Protein AF-A0A7J6QEM6-F1 (afdb_monomer)

pLDDT: mean 70.99, std 20.53, range [20.61, 96.06]

Sequence (1278 aa):
EKEHTRAILEDLVAYDTGYLFTNDVDYLESHGSMQPMYQPSPGLPNGPDGNVNSPPGGAAAPGVAGQAVASQQVPPRGMPGQRPNHRRGYAGPYVTEIRRRLDAYFSLIIRNVRDSVPRAVGYFLVRQVQDKLQFELYTNVNRAEKLPELLGEPPHIMEERKQLTTQLRILENAHNVLQRDPTITALQLETMDMMGDESISPAAPRKPRSPKHSKQQQQQQYSGYKPAGVPPPSSQAGVPPPSNGSSVPPPAPPPGGSLFGNSTSKAHTGNTGHVWSSTSGGTTQIEVKGDQAGDDQLTREEQQFWLGLLILESAASSIGRGAMTLDTQDRPLFNMEEVSTSGRYSSSRATVTLSSSTGPSMDWPEFHNGVAFGLAVRPPRGRRPDREWFIRNMRWKRTSDDSCFRRAGLLMGLGLHGYMTPDVFRPDDWLVEIGMGNCASICAVLLGVGASNIGSRDLKACRLCYLHTPALAGQVDQSTGSSTQTLVQCCGVVALGLLHYKSAHVTLATTLLKNLRDLGSITGGSDECGVGLRPAYGVSLGVAFALAYADKPLPRNLEDEIMACTKDIDSSVPAYVALGLLYYGKADSRVLEVLQLPRTRHQLCRRRPNCWFAVAVAHTMVQGEVPDLPSFVGGCREKYRATAGESSPFVEAEAALYMEAGCMLGLALSNMGTDDLGVRDRILAALERMLRVESWQEGMPSVTSFGAITSHPPDDCGPDSKTLLTCRLSVLLSAATVMAGSGCPRVSAFIDRVRQKVFESTHTPAAEFEFVYGIHQALHLATGLLHLGCDVAIIGGGISGCSLAWVLARFTDINSVVVLERHNNVGRVCSHAKNNSQTLHRGDIETNYSIHKARRANAQAELLRRFTSTVIEEPERDSCIFRMSKLCLGVGEEEQELLRQRYESFHEEFPSMRFTEEKEEIFRLEPAVVLEDLDGSSFRSEPLAAIAIEDEYAAVNYGELTYSFVRHSGRHASETGKRVEFITSTKVESLAPSDDGDVMLRCSMNDVEVWARFCVVSAGGYSLLLAHSLGLAKHLSLLPIAGSFFFAGSSGAYRRLLNGKVYAVQDPALPFAAPHADPDVAKLGHPTRLCDGTGPAVGSFGPTAAFHPMMERYLLESLPDALKTMQLTDPATIAALADILAERPHLIGYALAQMTYEAPLLGEHQYAINEAGRLVPAIARGRVRLSPAWGFGGVRPQLLDTRKKTLLMGAGKIIEPEVPNMIFNITPSPGATVCLASALSDALRICDHLGAEFDYEEVMRLLAVNLRDPCVAELVLT

Mean predicted aligned error: 21.21 Å

Solvent-accessible surface area (backbone atoms only — not comparable to full-atom values): 71819 Å² total; per-residue (Å²): 84,74,72,57,37,46,51,54,51,54,50,51,52,46,52,69,55,48,71,78,66,70,85,54,63,67,64,50,59,70,75,64,64,87,66,84,86,78,74,85,84,87,85,84,85,90,86,82,87,85,87,87,86,86,89,88,88,86,82,87,86,86,88,82,89,81,90,77,91,88,78,90,90,86,90,85,90,86,85,87,92,85,86,83,78,90,70,86,72,78,53,70,70,57,61,49,49,51,49,55,50,50,55,50,48,52,52,47,51,56,46,49,53,64,59,45,53,60,48,49,46,45,54,48,34,50,44,55,49,47,53,51,52,49,48,52,48,51,54,60,58,66,33,77,87,51,42,53,70,76,67,69,60,59,70,67,60,56,53,50,50,52,52,51,53,52,50,49,54,51,50,52,50,50,49,61,51,50,70,66,34,69,69,56,49,48,51,52,50,56,52,52,67,69,61,74,80,77,90,80,84,90,81,82,91,80,84,89,85,87,89,84,84,89,82,82,90,80,88,90,82,91,86,90,89,83,88,88,84,89,86,89,90,81,89,86,88,84,86,88,90,83,84,90,89,87,85,88,84,88,87,83,88,84,91,86,81,90,87,85,84,91,79,93,78,89,71,94,83,78,75,77,92,59,73,72,63,37,46,78,94,67,56,49,71,44,76,77,92,52,94,88,50,62,91,89,68,71,50,76,64,59,56,39,47,56,50,36,52,56,39,34,45,41,35,19,22,24,52,8,46,22,46,26,40,48,66,60,29,66,70,76,57,78,77,76,74,60,71,58,61,41,31,22,35,66,89,78,61,49,74,48,67,64,47,92,88,74,41,72,85,56,55,65,44,35,18,39,41,17,24,18,54,19,28,17,48,44,58,59,88,98,46,77,75,42,43,65,58,48,50,60,43,66,59,58,80,85,59,98,79,69,62,66,33,26,58,16,13,25,47,26,15,32,4,67,76,38,57,34,31,69,84,38,45,32,74,71,57,53,52,53,51,42,68,68,69,47,60,56,30,38,31,16,52,36,35,8,40,14,52,24,35,56,45,65,55,50,68,65,63,48,50,55,26,37,71,51,22,41,80,77,61,69,51,81,89,71,76,68,63,43,58,69,53,51,54,34,25,27,28,16,40,36,15,48,11,31,18,33,31,57,58,60,52,59,73,59,44,57,47,36,51,47,52,39,68,42,50,78,59,71,72,64,59,83,95,80,56,48,71,86,54,49,66,58,39,37,38,23,36,19,50,16,42,20,34,16,32,37,97,50,90,74,57,66,74,59,48,56,49,47,58,51,28,52,75,43,83,81,30,16,53,19,31,29,51,17,49,18,61,53,30,48,73,45,71,45,71,72,60,48,62,78,37,54,76,58,90,43,72,74,57,48,73,73,51,62,40,70,52,38,18,38,32,27,20,19,38,11,23,17,61,69,49,76,74,87,75,46,69,64,53,58,47,50,61,56,46,63,77,72,51,92,83,63,90,75,67,56,68,55,53,45,26,37,46,25,29,53,25,14,26,36,33,14,48,17,71,72,37,55,53,63,60,50,63,66,61,38,51,54,32,49,56,49,40,52,59,60,68,67,58,90,69,89,79,78,73,79,81,83,83,86,75,101,78,77,91,82,69,81,81,72,94,86,68,77,66,56,69,66,61,56,49,53,30,48,50,45,24,51,32,19,37,19,40,18,31,38,39,63,59,46,65,71,58,50,59,48,52,53,59,47,52,56,53,45,55,74,58,57,73,48,100,84,55,55,67,70,61,51,29,56,53,35,30,51,55,25,35,27,53,10,36,16,40,31,59,32,53,31,35,30,37,21,36,28,36,50,28,26,34,26,52,23,44,39,55,72,37,39,68,66,51,32,38,40,32,36,14,55,44,89,48,67,16,72,58,67,26,19,63,55,26,46,82,38,59,51,58,39,39,81,73,47,71,66,54,53,72,69,57,14,55,39,31,32,58,27,30,43,45,50,55,27,39,45,67,66,74,42,56,69,85,56,23,53,61,22,51,38,71,36,32,40,34,32,40,21,75,31,70,72,38,29,52,53,50,51,58,47,44,76,73,40,38,89,85,38,76,66,57,42,78,48,64,52,62,70,62,49,32,72,66,36,47,46,55,37,25,46,36,92,87,73,83,47,69,49,86,68,53,49,22,35,44,36,30,72,77,42,78,39,31,34,34,42,27,54,45,23,54,46,28,50,54,55,22,42,53,48,15,68,74,71,76,37,46,63,47,79,48,54,52,32,37,74,76,49,70,42,78,42,98,66,61,32,35,39,38,35,24,70,61,84,70,42,73,47,50,16,54,26,39,38,29,33,43,36,65,50,19,54,46,54,38,47,73,69,68,38,71,75,58,49,28,42,48,31,34,28,26,53,34,27,34,40,33,61,95,91,49,76,45,67,61,60,78,39,35,41,32,47,70,36,48,77,91,49,57,88,43,38,47,28,33,34,53,48,65,95,68,55,59,61,72,88,55,67,85,74,75,79,68,70,41,43,38,37,37,28,39,43,56,29,83,35,76,32,58,41,68,95,38,75,87,29,28,67,58,29,54,64,33,34,38,79,85,39,68,54,47,47,50,23,52,50,49,49,44,66,79,36,59,67,54,56,60,48,47,54,52,34,52,46,44,70,36,84,82,55,4,55,56,51,38,26,46,71,49,52,13,71,56,24,38,27,29,46,71,60,75,42,43,64,39,79,40,82,90,38,39,30,45,35,54,38,40,35,32,40,85,79,41,42,76,54,88,46,68,45,74,51,72,50,90,90,46,79,46,42,40,30,35,32,56,21,77,62,29,79,39,34,16,60,46,52,19,52,31,48,45,51,54,51,21,68,67,75,72,45,57,69,44,63,65,59,48,34,66,57,41,67,48,62,66,82,40,67,67,46,27,70,51,52,78,109

Organism: Perkinsus olseni (NCBI:txid32597)

Secondary structure (DSSP, 8-state):
-HHHHHHHHHHHHHHHHHGGG---HHHHHHHS---TT--PPP----------------------------------------------PPPHHHHHHHHHHHHHHHHHHHHHHHHHHHHHHIIIIIIHHHHHHHHHHHHHHT-TTTHHHHTT--HHHHHHHHHHHHHHHHHHHHHHHHTT-HHHHHHHHHHHHTTSS---PPPPP-------------------------------------------PPPPPPPP---------------GGGTT--SSS-PEEE----SSS-TTSS-HHHHHHHHHHHHHHHHHHHHHHHHHSTT-B-S--S--PPPP-EEEETTT--EEE--TTTSPP-HHHHHHHHHHHHHHB--STT----HHHHHHHH-----SS--HHHHHHHHHHHHHTT---TTTS-HHHHHHHHHT--HHHHHHHHHHHHHHTTT---HHHHHHHHHT-TTTTT-TT-----HHHHHHHHHHHHHHHHHTTT---HHHHHHHHHHHHTHHHHT-S-SSSSGGGHHHHHHHHHHHHHHHHTTSPPPHHHHHHHHHHTTSTTTHHHHHHHHHHHSTT---HHHHHHTPPPSSHHHHTTS-TTHHHHHHHHHHHHHSS-----HHHHHHHHHHTT-TTS---HHHHHHHHHHHHHHHHHHHHTTTT---HHHHHHHHHHHHHHHTSS-SSS-SPP---TT--SSPPPTT--S-HHHHHHHHHHHHHHHHHHTTTS--HHHHHHHHHHHHHHHHHH-STT--HHHHHHHHHHHHHHHHHHT--EEEEEE--SHHHHHHHHHHHHHB---EEEEEESSSSTT-STTSGGGS--B---SSS-TT--HHHHHHHHHHHHHHHHHHHHTS-HHHHHHHEEEEEEEEEEESHHHHHHHHHHHHHHTTT-TT-EEE--HHHHHHH-HHHHBSSTTS--B-SS-EEEEEEEEEEEEE-HHHHHHHHHHHHHHHHHHHT-EEEEEES--EEEEEE-TTS-EEEEETTTTEEEEEEEEEE--TTHHHHHHHHTTTTTTEEEEEEE---EEEEETTEE----SSEEEEPPPTTSTT-S-EEEE-HHHH-SGGGGGGS-S---EEEE---EE-S-SSTT-GGGHHHHHHHH-TT-HHHHHHHHHHHHH-THHHHHHHHHHHHTSTTHHHHHHIIIIIHHH-HHHHTTSS-EEE-TT---EEEEEEETTTTEEE-S-EEE--TT-TTEEEEE--TTTTTTHHHHHHHHHHHHHHHHT--B-HHHHHHHH---TTSHHHHHHH--

Radius of gyration: 44.17 Å; Cα contacts (8 Å, |Δi|>4): 1898; chains: 1; bounding box: 142×131×116 Å

Nearest PDB structures (foldseek):
  9gaw-assembly1_A  TM=7.836E-01  e=1.143E-15  Homo sapiens
  6q6g-assembly1_A  TM=7.970E-01  e=3.906E-15  Homo sapiens
  6q6h-assembly1_A  TM=7.560E-01  e=9.703E-16  Homo sapiens
  8w75-assembly1_D  TM=8.018E-01  e=3.599E-15  Drosophila melanogaster
  8pkp-assembly1_A  TM=7.532E-01  e=4.753E-14  Homo sapiens

Structure (mmCIF, N/CA/C/O backbone):
data_AF-A0A7J6QEM6-F1
#
_entry.id   AF-A0A7J6QEM6-F1
#
loop_
_atom_site.group_PDB
_atom_site.id
_atom_site.type_symbol
_atom_site.label_atom_id
_atom_site.label_alt_id
_atom_site.label_comp_id
_atom_site.label_asym_id
_atom_site.label_entity_id
_atom_site.label_seq_id
_atom_site.pdbx_PDB_ins_code
_atom_site.Cartn_x
_atom_site.Cartn_y
_atom_site.Cartn_z
_atom_site.occupancy
_atom_site.B_iso_or_equiv
_atom_site.auth_seq_id
_atom_site.auth_comp_id
_atom_site.auth_asym_id
_atom_site.auth_atom_id
_atom_site.pdbx_PDB_model_num
ATOM 1 N N . GLU A 1 1 ? 41.690 21.123 -46.590 1.00 74.12 1 GLU A N 1
ATOM 2 C CA . GLU A 1 1 ? 41.593 19.644 -46.602 1.00 74.12 1 GLU A CA 1
ATOM 3 C C . GLU A 1 1 ? 42.827 19.029 -47.232 1.00 74.12 1 GLU A C 1
ATOM 5 O O . GLU A 1 1 ? 43.714 18.697 -46.471 1.00 74.12 1 GLU A O 1
ATOM 10 N N . LYS A 1 2 ? 42.995 18.995 -48.566 1.00 78.25 2 LYS A N 1
ATOM 11 C CA . LYS A 1 2 ? 44.135 18.304 -49.222 1.00 78.25 2 LYS A CA 1
ATOM 12 C C . LYS A 1 2 ? 45.518 18.563 -48.592 1.00 78.25 2 LYS A C 1
ATOM 14 O O . LYS A 1 2 ? 46.263 17.615 -48.377 1.00 78.25 2 LYS A O 1
ATOM 19 N N . GLU A 1 3 ? 45.863 19.815 -48.296 1.00 78.62 3 GLU A N 1
ATOM 20 C CA . GLU A 1 3 ? 47.151 20.173 -47.671 1.00 78.62 3 GLU A CA 1
ATOM 21 C C . GLU A 1 3 ? 47.216 19.839 -46.171 1.00 78.62 3 GLU A C 1
ATOM 23 O O . GLU A 1 3 ? 48.276 19.484 -45.671 1.00 78.62 3 GLU A O 1
ATOM 28 N N . HIS A 1 4 ? 46.080 19.862 -45.472 1.00 78.00 4 HIS A N 1
ATOM 29 C CA . HIS A 1 4 ? 45.983 19.471 -44.065 1.00 78.00 4 HIS A CA 1
ATOM 30 C C . HIS A 1 4 ? 46.084 17.946 -43.901 1.00 78.00 4 HIS A C 1
ATOM 32 O O . HIS A 1 4 ? 46.894 17.464 -43.117 1.00 78.00 4 HIS A O 1
ATOM 38 N N . THR A 1 5 ? 45.359 17.179 -44.725 1.00 84.00 5 THR A N 1
ATOM 39 C CA . THR A 1 5 ? 45.501 15.719 -44.803 1.00 84.00 5 THR A CA 1
ATOM 40 C C . THR A 1 5 ? 46.925 15.321 -45.178 1.00 84.00 5 THR A C 1
ATOM 42 O O . THR A 1 5 ? 47.445 14.347 -44.648 1.00 84.00 5 THR A O 1
ATOM 45 N N . ARG A 1 6 ? 47.578 16.076 -46.073 1.00 82.56 6 ARG A N 1
ATOM 46 C CA . ARG A 1 6 ? 48.977 15.840 -46.435 1.00 82.56 6 ARG A CA 1
ATOM 47 C C . ARG A 1 6 ? 49.909 15.971 -45.227 1.00 82.56 6 ARG A C 1
ATOM 49 O O . ARG A 1 6 ? 50.718 15.073 -45.040 1.00 82.56 6 ARG A O 1
ATOM 56 N N . ALA A 1 7 ? 49.778 17.028 -44.423 1.00 85.06 7 ALA A N 1
ATOM 57 C CA . ALA A 1 7 ? 50.590 17.200 -43.217 1.00 85.06 7 ALA A CA 1
ATOM 58 C C . ALA A 1 7 ? 50.398 16.029 -42.234 1.00 85.06 7 ALA A C 1
ATOM 60 O O . ALA A 1 7 ? 51.372 15.398 -41.844 1.00 85.06 7 ALA A O 1
ATOM 61 N N . ILE A 1 8 ? 49.145 15.645 -41.954 1.00 82.56 8 ILE A N 1
ATOM 62 C CA . ILE A 1 8 ? 48.820 14.506 -41.072 1.00 82.56 8 ILE A CA 1
ATOM 63 C C . ILE A 1 8 ? 49.430 13.189 -41.589 1.00 82.56 8 ILE A C 1
ATOM 65 O O . ILE A 1 8 ? 49.885 12.365 -40.801 1.00 82.56 8 ILE A O 1
ATOM 69 N N . LEU A 1 9 ? 49.457 12.972 -42.908 1.00 83.12 9 LEU A N 1
ATOM 70 C CA . LEU A 1 9 ? 50.088 11.793 -43.512 1.00 83.12 9 LEU A CA 1
ATOM 71 C C . LEU A 1 9 ? 51.618 11.829 -43.433 1.00 83.12 9 LEU A C 1
ATOM 73 O O . LEU A 1 9 ? 52.232 10.785 -43.227 1.00 83.12 9 LEU A O 1
ATOM 77 N N . GLU A 1 10 ? 52.230 13.001 -43.614 1.00 82.44 10 GLU A N 1
ATOM 78 C CA . GLU A 1 10 ? 53.677 13.189 -43.467 1.00 82.44 10 GLU A CA 1
ATOM 79 C C . GLU A 1 10 ? 54.103 12.945 -42.005 1.00 82.44 10 GLU A C 1
ATOM 81 O O . GLU A 1 10 ? 55.057 12.200 -41.778 1.00 82.44 10 GLU A O 1
ATOM 86 N N . ASP A 1 11 ? 53.331 13.435 -41.028 1.00 82.00 11 ASP A N 1
ATOM 87 C CA . ASP A 1 11 ? 53.540 13.176 -39.596 1.00 82.00 11 ASP A CA 1
ATOM 88 C C . ASP A 1 11 ? 53.336 11.694 -39.234 1.00 82.00 11 ASP A C 1
ATOM 90 O O . ASP A 1 11 ? 54.180 11.099 -38.566 1.00 82.00 11 ASP A O 1
ATOM 94 N N . LEU A 1 12 ? 52.256 11.054 -39.698 1.00 78.44 12 LEU A N 1
ATOM 95 C CA . LEU A 1 12 ? 51.963 9.646 -39.389 1.00 78.44 12 LEU A CA 1
ATOM 96 C C . LEU A 1 12 ? 53.045 8.702 -39.939 1.00 78.44 12 LEU A C 1
ATOM 98 O O . LEU A 1 12 ? 53.487 7.789 -39.242 1.00 78.44 12 LEU A O 1
ATOM 102 N N . VAL A 1 13 ? 53.545 8.968 -41.151 1.00 76.50 13 VAL A N 1
ATOM 103 C CA . VAL A 1 13 ? 54.694 8.238 -41.708 1.00 76.50 13 VAL A CA 1
ATOM 104 C C . VAL A 1 13 ? 55.977 8.539 -40.924 1.00 76.50 13 VAL A C 1
ATOM 106 O O . VAL A 1 13 ? 56.786 7.630 -40.730 1.00 76.50 13 VAL A O 1
ATOM 109 N N . ALA A 1 14 ? 56.176 9.766 -40.432 1.00 72.50 14 ALA A N 1
ATOM 110 C CA . ALA A 1 14 ? 57.328 10.118 -39.600 1.00 72.50 14 ALA A CA 1
ATOM 111 C C . ALA A 1 14 ? 57.304 9.421 -38.225 1.00 72.50 14 ALA A C 1
ATOM 113 O O . ALA A 1 14 ? 58.353 8.982 -37.757 1.00 72.50 14 ALA A O 1
ATOM 114 N N . TYR A 1 15 ? 56.131 9.238 -37.611 1.00 71.44 15 TYR A N 1
ATOM 115 C CA . TYR A 1 15 ? 55.977 8.481 -36.363 1.00 71.44 15 TYR A CA 1
ATOM 116 C C . TYR A 1 15 ? 56.290 6.988 -36.554 1.00 71.44 15 TYR A C 1
ATOM 118 O O . TYR A 1 15 ? 57.157 6.451 -35.858 1.00 71.44 15 TYR A O 1
ATOM 126 N N . ASP A 1 16 ? 55.664 6.337 -37.541 1.00 66.62 16 ASP A N 1
ATOM 127 C CA . ASP A 1 16 ? 55.885 4.911 -37.834 1.00 66.62 16 ASP A CA 1
ATOM 128 C C . ASP A 1 16 ? 57.329 4.611 -38.292 1.00 66.62 16 ASP A C 1
ATOM 130 O O . ASP A 1 16 ? 57.845 3.515 -38.063 1.00 66.62 16 ASP A O 1
ATOM 134 N N . THR A 1 17 ? 58.018 5.577 -38.915 1.00 61.62 17 THR A N 1
ATOM 135 C CA . THR A 1 17 ? 59.439 5.435 -39.296 1.00 61.62 17 THR A CA 1
ATOM 136 C C . THR A 1 17 ? 60.424 5.877 -38.211 1.00 61.62 17 THR A C 1
ATOM 138 O O . THR A 1 17 ? 61.548 5.375 -38.185 1.00 61.62 17 THR A O 1
ATOM 141 N N . GLY A 1 18 ? 60.025 6.743 -37.276 1.00 61.47 18 GLY A N 1
ATOM 142 C CA . GLY A 1 18 ? 60.841 7.140 -36.125 1.00 61.47 18 GLY A CA 1
ATOM 143 C C . GLY A 1 18 ? 61.077 5.994 -35.137 1.00 61.47 18 GLY A C 1
ATOM 144 O O . GLY A 1 18 ? 62.187 5.834 -34.628 1.00 61.47 18 GLY A O 1
ATOM 145 N N . TYR A 1 19 ? 60.073 5.132 -34.941 1.00 55.47 19 TYR A N 1
ATOM 146 C CA . TYR A 1 19 ? 60.158 3.961 -34.053 1.00 55.47 19 TYR A CA 1
ATOM 147 C C . TYR A 1 19 ? 61.223 2.932 -34.496 1.00 55.47 19 TYR A C 1
ATOM 149 O O . TYR A 1 19 ? 61.698 2.133 -33.695 1.00 55.47 19 TYR A O 1
ATOM 157 N N . LEU A 1 20 ? 61.649 2.966 -35.765 1.00 53.31 20 LEU A N 1
ATOM 158 C CA . LEU A 1 20 ? 62.690 2.087 -36.315 1.00 53.31 20 LEU A CA 1
ATOM 159 C C . LEU A 1 20 ? 64.130 2.498 -35.964 1.00 53.31 20 LEU A C 1
ATOM 161 O O . LEU A 1 20 ? 65.051 1.716 -36.205 1.00 53.31 20 LEU A O 1
ATOM 165 N N . PHE A 1 21 ? 64.338 3.700 -35.418 1.00 50.97 21 PHE A N 1
ATOM 166 C CA . PHE A 1 21 ? 65.665 4.259 -35.133 1.00 50.97 21 PHE A CA 1
ATOM 167 C C . PHE A 1 21 ? 65.805 4.794 -33.697 1.00 50.97 21 PHE A C 1
ATOM 169 O O . PHE A 1 21 ? 66.617 5.685 -33.435 1.00 50.97 21 PHE A O 1
ATOM 176 N N . THR A 1 22 ? 65.056 4.227 -32.747 1.00 50.38 22 THR A N 1
ATOM 177 C CA . THR A 1 22 ? 65.246 4.462 -31.310 1.00 50.38 22 THR A CA 1
ATOM 178 C C . THR A 1 22 ? 66.577 3.865 -30.845 1.00 50.38 22 THR A C 1
ATOM 180 O O . THR A 1 22 ? 66.677 2.727 -30.395 1.00 50.38 22 THR A O 1
ATOM 183 N N . ASN A 1 23 ? 67.637 4.666 -30.950 1.00 45.56 23 ASN A N 1
ATOM 184 C CA . ASN A 1 23 ? 68.991 4.352 -30.483 1.00 45.56 23 ASN A CA 1
ATOM 185 C C . ASN A 1 23 ? 69.105 4.470 -28.942 1.00 45.56 23 ASN A C 1
ATOM 187 O O . ASN A 1 23 ? 70.089 4.992 -28.416 1.00 45.56 23 ASN A O 1
ATOM 191 N N . ASP A 1 24 ? 68.062 4.037 -28.230 1.00 48.75 24 ASP A N 1
ATOM 192 C CA . ASP A 1 24 ? 67.950 4.091 -26.777 1.00 48.75 24 ASP A CA 1
ATOM 193 C C . ASP A 1 24 ? 68.573 2.827 -26.168 1.00 48.75 24 ASP A C 1
ATOM 195 O O . ASP A 1 24 ? 68.092 1.704 -26.349 1.00 48.75 24 ASP A O 1
ATOM 199 N N . VAL A 1 25 ? 69.705 3.022 -25.497 1.00 45.88 25 VAL A N 1
ATOM 200 C CA . VAL A 1 25 ? 70.517 1.941 -24.931 1.00 45.88 25 VAL A CA 1
ATOM 201 C C . VAL A 1 25 ? 69.818 1.313 -23.724 1.00 45.88 25 VAL A C 1
ATOM 203 O O . VAL A 1 25 ? 69.841 0.089 -23.581 1.00 45.88 25 VAL A O 1
ATOM 206 N N . ASP A 1 26 ? 69.122 2.113 -22.915 1.00 46.25 26 ASP A N 1
ATOM 207 C CA . ASP A 1 26 ? 68.499 1.661 -21.667 1.00 46.25 26 ASP A CA 1
ATOM 208 C C . ASP A 1 26 ? 67.277 0.768 -21.949 1.00 46.25 26 ASP A C 1
ATOM 210 O O . ASP A 1 26 ? 67.034 -0.225 -21.252 1.00 46.25 26 ASP A O 1
ATOM 214 N N . TYR A 1 27 ? 66.541 1.050 -23.031 1.00 46.81 27 TYR A N 1
ATOM 215 C CA . TYR A 1 27 ? 65.431 0.206 -23.491 1.00 46.81 27 TYR A CA 1
ATOM 216 C C . TYR A 1 27 ? 65.903 -1.195 -23.929 1.00 46.81 27 TYR A C 1
ATOM 218 O O . TYR A 1 27 ? 65.275 -2.206 -23.602 1.00 46.81 27 TYR A O 1
ATOM 226 N N . LEU A 1 28 ? 67.043 -1.272 -24.625 1.00 45.62 28 LEU A N 1
ATOM 227 C CA . LEU A 1 28 ? 67.621 -2.534 -25.098 1.00 45.62 28 LEU A CA 1
ATOM 228 C C . LEU A 1 28 ? 68.274 -3.355 -23.974 1.00 45.62 28 LEU A C 1
ATOM 230 O O . LEU A 1 28 ? 68.180 -4.585 -23.995 1.00 45.62 28 LEU A O 1
ATOM 234 N N . GLU A 1 29 ? 68.911 -2.714 -22.989 1.00 46.22 29 GLU A N 1
ATOM 235 C CA . GLU A 1 29 ? 69.496 -3.421 -21.840 1.00 46.22 29 GLU A CA 1
ATOM 236 C C . GLU A 1 29 ? 68.424 -3.972 -20.887 1.00 46.22 29 GLU A C 1
ATOM 238 O O . GLU A 1 29 ? 68.508 -5.133 -20.473 1.00 46.22 29 GLU A O 1
ATOM 243 N N . SER A 1 30 ? 67.376 -3.191 -20.601 1.00 44.31 30 SER A N 1
ATOM 244 C CA . SER A 1 30 ? 66.280 -3.600 -19.708 1.00 44.31 30 SER A CA 1
ATOM 245 C C . SER A 1 30 ? 65.481 -4.797 -20.239 1.00 44.31 30 SER A C 1
ATOM 247 O O . SER A 1 30 ? 65.218 -5.739 -19.491 1.00 44.31 30 SER A O 1
ATOM 249 N N . HIS A 1 31 ? 65.151 -4.817 -21.534 1.00 44.22 31 HIS A N 1
ATOM 250 C CA . HIS A 1 31 ? 64.300 -5.856 -22.135 1.00 44.22 31 HIS A CA 1
ATOM 251 C C . HIS A 1 31 ? 65.085 -7.013 -22.788 1.00 44.22 31 HIS A C 1
ATOM 253 O O . HIS A 1 31 ? 64.497 -8.018 -23.190 1.00 44.22 31 HIS A O 1
ATOM 259 N N . GLY A 1 32 ? 66.416 -6.911 -22.884 1.00 42.62 32 GLY A N 1
ATOM 260 C CA . GLY A 1 32 ? 67.280 -7.928 -23.496 1.00 42.62 32 GLY A CA 1
ATOM 261 C C . GLY A 1 32 ? 67.772 -9.046 -22.562 1.00 42.62 32 GLY A C 1
ATOM 262 O O . GLY A 1 32 ? 68.374 -10.014 -23.038 1.00 42.62 32 GLY A O 1
ATOM 263 N N . SER A 1 33 ? 67.564 -8.944 -21.243 1.00 41.81 33 SER A N 1
ATOM 264 C CA . SER A 1 33 ? 68.203 -9.837 -20.262 1.00 41.81 33 SER A CA 1
ATOM 265 C C . SER A 1 33 ? 67.325 -11.030 -19.823 1.00 41.81 33 SER A C 1
ATOM 267 O O . SER A 1 33 ? 66.440 -10.932 -18.980 1.00 41.81 33 SER A O 1
ATOM 269 N N . MET A 1 34 ? 67.618 -12.234 -20.338 1.00 41.81 34 MET A N 1
ATOM 270 C CA . MET A 1 34 ? 66.970 -13.489 -19.896 1.00 41.81 34 MET A CA 1
ATOM 271 C C . MET A 1 34 ? 67.520 -14.020 -18.551 1.00 41.81 34 MET A C 1
ATOM 273 O O . MET A 1 34 ? 67.910 -15.183 -18.451 1.00 41.81 34 MET A O 1
ATOM 277 N N . GLN A 1 35 ? 67.589 -13.186 -17.508 1.00 35.31 35 GLN A N 1
ATOM 278 C CA . GLN A 1 35 ? 68.089 -13.610 -16.189 1.00 35.31 35 GLN A CA 1
ATOM 279 C C . GLN A 1 35 ? 67.109 -14.374 -15.266 1.00 35.31 35 GLN A C 1
ATOM 281 O O . GLN A 1 35 ? 67.611 -15.208 -14.510 1.00 35.31 35 GLN A O 1
ATOM 286 N N . PRO A 1 36 ? 65.765 -14.218 -15.298 1.00 40.66 36 PRO A N 1
ATOM 287 C CA . PRO A 1 36 ? 64.903 -14.887 -14.312 1.00 40.66 36 PRO A CA 1
ATOM 288 C C . PRO A 1 36 ? 64.633 -16.379 -14.592 1.00 40.66 36 PRO A C 1
ATOM 290 O O . PRO A 1 36 ? 64.071 -17.064 -13.745 1.00 40.66 36 PRO A O 1
ATOM 293 N N . MET A 1 37 ? 65.052 -16.929 -15.740 1.00 37.00 37 MET A N 1
ATOM 294 C CA . MET A 1 37 ? 64.749 -18.324 -16.121 1.00 37.00 37 MET A CA 1
ATOM 295 C C . MET A 1 37 ? 65.633 -19.385 -15.421 1.00 37.00 37 MET A C 1
ATOM 297 O O . MET A 1 37 ? 65.470 -20.578 -15.663 1.00 37.00 37 MET A O 1
ATOM 301 N N . TYR A 1 38 ? 66.571 -18.973 -14.558 1.00 36.97 38 TYR A N 1
ATOM 302 C CA . TYR A 1 38 ? 67.495 -19.863 -13.842 1.00 36.97 38 TYR A CA 1
ATOM 303 C C . TYR A 1 38 ? 67.509 -19.610 -12.323 1.00 36.97 38 TYR A C 1
ATOM 305 O O . TYR A 1 38 ? 68.521 -19.200 -11.755 1.00 36.97 38 TYR A O 1
ATOM 313 N N . GLN A 1 39 ? 66.409 -19.946 -11.643 1.00 31.31 39 GLN A N 1
ATOM 314 C CA . GLN A 1 39 ? 66.434 -20.299 -10.217 1.00 31.31 39 GLN A CA 1
ATOM 315 C C . GLN A 1 39 ? 65.733 -21.656 -9.996 1.00 31.31 39 GLN A C 1
ATOM 317 O O . GLN A 1 39 ? 64.609 -21.833 -10.464 1.00 31.31 39 GLN A O 1
ATOM 322 N N . PRO A 1 40 ? 66.383 -22.642 -9.345 1.00 35.28 40 PRO A N 1
ATOM 323 C CA . PRO A 1 40 ? 65.821 -23.980 -9.159 1.00 35.28 40 PRO A CA 1
ATOM 324 C C . PRO A 1 40 ? 64.918 -24.077 -7.918 1.00 35.28 40 PRO A C 1
ATOM 326 O O . PRO A 1 40 ? 65.228 -23.527 -6.862 1.00 35.28 40 PRO A O 1
ATOM 329 N N . SER A 1 41 ? 63.829 -24.840 -8.028 1.00 30.44 41 SER A N 1
ATOM 330 C CA . SER A 1 41 ? 62.876 -25.093 -6.936 1.00 30.44 41 SER A CA 1
ATOM 331 C C . SER A 1 41 ? 63.475 -25.942 -5.795 1.00 30.44 41 SER A C 1
ATOM 333 O O . SER A 1 41 ? 64.241 -26.872 -6.067 1.00 30.44 41 SER A O 1
ATOM 335 N N . PRO A 1 42 ? 63.097 -25.707 -4.522 1.00 35.78 42 PRO A N 1
ATOM 336 C CA . PRO A 1 42 ? 63.612 -26.474 -3.391 1.00 35.78 42 PRO A CA 1
ATOM 337 C C . PRO A 1 42 ? 62.791 -27.742 -3.067 1.00 35.78 42 PRO A C 1
ATOM 339 O O . PRO A 1 42 ? 61.655 -27.661 -2.621 1.00 35.78 42 PRO A O 1
ATOM 342 N N . GLY A 1 43 ? 63.442 -28.906 -3.181 1.00 32.16 43 GLY A N 1
ATOM 343 C CA . GLY A 1 43 ? 63.393 -29.992 -2.183 1.00 32.16 43 GLY A CA 1
ATOM 344 C C . GLY A 1 43 ? 62.139 -30.875 -2.017 1.00 32.16 43 GLY A C 1
ATOM 345 O O . GLY A 1 43 ? 61.174 -30.496 -1.364 1.00 32.16 43 GLY A O 1
ATOM 346 N N . LEU A 1 44 ? 62.279 -32.156 -2.384 1.00 28.78 44 LEU A N 1
ATOM 347 C CA . LEU A 1 44 ? 61.694 -33.304 -1.664 1.00 28.78 44 LEU A CA 1
ATOM 348 C C . LEU A 1 44 ? 62.796 -34.379 -1.461 1.00 28.78 44 LEU A C 1
ATOM 350 O O . LEU A 1 44 ? 63.707 -34.445 -2.290 1.00 28.78 44 LEU A O 1
ATOM 354 N N . PRO A 1 45 ? 62.801 -35.163 -0.360 1.00 43.06 45 PRO A N 1
ATOM 355 C CA . PRO A 1 45 ? 64.043 -35.764 0.143 1.00 43.06 45 PRO A CA 1
ATOM 356 C C . PRO A 1 45 ? 64.320 -37.236 -0.235 1.00 43.06 45 PRO A C 1
ATOM 358 O O . PRO A 1 45 ? 63.441 -38.087 -0.185 1.00 43.06 45 PRO A O 1
ATOM 361 N N . ASN A 1 46 ? 65.614 -37.504 -0.453 1.00 31.97 46 ASN A N 1
ATOM 362 C CA . ASN A 1 46 ? 66.421 -38.684 -0.085 1.00 31.97 46 ASN A CA 1
ATOM 363 C C . ASN A 1 46 ? 65.944 -40.132 -0.365 1.00 31.97 46 ASN A C 1
ATOM 365 O O . ASN A 1 46 ? 65.046 -40.660 0.282 1.00 31.97 46 ASN A O 1
ATOM 369 N N . GLY A 1 47 ? 66.763 -40.845 -1.150 1.00 28.73 47 GLY A N 1
ATOM 370 C CA . GLY A 1 47 ? 66.880 -42.312 -1.197 1.00 28.73 47 GLY A CA 1
ATOM 371 C C . GLY A 1 47 ? 68.065 -42.710 -2.102 1.00 28.73 47 GLY A C 1
ATOM 372 O O . GLY A 1 47 ? 68.001 -42.373 -3.283 1.00 28.73 47 GLY A O 1
ATOM 373 N N . PRO A 1 48 ? 69.168 -43.308 -1.597 1.00 46.38 48 PRO A N 1
ATOM 374 C CA . PRO A 1 48 ? 70.456 -43.282 -2.305 1.00 46.38 48 PRO A CA 1
ATOM 375 C C . PRO A 1 48 ? 70.863 -44.592 -3.015 1.00 46.38 48 PRO A C 1
ATOM 377 O O . PRO A 1 48 ? 70.335 -45.659 -2.721 1.00 46.38 48 PRO A O 1
ATOM 380 N N . ASP A 1 49 ? 71.895 -44.458 -3.861 1.00 29.36 49 ASP A N 1
ATOM 381 C CA . ASP A 1 49 ? 72.874 -45.465 -4.320 1.00 29.36 49 ASP A CA 1
ATOM 382 C C . ASP A 1 49 ? 72.414 -46.703 -5.129 1.00 29.36 49 ASP A C 1
ATOM 384 O O . ASP A 1 49 ? 71.508 -47.442 -4.761 1.00 29.36 49 ASP A O 1
ATOM 388 N N . GLY A 1 50 ? 73.131 -47.006 -6.226 1.00 28.84 50 GLY A N 1
ATOM 389 C CA . GLY A 1 50 ? 72.883 -48.222 -7.025 1.00 28.84 50 GLY A CA 1
ATOM 390 C C . GLY A 1 50 ? 73.576 -48.281 -8.395 1.00 28.84 50 GLY A C 1
ATOM 391 O O . GLY A 1 50 ? 72.928 -48.197 -9.430 1.00 28.84 50 GLY A O 1
ATOM 392 N N . ASN A 1 51 ? 74.904 -48.409 -8.403 1.00 30.12 51 ASN A N 1
ATOM 393 C CA . ASN A 1 51 ? 75.762 -48.531 -9.597 1.00 30.12 51 ASN A CA 1
ATOM 394 C C . ASN A 1 51 ? 75.607 -49.900 -10.339 1.00 30.12 51 ASN A C 1
ATOM 396 O O . ASN A 1 51 ? 74.994 -50.816 -9.802 1.00 30.12 51 ASN A O 1
ATOM 400 N N . VAL A 1 52 ? 76.312 -50.064 -11.480 1.00 28.22 52 VAL A N 1
ATOM 401 C CA . VAL A 1 52 ? 76.807 -51.324 -12.120 1.00 28.22 52 VAL A CA 1
ATOM 402 C C . VAL A 1 52 ? 76.160 -51.810 -13.451 1.00 28.22 52 VAL A C 1
ATOM 404 O O . VAL A 1 52 ? 75.222 -52.594 -13.480 1.00 28.22 52 VAL A O 1
ATOM 407 N N . ASN A 1 53 ? 76.824 -51.434 -14.558 1.00 29.81 53 ASN A N 1
ATOM 408 C CA . ASN A 1 53 ? 77.307 -52.247 -15.704 1.00 29.81 53 ASN A CA 1
ATOM 409 C C . ASN A 1 53 ? 76.440 -53.272 -16.502 1.00 29.81 53 ASN A C 1
ATOM 411 O O . ASN A 1 53 ? 76.291 -54.425 -16.107 1.00 29.81 53 ASN A O 1
ATOM 415 N N . SER A 1 54 ? 76.286 -52.935 -17.797 1.00 30.36 54 SER A N 1
ATOM 416 C CA . SER A 1 54 ? 76.683 -53.765 -18.972 1.00 30.36 54 SER A CA 1
ATOM 417 C C . SER A 1 54 ? 75.710 -54.899 -19.449 1.00 30.36 54 SER A C 1
ATOM 419 O O . SER A 1 54 ? 74.587 -54.950 -18.964 1.00 30.36 54 SER A O 1
ATOM 421 N N . PRO A 1 55 ? 75.986 -55.655 -20.551 1.00 53.25 55 PRO A N 1
ATOM 422 C CA . PRO A 1 55 ? 75.165 -55.612 -21.782 1.00 53.25 55 PRO A CA 1
ATOM 423 C C . PRO A 1 55 ? 74.819 -57.072 -22.231 1.00 53.25 55 PRO A C 1
ATOM 425 O O . PRO A 1 55 ? 74.612 -57.892 -21.340 1.00 53.25 55 PRO A O 1
ATOM 428 N N . PRO A 1 56 ? 74.885 -57.530 -23.509 1.00 55.03 56 PRO A N 1
ATOM 429 C CA . PRO A 1 56 ? 74.706 -56.918 -24.836 1.00 55.03 56 PRO A CA 1
ATOM 430 C C . PRO A 1 56 ? 73.646 -57.662 -25.697 1.00 55.03 56 PRO A C 1
ATOM 432 O O . PRO A 1 56 ? 73.058 -58.652 -25.276 1.00 55.03 56 PRO A O 1
ATOM 435 N N . GLY A 1 57 ? 73.472 -57.257 -26.961 1.00 27.14 57 GLY A N 1
ATOM 436 C CA . GLY A 1 57 ? 72.793 -58.082 -27.971 1.00 27.14 57 GLY A CA 1
ATOM 437 C C . GLY A 1 57 ? 72.317 -57.269 -29.170 1.00 27.14 57 GLY A C 1
ATOM 438 O O . GLY A 1 57 ? 71.461 -56.407 -29.024 1.00 27.14 57 GLY A O 1
ATOM 439 N N . GLY A 1 58 ? 72.868 -57.523 -30.357 1.00 29.72 58 GLY A N 1
ATOM 440 C CA . GLY A 1 58 ? 72.404 -56.898 -31.601 1.00 29.72 58 GLY A CA 1
ATOM 441 C C . GLY A 1 58 ? 72.016 -57.944 -32.637 1.00 29.72 58 GLY A C 1
ATOM 442 O O . GLY A 1 58 ? 72.396 -59.101 -32.482 1.00 29.72 58 GLY A O 1
ATOM 443 N N . ALA A 1 59 ? 71.331 -57.531 -33.709 1.00 27.31 59 ALA A N 1
ATOM 444 C CA . ALA A 1 59 ? 71.460 -58.129 -35.043 1.00 27.31 59 ALA A CA 1
ATOM 445 C C . ALA A 1 59 ? 70.660 -57.369 -36.121 1.00 27.31 59 ALA A C 1
ATOM 447 O O . ALA A 1 59 ? 69.509 -57.016 -35.906 1.00 27.31 59 ALA A O 1
ATOM 448 N N . ALA A 1 60 ? 71.283 -57.274 -37.302 1.00 26.03 60 ALA A N 1
ATOM 449 C CA . ALA A 1 60 ? 70.693 -57.306 -38.649 1.00 26.03 60 ALA A CA 1
ATOM 450 C C . ALA A 1 60 ? 69.736 -56.191 -39.154 1.00 26.03 60 ALA A C 1
ATOM 452 O O . ALA A 1 60 ? 68.805 -55.735 -38.504 1.00 26.03 60 ALA A O 1
ATOM 453 N N . ALA A 1 61 ? 69.995 -55.814 -40.412 1.00 26.56 61 ALA A N 1
ATOM 454 C CA . ALA A 1 61 ? 69.247 -54.902 -41.291 1.00 26.56 61 ALA A CA 1
ATOM 455 C C . ALA A 1 61 ? 68.407 -55.758 -42.305 1.00 26.56 61 ALA A C 1
ATOM 457 O O . ALA A 1 61 ? 68.137 -56.906 -41.943 1.00 26.56 61 ALA A O 1
ATOM 458 N N . PRO A 1 62 ? 68.048 -55.368 -43.564 1.00 48.34 62 PRO A N 1
ATOM 459 C CA . PRO A 1 62 ? 68.198 -54.091 -44.296 1.00 48.34 62 PRO A CA 1
ATOM 460 C C . PRO A 1 62 ? 67.008 -53.668 -45.219 1.00 48.34 62 PRO A C 1
ATOM 462 O O . PRO A 1 62 ? 66.034 -54.391 -45.391 1.00 48.34 62 PRO A O 1
ATOM 465 N N . GLY A 1 63 ? 67.179 -52.543 -45.938 1.00 28.95 63 GLY A N 1
ATOM 466 C CA . GLY A 1 63 ? 66.448 -52.198 -47.181 1.00 28.95 63 GLY A CA 1
ATOM 467 C C . GLY A 1 63 ? 65.356 -51.124 -47.020 1.00 28.95 63 GLY A C 1
ATOM 468 O O . GLY A 1 63 ? 64.717 -51.065 -45.980 1.00 28.95 63 GLY A O 1
ATOM 469 N N . VAL A 1 64 ? 65.086 -50.234 -47.989 1.00 29.41 64 VAL A N 1
ATOM 470 C CA . VAL A 1 64 ? 65.461 -50.192 -49.425 1.00 29.41 64 VAL A CA 1
ATOM 471 C C . VAL A 1 64 ? 65.765 -48.742 -49.892 1.00 29.41 64 VAL A C 1
ATOM 473 O O . VAL A 1 64 ? 65.388 -47.776 -49.238 1.00 29.41 64 VAL A O 1
ATOM 476 N N . ALA A 1 65 ? 66.491 -48.621 -51.014 1.00 28.17 65 ALA A N 1
ATOM 477 C CA . ALA A 1 65 ? 66.893 -47.412 -51.762 1.00 28.17 65 ALA A CA 1
ATOM 478 C C . ALA A 1 65 ? 65.755 -46.412 -52.118 1.00 28.17 65 ALA A C 1
ATOM 480 O O . ALA A 1 65 ? 64.589 -46.784 -52.099 1.00 28.17 65 ALA A O 1
ATOM 481 N N . GLY A 1 66 ? 66.021 -45.164 -52.548 1.00 28.69 66 GLY A N 1
ATOM 482 C CA . GLY A 1 66 ? 67.296 -44.450 -52.773 1.00 28.69 66 GLY A CA 1
ATOM 483 C C . GLY A 1 66 ? 67.145 -43.248 -53.738 1.00 28.69 66 GLY A C 1
ATOM 484 O O . GLY A 1 66 ? 66.024 -42.849 -54.024 1.00 28.69 66 GLY A O 1
ATOM 485 N N . GLN A 1 67 ? 68.274 -42.752 -54.284 1.00 28.70 67 GLN A N 1
ATOM 486 C CA . GLN A 1 67 ? 68.440 -41.593 -55.209 1.00 28.70 67 GLN A CA 1
ATOM 487 C C . GLN A 1 67 ? 68.309 -40.178 -54.581 1.00 28.70 67 GLN A C 1
ATOM 489 O O . GLN A 1 67 ? 67.443 -39.954 -53.750 1.00 28.70 67 GLN A O 1
ATOM 494 N N . ALA A 1 68 ? 69.108 -39.158 -54.947 1.00 31.06 68 ALA A N 1
ATOM 495 C CA . ALA A 1 68 ? 70.428 -39.127 -55.608 1.00 31.06 68 ALA A CA 1
ATOM 496 C C . ALA A 1 68 ? 71.137 -37.753 -55.409 1.00 31.06 68 ALA A C 1
ATOM 498 O O . ALA A 1 68 ? 70.476 -36.725 -55.443 1.00 31.06 68 ALA A O 1
ATOM 499 N N . VAL A 1 69 ? 72.472 -37.777 -55.215 1.00 30.55 69 VAL A N 1
ATOM 500 C CA . VAL A 1 69 ? 73.553 -36.977 -55.878 1.00 30.55 69 VAL A CA 1
ATOM 501 C C . VAL A 1 69 ? 73.198 -35.531 -56.327 1.00 30.55 69 VAL A C 1
ATOM 503 O O . VAL A 1 69 ? 72.264 -35.357 -57.092 1.00 30.55 69 VAL A O 1
ATOM 506 N N . ALA A 1 70 ? 73.906 -34.434 -55.995 1.00 33.09 70 ALA A N 1
ATOM 507 C CA . ALA A 1 70 ? 75.358 -34.124 -55.995 1.00 33.09 70 ALA A CA 1
ATOM 508 C C . ALA A 1 70 ? 75.602 -32.738 -55.306 1.00 33.09 70 ALA A C 1
ATOM 510 O O . ALA A 1 70 ? 74.630 -32.047 -55.028 1.00 33.09 70 ALA A O 1
ATOM 511 N N . SER A 1 71 ? 76.800 -32.174 -55.065 1.00 32.38 71 SER A N 1
ATOM 512 C CA . SER A 1 71 ? 78.208 -32.633 -55.021 1.00 32.38 71 SER A CA 1
ATOM 513 C C . SER A 1 71 ? 79.119 -31.477 -54.540 1.00 32.38 71 SER A C 1
ATOM 515 O O . SER A 1 71 ? 78.913 -30.369 -55.010 1.00 32.38 71 SER A O 1
ATOM 517 N N . GLN A 1 72 ? 80.144 -31.774 -53.716 1.00 32.19 72 GLN A N 1
ATOM 518 C CA . GLN A 1 72 ? 81.506 -31.161 -53.627 1.00 32.19 72 GLN A CA 1
ATOM 519 C C . GLN A 1 72 ? 81.670 -29.608 -53.665 1.00 32.19 72 GLN A C 1
ATOM 521 O O . GLN A 1 72 ? 81.153 -28.932 -54.537 1.00 32.19 72 GLN A O 1
ATOM 526 N N . GLN A 1 73 ? 82.495 -28.964 -52.826 1.00 31.16 73 GLN A N 1
ATOM 527 C CA . GLN A 1 73 ? 83.973 -29.046 -52.838 1.00 31.16 73 GLN A CA 1
ATOM 528 C C . GLN A 1 73 ? 84.618 -28.433 -51.566 1.00 31.16 73 GLN A C 1
ATOM 530 O O . GLN A 1 73 ? 84.037 -27.573 -50.911 1.00 31.16 73 GLN A O 1
ATOM 535 N N . VAL A 1 74 ? 85.858 -28.849 -51.261 1.00 36.88 74 VAL A N 1
ATOM 536 C CA . VAL A 1 74 ? 86.771 -28.324 -50.214 1.00 36.88 74 VAL A CA 1
ATOM 537 C C . VAL A 1 74 ? 88.202 -28.380 -50.774 1.00 36.88 74 VAL A C 1
ATOM 539 O O . VAL A 1 74 ? 88.550 -29.425 -51.327 1.00 36.88 74 VAL A O 1
ATOM 542 N N . PRO A 1 75 ? 89.014 -27.299 -50.714 1.00 41.47 75 PRO A N 1
ATOM 543 C CA . PRO A 1 75 ? 90.343 -27.355 -50.042 1.00 41.47 75 PRO A CA 1
ATOM 544 C C . PRO A 1 75 ? 90.866 -25.960 -49.541 1.00 41.47 75 PRO A C 1
ATOM 546 O O . PRO A 1 75 ? 90.156 -24.970 -49.688 1.00 41.47 75 PRO A O 1
ATOM 549 N N . PRO A 1 76 ? 92.116 -25.798 -49.033 1.00 46.94 76 PRO A N 1
ATOM 550 C CA . PRO A 1 76 ? 92.749 -26.516 -47.916 1.00 46.94 76 PRO A CA 1
ATOM 551 C C . PRO A 1 76 ? 93.481 -25.603 -46.873 1.00 46.94 76 PRO A C 1
ATOM 553 O O . PRO A 1 76 ? 93.506 -24.381 -46.958 1.00 46.94 76 PRO A O 1
ATOM 556 N N . ARG A 1 77 ? 94.111 -26.258 -45.881 1.00 36.47 77 ARG A N 1
ATOM 557 C CA . ARG A 1 77 ? 94.886 -25.766 -44.709 1.00 36.47 77 ARG A CA 1
ATOM 558 C C . ARG A 1 77 ? 95.967 -24.677 -44.914 1.00 36.47 77 ARG A C 1
ATOM 560 O O . ARG A 1 77 ? 96.768 -24.762 -45.837 1.00 36.47 77 ARG A O 1
ATOM 567 N N . GLY A 1 78 ? 96.158 -23.872 -43.854 1.00 30.09 78 GLY A N 1
ATOM 568 C CA . GLY A 1 78 ? 97.414 -23.196 -43.469 1.00 30.09 78 GLY A CA 1
ATOM 569 C C . GLY A 1 78 ? 97.449 -22.845 -41.961 1.00 30.09 78 GLY A C 1
ATOM 570 O O . GLY A 1 78 ? 96.417 -22.516 -41.386 1.00 30.09 78 GLY A O 1
ATOM 571 N N . MET A 1 79 ? 98.611 -22.952 -41.305 1.00 30.03 79 MET A N 1
ATOM 572 C CA . MET A 1 79 ? 98.889 -22.674 -39.870 1.00 30.03 79 MET A CA 1
ATOM 573 C C . MET A 1 79 ? 100.220 -21.883 -39.766 1.00 30.03 79 MET A C 1
ATOM 575 O O . MET A 1 79 ? 100.950 -21.902 -40.757 1.00 30.03 79 MET A O 1
ATOM 579 N N . PRO A 1 80 ? 100.649 -21.326 -38.605 1.00 46.31 80 PRO A N 1
ATOM 580 C CA . PRO A 1 80 ? 99.937 -21.038 -37.345 1.00 46.31 80 PRO A CA 1
ATOM 581 C C . PRO A 1 80 ? 100.189 -19.607 -36.779 1.00 46.31 80 PRO A C 1
ATOM 583 O O . PRO A 1 80 ? 101.098 -18.906 -37.206 1.00 46.31 80 PRO A O 1
ATOM 586 N N . GLY A 1 81 ? 99.493 -19.247 -35.687 1.00 33.28 81 GLY A N 1
ATOM 587 C CA . GLY A 1 81 ? 100.100 -18.429 -34.618 1.00 33.28 81 GLY A CA 1
ATOM 588 C C . GLY A 1 81 ? 99.527 -17.033 -34.338 1.00 33.28 81 GLY A C 1
ATOM 589 O O . GLY A 1 81 ? 100.040 -16.050 -34.851 1.00 33.28 81 GLY A O 1
ATOM 590 N N . GLN A 1 82 ? 98.559 -16.955 -33.414 1.00 31.48 82 GLN A N 1
ATOM 591 C CA . GLN A 1 82 ? 98.492 -16.011 -32.275 1.00 31.48 82 GLN A CA 1
ATOM 592 C C . GLN A 1 82 ? 97.179 -16.257 -31.498 1.00 31.48 82 GLN A C 1
ATOM 594 O O . GLN A 1 82 ? 96.112 -16.385 -32.092 1.00 31.48 82 GLN A O 1
ATOM 599 N N . ARG A 1 83 ? 97.245 -16.346 -30.163 1.00 38.16 83 ARG A N 1
ATOM 600 C CA . ARG A 1 83 ? 96.085 -16.185 -29.258 1.00 38.16 83 ARG A CA 1
ATOM 601 C C . ARG A 1 83 ? 96.172 -14.757 -28.706 1.00 38.16 83 ARG A C 1
ATOM 603 O O . ARG A 1 83 ? 97.284 -14.360 -28.359 1.00 38.16 83 ARG A O 1
ATOM 610 N N . PRO A 1 84 ? 95.062 -14.002 -28.604 1.00 42.97 84 PRO A N 1
ATOM 611 C CA . PRO A 1 84 ? 94.190 -14.150 -27.431 1.00 42.97 84 PRO A CA 1
ATOM 612 C C . PRO A 1 84 ? 92.681 -13.904 -27.689 1.00 42.97 84 PRO A C 1
ATOM 614 O O . PRO A 1 84 ? 92.239 -13.717 -28.815 1.00 42.97 84 PRO A O 1
ATOM 617 N N . ASN A 1 85 ? 91.914 -13.879 -26.591 1.00 33.06 85 ASN A N 1
ATOM 618 C CA . ASN A 1 85 ? 90.507 -13.473 -26.449 1.00 33.06 85 ASN A CA 1
ATOM 619 C C . ASN A 1 85 ? 89.418 -14.367 -27.070 1.00 33.06 85 ASN A C 1
ATOM 621 O O . ASN A 1 85 ? 88.976 -14.195 -28.203 1.00 33.06 85 ASN A O 1
ATOM 625 N N . HIS A 1 86 ? 88.839 -15.216 -26.212 1.00 44.28 86 HIS A N 1
ATOM 626 C CA . HIS A 1 86 ? 87.443 -15.637 -26.341 1.00 44.28 86 HIS A CA 1
ATOM 627 C C . HIS A 1 86 ? 86.512 -14.414 -26.228 1.00 44.28 86 HIS A C 1
ATOM 629 O O . HIS A 1 86 ? 86.114 -14.028 -25.130 1.00 44.28 86 HIS A O 1
ATOM 635 N N . ARG A 1 87 ? 86.093 -13.841 -27.360 1.00 39.72 87 ARG A N 1
ATOM 636 C CA . ARG A 1 87 ? 84.758 -13.232 -27.442 1.00 39.72 87 ARG A CA 1
ATOM 637 C C . ARG A 1 87 ? 83.781 -14.336 -27.834 1.00 39.72 87 ARG A C 1
ATOM 639 O O . ARG A 1 87 ? 83.995 -15.012 -28.837 1.00 39.72 87 ARG A O 1
ATOM 646 N N . ARG A 1 88 ? 82.729 -14.538 -27.032 1.00 44.03 88 ARG A N 1
ATOM 647 C CA . ARG A 1 88 ? 81.629 -15.457 -27.362 1.00 44.03 88 ARG A CA 1
ATOM 648 C C . ARG A 1 88 ? 80.947 -14.945 -28.633 1.00 44.03 88 ARG A C 1
ATOM 650 O O . ARG A 1 88 ? 80.185 -13.987 -28.575 1.00 44.03 88 ARG A O 1
ATOM 657 N N . GLY A 1 89 ? 81.255 -15.549 -29.777 1.00 42.25 89 GLY A N 1
ATOM 658 C CA . GLY A 1 89 ? 80.521 -15.288 -31.010 1.00 42.25 89 GLY A CA 1
ATOM 659 C C . GLY A 1 89 ? 79.113 -15.854 -30.880 1.00 42.25 89 GLY A C 1
ATOM 660 O O . GLY A 1 89 ? 78.961 -17.050 -30.628 1.00 42.25 89 GLY A O 1
ATOM 661 N N . TYR A 1 90 ? 78.093 -15.011 -31.041 1.00 52.72 90 TYR A N 1
ATOM 662 C CA . TYR A 1 90 ? 76.715 -15.480 -31.157 1.00 52.72 90 TYR A CA 1
ATOM 663 C C . TYR A 1 90 ? 76.617 -16.472 -32.321 1.00 52.72 90 TYR A C 1
ATOM 665 O O . TYR A 1 90 ? 77.108 -16.202 -33.419 1.00 52.72 90 TYR A O 1
ATOM 673 N N . ALA A 1 91 ? 76.016 -17.636 -32.074 1.00 52.62 91 ALA A N 1
ATOM 674 C CA . ALA A 1 91 ? 75.921 -18.686 -33.079 1.00 52.62 91 ALA A CA 1
ATOM 675 C C . ALA A 1 91 ? 75.147 -18.187 -34.311 1.00 52.62 91 ALA A C 1
ATOM 677 O O . ALA A 1 91 ? 74.151 -17.479 -34.169 1.00 52.62 91 ALA A O 1
ATOM 678 N N . GLY A 1 92 ? 75.563 -18.599 -35.514 1.00 57.97 92 GLY A N 1
ATOM 679 C CA . GLY A 1 92 ? 74.920 -18.207 -36.779 1.00 57.97 92 GLY A CA 1
ATOM 680 C C . GLY A 1 92 ? 73.379 -18.260 -36.776 1.00 57.97 92 GLY A C 1
ATOM 681 O O . GLY A 1 92 ? 72.771 -17.287 -37.217 1.00 57.97 92 GLY A O 1
ATOM 682 N N . PRO A 1 93 ? 72.727 -19.299 -36.208 1.00 58.25 93 PRO A N 1
ATOM 683 C CA . PRO A 1 93 ? 71.267 -19.354 -36.095 1.00 58.25 93 PRO A CA 1
ATOM 684 C C . PRO A 1 93 ? 70.637 -18.189 -35.315 1.00 58.25 93 PRO A C 1
ATOM 686 O O . PRO A 1 93 ? 69.559 -17.738 -35.681 1.00 58.25 93 PRO A O 1
ATOM 689 N N . TYR A 1 94 ? 71.306 -17.666 -34.281 1.00 57.50 94 TYR A N 1
ATOM 690 C CA . TYR A 1 94 ? 70.810 -16.547 -33.470 1.00 57.50 94 TYR A CA 1
ATOM 691 C C . TYR A 1 94 ? 70.808 -15.233 -34.260 1.00 57.50 94 TYR A C 1
ATOM 693 O O . TYR A 1 94 ? 69.819 -14.507 -34.262 1.00 57.50 94 TYR A O 1
ATOM 701 N N . VAL A 1 95 ? 71.885 -14.962 -35.005 1.00 61.59 95 VAL A N 1
ATOM 702 C CA . VAL A 1 95 ? 71.969 -13.785 -35.889 1.00 61.59 95 VAL A CA 1
ATOM 703 C C . VAL A 1 95 ? 70.959 -13.891 -37.039 1.00 61.59 95 VAL A C 1
ATOM 705 O O . VAL A 1 95 ? 70.366 -12.886 -37.433 1.00 61.59 95 VAL A O 1
ATOM 708 N N . THR A 1 96 ? 70.718 -15.101 -37.552 1.00 62.25 96 THR A N 1
ATOM 709 C CA . THR A 1 96 ? 69.688 -15.355 -38.569 1.00 62.25 96 THR A CA 1
ATOM 710 C C . THR A 1 96 ? 68.272 -15.152 -38.022 1.00 62.25 96 THR A C 1
ATOM 712 O O . THR A 1 96 ? 67.464 -14.525 -38.696 1.00 62.25 96 THR A O 1
ATOM 715 N N . GLU A 1 97 ? 67.963 -15.611 -36.806 1.00 64.44 97 GLU A N 1
ATOM 716 C CA . GLU A 1 97 ? 66.642 -15.412 -36.188 1.00 64.44 97 GLU A CA 1
ATOM 717 C C . GLU A 1 97 ? 66.402 -13.946 -35.786 1.00 64.44 97 GLU A C 1
ATOM 719 O O . GLU A 1 97 ? 65.295 -13.450 -35.976 1.00 64.44 97 GLU A O 1
ATOM 724 N N . ILE A 1 98 ? 67.425 -13.206 -35.331 1.00 69.12 98 ILE A N 1
ATOM 725 C CA . ILE A 1 98 ? 67.315 -11.748 -35.127 1.00 69.12 98 ILE A CA 1
ATOM 726 C C . ILE A 1 98 ? 66.996 -11.040 -36.446 1.00 69.12 98 ILE A C 1
ATOM 728 O O . ILE A 1 98 ? 66.066 -10.237 -36.482 1.00 69.12 98 ILE A O 1
ATOM 732 N N . ARG A 1 99 ? 67.700 -11.362 -37.543 1.00 62.34 99 ARG A N 1
ATOM 733 C CA . ARG A 1 99 ? 67.357 -10.816 -38.868 1.00 62.34 99 ARG A CA 1
ATOM 734 C C . ARG A 1 99 ? 65.931 -11.174 -39.269 1.00 62.34 99 ARG A C 1
ATOM 736 O O . ARG A 1 99 ? 65.172 -10.277 -39.592 1.00 62.34 99 ARG A O 1
ATOM 743 N N . ARG A 1 100 ? 65.524 -12.438 -39.125 1.00 67.19 100 ARG A N 1
ATOM 744 C CA . ARG A 1 100 ? 64.163 -12.894 -39.447 1.00 67.19 100 ARG A CA 1
ATOM 745 C C . ARG A 1 100 ? 63.081 -12.145 -38.659 1.00 67.19 100 ARG A C 1
ATOM 747 O O . ARG A 1 100 ? 62.010 -11.883 -39.199 1.00 67.19 100 ARG A O 1
ATOM 754 N N . ARG A 1 101 ? 63.348 -11.800 -37.394 1.00 64.81 101 ARG A N 1
ATOM 755 C CA . ARG A 1 101 ? 62.445 -11.002 -36.546 1.00 64.81 101 ARG A CA 1
ATOM 756 C C . ARG A 1 101 ? 62.419 -9.531 -36.944 1.00 64.81 101 ARG A C 1
ATOM 758 O O . ARG A 1 101 ? 61.333 -8.968 -37.010 1.00 64.81 101 ARG A O 1
ATOM 765 N N . LEU A 1 102 ? 63.569 -8.938 -37.266 1.00 67.69 102 LEU A N 1
ATOM 766 C CA . LEU A 1 102 ? 63.637 -7.584 -37.824 1.00 67.69 102 LEU A CA 1
ATOM 767 C C . LEU A 1 102 ? 62.896 -7.509 -39.167 1.00 67.69 102 LEU A C 1
ATOM 769 O O . LEU A 1 102 ? 62.041 -6.650 -39.330 1.00 67.69 102 LEU A O 1
ATOM 773 N N . ASP A 1 103 ? 63.127 -8.450 -40.084 1.00 66.31 103 ASP A N 1
ATOM 774 C CA . ASP A 1 103 ? 62.448 -8.522 -41.384 1.00 66.31 103 ASP A CA 1
ATOM 775 C C . ASP A 1 103 ? 60.921 -8.676 -41.222 1.00 66.31 103 ASP A C 1
ATOM 777 O O . ASP A 1 103 ? 60.142 -8.047 -41.944 1.00 66.31 103 ASP A O 1
ATOM 781 N N . ALA A 1 104 ? 60.469 -9.466 -40.239 1.00 68.31 104 ALA A N 1
ATOM 782 C CA . ALA A 1 104 ? 59.052 -9.595 -39.891 1.00 68.31 104 ALA A CA 1
ATOM 783 C C . ALA A 1 104 ? 58.468 -8.303 -39.287 1.00 68.31 104 ALA A C 1
ATOM 785 O O . ALA A 1 104 ? 57.334 -7.941 -39.601 1.00 68.31 104 ALA A O 1
ATOM 786 N N . TYR A 1 105 ? 59.241 -7.588 -38.468 1.00 69.25 105 TYR A N 1
ATOM 787 C CA . TYR A 1 105 ? 58.854 -6.308 -37.874 1.00 69.25 105 TYR A CA 1
ATOM 788 C C . TYR A 1 105 ? 58.769 -5.182 -38.920 1.00 69.25 105 TYR A C 1
ATOM 790 O O . TYR A 1 105 ? 57.750 -4.500 -39.008 1.00 69.25 105 TYR A O 1
ATOM 798 N N . PHE A 1 106 ? 59.762 -5.066 -39.810 1.00 67.50 106 PHE A N 1
ATOM 799 C CA . PHE A 1 106 ? 59.703 -4.191 -40.987 1.00 67.50 106 PHE A CA 1
ATOM 800 C C . PHE A 1 106 ? 58.494 -4.520 -41.875 1.00 67.50 106 PHE A C 1
ATOM 802 O O . PHE A 1 106 ? 57.798 -3.615 -42.333 1.00 67.50 106 PHE A O 1
ATOM 809 N N . SER A 1 107 ? 58.202 -5.807 -42.089 1.00 69.31 107 SER A N 1
ATOM 810 C CA . SER A 1 107 ? 57.025 -6.240 -42.856 1.00 69.31 107 SER A CA 1
ATOM 811 C C . SER A 1 107 ? 55.703 -5.832 -42.191 1.00 69.31 107 SER A C 1
ATOM 813 O O . SER A 1 107 ? 54.748 -5.501 -42.894 1.00 69.31 107 SER A O 1
ATOM 815 N N . LEU A 1 108 ? 55.645 -5.824 -40.854 1.00 75.31 108 LEU A N 1
ATOM 816 C CA . LEU A 1 108 ? 54.503 -5.333 -40.078 1.00 75.31 108 LEU A CA 1
ATOM 817 C C . LEU A 1 108 ? 54.343 -3.812 -40.186 1.00 75.31 108 LEU A C 1
ATOM 819 O O . LEU A 1 108 ? 53.248 -3.365 -40.512 1.00 75.31 108 LEU A O 1
ATOM 823 N N . ILE A 1 109 ? 55.409 -3.022 -40.010 1.00 72.06 109 ILE A N 1
ATOM 824 C CA . ILE A 1 109 ? 55.343 -1.555 -40.163 1.00 72.06 109 ILE A CA 1
ATOM 825 C C . ILE A 1 109 ? 54.934 -1.172 -41.590 1.00 72.06 109 ILE A C 1
ATOM 827 O O . ILE A 1 109 ? 54.012 -0.383 -41.774 1.00 72.06 109 ILE A O 1
ATOM 831 N N . ILE A 1 110 ? 55.542 -1.776 -42.618 1.00 72.94 110 ILE A N 1
ATOM 832 C CA . ILE A 1 110 ? 55.189 -1.503 -44.023 1.00 72.94 110 ILE A CA 1
ATOM 833 C C . ILE A 1 110 ? 53.720 -1.848 -44.305 1.00 72.94 110 ILE A C 1
ATOM 835 O O . ILE A 1 110 ? 53.063 -1.148 -45.078 1.00 72.94 110 ILE A O 1
ATOM 839 N N . ARG A 1 111 ? 53.187 -2.908 -43.683 1.00 76.31 111 ARG A N 1
ATOM 840 C CA . ARG A 1 111 ? 51.767 -3.260 -43.783 1.00 76.31 111 ARG A CA 1
ATOM 841 C C . ARG A 1 111 ? 50.879 -2.246 -43.061 1.00 76.31 111 ARG A C 1
ATOM 843 O O . ARG A 1 111 ? 49.916 -1.790 -43.665 1.00 76.31 111 ARG A O 1
ATOM 850 N N . ASN A 1 112 ? 51.224 -1.854 -41.836 1.00 74.12 112 ASN A N 1
ATOM 851 C CA . ASN A 1 112 ? 50.471 -0.858 -41.075 1.00 74.12 112 ASN A CA 1
ATOM 852 C C . ASN A 1 112 ? 50.426 0.485 -41.813 1.00 74.12 112 ASN A C 1
ATOM 854 O O . ASN A 1 112 ? 49.338 0.988 -42.056 1.00 74.12 112 ASN A O 1
ATOM 858 N N . VAL A 1 113 ? 51.557 1.013 -42.292 1.00 76.81 113 VAL A N 1
ATOM 859 C CA . VAL A 1 113 ? 51.587 2.257 -43.087 1.00 76.81 113 VAL A CA 1
ATOM 860 C C . VAL A 1 113 ? 50.752 2.119 -44.370 1.00 76.81 113 VAL A C 1
ATOM 862 O O . VAL A 1 113 ? 49.998 3.029 -44.723 1.00 76.81 113 VAL A O 1
ATOM 865 N N . ARG A 1 114 ? 50.828 0.968 -45.058 1.00 74.50 114 ARG A N 1
ATOM 866 C CA . ARG A 1 114 ? 50.017 0.680 -46.256 1.00 74.50 114 ARG A CA 1
ATOM 867 C C . ARG A 1 114 ? 48.512 0.649 -45.964 1.00 74.50 114 ARG A C 1
ATOM 869 O O . ARG A 1 114 ? 47.749 1.053 -46.837 1.00 74.50 114 ARG A O 1
ATOM 876 N N . ASP A 1 115 ? 48.100 0.195 -44.784 1.00 76.62 115 ASP A N 1
ATOM 877 C CA . ASP A 1 115 ? 46.692 0.113 -44.385 1.00 76.62 115 ASP A CA 1
ATOM 878 C C . ASP A 1 115 ? 46.187 1.437 -43.760 1.00 76.62 115 ASP A C 1
ATOM 880 O O . ASP A 1 115 ? 45.027 1.798 -43.959 1.00 76.62 115 ASP A O 1
ATOM 884 N N . SER A 1 116 ? 47.046 2.195 -43.067 1.00 76.19 116 SER A N 1
ATOM 885 C CA . SER A 1 116 ? 46.721 3.459 -42.383 1.00 76.19 116 SER A CA 1
ATOM 886 C C . SER A 1 116 ? 46.642 4.663 -43.324 1.00 76.19 116 SER A C 1
ATOM 888 O O . SER A 1 116 ? 45.724 5.474 -43.202 1.00 76.19 116 SER A O 1
ATOM 890 N N . VAL A 1 117 ? 47.552 4.788 -44.300 1.00 81.25 117 VAL A N 1
ATOM 891 C CA . VAL A 1 117 ? 47.572 5.938 -45.229 1.00 81.25 117 VAL A CA 1
ATOM 892 C C . VAL A 1 117 ? 46.262 6.067 -46.035 1.00 81.25 117 VAL A C 1
ATOM 894 O O . VAL A 1 117 ? 45.696 7.162 -46.057 1.00 81.25 117 VAL A O 1
ATOM 897 N N . PRO A 1 118 ? 45.696 5.000 -46.642 1.00 81.12 118 PRO A N 1
ATOM 898 C CA . PRO A 1 118 ? 44.403 5.083 -47.325 1.00 81.12 118 PRO A CA 1
ATOM 899 C C . PRO A 1 118 ? 43.238 5.432 -46.390 1.00 81.12 118 PRO A C 1
ATOM 901 O O . PRO A 1 118 ? 42.344 6.172 -46.801 1.00 81.12 118 PRO A O 1
ATOM 904 N N . ARG A 1 119 ? 43.252 4.953 -45.135 1.00 77.12 119 ARG A N 1
ATOM 905 C CA . ARG A 1 119 ? 42.228 5.289 -44.125 1.00 77.12 119 ARG A CA 1
ATOM 906 C C . ARG A 1 119 ? 42.275 6.768 -43.758 1.00 77.12 119 ARG A C 1
ATOM 908 O O . ARG A 1 119 ? 41.246 7.432 -43.804 1.00 77.12 119 ARG A O 1
ATOM 915 N N . ALA A 1 120 ? 43.465 7.306 -43.492 1.00 77.31 120 ALA A N 1
ATOM 916 C CA . ALA A 1 120 ? 43.654 8.722 -43.192 1.00 77.31 120 ALA A CA 1
ATOM 917 C C . ALA A 1 120 ? 43.257 9.628 -44.376 1.00 77.31 120 ALA A C 1
ATOM 919 O O . ALA A 1 120 ? 42.621 10.659 -44.164 1.00 77.31 120 ALA A O 1
ATOM 920 N N . VAL A 1 121 ? 43.523 9.227 -45.629 1.00 82.81 121 VAL A N 1
ATOM 921 C CA . VAL A 1 121 ? 42.975 9.916 -46.818 1.00 82.81 121 VAL A CA 1
ATOM 922 C C . VAL A 1 121 ? 41.443 9.834 -46.854 1.00 82.81 121 VAL A C 1
ATOM 924 O O . VAL A 1 121 ? 40.778 10.842 -47.096 1.00 82.81 121 VAL A O 1
ATOM 927 N N . GLY A 1 122 ? 40.864 8.658 -46.599 1.00 77.94 122 GLY A N 1
ATOM 928 C CA . GLY A 1 122 ? 39.412 8.473 -46.545 1.00 77.94 122 GLY A CA 1
ATOM 929 C C . GLY A 1 122 ? 38.741 9.376 -45.506 1.00 77.94 122 GLY A C 1
ATOM 930 O O . GLY A 1 122 ? 37.766 10.056 -45.816 1.00 77.94 122 GLY A O 1
ATOM 931 N N . TYR A 1 123 ? 39.303 9.441 -44.300 1.00 74.69 123 TYR A N 1
ATOM 932 C CA . TYR A 1 123 ? 38.748 10.198 -43.182 1.00 74.69 123 TYR A CA 1
ATOM 933 C C . TYR A 1 123 ? 38.994 11.712 -43.306 1.00 74.69 123 TYR A C 1
ATOM 935 O O . TYR A 1 123 ? 38.047 12.494 -43.352 1.00 74.69 123 TYR A O 1
ATOM 943 N N . PHE A 1 124 ? 40.252 12.148 -43.419 1.00 76.44 124 PHE A N 1
ATOM 944 C CA . PHE A 1 124 ? 40.606 13.573 -43.372 1.00 76.44 124 PHE A CA 1
ATOM 945 C C . PHE A 1 124 ? 40.480 14.305 -44.714 1.00 76.44 124 PHE A C 1
ATOM 947 O O . PHE A 1 124 ? 40.563 15.530 -44.732 1.00 76.44 124 PHE A O 1
ATOM 954 N N . LEU A 1 125 ? 40.324 13.602 -45.844 1.00 80.88 125 LEU A N 1
ATOM 955 C CA . LEU A 1 125 ? 40.100 14.243 -47.146 1.00 80.88 125 LEU A CA 1
ATOM 956 C C . LEU A 1 125 ? 38.734 13.902 -47.729 1.00 80.88 125 LEU A C 1
ATOM 958 O O . LEU A 1 125 ? 37.957 14.813 -48.003 1.00 80.88 125 LEU A O 1
ATOM 962 N N . VAL A 1 126 ? 38.437 12.618 -47.948 1.00 80.38 126 VAL A N 1
ATOM 963 C CA . VAL A 1 126 ? 37.228 12.227 -48.693 1.00 80.38 126 VAL A CA 1
ATOM 964 C C . VAL A 1 126 ? 35.967 12.549 -47.895 1.00 80.38 126 VAL A C 1
ATOM 966 O O . VAL A 1 126 ? 35.099 13.248 -48.412 1.00 80.38 126 VAL A O 1
ATOM 969 N N . ARG A 1 127 ? 35.894 12.123 -46.628 1.00 72.19 127 ARG A N 1
ATOM 970 C CA . ARG A 1 127 ? 34.738 12.367 -45.755 1.00 72.19 127 ARG A CA 1
ATOM 971 C C . ARG A 1 127 ? 34.513 13.858 -45.503 1.00 72.19 127 ARG A C 1
ATOM 973 O O . ARG A 1 127 ? 33.421 14.350 -45.746 1.00 72.19 127 ARG A O 1
ATOM 980 N N . GLN A 1 128 ? 35.559 14.608 -45.153 1.00 75.19 128 GLN A N 1
ATOM 981 C CA . GLN A 1 128 ? 35.446 16.052 -44.900 1.00 75.19 128 GLN A CA 1
ATOM 982 C C . GLN A 1 128 ? 35.031 16.862 -46.148 1.00 75.19 128 GLN A C 1
ATOM 984 O O . GLN A 1 128 ? 34.314 17.859 -46.034 1.00 75.19 128 GLN A O 1
ATOM 989 N N . VAL A 1 129 ? 35.441 16.435 -47.350 1.00 80.25 129 VAL A N 1
ATOM 990 C CA . VAL A 1 129 ? 34.941 17.009 -48.612 1.00 80.25 129 VAL A CA 1
ATOM 991 C C . VAL A 1 129 ? 33.493 16.588 -48.867 1.00 80.25 129 VAL A C 1
ATOM 993 O O . VAL A 1 129 ? 32.689 17.437 -49.239 1.00 80.25 129 VAL A O 1
ATOM 996 N N . GLN A 1 130 ? 33.141 15.320 -48.639 1.00 76.62 130 GLN A N 1
ATOM 997 C CA . GLN A 1 130 ? 31.779 14.809 -48.800 1.00 76.62 130 GLN A CA 1
ATOM 998 C C . GLN A 1 130 ? 30.787 15.524 -47.873 1.00 76.62 130 GLN A C 1
ATOM 1000 O O . GLN A 1 130 ? 29.746 15.959 -48.353 1.00 76.62 130 GLN A O 1
ATOM 1005 N N . ASP A 1 131 ? 31.128 15.730 -46.601 1.00 72.25 131 ASP A N 1
ATOM 1006 C CA . ASP A 1 131 ? 30.289 16.430 -45.623 1.00 72.25 131 ASP A CA 1
ATOM 1007 C C . ASP A 1 131 ? 30.060 17.897 -46.030 1.00 72.25 131 ASP A C 1
ATOM 1009 O O . ASP A 1 131 ? 28.933 18.390 -45.982 1.00 72.25 131 ASP A O 1
ATOM 1013 N N . LYS A 1 132 ? 31.099 18.590 -46.524 1.00 78.44 132 LYS A N 1
ATOM 1014 C CA . LYS A 1 132 ? 30.967 19.953 -47.075 1.00 78.44 132 LYS A CA 1
ATOM 1015 C C . LYS A 1 132 ? 30.092 20.001 -48.325 1.00 78.44 132 LYS A C 1
ATOM 1017 O O . LYS A 1 132 ? 29.256 20.892 -48.453 1.00 78.44 132 LYS A O 1
ATOM 1022 N N . LEU A 1 133 ? 30.259 19.043 -49.233 1.00 76.56 133 LEU A N 1
ATOM 1023 C CA . LEU A 1 133 ? 29.502 18.970 -50.483 1.00 76.56 133 LEU A CA 1
ATOM 1024 C C . LEU A 1 133 ? 28.033 18.596 -50.209 1.00 76.56 133 LEU A C 1
ATOM 1026 O O . LEU A 1 133 ? 27.127 19.174 -50.802 1.00 76.56 133 LEU A O 1
ATOM 1030 N N . GLN A 1 134 ? 27.783 17.708 -49.244 1.00 73.94 134 GLN A N 1
ATOM 1031 C CA . GLN A 1 134 ? 26.451 17.368 -48.749 1.00 73.94 134 GLN A CA 1
ATOM 1032 C C . GLN A 1 134 ? 25.790 18.556 -48.042 1.00 73.94 134 GLN A C 1
ATOM 1034 O O . GLN A 1 134 ? 24.613 18.809 -48.287 1.00 73.94 134 GLN A O 1
ATOM 1039 N N . PHE A 1 135 ? 26.530 19.318 -47.230 1.00 71.06 135 PHE A N 1
ATOM 1040 C CA . PHE A 1 135 ? 26.037 20.554 -46.622 1.00 71.06 135 PHE A CA 1
ATOM 1041 C C . PHE A 1 135 ? 25.662 21.591 -47.689 1.00 71.06 135 PHE A C 1
ATOM 1043 O O . PHE A 1 135 ? 24.538 22.083 -47.678 1.00 71.06 135 PHE A O 1
ATOM 1050 N N . GLU A 1 136 ? 26.527 21.864 -48.673 1.00 74.12 136 GLU A N 1
ATOM 1051 C CA . GLU A 1 136 ? 26.198 22.798 -49.759 1.00 74.12 136 GLU A CA 1
ATOM 1052 C C . GLU A 1 136 ? 25.029 22.321 -50.631 1.00 74.12 136 GLU A C 1
ATOM 1054 O O . GLU A 1 136 ? 24.188 23.137 -51.018 1.00 74.12 136 GLU A O 1
ATOM 1059 N N . LEU A 1 137 ? 24.926 21.023 -50.934 1.00 72.31 137 LEU A N 1
ATOM 1060 C CA . LEU A 1 137 ? 23.782 20.467 -51.664 1.00 72.31 137 LEU A CA 1
ATOM 1061 C C . LEU A 1 137 ? 22.492 20.590 -50.848 1.00 72.31 137 LEU A C 1
ATOM 1063 O O . LEU A 1 137 ? 21.496 21.084 -51.373 1.00 72.31 137 LEU A O 1
ATOM 1067 N N . TYR A 1 138 ? 22.514 20.231 -49.564 1.00 67.94 138 TYR A N 1
ATOM 1068 C CA . TYR A 1 138 ? 21.383 20.382 -48.648 1.00 67.94 138 TYR A CA 1
ATOM 1069 C C . TYR A 1 138 ? 20.946 21.848 -48.529 1.00 67.94 138 TYR A C 1
ATOM 1071 O O . TYR A 1 138 ? 19.760 22.153 -48.650 1.00 67.94 138 TYR A O 1
ATOM 1079 N N . THR A 1 139 ? 21.892 22.780 -48.376 1.00 73.31 139 THR A N 1
ATOM 1080 C CA . THR A 1 139 ? 21.611 24.220 -48.354 1.00 73.31 139 THR A CA 1
ATOM 1081 C C . THR A 1 139 ? 21.032 24.706 -49.681 1.00 73.31 139 THR A C 1
ATOM 1083 O O . THR A 1 139 ? 20.111 25.514 -49.662 1.00 73.31 139 THR A O 1
ATOM 1086 N N . ASN A 1 140 ? 21.522 24.235 -50.834 1.00 69.56 140 ASN A N 1
ATOM 1087 C CA . ASN A 1 140 ? 21.009 24.644 -52.147 1.00 69.56 140 ASN A CA 1
ATOM 1088 C C . ASN A 1 140 ? 19.634 24.044 -52.486 1.00 69.56 140 ASN A C 1
ATOM 1090 O O . ASN A 1 140 ? 18.836 24.728 -53.128 1.00 69.56 140 ASN A O 1
ATOM 1094 N N . VAL A 1 141 ? 19.346 22.811 -52.055 1.00 66.12 141 VAL A N 1
ATOM 1095 C CA . VAL A 1 141 ? 18.033 22.157 -52.211 1.00 66.12 141 VAL A CA 1
ATOM 1096 C C . VAL A 1 141 ? 16.989 22.812 -51.304 1.00 66.12 141 VAL A C 1
ATOM 1098 O O . VAL A 1 141 ? 15.882 23.088 -51.755 1.00 66.12 141 VAL A O 1
ATOM 1101 N N . ASN A 1 142 ? 17.357 23.162 -50.068 1.00 60.81 142 ASN A N 1
ATOM 1102 C CA . ASN A 1 142 ? 16.468 23.834 -49.115 1.00 60.81 142 ASN A CA 1
ATOM 1103 C C . ASN A 1 142 ? 16.370 25.362 -49.299 1.00 60.81 142 ASN A C 1
ATOM 1105 O O . ASN A 1 142 ? 15.779 26.046 -48.461 1.00 60.81 142 ASN A O 1
ATOM 1109 N N . ARG A 1 143 ? 16.899 25.938 -50.392 1.00 69.81 143 ARG A N 1
ATOM 1110 C CA . ARG A 1 143 ? 16.596 27.337 -50.739 1.00 69.81 143 ARG A CA 1
ATOM 1111 C C . ARG A 1 143 ? 15.122 27.446 -51.119 1.00 69.81 143 ARG A C 1
ATOM 1113 O O . ARG A 1 143 ? 14.698 26.904 -52.138 1.00 69.81 143 ARG A O 1
ATOM 1120 N N . ALA A 1 144 ? 14.371 28.211 -50.327 1.00 58.50 144 ALA A N 1
ATOM 1121 C CA . ALA A 1 144 ? 12.922 28.389 -50.457 1.00 58.50 144 ALA A CA 1
ATOM 1122 C C . ALA A 1 144 ? 12.448 28.791 -51.870 1.00 58.50 144 ALA A C 1
ATOM 1124 O O . ALA A 1 144 ? 11.324 28.482 -52.249 1.00 58.50 144 ALA A O 1
ATOM 1125 N N . GLU A 1 145 ? 13.307 29.436 -52.664 1.00 63.78 145 GLU A N 1
ATOM 1126 C CA . GLU A 1 145 ? 13.027 29.842 -54.047 1.00 63.78 145 GLU A CA 1
ATOM 1127 C C . GLU A 1 145 ? 12.932 28.666 -55.038 1.00 63.78 145 GLU A C 1
ATOM 1129 O O . GLU A 1 145 ? 12.218 28.777 -56.029 1.00 63.78 145 GLU A O 1
ATOM 1134 N N . LYS A 1 146 ? 13.624 27.542 -54.787 1.00 60.88 146 LYS A N 1
ATOM 1135 C CA . LYS A 1 146 ? 13.688 26.380 -55.702 1.00 60.88 146 LYS A CA 1
ATOM 1136 C C . LYS A 1 146 ? 12.788 25.213 -55.297 1.00 60.88 146 LYS A C 1
ATOM 1138 O O . LYS A 1 146 ? 12.478 24.356 -56.123 1.00 60.88 146 LYS A O 1
ATOM 1143 N N . LEU A 1 147 ? 12.355 25.183 -54.038 1.00 62.47 147 LEU A N 1
ATOM 1144 C CA . LEU A 1 147 ? 11.497 24.130 -53.494 1.00 62.47 147 LEU A CA 1
ATOM 1145 C C . LEU A 1 147 ? 10.180 23.924 -54.286 1.00 62.47 147 LEU A C 1
ATOM 1147 O O . LEU A 1 147 ? 9.823 22.769 -54.511 1.00 62.47 147 LEU A O 1
ATOM 1151 N N . PRO A 1 148 ? 9.471 24.975 -54.763 1.00 63.06 148 PRO A N 1
ATOM 1152 C CA . PRO A 1 148 ? 8.211 24.800 -55.496 1.00 63.06 148 PRO A CA 1
ATOM 1153 C C . PRO A 1 148 ? 8.371 24.143 -56.876 1.00 63.06 148 PRO A C 1
ATOM 1155 O O . PRO A 1 148 ? 7.542 23.317 -57.255 1.00 63.06 148 PRO A O 1
ATOM 1158 N N . GLU A 1 149 ? 9.445 24.466 -57.611 1.00 61.28 149 GLU A N 1
ATOM 1159 C CA . GLU A 1 149 ? 9.755 23.827 -58.902 1.00 61.28 149 GLU A CA 1
ATOM 1160 C C . GLU A 1 149 ? 10.113 22.346 -58.718 1.00 61.28 149 GLU A C 1
ATOM 1162 O O . GLU A 1 149 ? 9.643 21.498 -59.474 1.00 61.28 149 GLU A O 1
ATOM 1167 N N . LEU A 1 150 ? 10.899 22.022 -57.683 1.00 62.09 150 LEU A N 1
ATOM 1168 C CA . LEU A 1 150 ? 11.308 20.647 -57.373 1.00 62.09 150 LEU A CA 1
ATOM 1169 C C . LEU A 1 150 ? 10.142 19.753 -56.918 1.00 62.09 150 LEU A C 1
ATOM 1171 O O . LEU A 1 150 ? 10.195 18.541 -57.115 1.00 62.09 150 LEU A O 1
ATOM 1175 N N . LEU A 1 151 ? 9.097 20.337 -56.324 1.00 66.56 151 LEU A N 1
ATOM 1176 C CA . LEU A 1 151 ? 7.901 19.625 -55.858 1.00 66.56 151 LEU A CA 1
ATOM 1177 C C . LEU A 1 151 ? 6.773 19.552 -56.906 1.00 66.56 151 LEU A C 1
ATOM 1179 O O . LEU A 1 151 ? 5.761 18.900 -56.654 1.00 66.56 151 LEU A O 1
ATOM 1183 N N . GLY A 1 152 ? 6.933 20.184 -58.077 1.00 63.25 152 GLY A N 1
ATOM 1184 C CA . GLY A 1 152 ? 5.968 20.105 -59.183 1.00 63.25 152 GLY A CA 1
ATOM 1185 C C . GLY A 1 152 ? 4.597 20.720 -58.874 1.00 63.25 152 GLY A C 1
ATOM 1186 O O . GLY A 1 152 ? 3.572 20.209 -59.329 1.00 63.25 152 GLY A O 1
ATOM 1187 N N . GLU A 1 153 ? 4.556 21.780 -58.064 1.00 75.12 153 GLU A N 1
ATOM 1188 C CA . GLU A 1 153 ? 3.302 22.345 -57.557 1.00 75.12 153 GLU A CA 1
ATOM 1189 C C . GLU A 1 153 ? 2.503 23.110 -58.645 1.00 75.12 153 GLU A C 1
ATOM 1191 O O . GLU A 1 153 ? 3.096 23.815 -59.465 1.00 75.12 153 GLU A O 1
ATOM 1196 N N . PRO A 1 154 ? 1.155 23.015 -58.692 1.00 74.94 154 PRO A N 1
ATOM 1197 C CA . PRO A 1 154 ? 0.363 23.705 -59.712 1.00 74.94 154 PRO A CA 1
ATOM 1198 C C . PRO A 1 154 ? 0.503 25.243 -59.661 1.00 74.94 154 PRO A C 1
ATOM 1200 O O . PRO A 1 154 ? 0.388 25.822 -58.576 1.00 74.94 154 PRO A O 1
ATOM 1203 N N . PRO A 1 155 ? 0.615 25.947 -60.811 1.00 72.94 155 PRO A N 1
ATOM 1204 C CA . PRO A 1 155 ? 0.931 27.383 -60.839 1.00 72.94 155 PRO A CA 1
ATOM 1205 C C . PRO A 1 155 ? -0.026 28.293 -60.054 1.00 72.94 155 PRO A C 1
ATOM 1207 O O . PRO A 1 155 ? 0.389 29.327 -59.537 1.00 72.94 155 PRO A O 1
ATOM 1210 N N . HIS A 1 156 ? -1.305 27.919 -59.944 1.00 77.94 156 HIS A N 1
ATOM 1211 C CA . HIS A 1 156 ? -2.297 28.707 -59.207 1.00 77.94 156 HIS A CA 1
ATOM 1212 C C . HIS A 1 156 ? -2.080 28.655 -57.684 1.00 77.94 156 HIS A C 1
ATOM 1214 O O . HIS A 1 156 ? -2.215 29.684 -57.028 1.00 77.94 156 HIS A O 1
ATOM 1220 N N . ILE A 1 157 ? -1.666 27.503 -57.138 1.00 74.12 157 ILE A N 1
ATOM 1221 C CA . ILE A 1 157 ? -1.339 27.340 -55.711 1.00 74.12 157 ILE A CA 1
ATOM 1222 C C . ILE A 1 157 ? -0.072 28.128 -55.362 1.00 74.12 157 ILE A C 1
ATOM 1224 O O . ILE A 1 157 ? -0.002 28.757 -54.306 1.00 74.12 157 ILE A O 1
ATOM 1228 N N . MET A 1 158 ? 0.919 28.138 -56.261 1.00 71.62 158 MET A N 1
ATOM 1229 C CA . MET A 1 158 ? 2.144 28.923 -56.084 1.00 71.62 158 MET A CA 1
ATOM 1230 C C . MET A 1 158 ? 1.849 30.427 -55.997 1.00 71.62 158 MET A C 1
ATOM 1232 O O . MET A 1 158 ? 2.369 31.107 -55.110 1.00 71.62 158 MET A O 1
ATOM 1236 N N . GLU A 1 159 ? 0.993 30.948 -56.881 1.00 77.81 159 GLU A N 1
ATOM 1237 C CA . GLU A 1 159 ? 0.631 32.368 -56.888 1.00 77.81 159 GLU A CA 1
ATOM 1238 C C . GLU A 1 159 ? -0.264 32.741 -55.689 1.00 77.81 159 GLU A C 1
ATOM 1240 O O . GLU A 1 159 ? -0.054 33.783 -55.070 1.00 77.81 159 GLU A O 1
ATOM 1245 N N . GLU A 1 160 ? -1.195 31.870 -55.283 1.00 78.44 160 GLU A N 1
ATOM 1246 C CA . GLU A 1 160 ? -2.023 32.064 -54.083 1.00 78.44 160 GLU A CA 1
ATOM 1247 C C . GLU A 1 160 ? -1.179 32.059 -52.796 1.00 78.44 160 GLU A C 1
ATOM 1249 O O . GLU A 1 160 ? -1.291 32.975 -51.978 1.00 78.44 160 GLU A O 1
ATOM 1254 N N . ARG A 1 161 ? -0.246 31.104 -52.647 1.00 79.50 161 ARG A N 1
ATOM 1255 C CA . ARG A 1 161 ? 0.721 31.083 -51.535 1.00 79.50 161 ARG A CA 1
ATOM 1256 C C . ARG A 1 161 ? 1.539 32.370 -51.493 1.00 79.50 161 ARG A C 1
ATOM 1258 O O . ARG A 1 161 ? 1.687 32.959 -50.427 1.00 79.50 161 ARG A O 1
ATOM 1265 N N . LYS A 1 162 ? 2.031 32.835 -52.642 1.00 77.81 162 LYS A N 1
ATOM 1266 C CA . LYS A 1 162 ? 2.810 34.073 -52.754 1.00 77.81 162 LYS A CA 1
ATOM 1267 C C . LYS A 1 162 ? 1.996 35.298 -52.326 1.00 77.81 162 LYS A C 1
ATOM 1269 O O . LYS A 1 162 ? 2.500 36.111 -51.555 1.00 77.81 162 LYS A O 1
ATOM 1274 N N . GLN A 1 163 ? 0.731 35.399 -52.742 1.00 82.56 163 GLN A N 1
ATOM 1275 C CA . GLN A 1 163 ? -0.178 36.466 -52.307 1.00 82.56 163 GLN A CA 1
ATOM 1276 C C . GLN A 1 163 ? -0.433 36.424 -50.794 1.00 82.56 163 GLN A C 1
ATOM 1278 O O . GLN A 1 163 ? -0.314 37.456 -50.130 1.00 82.56 163 GLN A O 1
ATOM 1283 N N . LEU A 1 164 ? -0.714 35.244 -50.231 1.00 82.00 164 LEU A N 1
ATOM 1284 C CA . LEU A 1 164 ? -0.943 35.062 -48.795 1.00 82.00 164 LEU A CA 1
ATOM 1285 C C . LEU A 1 164 ? 0.307 35.385 -47.962 1.00 82.00 164 LEU A C 1
ATOM 1287 O O . LEU A 1 164 ? 0.202 36.093 -46.965 1.00 82.00 164 LEU A O 1
ATOM 1291 N N . THR A 1 165 ? 1.502 34.954 -48.383 1.00 76.56 165 THR A N 1
ATOM 1292 C CA . THR A 1 165 ? 2.763 35.311 -47.709 1.00 76.56 165 THR A CA 1
ATOM 1293 C C . THR A 1 165 ? 3.027 36.820 -47.762 1.00 76.56 165 THR A C 1
ATOM 1295 O O . THR A 1 165 ? 3.468 37.401 -46.771 1.00 76.56 165 THR A O 1
ATOM 1298 N N . THR A 1 166 ? 2.718 37.491 -48.878 1.00 83.00 166 THR A N 1
ATOM 1299 C CA . THR A 1 166 ? 2.812 38.956 -48.967 1.00 83.00 166 THR A CA 1
ATOM 1300 C C . THR A 1 166 ? 1.817 39.648 -48.030 1.00 83.00 166 THR A C 1
ATOM 1302 O O . THR A 1 166 ? 2.203 40.592 -47.341 1.00 83.00 166 THR A O 1
ATOM 1305 N N . GLN A 1 167 ? 0.568 39.176 -47.949 1.00 86.38 167 GLN A N 1
ATOM 1306 C CA . GLN A 1 167 ? -0.431 39.706 -47.012 1.00 86.38 167 GLN A CA 1
ATOM 1307 C C . GLN A 1 167 ? -0.016 39.502 -45.551 1.00 86.38 167 GLN A C 1
ATOM 1309 O O . GLN A 1 167 ? -0.086 40.451 -44.771 1.00 86.38 167 GLN A O 1
ATOM 1314 N N . LEU A 1 168 ? 0.478 38.312 -45.193 1.00 79.50 168 LEU A N 1
ATOM 1315 C CA . LEU A 1 168 ? 0.984 38.006 -43.854 1.00 79.50 168 LEU A CA 1
ATOM 1316 C C . LEU A 1 168 ? 2.103 38.978 -43.459 1.00 79.50 168 LEU A C 1
ATOM 1318 O O . LEU A 1 168 ? 2.017 39.624 -42.422 1.00 79.50 168 LEU A O 1
ATOM 1322 N N . ARG A 1 169 ? 3.090 39.184 -44.339 1.00 81.00 169 ARG A N 1
ATOM 1323 C CA . ARG A 1 169 ? 4.221 40.090 -44.088 1.00 81.00 169 ARG A CA 1
ATOM 1324 C C . ARG A 1 169 ? 3.803 41.562 -43.972 1.00 81.00 169 ARG A C 1
ATOM 1326 O O . ARG A 1 169 ? 4.430 42.332 -43.245 1.00 81.00 169 ARG A O 1
ATOM 1333 N N . ILE A 1 170 ? 2.745 41.974 -44.675 1.00 84.12 170 ILE A N 1
ATOM 1334 C CA . ILE A 1 170 ? 2.135 43.305 -44.513 1.00 84.12 170 ILE A CA 1
ATOM 1335 C C . ILE A 1 170 ? 1.439 43.412 -43.149 1.00 84.12 170 ILE A C 1
ATOM 1337 O O . ILE A 1 170 ? 1.604 44.426 -42.475 1.00 84.12 170 ILE A O 1
ATOM 1341 N N . LEU A 1 171 ? 0.714 42.375 -42.718 1.00 78.44 171 LEU A N 1
ATOM 1342 C CA . LEU A 1 171 ? 0.048 42.327 -41.413 1.00 78.44 171 LEU A CA 1
ATOM 1343 C C . LEU A 1 171 ? 1.046 42.286 -40.248 1.00 78.44 171 LEU A C 1
ATOM 1345 O O . LEU A 1 171 ? 0.844 42.993 -39.269 1.00 78.44 171 LEU A O 1
ATOM 1349 N N . GLU A 1 172 ? 2.147 41.543 -40.363 1.00 74.44 172 GLU A N 1
ATOM 1350 C CA . GLU A 1 172 ? 3.244 41.523 -39.384 1.00 74.44 172 GLU A CA 1
ATOM 1351 C C . GLU A 1 172 ? 3.921 42.893 -39.269 1.00 74.44 172 GLU A C 1
ATOM 1353 O O . GLU A 1 172 ? 4.140 43.393 -38.167 1.00 74.44 172 GLU A O 1
ATOM 1358 N N . ASN A 1 173 ? 4.205 43.552 -40.397 1.00 74.94 173 ASN A N 1
ATOM 1359 C CA . ASN A 1 173 ? 4.742 44.913 -40.391 1.00 74.94 173 ASN A CA 1
ATOM 1360 C C . ASN A 1 173 ? 3.746 45.918 -39.795 1.00 74.94 173 ASN A C 1
ATOM 1362 O O . ASN A 1 173 ? 4.148 46.767 -39.002 1.00 74.94 173 ASN A O 1
ATOM 1366 N N . ALA A 1 174 ? 2.454 45.809 -40.118 1.00 76.12 174 ALA A N 1
ATOM 1367 C CA . ALA A 1 174 ? 1.414 46.634 -39.511 1.00 76.12 174 ALA A CA 1
ATOM 1368 C C . ALA A 1 174 ? 1.310 46.387 -37.997 1.00 76.12 174 ALA A C 1
ATOM 1370 O O . ALA A 1 174 ? 1.243 47.342 -37.232 1.00 76.12 174 ALA A O 1
ATOM 1371 N N . HIS A 1 175 ? 1.379 45.132 -37.548 1.00 73.62 175 HIS A N 1
ATOM 1372 C CA . HIS A 1 175 ? 1.371 44.768 -36.132 1.00 73.62 175 HIS A CA 1
ATOM 1373 C C . HIS A 1 175 ? 2.591 45.333 -35.389 1.00 73.62 175 HIS A C 1
ATOM 1375 O O . HIS A 1 175 ? 2.433 45.960 -34.347 1.00 73.62 175 HIS A O 1
ATOM 1381 N N . ASN A 1 176 ? 3.790 45.214 -35.965 1.00 71.06 176 ASN A N 1
ATOM 1382 C CA . ASN A 1 176 ? 5.021 45.782 -35.408 1.00 71.06 176 ASN A CA 1
ATOM 1383 C C . ASN A 1 176 ? 5.024 47.322 -35.380 1.00 71.06 176 ASN A C 1
ATOM 1385 O O . ASN A 1 176 ? 5.698 47.918 -34.541 1.00 71.06 176 ASN A O 1
ATOM 1389 N N . VAL A 1 177 ? 4.291 47.984 -36.282 1.00 73.38 177 VAL A N 1
ATOM 1390 C CA . VAL A 1 177 ? 4.067 49.439 -36.232 1.00 73.38 177 VAL A CA 1
ATOM 1391 C C . VAL A 1 177 ? 3.036 49.797 -35.157 1.00 73.38 177 VAL A C 1
ATOM 1393 O O . VAL A 1 177 ? 3.273 50.728 -34.397 1.00 73.38 177 VAL A O 1
ATOM 1396 N N . LEU A 1 178 ? 1.945 49.034 -35.032 1.00 65.75 178 LEU A N 1
ATOM 1397 C CA . LEU A 1 178 ? 0.912 49.240 -34.007 1.00 65.75 178 LEU A CA 1
ATOM 1398 C C . LEU A 1 178 ? 1.449 49.026 -32.582 1.00 65.75 178 LEU A C 1
ATOM 1400 O O . LEU A 1 178 ? 1.152 49.831 -31.709 1.00 65.75 178 LEU A O 1
ATOM 1404 N N . GLN A 1 179 ? 2.306 48.022 -32.355 1.00 60.12 179 GLN A N 1
ATOM 1405 C CA . GLN A 1 179 ? 2.995 47.818 -31.068 1.00 60.12 179 GLN A CA 1
ATOM 1406 C C . GLN A 1 179 ? 3.956 48.963 -30.696 1.00 60.12 179 GLN A C 1
ATOM 1408 O O . GLN A 1 179 ? 4.318 49.118 -29.529 1.00 60.12 179 GLN A O 1
ATOM 1413 N N . ARG A 1 180 ? 4.404 49.756 -31.679 1.00 64.25 180 ARG A N 1
ATOM 1414 C CA . ARG A 1 180 ? 5.286 50.915 -31.469 1.00 64.25 180 ARG A CA 1
ATOM 1415 C C . ARG A 1 180 ? 4.525 52.217 -31.231 1.00 64.25 180 ARG A C 1
ATOM 1417 O O . ARG A 1 180 ? 5.174 53.213 -30.924 1.00 64.25 180 ARG A O 1
ATOM 1424 N N . ASP A 1 181 ? 3.197 52.225 -31.351 1.00 63.56 181 ASP A N 1
ATOM 1425 C CA . ASP A 1 181 ? 2.375 53.369 -30.959 1.00 63.56 181 ASP A CA 1
ATOM 1426 C C . ASP A 1 181 ? 2.111 53.313 -29.440 1.00 63.56 181 ASP A C 1
ATOM 1428 O O . ASP A 1 181 ? 1.376 52.432 -28.979 1.00 63.56 181 ASP A O 1
ATOM 1432 N N . PRO A 1 182 ? 2.679 54.232 -28.630 1.00 62.03 182 PRO A N 1
ATOM 1433 C CA . PRO A 1 182 ? 2.523 54.186 -27.176 1.00 62.03 182 PRO A CA 1
ATOM 1434 C C . PRO A 1 182 ? 1.061 54.328 -26.742 1.00 62.03 182 PRO A C 1
ATOM 1436 O O . PRO A 1 182 ? 0.674 53.816 -25.695 1.00 62.03 182 PRO A O 1
ATOM 1439 N N . THR A 1 183 ? 0.249 55.012 -27.551 1.00 64.75 183 THR A N 1
ATOM 1440 C CA . THR A 1 183 ? -1.160 55.307 -27.278 1.00 64.75 183 THR A CA 1
ATOM 1441 C C . THR A 1 183 ? -2.021 54.053 -27.393 1.00 64.75 183 THR A C 1
ATOM 1443 O O . THR A 1 183 ? -2.911 53.837 -26.574 1.00 64.75 183 THR A O 1
ATOM 1446 N N . ILE A 1 184 ? -1.741 53.205 -28.388 1.00 61.03 184 ILE A N 1
ATOM 1447 C CA . ILE A 1 184 ? -2.459 51.939 -28.588 1.00 61.03 184 ILE A CA 1
ATOM 1448 C C . ILE A 1 184 ? -2.020 50.923 -27.534 1.00 61.03 184 ILE A C 1
ATOM 1450 O O . ILE A 1 184 ? -2.871 50.274 -26.935 1.00 61.03 184 ILE A O 1
ATOM 1454 N N . THR A 1 185 ? -0.722 50.842 -27.233 1.00 59.09 185 THR A N 1
ATOM 1455 C CA . THR A 1 185 ? -0.204 49.960 -26.175 1.00 59.09 185 THR A CA 1
ATOM 1456 C C . THR A 1 185 ? -0.757 50.334 -24.792 1.00 59.09 185 THR A C 1
ATOM 1458 O O . THR A 1 185 ? -1.114 49.443 -24.023 1.00 59.09 185 THR A O 1
ATOM 1461 N N . ALA A 1 186 ? -0.914 51.630 -24.492 1.00 59.81 186 ALA A N 1
ATOM 1462 C CA . ALA A 1 186 ? -1.565 52.100 -23.265 1.00 59.81 186 ALA A CA 1
ATOM 1463 C C . ALA A 1 186 ? -3.058 51.722 -23.206 1.00 59.81 186 ALA A C 1
ATOM 1465 O O . ALA A 1 186 ? -3.493 51.136 -22.218 1.00 59.81 186 ALA A O 1
ATOM 1466 N N . LEU A 1 187 ? -3.819 51.959 -24.283 1.00 58.09 187 LEU A N 1
ATOM 1467 C CA . LEU A 1 187 ? -5.221 51.526 -24.386 1.00 58.09 187 LEU A CA 1
ATOM 1468 C C . LEU A 1 187 ? -5.370 50.007 -24.242 1.00 58.09 187 LEU A C 1
ATOM 1470 O O . LEU A 1 187 ? -6.344 49.527 -23.668 1.00 58.09 187 LEU A O 1
ATOM 1474 N N . GLN A 1 188 ? -4.418 49.235 -24.762 1.00 54.06 188 GLN A N 1
ATOM 1475 C CA . GLN A 1 188 ? -4.450 47.779 -24.700 1.00 54.06 188 GLN A CA 1
ATOM 1476 C C . GLN A 1 188 ? -4.167 47.262 -23.279 1.00 54.06 188 GLN A C 1
ATOM 1478 O O . GLN A 1 188 ? -4.808 46.301 -22.865 1.00 54.06 188 GLN A O 1
ATOM 1483 N N . LEU A 1 189 ? -3.310 47.945 -22.509 1.00 56.53 189 LEU A N 1
ATOM 1484 C CA . LEU A 1 189 ? -3.144 47.731 -21.064 1.00 56.53 189 LEU A CA 1
ATOM 1485 C C . LEU A 1 189 ? -4.410 48.110 -20.275 1.00 56.53 189 LEU A C 1
ATOM 1487 O O . LEU A 1 189 ? -4.917 47.273 -19.534 1.00 56.53 189 LEU A O 1
ATOM 1491 N N . GLU A 1 190 ? -4.990 49.296 -20.500 1.00 50.19 190 GLU A N 1
ATOM 1492 C CA . GLU A 1 190 ? -6.252 49.705 -19.849 1.00 50.19 190 GLU A CA 1
ATOM 1493 C C . GLU A 1 190 ? -7.408 48.736 -20.156 1.00 50.19 190 GLU A C 1
ATOM 1495 O O . GLU A 1 190 ? -8.207 48.411 -19.279 1.00 50.19 190 GLU A O 1
ATOM 1500 N N . THR A 1 191 ? -7.488 48.218 -21.387 1.00 51.94 191 THR A N 1
ATOM 1501 C CA . THR A 1 191 ? -8.517 47.236 -21.774 1.00 51.94 191 THR A CA 1
ATOM 1502 C C . THR A 1 191 ? -8.273 45.863 -21.135 1.00 51.94 191 THR A C 1
ATOM 1504 O O . THR A 1 191 ? -9.226 45.125 -20.899 1.00 51.94 191 THR A O 1
ATOM 1507 N N . MET A 1 192 ? -7.018 45.502 -20.844 1.00 48.97 192 MET A N 1
ATOM 1508 C CA . MET A 1 192 ? -6.688 44.253 -20.147 1.00 48.97 192 MET A CA 1
ATOM 1509 C C . MET A 1 192 ? -7.011 44.332 -18.651 1.00 48.97 192 MET A C 1
ATOM 1511 O O . MET A 1 192 ? -7.601 43.385 -18.135 1.00 48.97 192 MET A O 1
ATOM 1515 N N . ASP A 1 193 ? -6.744 45.463 -17.991 1.00 45.69 193 ASP A N 1
ATOM 1516 C CA . ASP A 1 193 ? -7.174 45.693 -16.602 1.00 45.69 193 ASP A CA 1
ATOM 1517 C C . ASP A 1 193 ? -8.712 45.736 -16.488 1.00 45.69 193 ASP A C 1
ATOM 1519 O O . ASP A 1 193 ? -9.290 45.180 -15.555 1.00 45.69 193 ASP A O 1
ATOM 1523 N N . MET A 1 194 ? -9.403 46.319 -17.476 1.00 43.22 194 MET A N 1
ATOM 1524 C CA . MET A 1 194 ? -10.874 46.390 -17.515 1.00 43.22 194 MET A CA 1
ATOM 1525 C C . MET A 1 194 ? -11.583 45.060 -17.826 1.00 43.22 194 MET A C 1
ATOM 1527 O O . MET A 1 194 ? -12.790 44.970 -17.616 1.00 43.22 194 MET A O 1
ATOM 1531 N N . MET A 1 195 ? -10.878 44.033 -18.317 1.00 41.59 195 MET A N 1
ATOM 1532 C CA . MET A 1 195 ? -11.438 42.691 -18.565 1.00 41.59 195 MET A CA 1
ATOM 1533 C C . MET A 1 195 ? -11.048 41.656 -17.496 1.00 41.59 195 MET A C 1
ATOM 1535 O O . MET A 1 195 ? -11.319 40.468 -17.670 1.00 41.59 195 MET A O 1
ATOM 1539 N N . GLY A 1 196 ? -10.432 42.085 -16.390 1.00 40.44 196 GLY A N 1
ATOM 1540 C CA . GLY A 1 196 ? -10.072 41.200 -15.279 1.00 40.44 196 GLY A CA 1
ATOM 1541 C C . GLY A 1 196 ? -11.256 40.685 -14.449 1.00 40.44 196 GLY A C 1
ATOM 1542 O O . GLY A 1 196 ? -11.070 39.743 -13.683 1.00 40.44 196 GLY A O 1
ATOM 1543 N N . ASP A 1 197 ? -12.448 41.277 -14.591 1.00 39.56 197 ASP A N 1
ATOM 1544 C CA . ASP A 1 197 ? -13.578 41.046 -13.681 1.00 39.56 197 ASP A CA 1
ATOM 1545 C C . ASP A 1 197 ? -14.951 41.075 -14.392 1.00 39.56 197 ASP A C 1
ATOM 1547 O O . ASP A 1 197 ? -15.782 41.944 -14.146 1.00 39.56 197 ASP A O 1
ATOM 1551 N N . GLU A 1 198 ? -15.203 40.127 -15.307 1.00 32.69 198 GLU A N 1
ATOM 1552 C CA . GLU A 1 198 ? -16.571 39.653 -15.598 1.00 32.69 198 GLU A CA 1
ATOM 1553 C C . GLU A 1 198 ? -16.576 38.272 -16.290 1.00 32.69 198 GLU A C 1
ATOM 1555 O O . GLU A 1 198 ? -15.766 37.983 -17.171 1.00 32.69 198 GLU A O 1
ATOM 1560 N N . SER A 1 199 ? -17.509 37.394 -15.901 1.00 40.50 199 SER A N 1
ATOM 1561 C CA . SER A 1 199 ? -17.623 36.024 -16.430 1.00 40.50 199 SER A CA 1
ATOM 1562 C C . SER A 1 199 ? -18.805 35.891 -17.395 1.00 40.50 199 SER A C 1
ATOM 1564 O O . SER A 1 199 ? -19.956 36.072 -17.003 1.00 40.50 199 SER A O 1
ATOM 1566 N N . ILE A 1 200 ? -18.552 35.555 -18.671 1.00 32.66 200 ILE A N 1
ATOM 1567 C CA . ILE A 1 200 ? -19.616 35.418 -19.686 1.00 32.66 200 ILE A CA 1
ATOM 1568 C C . ILE A 1 200 ? -19.458 34.143 -20.538 1.00 32.66 200 ILE A C 1
ATOM 1570 O O . ILE A 1 200 ? -18.388 33.809 -21.041 1.00 32.66 200 ILE A O 1
ATOM 1574 N N . SER A 1 201 ? -20.584 33.437 -20.687 1.00 28.45 201 SER A N 1
ATOM 1575 C CA . SER A 1 201 ? -20.776 32.176 -21.425 1.00 28.45 201 SER A CA 1
ATOM 1576 C C . SER A 1 201 ? -20.713 32.306 -22.964 1.00 28.45 201 SER A C 1
ATOM 1578 O O . SER A 1 201 ? -20.859 33.405 -23.502 1.00 28.45 201 SER A O 1
ATOM 1580 N N . PRO A 1 202 ? -20.541 31.192 -23.711 1.00 33.12 202 PRO A N 1
ATOM 1581 C CA . PRO A 1 202 ? -20.316 31.224 -25.160 1.00 33.12 202 PRO A CA 1
ATOM 1582 C C . PRO A 1 202 ? -21.567 31.579 -25.983 1.00 33.12 202 PRO A C 1
ATOM 1584 O O . PRO A 1 202 ? -22.668 31.085 -25.736 1.00 33.12 202 PRO A O 1
ATOM 1587 N N . ALA A 1 203 ? -21.377 32.383 -27.035 1.00 29.66 203 ALA A N 1
ATOM 1588 C CA . ALA A 1 203 ? -22.435 32.794 -27.958 1.00 29.66 203 ALA A CA 1
ATOM 1589 C C . ALA A 1 203 ? -22.545 31.886 -29.203 1.00 29.66 203 ALA A C 1
ATOM 1591 O O . ALA A 1 203 ? -21.553 31.528 -29.836 1.00 29.66 203 ALA A O 1
ATOM 1592 N N . ALA A 1 204 ? -23.784 31.562 -29.585 1.00 30.89 204 ALA A N 1
ATOM 1593 C CA . ALA A 1 204 ? -24.129 30.744 -30.752 1.00 30.89 204 ALA A CA 1
ATOM 1594 C C . ALA A 1 204 ? -23.949 31.491 -32.105 1.00 30.89 204 ALA A C 1
ATOM 1596 O O . ALA A 1 204 ? -23.981 32.725 -32.143 1.00 30.89 204 ALA A O 1
ATOM 1597 N N . PRO A 1 205 ? -23.792 30.782 -33.244 1.00 39.62 205 PRO A N 1
ATOM 1598 C CA . PRO A 1 205 ? -23.333 31.384 -34.497 1.00 39.62 205 PRO A CA 1
ATOM 1599 C C . PRO A 1 205 ? -24.434 32.137 -35.261 1.00 39.62 205 PRO A C 1
ATOM 1601 O O . PRO A 1 205 ? -25.594 31.719 -35.295 1.00 39.62 205 PRO A O 1
ATOM 1604 N N . ARG A 1 206 ? -24.061 33.205 -35.983 1.00 28.55 206 ARG A N 1
ATOM 1605 C CA . ARG A 1 206 ? -24.955 33.909 -36.923 1.00 28.55 206 ARG A CA 1
ATOM 1606 C C . ARG A 1 206 ? -24.367 34.054 -38.328 1.00 28.55 206 ARG A C 1
ATOM 1608 O O . ARG A 1 206 ? -23.191 34.343 -38.517 1.00 28.55 206 ARG A O 1
ATOM 1615 N N . LYS A 1 207 ? -25.246 33.839 -39.313 1.00 28.83 207 LYS A N 1
ATOM 1616 C CA . LYS A 1 207 ? -25.005 33.933 -40.763 1.00 28.83 207 LYS A CA 1
ATOM 1617 C C . LYS A 1 207 ? -24.903 35.397 -41.246 1.00 28.83 207 LYS A C 1
ATOM 1619 O O . LYS A 1 207 ? -25.391 36.293 -40.559 1.00 28.83 207 LYS A O 1
ATOM 1624 N N . PRO A 1 208 ? -24.302 35.649 -42.425 1.00 40.22 208 PRO A N 1
ATOM 1625 C CA . PRO A 1 208 ? -23.903 36.993 -42.845 1.00 40.22 208 PRO A CA 1
ATOM 1626 C C . PRO A 1 208 ? -25.012 37.769 -43.569 1.00 40.22 208 PRO A C 1
ATOM 1628 O O . PRO A 1 208 ? -25.840 37.172 -44.260 1.00 40.22 208 PRO A O 1
ATOM 1631 N N . ARG A 1 209 ? -24.946 39.110 -43.519 1.00 26.11 209 ARG A N 1
ATOM 1632 C CA . ARG A 1 209 ? -25.419 40.003 -44.595 1.00 26.11 209 ARG A CA 1
ATOM 1633 C C . ARG A 1 209 ? -24.858 41.426 -44.470 1.00 26.11 209 ARG A C 1
ATOM 1635 O O . ARG A 1 209 ? -24.823 42.010 -43.395 1.00 26.11 209 ARG A O 1
ATOM 1642 N N . SER A 1 210 ? -24.434 41.953 -45.610 1.00 24.62 210 SER A N 1
ATOM 1643 C CA . SER A 1 210 ? -23.987 43.324 -45.888 1.00 24.62 210 SER A CA 1
ATOM 1644 C C . SER A 1 210 ? -25.162 44.176 -46.433 1.00 24.62 210 SER A C 1
ATOM 1646 O O . SER A 1 210 ? -26.252 43.629 -46.611 1.00 24.62 210 SER A O 1
ATOM 1648 N N . PRO A 1 211 ? -24.972 45.439 -46.879 1.00 42.38 211 PRO A N 1
ATOM 1649 C CA . PRO A 1 211 ? -24.256 46.578 -46.269 1.00 42.38 211 PRO A CA 1
ATOM 1650 C C . PRO A 1 211 ? -25.081 47.904 -46.296 1.00 42.38 211 PRO A C 1
ATOM 1652 O O . PRO A 1 211 ? -26.069 47.984 -47.021 1.00 42.38 211 PRO A O 1
ATOM 1655 N N . LYS A 1 212 ? -24.592 48.978 -45.630 1.00 27.11 212 LYS A N 1
ATOM 1656 C CA . LYS A 1 212 ? -24.443 50.389 -46.130 1.00 27.11 212 LYS A CA 1
ATOM 1657 C C . LYS A 1 212 ? -24.694 51.520 -45.099 1.00 27.11 212 LYS A C 1
ATOM 1659 O O . LYS A 1 212 ? -25.789 51.690 -44.589 1.00 27.11 212 LYS A O 1
ATOM 1664 N N . HIS A 1 213 ? -23.662 52.357 -44.946 1.00 28.03 213 HIS A N 1
ATOM 1665 C CA . HIS A 1 213 ? -23.648 53.833 -44.854 1.00 28.03 213 HIS A CA 1
ATOM 1666 C C . HIS A 1 213 ? -24.671 54.647 -44.015 1.00 28.03 213 HIS A C 1
ATOM 1668 O O . HIS A 1 213 ? -25.752 54.990 -44.475 1.00 28.03 213 HIS A O 1
ATOM 1674 N N . SER A 1 214 ? -24.156 55.175 -42.893 1.00 26.20 214 SER A N 1
ATOM 1675 C CA . SER A 1 214 ? -24.122 56.607 -42.499 1.00 26.20 214 SER A CA 1
ATOM 1676 C C . SER A 1 214 ? -25.386 57.495 -42.564 1.00 26.20 214 SER A C 1
ATOM 1678 O O . SER A 1 214 ? -25.762 57.942 -43.647 1.00 26.20 214 SER A O 1
ATOM 1680 N N . LYS A 1 215 ? -25.809 58.038 -41.407 1.00 28.67 215 LYS A N 1
ATOM 1681 C CA . LYS A 1 215 ? -25.427 59.405 -40.962 1.00 28.67 215 LYS A CA 1
ATOM 1682 C C . LYS A 1 215 ? -25.887 59.749 -39.526 1.00 28.67 215 LYS A C 1
ATOM 1684 O O . LYS A 1 215 ? -26.897 59.265 -39.044 1.00 28.67 215 LYS A O 1
ATOM 1689 N N . GLN A 1 216 ? -25.069 60.600 -38.906 1.00 26.98 216 GLN A N 1
ATOM 1690 C CA . GLN A 1 216 ? -25.225 61.463 -37.720 1.00 26.98 216 GLN A CA 1
ATOM 1691 C C . GLN A 1 216 ? -26.624 61.707 -37.097 1.00 26.98 216 GLN A C 1
ATOM 1693 O O . GLN A 1 216 ? -27.519 62.131 -37.812 1.00 26.98 216 GLN A O 1
ATOM 1698 N N . GLN A 1 217 ? -26.656 61.648 -35.746 1.00 28.03 217 GLN A N 1
ATOM 1699 C CA . GLN A 1 217 ? -27.147 62.670 -34.773 1.00 28.03 217 GLN A CA 1
ATOM 1700 C C . GLN A 1 217 ? -28.629 63.158 -34.862 1.00 28.03 217 GLN A C 1
ATOM 1702 O O . GLN A 1 217 ? -29.211 63.199 -35.931 1.00 28.03 217 GLN A O 1
ATOM 1707 N N . GLN A 1 218 ? -29.327 63.592 -33.796 1.00 27.47 218 GLN A N 1
ATOM 1708 C CA . GLN A 1 218 ? -28.910 64.252 -32.541 1.00 27.47 218 GLN A CA 1
ATOM 1709 C C . GLN A 1 218 ? -30.078 64.308 -31.504 1.00 27.47 218 GLN A C 1
ATOM 1711 O O . GLN A 1 218 ? -31.217 64.077 -31.888 1.00 27.47 218 GLN A O 1
ATOM 1716 N N . GLN A 1 219 ? -29.785 64.754 -30.264 1.00 27.33 219 GLN A N 1
ATOM 1717 C CA . GLN A 1 219 ? -30.699 65.332 -29.230 1.00 27.33 219 GLN A CA 1
ATOM 1718 C C . GLN A 1 219 ? -31.720 64.378 -28.547 1.00 27.33 219 GLN A C 1
ATOM 1720 O O . GLN A 1 219 ? -32.450 63.670 -29.222 1.00 27.33 219 GLN A O 1
ATOM 1725 N N . GLN A 1 220 ? -31.759 64.170 -27.214 1.00 30.84 220 GLN A N 1
ATOM 1726 C CA . GLN A 1 220 ? -31.740 65.019 -25.984 1.00 30.84 220 GLN A CA 1
ATOM 1727 C C . GLN A 1 220 ? -33.151 65.301 -25.429 1.00 30.84 220 GLN A C 1
ATOM 1729 O O . GLN A 1 220 ? -33.987 65.767 -26.188 1.00 30.84 220 GLN A O 1
ATOM 1734 N N . GLN A 1 221 ? -33.350 65.147 -24.104 1.00 26.17 221 GLN A N 1
ATOM 1735 C CA . GLN A 1 221 ? -33.955 66.146 -23.184 1.00 26.17 221 GLN A CA 1
ATOM 1736 C C . GLN A 1 221 ? -33.879 65.702 -21.687 1.00 26.17 221 GLN A C 1
ATOM 1738 O O . GLN A 1 221 ? -34.301 64.598 -21.381 1.00 26.17 221 GLN A O 1
ATOM 1743 N N . TYR A 1 222 ? -33.343 66.588 -20.812 1.00 28.20 222 TYR A N 1
ATOM 1744 C CA . TYR A 1 222 ? -33.660 66.930 -19.382 1.00 28.20 222 TYR A CA 1
ATOM 1745 C C . TYR A 1 222 ? -34.055 65.851 -18.320 1.00 28.20 222 TYR A C 1
ATOM 1747 O O . TYR A 1 222 ? -34.711 64.881 -18.653 1.00 28.20 222 TYR A O 1
ATOM 1755 N N . SER A 1 223 ? -33.847 65.954 -16.985 1.00 27.67 223 SER A N 1
ATOM 1756 C CA . SER A 1 223 ? -33.072 66.783 -16.004 1.00 27.67 223 SER A CA 1
ATOM 1757 C C . SER A 1 223 ? -33.216 66.108 -14.599 1.00 27.67 223 SER A C 1
ATOM 1759 O O . SER A 1 223 ? -34.132 65.311 -14.442 1.00 27.67 223 SER A O 1
ATOM 1761 N N . GLY A 1 224 ? -32.471 66.332 -13.497 1.00 26.91 224 GLY A N 1
ATOM 1762 C CA . GLY A 1 224 ? -31.260 67.124 -13.198 1.00 26.91 224 GLY A CA 1
ATOM 1763 C C . GLY A 1 224 ? -31.394 68.033 -11.943 1.00 26.91 224 GLY A C 1
ATOM 1764 O O . GLY A 1 224 ? -32.022 69.080 -12.060 1.00 26.91 224 GLY A O 1
ATOM 1765 N N . TYR A 1 225 ? -30.791 67.681 -10.783 1.00 25.78 225 TYR A N 1
ATOM 1766 C CA . TYR A 1 225 ? -30.628 68.538 -9.571 1.00 25.78 225 TYR A CA 1
ATOM 1767 C C . TYR A 1 225 ? -29.363 68.179 -8.735 1.00 25.78 225 TYR A C 1
ATOM 1769 O O . TYR A 1 225 ? -28.846 67.069 -8.832 1.00 25.78 225 TYR A O 1
ATOM 1777 N N . LYS A 1 226 ? -28.856 69.134 -7.934 1.00 31.00 226 LYS A N 1
ATOM 1778 C CA . LYS A 1 226 ? -27.615 69.124 -7.098 1.00 31.00 226 LYS A CA 1
ATOM 1779 C C . LYS A 1 226 ? -27.883 69.942 -5.799 1.00 31.00 226 LYS A C 1
ATOM 1781 O O . LYS A 1 226 ? -28.888 70.659 -5.833 1.00 31.00 226 LYS A O 1
ATOM 1786 N N . PRO A 1 227 ? -27.071 69.932 -4.699 1.00 47.56 227 PRO A N 1
ATOM 1787 C CA . PRO A 1 227 ? -25.749 70.614 -4.681 1.00 47.56 227 PRO A CA 1
ATOM 1788 C C . PRO A 1 227 ? -24.694 70.177 -3.602 1.00 47.56 227 PRO A C 1
ATOM 1790 O O . PRO A 1 227 ? -24.901 69.223 -2.864 1.00 47.56 227 PRO A O 1
ATOM 1793 N N . ALA A 1 228 ? -23.607 70.977 -3.504 1.00 27.55 228 ALA A N 1
ATOM 1794 C CA . ALA A 1 228 ? -22.512 71.049 -2.497 1.00 27.55 228 ALA A CA 1
ATOM 1795 C C . ALA A 1 228 ? -21.335 70.028 -2.582 1.00 27.55 228 ALA A C 1
ATOM 1797 O O . ALA A 1 228 ? -21.566 68.840 -2.746 1.00 27.55 228 ALA A O 1
ATOM 1798 N N . GLY A 1 229 ? -20.043 70.409 -2.467 1.00 29.73 229 GLY A N 1
ATOM 1799 C CA . GLY A 1 229 ? -19.436 71.744 -2.664 1.00 29.73 229 GLY A CA 1
ATOM 1800 C C . GLY A 1 229 ? -18.016 72.006 -2.083 1.00 29.73 229 GLY A C 1
ATOM 1801 O O . GLY A 1 229 ? -17.928 72.225 -0.885 1.00 29.73 229 GLY A O 1
ATOM 1802 N N . VAL A 1 230 ? -17.006 72.210 -2.967 1.00 31.28 230 VAL A N 1
ATOM 1803 C CA . VAL A 1 230 ? -15.895 73.226 -2.868 1.00 31.28 230 VAL A CA 1
ATOM 1804 C C . VAL A 1 230 ? -14.716 72.938 -1.865 1.00 31.28 230 VAL A C 1
ATOM 1806 O O . VAL A 1 230 ? -15.003 72.552 -0.741 1.00 31.28 230 VAL A O 1
ATOM 1809 N N . PRO A 1 231 ? -13.404 73.238 -2.134 1.00 37.00 231 PRO A N 1
ATOM 1810 C CA . PRO A 1 231 ? -12.540 73.093 -3.337 1.00 37.00 231 PRO A CA 1
ATOM 1811 C C . PRO A 1 231 ? -11.059 72.622 -2.958 1.00 37.00 231 PRO A C 1
ATOM 1813 O O . PRO A 1 231 ? -10.912 71.996 -1.911 1.00 37.00 231 PRO A O 1
ATOM 1816 N N . PRO A 1 232 ? -9.961 72.841 -3.747 1.00 54.56 232 PRO A N 1
ATOM 1817 C CA . PRO A 1 232 ? -8.656 72.134 -3.620 1.00 54.56 232 PRO A CA 1
ATOM 1818 C C . PRO A 1 232 ? -7.512 72.959 -2.954 1.00 54.56 232 PRO A C 1
ATOM 1820 O O . PRO A 1 232 ? -7.790 74.022 -2.395 1.00 54.56 232 PRO A O 1
ATOM 1823 N N . PRO A 1 233 ? -6.224 72.523 -3.014 1.00 36.53 233 PRO A N 1
ATOM 1824 C CA . PRO A 1 233 ? -5.335 73.051 -4.073 1.00 36.53 233 PRO A CA 1
ATOM 1825 C C . PRO A 1 233 ? -4.252 72.078 -4.616 1.00 36.53 233 PRO A C 1
ATOM 1827 O O . PRO A 1 233 ? -4.217 70.891 -4.308 1.00 36.53 233 PRO A O 1
ATOM 1830 N N . SER A 1 234 ? -3.390 72.612 -5.487 1.00 28.33 234 SER A N 1
ATOM 1831 C CA . SER A 1 234 ? -2.424 71.933 -6.361 1.00 28.33 234 SER A CA 1
ATOM 1832 C C . SER A 1 234 ? -0.952 72.015 -5.911 1.00 28.33 234 SER A C 1
ATOM 1834 O O . SER A 1 234 ? -0.589 72.877 -5.120 1.00 28.33 234 SER A O 1
ATOM 1836 N N . SER A 1 235 ? -0.100 71.236 -6.600 1.00 30.58 235 SER A N 1
ATOM 1837 C CA . SER A 1 235 ? 1.289 71.561 -7.011 1.00 30.58 235 SER A CA 1
ATOM 1838 C C . SER A 1 235 ? 2.366 71.872 -5.952 1.00 30.58 235 SER A C 1
ATOM 1840 O O . SER A 1 235 ? 2.310 72.913 -5.309 1.00 30.58 235 SER A O 1
ATOM 1842 N N . GLN A 1 236 ? 3.482 71.126 -5.970 1.00 28.20 236 GLN A N 1
ATOM 1843 C CA . GLN A 1 236 ? 4.746 71.544 -6.624 1.00 28.20 236 GLN A CA 1
ATOM 1844 C C . GLN A 1 236 ? 5.826 70.436 -6.551 1.00 28.20 236 GLN A C 1
ATOM 1846 O O . GLN A 1 236 ? 5.625 69.404 -5.918 1.00 28.20 236 GLN A O 1
ATOM 1851 N N . ALA A 1 237 ? 6.934 70.618 -7.278 1.00 30.00 237 ALA A N 1
ATOM 1852 C CA . ALA A 1 237 ? 8.024 69.646 -7.444 1.00 30.00 237 ALA A CA 1
ATOM 1853 C C . ALA A 1 237 ? 9.174 69.840 -6.430 1.00 30.00 237 ALA A C 1
ATOM 1855 O O . ALA A 1 237 ? 9.348 70.950 -5.933 1.00 30.00 237 ALA A O 1
ATOM 1856 N N . GLY A 1 238 ? 10.038 68.825 -6.231 1.00 27.19 238 GLY A N 1
ATOM 1857 C CA . GLY A 1 238 ? 11.417 69.088 -5.772 1.00 27.19 238 GLY A CA 1
ATOM 1858 C C . GLY A 1 238 ? 12.209 68.016 -4.993 1.00 27.19 238 GLY A C 1
ATOM 1859 O O . GLY A 1 238 ? 12.369 68.160 -3.790 1.00 27.19 238 GLY A O 1
ATOM 1860 N N . VAL A 1 239 ? 12.885 67.109 -5.719 1.00 28.36 239 VAL A N 1
ATOM 1861 C CA . VAL A 1 239 ? 14.238 66.547 -5.409 1.00 28.36 239 VAL A CA 1
ATOM 1862 C C . VAL A 1 239 ? 14.403 65.709 -4.083 1.00 28.36 239 VAL A C 1
ATOM 1864 O O . VAL A 1 239 ? 13.386 65.340 -3.508 1.00 28.36 239 VAL A O 1
ATOM 1867 N N . PRO A 1 240 ? 15.593 65.158 -3.703 1.00 31.08 240 PRO A N 1
ATOM 1868 C CA . PRO A 1 240 ? 15.837 63.701 -3.640 1.00 31.08 240 PRO A CA 1
ATOM 1869 C C . PRO A 1 240 ? 16.042 63.110 -2.211 1.00 31.08 240 PRO A C 1
ATOM 1871 O O . PRO A 1 240 ? 16.153 63.865 -1.246 1.00 31.08 240 PRO A O 1
ATOM 1874 N N . PRO A 1 241 ? 16.161 61.770 -2.044 1.00 33.88 241 PRO A N 1
ATOM 1875 C CA . PRO A 1 241 ? 16.316 61.129 -0.727 1.00 33.88 241 PRO A CA 1
ATOM 1876 C C . PRO A 1 241 ? 17.782 60.918 -0.272 1.00 33.88 241 PRO A C 1
ATOM 1878 O O . PRO A 1 241 ? 18.631 60.570 -1.097 1.00 33.88 241 PRO A O 1
ATOM 1881 N N . PRO A 1 242 ? 18.071 61.009 1.047 1.00 34.97 242 PRO A N 1
ATOM 1882 C CA . PRO A 1 242 ? 19.318 60.503 1.637 1.00 34.97 242 PRO A CA 1
ATOM 1883 C C . PRO A 1 242 ? 19.151 59.507 2.823 1.00 34.97 242 PRO A C 1
ATOM 1885 O O . PRO A 1 242 ? 18.471 59.782 3.804 1.00 34.97 242 PRO A O 1
ATOM 1888 N N . SER A 1 243 ? 19.873 58.380 2.728 1.00 28.36 243 SER A N 1
ATOM 1889 C CA . SER A 1 243 ? 20.639 57.642 3.770 1.00 28.36 243 SER A CA 1
ATOM 1890 C C . SER A 1 243 ? 20.108 57.292 5.193 1.00 28.36 243 SER A C 1
ATOM 1892 O O . SER A 1 243 ? 19.982 58.159 6.049 1.00 28.36 243 SER A O 1
ATOM 1894 N N . ASN A 1 244 ? 20.129 55.974 5.471 1.00 32.53 244 ASN A N 1
ATOM 1895 C CA . ASN A 1 244 ? 20.696 55.231 6.633 1.00 32.53 244 ASN A CA 1
ATOM 1896 C C . ASN A 1 244 ? 20.232 55.376 8.112 1.00 32.53 244 ASN A C 1
ATOM 1898 O O . ASN A 1 244 ? 20.317 56.434 8.725 1.00 32.53 244 ASN A O 1
ATOM 1902 N N . GLY A 1 245 ? 20.037 54.190 8.730 1.00 27.92 245 GLY A N 1
ATOM 1903 C CA . GLY A 1 245 ? 20.127 53.873 10.176 1.00 27.92 245 GLY A CA 1
ATOM 1904 C C . GLY A 1 245 ? 18.776 53.557 10.851 1.00 27.92 245 GLY A C 1
ATOM 1905 O O . GLY A 1 245 ? 17.806 54.248 10.587 1.00 27.92 245 GLY A O 1
ATOM 1906 N N . SER A 1 246 ? 18.575 52.591 11.761 1.00 27.20 246 SER A N 1
ATOM 1907 C CA . SER A 1 246 ? 19.366 51.481 12.347 1.00 27.20 246 SER A CA 1
ATOM 1908 C C . SER A 1 246 ? 18.574 50.913 13.554 1.00 27.20 246 SER A C 1
ATOM 1910 O O . SER A 1 246 ? 18.132 51.741 14.347 1.00 27.20 246 SER A O 1
ATOM 1912 N N . SER A 1 247 ? 18.438 49.584 13.762 1.00 28.56 247 SER A N 1
ATOM 1913 C CA . SER A 1 247 ? 18.557 48.888 15.089 1.00 28.56 247 SER A CA 1
ATOM 1914 C C . SER A 1 247 ? 17.983 47.443 15.193 1.00 28.56 247 SER A C 1
ATOM 1916 O O . SER A 1 247 ? 16.790 47.216 15.065 1.00 28.56 247 SER A O 1
ATOM 1918 N N . VAL A 1 248 ? 18.890 46.494 15.488 1.00 29.95 248 VAL A N 1
ATOM 1919 C CA . VAL A 1 248 ? 18.863 45.382 16.487 1.00 29.95 248 VAL A CA 1
ATOM 1920 C C . VAL A 1 248 ? 17.608 44.486 16.716 1.00 29.95 248 VAL A C 1
ATOM 1922 O O . VAL A 1 248 ? 16.589 44.973 17.197 1.00 29.95 248 VAL A O 1
ATOM 1925 N N . PRO A 1 249 ? 17.749 43.139 16.603 1.00 32.16 249 PRO A N 1
ATOM 1926 C CA . PRO A 1 249 ? 16.887 42.132 17.249 1.00 32.16 249 PRO A CA 1
ATOM 1927 C C . PRO A 1 249 ? 17.464 41.556 18.584 1.00 32.16 249 PRO A C 1
ATOM 1929 O O . PRO A 1 249 ? 18.674 41.638 18.809 1.00 32.16 249 PRO A O 1
ATOM 1932 N N . PRO A 1 250 ? 16.630 40.963 19.474 1.00 30.67 250 PRO A N 1
ATOM 1933 C CA . PRO A 1 250 ? 17.008 40.494 20.827 1.00 30.67 250 PRO A CA 1
ATOM 1934 C C . PRO A 1 250 ? 17.647 39.072 20.892 1.00 30.67 250 PRO A C 1
ATOM 1936 O O . PRO A 1 250 ? 17.672 38.371 19.881 1.00 30.67 250 PRO A O 1
ATOM 1939 N N . PRO A 1 251 ? 18.199 38.638 22.056 1.00 30.84 251 PRO A N 1
ATOM 1940 C CA . PRO A 1 251 ? 19.244 37.601 22.123 1.00 30.84 251 PRO A CA 1
ATOM 1941 C C . PRO A 1 251 ? 18.778 36.164 22.445 1.00 30.84 251 PRO A C 1
ATOM 1943 O O . PRO A 1 251 ? 17.692 35.933 22.973 1.00 30.84 251 PRO A O 1
ATOM 1946 N N . ALA A 1 252 ? 19.672 35.200 22.191 1.00 29.11 252 ALA A N 1
ATOM 1947 C CA . ALA A 1 252 ? 19.512 33.772 22.493 1.00 29.11 252 ALA A CA 1
ATOM 1948 C C . ALA A 1 252 ? 19.918 33.388 23.945 1.00 29.11 252 ALA A C 1
ATOM 1950 O O . ALA A 1 252 ? 20.754 34.071 24.544 1.00 29.11 252 ALA A O 1
ATOM 1951 N N . PRO A 1 253 ? 19.371 32.288 24.510 1.00 28.69 253 PRO A N 1
ATOM 1952 C CA . PRO A 1 253 ? 19.728 31.780 25.843 1.00 28.69 253 PRO A CA 1
ATOM 1953 C C . PRO A 1 253 ? 21.088 31.028 25.888 1.00 28.69 253 PRO A C 1
ATOM 1955 O O . PRO A 1 253 ? 21.612 30.640 24.842 1.00 28.69 253 PRO A O 1
ATOM 1958 N N . PRO A 1 254 ? 21.686 30.836 27.087 1.00 30.83 254 PRO A N 1
ATOM 1959 C CA . PRO A 1 254 ? 23.117 30.536 27.257 1.00 30.83 254 PRO A CA 1
ATOM 1960 C C . PRO A 1 254 ? 23.487 29.032 27.286 1.00 30.83 254 PRO A C 1
ATOM 1962 O O . PRO A 1 254 ? 22.619 28.181 27.482 1.00 30.83 254 PRO A O 1
ATOM 1965 N N . PRO A 1 255 ? 24.788 28.686 27.155 1.00 32.47 255 PRO A N 1
ATOM 1966 C CA . PRO A 1 255 ? 25.260 27.300 27.150 1.00 32.47 255 PRO A CA 1
ATOM 1967 C C . PRO A 1 255 ? 25.426 26.705 28.562 1.00 32.47 255 PRO A C 1
ATOM 1969 O O . PRO A 1 255 ? 26.084 27.289 29.423 1.00 32.47 255 PRO A O 1
ATOM 1972 N N . GLY A 1 256 ? 24.905 25.491 28.771 1.00 25.86 256 GLY A N 1
ATOM 1973 C CA . GLY A 1 256 ? 25.231 24.623 29.911 1.00 25.86 256 GLY A CA 1
ATOM 1974 C C . GLY A 1 256 ? 26.190 23.509 29.480 1.00 25.86 256 GLY A C 1
ATOM 1975 O O . GLY A 1 256 ? 25.965 22.877 28.450 1.00 25.86 256 GLY A O 1
ATOM 1976 N N . GLY A 1 257 ? 27.278 23.287 30.223 1.00 24.23 257 GLY A N 1
ATOM 1977 C CA . GLY A 1 257 ? 28.389 22.439 29.775 1.00 24.23 257 GLY A CA 1
ATOM 1978 C C . GLY A 1 257 ? 28.595 21.126 30.539 1.00 24.23 257 GLY A C 1
ATOM 1979 O O . GLY A 1 257 ? 28.450 21.086 31.754 1.00 24.23 257 GLY A O 1
ATOM 1980 N N . SER A 1 258 ? 29.094 20.130 29.792 1.00 25.16 258 SER A N 1
ATOM 1981 C CA . SER A 1 258 ? 29.962 19.007 30.206 1.00 25.16 258 SER A CA 1
ATOM 1982 C C . SER A 1 258 ? 29.447 17.951 31.200 1.00 25.16 258 SER A C 1
ATOM 1984 O O . SER A 1 258 ? 29.186 18.247 32.360 1.00 25.16 258 SER A O 1
ATOM 1986 N N . LEU A 1 259 ? 29.511 16.673 30.790 1.00 22.69 259 LEU A N 1
ATOM 1987 C CA . LEU A 1 259 ? 30.504 15.710 31.314 1.00 22.69 259 LEU A CA 1
ATOM 1988 C C . LEU A 1 259 ? 30.521 14.395 30.493 1.00 22.69 259 LEU A C 1
ATOM 1990 O O . LEU A 1 259 ? 29.481 13.931 30.044 1.00 22.69 259 LEU A O 1
ATOM 1994 N N . PHE A 1 260 ? 31.717 13.803 30.354 1.00 24.16 260 PHE A N 1
ATOM 1995 C CA . PHE A 1 260 ? 32.071 12.537 29.664 1.00 24.16 260 PHE A CA 1
ATOM 1996 C C . PHE A 1 260 ? 32.179 12.508 28.119 1.00 24.16 260 PHE A C 1
ATOM 1998 O O . PHE A 1 260 ? 31.269 12.113 27.405 1.00 24.16 260 PHE A O 1
ATOM 2005 N N . GLY A 1 261 ? 33.406 12.758 27.640 1.00 22.08 261 GLY A N 1
ATOM 2006 C CA . GLY A 1 261 ? 34.272 11.652 27.181 1.00 22.08 261 GLY A CA 1
ATOM 2007 C C . GLY A 1 261 ? 34.134 11.158 25.732 1.00 22.08 261 GLY A C 1
ATOM 2008 O O . GLY A 1 261 ? 33.344 10.269 25.445 1.00 22.08 261 GLY A O 1
ATOM 2009 N N . ASN A 1 262 ? 35.011 11.643 24.846 1.00 21.83 262 ASN A N 1
AT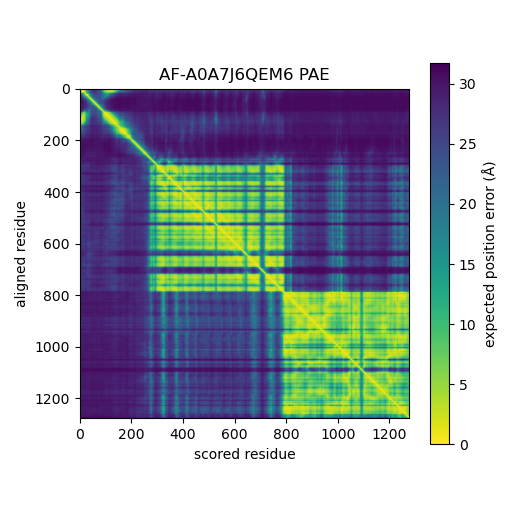OM 2010 C CA . ASN A 1 262 ? 35.138 11.183 23.456 1.00 21.83 262 ASN A CA 1
ATOM 2011 C C . ASN A 1 262 ? 35.616 9.723 23.310 1.00 21.83 262 ASN A C 1
ATOM 2013 O O . ASN A 1 262 ? 36.653 9.362 23.866 1.00 21.83 262 ASN A O 1
ATOM 2017 N N . SER A 1 263 ? 35.031 8.994 22.353 1.00 20.61 263 SER A N 1
ATOM 2018 C CA . SER A 1 263 ? 35.817 8.238 21.362 1.00 20.61 263 SER A CA 1
ATOM 2019 C C . SER A 1 263 ? 35.141 8.229 19.975 1.00 20.61 263 SER A C 1
ATOM 2021 O O . SER A 1 263 ? 34.041 7.733 19.762 1.00 20.61 263 SER A O 1
ATOM 2023 N N . THR A 1 264 ? 35.835 8.866 19.036 1.00 23.77 264 THR A N 1
ATOM 2024 C CA . THR A 1 264 ? 35.700 8.877 17.566 1.00 23.77 264 THR A CA 1
ATOM 2025 C C . THR A 1 264 ? 34.786 7.840 16.877 1.00 23.77 264 THR A C 1
ATOM 2027 O O . THR A 1 264 ? 35.156 6.675 16.751 1.00 23.77 264 THR A O 1
ATOM 2030 N N . SER A 1 265 ? 33.683 8.307 16.272 1.00 22.38 265 SER A N 1
ATOM 2031 C CA . SER A 1 265 ? 33.249 7.963 14.890 1.00 22.38 265 SER A CA 1
ATOM 2032 C C . SER A 1 265 ? 31.925 8.663 14.521 1.00 22.38 265 SER A C 1
ATOM 2034 O O . SER A 1 265 ? 30.848 8.076 14.572 1.00 22.38 265 SER A O 1
ATOM 2036 N N . LYS A 1 266 ? 31.973 9.947 14.132 1.00 21.94 266 LYS A N 1
ATOM 2037 C CA . LYS A 1 266 ? 30.784 10.637 13.594 1.00 21.94 266 LYS A CA 1
ATOM 2038 C C . LYS A 1 266 ? 30.615 10.336 12.104 1.00 21.94 266 LYS A C 1
ATOM 2040 O O . LYS A 1 266 ? 31.191 11.014 11.257 1.00 21.94 266 LYS A O 1
ATOM 2045 N N . ALA A 1 267 ? 29.818 9.311 11.811 1.00 22.17 267 ALA A N 1
ATOM 2046 C CA . ALA A 1 267 ? 29.301 9.046 10.473 1.00 22.17 267 ALA A CA 1
ATOM 2047 C C . ALA A 1 267 ? 28.433 10.217 9.968 1.00 22.17 267 ALA A C 1
ATOM 2049 O O . ALA A 1 267 ? 27.829 10.943 10.760 1.00 22.17 267 ALA A O 1
ATOM 2050 N N . HIS A 1 268 ? 28.359 10.394 8.647 1.00 24.58 268 HIS A N 1
ATOM 2051 C CA . HIS A 1 268 ? 27.441 11.348 8.026 1.00 24.58 268 HIS A CA 1
ATOM 2052 C C . HIS A 1 268 ? 26.009 10.800 8.059 1.00 24.58 268 HIS A C 1
ATOM 2054 O O . HIS A 1 268 ? 25.593 10.065 7.170 1.00 24.58 268 HIS A O 1
ATOM 2060 N N . THR A 1 269 ? 25.250 11.176 9.086 1.00 24.77 269 THR A N 1
ATOM 2061 C CA . THR A 1 269 ? 23.789 11.033 9.118 1.00 24.77 269 THR A CA 1
ATOM 2062 C C . THR A 1 269 ? 23.172 12.427 9.109 1.00 24.77 269 THR A C 1
ATOM 2064 O O . THR A 1 269 ? 23.027 13.052 10.161 1.00 24.77 269 THR A O 1
ATOM 2067 N N . GLY A 1 270 ? 22.857 12.933 7.916 1.00 21.86 270 GLY A N 1
ATOM 2068 C CA . GLY A 1 270 ? 22.225 14.236 7.721 1.00 21.86 270 GLY A CA 1
ATOM 2069 C C . GLY A 1 270 ? 21.464 14.292 6.397 1.00 21.86 270 GLY A C 1
ATOM 2070 O O . GLY A 1 270 ? 22.058 14.097 5.344 1.00 21.86 270 GLY A O 1
ATOM 2071 N N . ASN A 1 271 ? 20.164 14.585 6.479 1.00 24.59 271 ASN A N 1
ATOM 2072 C CA . ASN A 1 271 ? 19.244 14.896 5.376 1.00 24.59 271 ASN A CA 1
ATOM 2073 C C . ASN A 1 271 ? 19.039 13.831 4.276 1.00 24.59 271 ASN A C 1
ATOM 2075 O O . ASN A 1 271 ? 19.394 14.030 3.117 1.00 24.59 271 ASN A O 1
ATOM 2079 N N . THR A 1 272 ? 18.283 12.778 4.597 1.00 27.52 272 THR A N 1
ATOM 2080 C CA . THR A 1 272 ? 17.554 11.952 3.608 1.00 27.52 272 THR A CA 1
ATOM 2081 C C . THR A 1 272 ? 16.376 12.692 2.951 1.00 27.52 272 THR A C 1
ATOM 2083 O O . THR A 1 272 ? 15.998 12.368 1.829 1.00 27.52 272 THR A O 1
ATOM 2086 N N . GLY A 1 273 ? 15.843 13.749 3.579 1.00 25.05 273 GLY A N 1
ATOM 2087 C CA . GLY A 1 273 ? 14.717 14.554 3.067 1.00 25.05 273 GLY A CA 1
ATOM 2088 C C . GLY A 1 273 ? 14.973 15.380 1.791 1.00 25.05 273 GLY A C 1
ATOM 2089 O O . GLY A 1 273 ? 14.119 16.173 1.409 1.00 25.05 273 GLY A O 1
ATOM 2090 N N . HIS A 1 274 ? 16.129 15.227 1.136 1.00 35.03 274 HIS A N 1
ATOM 2091 C CA . HIS A 1 274 ? 16.470 15.890 -0.135 1.00 35.03 274 HIS A CA 1
ATOM 2092 C C . HIS A 1 274 ? 16.696 14.920 -1.313 1.00 35.03 274 HIS A C 1
ATOM 2094 O O . HIS A 1 274 ? 17.054 15.361 -2.400 1.00 35.03 274 HIS A O 1
ATOM 2100 N N . VAL A 1 275 ? 16.465 13.612 -1.142 1.00 39.31 275 VAL A N 1
ATOM 2101 C CA . VAL A 1 275 ? 16.797 12.579 -2.153 1.00 39.31 275 VAL A CA 1
ATOM 2102 C C . VAL A 1 275 ? 15.969 12.680 -3.456 1.00 39.31 275 VAL A C 1
ATOM 2104 O O . VAL A 1 275 ? 16.358 12.094 -4.467 1.00 39.31 275 VAL A O 1
ATOM 2107 N N . TRP A 1 276 ? 14.857 13.431 -3.465 1.00 45.53 276 TRP A N 1
ATOM 2108 C CA . TRP A 1 276 ? 13.863 13.425 -4.559 1.00 45.53 276 TRP A CA 1
ATOM 2109 C C . TRP A 1 276 ? 13.629 14.764 -5.278 1.00 45.53 276 TRP A C 1
ATOM 2111 O O . TRP A 1 276 ? 12.988 14.784 -6.334 1.00 45.53 276 TRP A O 1
ATOM 2121 N N . SER A 1 277 ? 14.144 15.879 -4.751 1.00 40.62 277 SER A N 1
ATOM 2122 C CA . SER A 1 277 ? 13.941 17.213 -5.331 1.00 40.62 277 SER A CA 1
ATOM 2123 C C . SER A 1 277 ? 14.973 17.513 -6.426 1.00 40.62 277 SER A C 1
ATOM 2125 O O . SER A 1 277 ? 16.003 18.131 -6.158 1.00 40.62 277 SER A O 1
ATOM 2127 N N . SER A 1 278 ? 14.695 17.107 -7.670 1.00 44.41 278 SER A N 1
ATOM 2128 C CA . SER A 1 278 ? 15.485 17.547 -8.838 1.00 44.41 278 SER A CA 1
ATOM 2129 C C . SER A 1 278 ? 15.067 18.925 -9.372 1.00 44.41 278 SER A C 1
ATOM 2131 O O . SER A 1 278 ? 15.731 19.463 -10.259 1.00 44.41 278 SER A O 1
ATOM 2133 N N . THR A 1 279 ? 13.961 19.478 -8.864 1.00 37.38 279 THR A N 1
ATOM 2134 C CA . THR A 1 279 ? 13.309 20.690 -9.369 1.00 37.38 279 THR A CA 1
ATOM 2135 C C . THR A 1 279 ? 12.897 21.640 -8.229 1.00 37.38 279 THR A C 1
ATOM 2137 O O . THR A 1 279 ? 12.443 21.190 -7.182 1.00 37.38 279 THR A O 1
ATOM 2140 N N . SER A 1 280 ? 13.138 22.938 -8.468 1.00 31.59 280 SER A N 1
ATOM 2141 C CA . SER A 1 280 ? 12.908 24.153 -7.650 1.00 31.59 280 SER A CA 1
ATOM 2142 C C . SER A 1 280 ? 13.380 24.223 -6.174 1.00 31.59 280 SER A C 1
ATOM 2144 O O . SER A 1 280 ? 13.333 23.297 -5.371 1.00 31.59 280 SER A O 1
ATOM 2146 N N . GLY A 1 281 ? 13.882 25.410 -5.793 1.00 35.03 281 GLY A N 1
ATOM 2147 C CA . GLY A 1 281 ? 14.224 25.805 -4.413 1.00 35.03 281 GLY A CA 1
ATOM 2148 C C . GLY A 1 281 ? 15.544 25.255 -3.848 1.00 35.03 281 GLY A C 1
ATOM 2149 O O . GLY A 1 281 ? 16.360 26.019 -3.319 1.00 35.03 281 GLY A O 1
ATOM 2150 N N . GLY A 1 282 ? 15.773 23.948 -3.971 1.00 36.47 282 GLY A N 1
ATOM 2151 C CA . GLY A 1 282 ? 16.954 23.255 -3.456 1.00 36.47 282 GLY A CA 1
ATOM 2152 C C . GLY A 1 282 ? 18.157 23.321 -4.396 1.00 36.47 282 GLY A C 1
ATOM 2153 O O . GLY A 1 282 ? 18.403 22.388 -5.150 1.00 36.47 282 GLY A O 1
ATOM 2154 N N . THR A 1 283 ? 18.968 24.381 -4.327 1.00 39.22 283 THR A N 1
ATOM 2155 C CA . THR A 1 283 ? 20.332 24.321 -4.892 1.00 39.22 283 THR A CA 1
ATOM 2156 C C . THR A 1 283 ? 21.127 23.236 -4.175 1.00 39.22 283 THR A C 1
ATOM 2158 O O . THR A 1 283 ? 21.322 23.348 -2.958 1.00 39.22 283 THR A O 1
ATOM 2161 N N . THR A 1 284 ? 21.627 22.249 -4.917 1.00 43.28 284 THR A N 1
ATOM 2162 C CA . THR A 1 284 ? 22.480 21.176 -4.394 1.00 43.28 284 THR A CA 1
ATOM 2163 C C . THR A 1 284 ? 23.642 21.776 -3.607 1.00 43.28 284 THR A C 1
ATOM 2165 O O . THR A 1 284 ? 24.396 22.593 -4.144 1.00 43.28 284 THR A O 1
ATOM 2168 N N . GLN A 1 285 ? 23.764 21.432 -2.323 1.00 40.97 285 GLN A N 1
ATOM 2169 C CA . GLN A 1 285 ? 24.864 21.936 -1.504 1.00 40.97 285 GLN A CA 1
ATOM 2170 C C . GLN A 1 285 ? 26.134 21.139 -1.796 1.00 40.97 285 GLN A C 1
ATOM 2172 O O . GLN A 1 285 ? 26.165 19.922 -1.641 1.00 40.97 285 GLN A O 1
ATOM 2177 N N . ILE A 1 286 ? 27.179 21.846 -2.215 1.00 43.12 286 ILE A N 1
ATOM 2178 C CA . ILE A 1 286 ? 28.512 21.300 -2.434 1.00 43.12 286 ILE A CA 1
ATOM 2179 C C . ILE A 1 286 ? 29.298 21.497 -1.134 1.00 43.12 286 ILE A C 1
ATOM 2181 O O . ILE A 1 286 ? 29.791 22.595 -0.856 1.00 43.12 286 ILE A O 1
ATOM 2185 N N . GLU A 1 287 ? 29.411 20.440 -0.330 1.00 40.81 287 GLU A N 1
ATOM 2186 C CA . GLU A 1 287 ? 30.401 20.374 0.747 1.00 40.81 287 GLU A CA 1
ATOM 2187 C C . GLU A 1 287 ? 31.729 19.861 0.186 1.00 40.81 287 GLU A C 1
ATOM 2189 O O . GLU A 1 287 ? 31.925 18.664 -0.023 1.00 40.81 287 GLU A O 1
ATOM 2194 N N . VAL A 1 288 ? 32.669 20.777 -0.045 1.00 42.50 288 VAL A N 1
ATOM 2195 C CA . VAL A 1 288 ? 34.059 20.409 -0.327 1.00 42.50 288 VAL A CA 1
ATOM 2196 C C . VAL A 1 288 ? 34.703 19.955 0.984 1.00 42.50 288 VAL A C 1
ATOM 2198 O O . VAL A 1 288 ? 34.854 20.749 1.912 1.00 42.50 288 VAL A O 1
ATOM 2201 N N . LYS A 1 289 ? 35.126 18.688 1.068 1.00 35.03 289 LYS A N 1
ATOM 2202 C CA . LYS A 1 289 ? 35.951 18.188 2.184 1.00 35.03 289 LYS A CA 1
ATOM 2203 C C . LYS A 1 289 ? 37.384 18.721 2.085 1.00 35.03 289 LYS A C 1
ATOM 2205 O O . LYS A 1 289 ? 38.299 18.011 1.680 1.00 35.03 289 LYS A O 1
ATOM 2210 N N . GLY A 1 290 ? 37.562 19.981 2.469 1.00 34.22 290 GLY A N 1
ATOM 2211 C CA . GLY A 1 290 ? 38.839 20.691 2.489 1.00 34.22 290 GLY A CA 1
ATOM 2212 C C . GLY A 1 290 ? 39.449 20.817 3.886 1.00 34.22 290 GLY A C 1
ATOM 2213 O O . GLY A 1 290 ? 39.632 21.929 4.361 1.00 34.22 290 GLY A O 1
ATOM 2214 N N . ASP A 1 291 ? 39.820 19.706 4.533 1.00 32.88 291 ASP A N 1
ATOM 2215 C CA . ASP A 1 291 ? 40.612 19.757 5.786 1.00 32.88 291 ASP A CA 1
ATOM 2216 C C . ASP A 1 291 ? 42.132 19.921 5.513 1.00 32.88 291 ASP A C 1
ATOM 2218 O O . ASP A 1 291 ? 42.948 19.925 6.432 1.00 32.88 291 ASP A O 1
ATOM 2222 N N . GLN A 1 292 ? 42.531 20.044 4.233 1.00 35.50 292 GLN A N 1
ATOM 2223 C CA . GLN A 1 292 ? 43.920 20.285 3.794 1.00 35.50 292 GLN A CA 1
ATOM 2224 C C . GLN A 1 292 ? 44.086 21.279 2.626 1.00 35.50 292 GLN A C 1
ATOM 2226 O O . GLN A 1 292 ? 45.219 21.583 2.259 1.00 35.50 292 GLN A O 1
ATOM 2231 N N . ALA A 1 293 ? 43.000 21.813 2.061 1.00 36.19 293 ALA A N 1
ATOM 2232 C CA . ALA A 1 293 ? 43.042 22.794 0.976 1.00 36.19 293 ALA A CA 1
ATOM 2233 C C . ALA A 1 293 ? 41.998 23.886 1.238 1.00 36.19 293 ALA A C 1
ATOM 2235 O O . ALA A 1 293 ? 40.824 23.578 1.435 1.00 36.19 293 ALA A O 1
ATOM 2236 N N . GLY A 1 294 ? 42.431 25.149 1.272 1.00 42.16 294 GLY A N 1
ATOM 2237 C CA . GLY A 1 294 ? 41.518 26.288 1.402 1.00 42.16 294 GLY A CA 1
ATOM 2238 C C . GLY A 1 294 ? 40.731 26.542 0.113 1.00 42.16 294 GLY A C 1
ATOM 2239 O O . GLY A 1 294 ? 41.156 26.113 -0.961 1.00 42.16 294 GLY A O 1
ATOM 2240 N N . ASP A 1 295 ? 39.630 27.296 0.215 1.00 43.75 295 ASP A N 1
ATOM 2241 C CA . ASP A 1 295 ? 38.719 27.619 -0.904 1.00 43.75 295 ASP A CA 1
ATOM 2242 C C . ASP A 1 295 ? 39.430 28.220 -2.148 1.00 43.75 295 ASP A C 1
ATOM 2244 O O . ASP A 1 295 ? 38.907 28.127 -3.257 1.00 43.75 295 ASP A O 1
ATOM 2248 N N . ASP A 1 296 ? 40.644 28.768 -1.996 1.00 46.03 296 ASP A N 1
ATOM 2249 C CA . ASP A 1 296 ? 41.478 29.328 -3.074 1.00 46.03 296 ASP A CA 1
ATOM 2250 C C . ASP A 1 296 ? 42.266 28.289 -3.918 1.00 46.03 296 ASP A C 1
ATOM 2252 O O . ASP A 1 296 ? 42.956 28.682 -4.860 1.00 46.03 296 ASP A O 1
ATOM 2256 N N . GLN A 1 297 ? 42.235 26.983 -3.599 1.00 47.56 297 GLN A N 1
ATOM 2257 C CA . GLN A 1 297 ? 43.101 25.974 -4.253 1.00 47.56 297 GLN A CA 1
ATOM 2258 C C . GLN A 1 297 ? 42.444 25.086 -5.325 1.00 47.56 297 GLN A C 1
ATOM 2260 O O . GLN A 1 297 ? 43.172 24.521 -6.140 1.00 47.56 297 GLN A O 1
ATOM 2265 N N . LEU A 1 298 ? 41.115 24.953 -5.364 1.00 57.84 298 LEU A N 1
ATOM 2266 C CA . LEU A 1 298 ? 40.431 24.148 -6.390 1.00 57.84 298 LEU A CA 1
ATOM 2267 C C . LEU A 1 298 ? 40.271 24.936 -7.691 1.00 57.84 298 LEU A C 1
ATOM 2269 O O . LEU A 1 298 ? 39.668 26.012 -7.701 1.00 57.84 298 LEU A O 1
ATOM 2273 N N . THR A 1 299 ? 40.747 24.382 -8.805 1.00 65.06 299 THR A N 1
ATOM 2274 C CA . THR A 1 299 ? 40.606 25.016 -10.119 1.00 65.06 299 THR A CA 1
ATOM 2275 C C . THR A 1 299 ? 39.140 25.086 -10.545 1.00 65.06 299 THR A C 1
ATOM 2277 O O . THR A 1 299 ? 38.321 24.228 -10.211 1.00 65.06 299 THR A O 1
ATOM 2280 N N . ARG A 1 300 ? 38.789 26.095 -11.353 1.00 66.44 300 ARG A N 1
ATOM 2281 C CA . ARG A 1 300 ? 37.424 26.247 -11.890 1.00 66.44 300 ARG A CA 1
ATOM 2282 C C . ARG A 1 300 ? 36.960 25.013 -12.680 1.00 66.44 300 ARG A C 1
ATOM 2284 O O . ARG A 1 300 ? 35.762 24.763 -12.749 1.00 66.44 300 ARG A O 1
ATOM 2291 N N . GLU A 1 301 ? 37.885 24.252 -13.258 1.00 65.81 301 GLU A N 1
ATOM 2292 C CA . GLU A 1 301 ? 37.604 23.020 -14.002 1.00 65.81 301 GLU A CA 1
ATOM 2293 C C . GLU A 1 301 ? 37.217 21.870 -13.059 1.00 65.81 301 GLU A C 1
ATOM 2295 O O . GLU A 1 301 ? 36.171 21.253 -13.255 1.00 65.81 301 GLU A O 1
ATOM 2300 N N . GLU A 1 302 ? 37.960 21.656 -11.968 1.00 68.38 302 GLU A N 1
ATOM 2301 C CA . GLU A 1 302 ? 37.600 20.679 -10.926 1.00 68.38 302 GLU A CA 1
ATOM 2302 C C . GLU A 1 302 ? 36.253 21.017 -10.272 1.00 68.38 302 GLU A C 1
ATOM 2304 O O . GLU A 1 302 ? 35.419 20.138 -10.061 1.00 68.38 302 GLU A O 1
ATOM 2309 N N . GLN A 1 303 ? 35.992 22.302 -10.004 1.00 70.12 303 GLN A N 1
ATOM 2310 C CA . GLN A 1 303 ? 34.704 22.764 -9.472 1.00 70.12 303 GLN A CA 1
ATOM 2311 C C . GLN A 1 303 ? 33.528 22.418 -10.404 1.00 70.12 303 GLN A C 1
ATOM 2313 O O . GLN A 1 303 ? 32.462 22.011 -9.938 1.00 70.12 303 GLN A O 1
ATOM 2318 N N . GLN A 1 304 ? 33.718 22.558 -11.719 1.00 75.38 304 GLN A N 1
ATOM 2319 C CA . GLN A 1 304 ? 32.715 22.217 -12.733 1.00 75.38 304 GLN A CA 1
ATOM 2320 C C . GLN A 1 304 ? 32.524 20.700 -12.870 1.00 75.38 304 GLN A C 1
ATOM 2322 O O . GLN A 1 304 ? 31.391 20.246 -13.022 1.00 75.38 304 GLN A O 1
ATOM 2327 N N . PHE A 1 305 ? 33.601 19.920 -12.753 1.00 75.06 305 PHE A N 1
ATOM 2328 C CA . PHE A 1 305 ? 33.554 18.459 -12.760 1.00 75.06 305 PHE A CA 1
ATOM 2329 C C . PHE A 1 305 ? 32.741 17.902 -11.578 1.00 75.06 305 PHE A C 1
ATOM 2331 O O . PHE A 1 305 ? 31.790 17.146 -11.784 1.00 75.06 305 PHE A O 1
ATOM 2338 N N . TRP A 1 306 ? 33.045 18.339 -10.350 1.00 72.56 306 TRP A N 1
ATOM 2339 C CA . TRP A 1 306 ? 32.322 17.907 -9.147 1.00 72.56 306 TRP A CA 1
ATOM 2340 C C . TRP A 1 306 ? 30.845 18.311 -9.162 1.00 72.56 306 TRP A C 1
ATOM 2342 O O . TRP A 1 306 ? 29.981 17.506 -8.810 1.00 72.56 306 TRP A O 1
ATOM 2352 N N . LEU A 1 307 ? 30.536 19.529 -9.619 1.00 76.38 307 LEU A N 1
ATOM 2353 C CA . LEU A 1 307 ? 29.155 19.975 -9.806 1.00 76.38 307 LEU A CA 1
ATOM 2354 C C . LEU A 1 307 ? 28.414 19.113 -10.847 1.00 76.38 307 LEU A C 1
ATOM 2356 O O . LEU A 1 307 ? 27.258 18.759 -10.627 1.00 76.38 307 LEU A O 1
ATOM 2360 N N . GLY A 1 308 ? 29.076 18.730 -11.944 1.00 75.12 308 GLY A N 1
ATOM 2361 C CA . GLY A 1 308 ? 28.508 17.852 -12.971 1.00 75.12 308 GLY A CA 1
ATOM 2362 C C . GLY A 1 308 ? 28.095 16.475 -12.441 1.00 75.12 308 GLY A C 1
ATOM 2363 O O . GLY A 1 308 ? 27.003 16.007 -12.762 1.00 75.12 308 GLY A O 1
ATOM 2364 N N . LEU A 1 309 ? 28.915 15.852 -11.585 1.00 75.19 309 LEU A N 1
ATOM 2365 C CA . LEU A 1 309 ? 28.592 14.563 -10.955 1.00 75.19 309 LEU A CA 1
ATOM 2366 C C . LEU A 1 309 ? 27.348 14.661 -10.055 1.00 75.19 309 LEU A C 1
ATOM 2368 O O . LEU A 1 309 ? 26.409 13.879 -10.214 1.00 75.19 309 LEU A O 1
ATOM 2372 N N . LEU A 1 310 ? 27.301 15.668 -9.177 1.00 74.44 310 LEU A N 1
ATOM 2373 C CA . LEU A 1 310 ? 26.182 15.890 -8.252 1.00 74.44 310 LEU A CA 1
ATOM 2374 C C . LEU A 1 310 ? 24.868 16.244 -8.973 1.00 74.44 310 LEU A C 1
ATOM 2376 O O . LEU A 1 310 ? 23.788 15.834 -8.541 1.00 74.44 310 LEU A O 1
ATOM 2380 N N . ILE A 1 311 ? 24.937 16.988 -10.085 1.00 77.12 311 ILE A N 1
ATOM 2381 C CA . ILE A 1 311 ? 23.766 17.270 -10.931 1.00 77.12 311 ILE A CA 1
ATOM 2382 C C . ILE A 1 311 ? 23.241 15.981 -11.569 1.00 77.12 311 ILE A C 1
ATOM 2384 O O . ILE A 1 311 ? 22.030 15.776 -11.584 1.00 77.12 311 ILE A O 1
ATOM 2388 N N . LEU A 1 312 ? 24.110 15.095 -12.067 1.00 78.12 312 LEU A N 1
ATOM 2389 C CA . LEU A 1 312 ? 23.676 13.835 -12.678 1.00 78.12 312 LEU A CA 1
ATOM 2390 C C . LEU A 1 312 ? 23.064 12.862 -11.666 1.00 78.12 312 LEU A C 1
ATOM 2392 O O . LEU A 1 312 ? 22.061 12.228 -11.992 1.00 78.12 312 LEU A O 1
ATOM 2396 N N . GLU A 1 313 ? 23.601 12.781 -10.446 1.00 76.94 313 GLU A N 1
ATOM 2397 C CA . GLU A 1 313 ? 22.957 12.061 -9.338 1.00 76.94 313 GLU A CA 1
ATOM 2398 C C . GLU A 1 313 ? 21.543 12.610 -9.081 1.00 76.94 313 GLU A C 1
ATOM 2400 O O . GLU A 1 313 ? 20.565 11.863 -9.165 1.00 76.94 313 GLU A O 1
ATOM 2405 N N . SER A 1 314 ? 21.414 13.924 -8.865 1.00 73.31 314 SER A N 1
ATOM 2406 C CA . SER A 1 314 ? 20.114 14.568 -8.632 1.00 73.31 314 SER A CA 1
ATOM 2407 C C . SER A 1 314 ? 19.144 14.357 -9.799 1.00 73.31 314 SER A C 1
ATOM 2409 O O . SER A 1 314 ? 17.977 14.020 -9.597 1.00 73.31 314 SER A O 1
ATOM 2411 N N . ALA A 1 315 ? 19.610 14.464 -11.041 1.00 78.69 315 ALA A N 1
ATOM 2412 C CA . ALA A 1 315 ? 18.770 14.297 -12.218 1.00 78.69 315 ALA A CA 1
ATOM 2413 C C . ALA A 1 315 ? 18.316 12.844 -12.438 1.00 78.69 315 ALA A C 1
ATOM 2415 O O . ALA A 1 315 ? 17.213 12.613 -12.946 1.00 78.69 315 ALA A O 1
ATOM 2416 N N . ALA A 1 316 ? 19.127 11.860 -12.032 1.00 82.38 316 ALA A N 1
ATOM 2417 C CA . ALA A 1 316 ? 18.774 10.442 -12.077 1.00 82.38 316 ALA A CA 1
ATOM 2418 C C . ALA A 1 316 ? 17.601 10.094 -11.143 1.00 82.38 316 ALA A C 1
ATOM 2420 O O . ALA A 1 316 ? 16.858 9.149 -11.432 1.00 82.38 316 ALA A O 1
ATOM 2421 N N . SER A 1 317 ? 17.364 10.893 -10.090 1.00 75.75 317 SER A N 1
ATOM 2422 C CA . SER A 1 317 ? 16.184 10.761 -9.220 1.00 75.75 317 SER A CA 1
ATOM 2423 C C . SER A 1 317 ? 14.860 10.811 -9.986 1.00 75.75 317 SER A C 1
ATOM 2425 O O . SER A 1 317 ? 13.903 10.165 -9.565 1.00 75.75 317 SER A O 1
ATOM 2427 N N . SER A 1 318 ? 14.817 11.473 -11.151 1.00 78.31 318 SER A N 1
ATOM 2428 C CA . SER A 1 318 ? 13.623 11.580 -12.000 1.00 78.31 318 SER A CA 1
ATOM 2429 C C . SER A 1 318 ? 13.037 10.219 -12.392 1.00 78.31 318 SER A C 1
ATOM 2431 O O . SER A 1 318 ? 11.819 10.075 -12.434 1.00 78.31 318 SER A O 1
ATOM 2433 N N . ILE A 1 319 ? 13.873 9.196 -12.613 1.00 81.94 319 ILE A N 1
ATOM 2434 C CA . ILE A 1 319 ? 13.392 7.838 -12.930 1.00 81.94 319 ILE A CA 1
ATOM 2435 C C . ILE A 1 319 ? 12.727 7.187 -11.709 1.00 81.94 319 ILE A C 1
ATOM 2437 O O . ILE A 1 319 ? 11.684 6.553 -11.845 1.00 81.94 319 ILE A O 1
ATOM 2441 N N . GLY A 1 320 ? 13.295 7.376 -10.513 1.00 74.62 320 GLY A N 1
ATOM 2442 C CA . GLY A 1 320 ? 12.679 6.913 -9.268 1.00 74.62 320 GLY A CA 1
ATOM 2443 C C . GLY A 1 320 ? 11.376 7.651 -8.961 1.00 74.62 320 GLY A C 1
ATOM 2444 O O . GLY A 1 320 ? 10.372 7.010 -8.660 1.00 74.62 320 GLY A O 1
ATOM 2445 N N . ARG A 1 321 ? 11.368 8.982 -9.131 1.00 72.69 321 ARG A N 1
ATOM 2446 C CA . ARG A 1 321 ? 10.178 9.830 -8.980 1.00 72.69 321 ARG A CA 1
ATOM 2447 C C . ARG A 1 321 ? 9.052 9.364 -9.899 1.00 72.69 321 ARG A C 1
ATOM 2449 O O . ARG A 1 321 ? 7.971 9.106 -9.401 1.00 72.69 321 ARG A O 1
ATOM 2456 N N . GLY A 1 322 ? 9.311 9.167 -11.194 1.00 70.00 322 GLY A N 1
ATOM 2457 C CA . GLY A 1 322 ? 8.285 8.731 -12.152 1.00 70.00 322 GLY A CA 1
ATOM 2458 C C . GLY A 1 322 ? 7.649 7.366 -11.847 1.00 70.00 322 GLY A C 1
ATOM 2459 O O . GLY A 1 322 ? 6.501 7.146 -12.216 1.00 70.00 322 GLY A O 1
ATOM 2460 N N . ALA A 1 323 ? 8.361 6.464 -11.161 1.00 73.62 323 ALA A N 1
ATOM 2461 C CA . ALA A 1 323 ? 7.801 5.195 -10.681 1.00 73.62 323 ALA A CA 1
ATOM 2462 C C . ALA A 1 323 ? 6.986 5.351 -9.381 1.00 73.62 323 ALA A C 1
ATOM 2464 O O . ALA A 1 323 ? 6.010 4.636 -9.174 1.00 73.62 323 ALA A O 1
ATOM 2465 N N . MET A 1 324 ? 7.391 6.285 -8.517 1.00 64.81 324 MET A N 1
ATOM 2466 C CA . MET A 1 324 ? 6.773 6.565 -7.218 1.00 64.81 324 MET A CA 1
ATOM 2467 C C . MET A 1 324 ? 5.497 7.413 -7.345 1.00 64.81 324 MET A C 1
ATOM 2469 O O . MET A 1 324 ? 4.493 7.122 -6.704 1.00 64.81 324 MET A O 1
ATOM 2473 N N . THR A 1 325 ? 5.518 8.437 -8.202 1.00 63.91 325 THR A N 1
ATOM 2474 C CA . THR A 1 325 ? 4.405 9.369 -8.448 1.00 63.91 325 THR A CA 1
ATOM 2475 C C . THR A 1 325 ? 3.504 8.920 -9.600 1.00 63.91 325 THR A C 1
ATOM 2477 O O . THR A 1 325 ? 2.883 9.759 -10.239 1.00 63.91 325 THR A O 1
ATOM 2480 N N . LEU A 1 326 ? 3.473 7.629 -9.936 1.00 73.75 326 LEU A N 1
ATOM 2481 C CA . LEU A 1 326 ? 2.662 7.109 -11.038 1.00 73.75 326 LEU A CA 1
ATOM 2482 C C . LEU A 1 326 ? 1.162 7.345 -10.763 1.00 73.75 326 LEU A C 1
ATOM 2484 O O . LEU A 1 326 ? 0.660 6.922 -9.726 1.00 73.75 326 LEU A O 1
ATOM 2488 N N . ASP A 1 327 ? 0.456 7.982 -11.704 1.00 69.75 327 ASP A N 1
ATOM 2489 C CA . ASP A 1 327 ? -1.001 8.248 -11.651 1.00 69.75 327 ASP A CA 1
ATOM 2490 C C . ASP A 1 327 ? -1.488 9.164 -10.492 1.00 69.75 327 ASP A C 1
ATOM 2492 O O . ASP A 1 327 ? -2.652 9.115 -10.084 1.00 69.75 327 ASP A O 1
ATOM 2496 N N . THR A 1 328 ? -0.637 10.044 -9.948 1.00 58.31 328 THR A N 1
ATOM 2497 C CA . THR A 1 328 ? -1.017 10.901 -8.803 1.00 58.31 328 THR A CA 1
ATOM 2498 C C . THR A 1 328 ? -1.671 12.241 -9.190 1.00 58.31 328 THR A C 1
ATOM 2500 O O . THR A 1 328 ? -2.629 12.672 -8.542 1.00 58.31 328 THR A O 1
ATOM 2503 N N . GLN A 1 329 ? -1.239 12.904 -10.269 1.00 63.28 329 GLN A N 1
ATOM 2504 C CA . GLN A 1 329 ? -1.525 14.327 -10.532 1.00 63.28 329 GLN A CA 1
ATOM 2505 C C . GLN A 1 329 ? -2.676 14.595 -11.527 1.00 63.28 329 GLN A C 1
ATOM 2507 O O . GLN A 1 329 ? -2.609 14.240 -12.700 1.00 63.28 329 GLN A O 1
ATOM 2512 N N . ASP A 1 330 ? -3.692 15.357 -11.098 1.00 60.81 330 ASP A N 1
ATOM 2513 C CA . ASP A 1 330 ? -4.785 15.884 -11.954 1.00 60.81 330 ASP A CA 1
ATOM 2514 C C . ASP A 1 330 ? -4.475 17.264 -12.597 1.00 60.81 330 ASP A C 1
ATOM 2516 O O . ASP A 1 330 ? -5.283 17.819 -13.357 1.00 60.81 330 ASP A O 1
ATOM 2520 N N . ARG A 1 331 ? -3.334 17.879 -12.249 1.00 54.53 331 ARG A N 1
ATOM 2521 C CA . ARG A 1 331 ? -3.008 19.279 -12.582 1.00 54.53 331 ARG A CA 1
ATOM 2522 C C . ARG A 1 331 ? -2.578 19.458 -14.051 1.00 54.53 331 ARG A C 1
ATOM 2524 O O . ARG A 1 331 ? -1.939 18.579 -14.623 1.00 54.53 331 ARG A O 1
ATOM 2531 N N . PRO A 1 332 ? -2.892 20.605 -14.690 1.00 53.59 332 PRO A N 1
ATOM 2532 C CA . PRO A 1 332 ? -2.459 20.869 -16.056 1.00 53.59 332 PRO A CA 1
ATOM 2533 C C . PRO A 1 332 ? -0.971 21.246 -16.128 1.00 53.59 332 PRO A C 1
ATOM 2535 O O . PRO A 1 332 ? -0.495 22.092 -15.373 1.00 53.59 332 PRO A O 1
ATOM 2538 N N . LEU A 1 333 ? -0.270 20.669 -17.105 1.00 61.09 333 LEU A N 1
ATOM 2539 C CA . LEU A 1 333 ? 1.193 20.686 -17.295 1.00 61.09 333 LEU A CA 1
ATOM 2540 C C . LEU A 1 333 ? 1.837 22.039 -17.681 1.00 61.09 333 LEU A C 1
ATOM 2542 O O . LEU A 1 333 ? 2.855 22.075 -18.366 1.00 61.09 333 LEU A O 1
ATOM 2546 N N . PHE A 1 334 ? 1.271 23.177 -17.276 1.00 53.38 334 PHE A N 1
ATOM 2547 C CA . PHE A 1 334 ? 1.725 24.496 -17.742 1.00 53.38 334 PHE A CA 1
ATOM 2548 C C . PHE A 1 334 ? 3.089 24.952 -17.193 1.00 53.38 334 PHE A C 1
ATOM 2550 O O . PHE A 1 334 ? 3.683 25.835 -17.803 1.00 53.38 334 PHE A O 1
ATOM 2557 N N . ASN A 1 335 ? 3.587 24.346 -16.107 1.00 57.28 335 ASN A N 1
ATOM 2558 C CA . ASN A 1 335 ? 4.917 24.579 -15.527 1.00 57.28 335 ASN A CA 1
ATOM 2559 C C . ASN A 1 335 ? 5.590 23.228 -15.184 1.00 57.28 335 ASN A C 1
ATOM 2561 O O . ASN A 1 335 ? 5.556 22.788 -14.039 1.00 57.28 335 ASN A O 1
ATOM 2565 N N . MET A 1 336 ? 6.197 22.560 -16.169 1.00 67.62 336 MET A N 1
ATOM 2566 C CA . MET A 1 336 ? 7.164 21.485 -15.924 1.00 67.62 336 MET A CA 1
ATOM 2567 C C . MET A 1 336 ? 8.491 22.126 -15.535 1.00 67.62 336 MET A C 1
ATOM 2569 O O . MET A 1 336 ? 9.087 22.848 -16.336 1.00 67.62 336 MET A O 1
ATOM 2573 N N . GLU A 1 337 ? 8.937 21.882 -14.311 1.00 68.06 337 GLU A N 1
ATOM 2574 C CA . GLU A 1 337 ? 10.158 22.485 -13.788 1.00 68.06 337 GLU A CA 1
ATOM 2575 C C . GLU A 1 337 ? 11.428 21.860 -14.394 1.00 68.06 337 GLU A C 1
ATOM 2577 O O . GLU A 1 337 ? 11.480 20.668 -14.712 1.00 68.06 337 GLU A O 1
ATOM 2582 N N . GLU A 1 338 ? 12.463 22.685 -14.549 1.00 71.88 338 GLU A N 1
ATOM 2583 C CA . GLU A 1 338 ? 13.746 22.293 -15.139 1.00 71.88 338 GLU A CA 1
ATOM 2584 C C . GLU A 1 338 ? 14.644 21.586 -14.120 1.00 71.88 338 GLU A C 1
ATOM 2586 O O . GLU A 1 338 ? 14.629 21.917 -12.930 1.00 71.88 338 GLU A O 1
ATOM 2591 N N . VAL A 1 339 ? 15.481 20.659 -14.589 1.00 74.31 339 VAL A N 1
ATOM 2592 C CA . VAL A 1 339 ? 16.514 20.047 -13.746 1.00 74.31 339 VAL A CA 1
ATOM 2593 C C . VAL A 1 339 ? 17.533 21.121 -13.360 1.00 74.31 339 VAL A C 1
ATOM 2595 O O . VAL A 1 339 ? 18.146 21.742 -14.229 1.00 74.31 339 VAL A O 1
ATOM 2598 N N . SER A 1 340 ? 17.748 21.341 -12.057 1.00 72.38 340 SER A N 1
ATOM 2599 C CA . SER A 1 340 ? 18.685 22.379 -11.602 1.00 72.38 340 SER A CA 1
ATOM 2600 C C . SER A 1 340 ? 20.112 22.111 -12.089 1.00 72.38 340 SER A C 1
ATOM 2602 O O . SER A 1 340 ? 20.749 21.135 -11.695 1.00 72.38 340 SER A O 1
ATOM 2604 N N . THR A 1 341 ? 20.655 23.043 -12.872 1.00 75.19 341 THR A N 1
ATOM 2605 C CA . THR A 1 341 ? 22.059 23.059 -13.318 1.00 75.19 341 THR A CA 1
ATOM 2606 C C . THR A 1 341 ? 22.972 23.875 -12.391 1.00 75.19 341 THR A C 1
ATOM 2608 O O . THR A 1 341 ? 24.088 24.241 -12.767 1.00 75.19 341 THR A O 1
ATOM 2611 N N . SER A 1 342 ? 22.506 24.190 -11.175 1.00 73.88 342 SER A N 1
ATOM 2612 C CA . SER A 1 342 ? 23.215 25.043 -10.213 1.00 73.88 342 SER A CA 1
ATOM 2613 C C . SER A 1 342 ? 23.336 24.420 -8.819 1.00 73.88 342 SER A C 1
ATOM 2615 O O . SER A 1 342 ? 22.401 23.795 -8.311 1.00 73.88 342 SER A O 1
ATOM 2617 N N . GLY A 1 343 ? 24.490 24.639 -8.188 1.00 68.94 343 GLY A N 1
ATOM 2618 C CA . GLY A 1 343 ? 24.789 24.249 -6.809 1.00 68.94 343 GLY A CA 1
ATOM 2619 C C . GLY A 1 343 ? 25.280 25.434 -5.974 1.00 68.94 343 GLY A C 1
ATOM 2620 O O . GLY A 1 343 ? 25.682 26.465 -6.516 1.00 68.94 343 GLY A O 1
ATOM 2621 N N . ARG A 1 344 ? 25.253 25.306 -4.644 1.00 67.00 344 ARG A N 1
ATOM 2622 C CA . ARG A 1 344 ? 25.805 26.299 -3.701 1.00 67.00 344 ARG A CA 1
ATOM 2623 C C . ARG A 1 344 ? 26.910 25.685 -2.857 1.00 67.00 344 ARG A C 1
ATOM 2625 O O . ARG A 1 344 ? 26.708 24.615 -2.296 1.00 67.00 344 ARG A O 1
ATOM 2632 N N . TYR A 1 345 ? 28.024 26.387 -2.677 1.00 64.94 345 TYR A N 1
ATOM 2633 C CA . TYR A 1 345 ? 29.032 25.983 -1.691 1.00 64.94 345 TYR A CA 1
ATOM 2634 C C . TYR A 1 345 ? 28.534 26.160 -0.256 1.00 64.94 345 TYR A C 1
ATOM 2636 O O . TYR A 1 345 ? 27.894 27.167 0.060 1.00 64.94 345 TYR A O 1
ATOM 2644 N N . SER A 1 346 ? 28.870 25.220 0.629 1.00 56.50 346 SER A N 1
ATOM 2645 C CA . SER A 1 346 ? 28.527 25.316 2.053 1.00 56.50 346 SER A CA 1
ATOM 2646 C C . SER A 1 346 ? 29.271 26.450 2.775 1.00 56.50 346 SER A C 1
ATOM 2648 O O . SER A 1 346 ? 28.659 27.153 3.582 1.00 56.50 346 SER A O 1
ATOM 2650 N N . SER A 1 347 ? 30.552 26.675 2.449 1.00 55.56 347 SER A N 1
ATOM 2651 C CA . SER A 1 347 ? 31.416 27.693 3.070 1.00 55.56 347 SER A CA 1
ATOM 2652 C C . SER A 1 347 ? 31.012 29.122 2.691 1.00 55.56 347 SER A C 1
ATOM 2654 O O . SER A 1 347 ? 30.703 29.947 3.551 1.00 55.56 347 SER A O 1
ATOM 2656 N N . SER A 1 348 ? 30.983 29.415 1.390 1.00 59.34 348 SER A N 1
ATOM 2657 C CA . SER A 1 348 ? 30.812 30.770 0.850 1.00 59.34 348 SER A CA 1
ATOM 2658 C C . SER A 1 348 ? 29.368 31.131 0.488 1.00 59.34 348 SER A C 1
ATOM 2660 O O . SER A 1 348 ? 29.078 32.298 0.228 1.00 59.34 348 SER A O 1
ATOM 2662 N N . ARG A 1 349 ? 28.458 30.144 0.420 1.00 64.69 349 ARG A N 1
ATOM 2663 C CA . ARG A 1 349 ? 27.104 30.257 -0.170 1.00 64.69 349 ARG A CA 1
ATOM 2664 C C . ARG A 1 349 ? 27.074 30.764 -1.620 1.00 64.69 349 ARG A C 1
ATOM 2666 O O . ARG A 1 349 ? 25.990 31.031 -2.146 1.00 64.69 349 ARG A O 1
ATOM 2673 N N . ALA A 1 350 ? 28.227 30.870 -2.283 1.00 65.81 350 ALA A N 1
ATOM 2674 C CA . ALA A 1 350 ? 28.308 31.243 -3.686 1.00 65.81 350 ALA A CA 1
ATOM 2675 C C . ALA A 1 350 ? 27.592 30.191 -4.542 1.00 65.81 350 ALA A C 1
ATOM 2677 O O . ALA A 1 350 ? 27.731 28.989 -4.308 1.00 65.81 350 ALA A O 1
ATOM 2678 N N . THR A 1 351 ? 26.805 30.651 -5.516 1.00 69.12 351 THR A N 1
ATOM 2679 C CA . THR A 1 351 ? 26.114 29.770 -6.465 1.00 69.12 351 THR A CA 1
ATOM 2680 C C . THR A 1 351 ? 27.006 29.558 -7.681 1.00 69.12 351 THR A C 1
ATOM 2682 O O . THR A 1 351 ? 27.419 30.529 -8.315 1.00 69.12 351 THR A O 1
ATOM 2685 N N . VAL A 1 352 ? 27.293 28.300 -8.004 1.00 71.38 352 VAL A N 1
ATOM 2686 C CA . VAL A 1 352 ? 27.991 27.897 -9.226 1.00 71.38 352 VAL A CA 1
ATOM 2687 C C . VAL A 1 352 ? 26.971 27.270 -10.163 1.00 71.38 352 VAL A C 1
ATOM 2689 O O . VAL A 1 352 ? 26.217 26.385 -9.762 1.00 71.38 352 VAL A O 1
ATOM 2692 N N . THR A 1 353 ? 26.967 27.717 -11.414 1.00 77.38 353 THR A N 1
ATOM 2693 C CA . THR A 1 353 ? 26.174 27.116 -12.492 1.00 77.38 353 THR A CA 1
ATOM 2694 C C . THR A 1 353 ? 27.095 26.302 -13.392 1.00 77.38 353 THR A C 1
ATOM 2696 O O . THR A 1 353 ? 28.250 26.683 -13.622 1.00 77.38 353 THR A O 1
ATOM 2699 N N . LEU A 1 354 ? 26.594 25.177 -13.891 1.00 76.31 354 LEU A N 1
ATOM 2700 C CA . LEU A 1 354 ? 27.291 24.329 -14.846 1.00 76.31 354 LEU A CA 1
ATOM 2701 C C . LEU A 1 354 ? 27.505 25.072 -16.179 1.00 76.31 354 LEU A C 1
ATOM 2703 O O . LEU A 1 354 ? 26.584 25.681 -16.720 1.00 76.31 354 LEU A O 1
ATOM 2707 N N . SER A 1 355 ? 28.721 25.021 -16.720 1.00 69.69 355 SER A N 1
ATOM 2708 C CA . SER A 1 355 ? 29.058 25.568 -18.033 1.00 69.69 355 SER A CA 1
ATOM 2709 C C . SER A 1 355 ? 28.756 24.550 -19.127 1.00 69.69 355 SER A C 1
ATOM 2711 O O . SER A 1 355 ? 29.234 23.416 -19.077 1.00 69.69 355 SER A O 1
ATOM 2713 N N . SER A 1 356 ? 28.061 24.983 -20.179 1.00 63.91 356 SER A N 1
ATOM 2714 C CA . SER A 1 356 ? 27.766 24.172 -21.369 1.00 63.91 356 SER A CA 1
ATOM 2715 C C . SER A 1 356 ? 29.010 23.733 -22.157 1.00 63.91 356 SER A C 1
ATOM 2717 O O . SER A 1 356 ? 28.907 22.878 -23.030 1.00 63.91 356 SER A O 1
ATOM 2719 N N . SER A 1 357 ? 30.185 24.300 -21.860 1.00 61.72 357 SER A N 1
ATOM 2720 C CA . SER A 1 357 ? 31.459 23.953 -22.502 1.00 61.72 357 SER A CA 1
ATOM 2721 C C . SER A 1 357 ? 32.231 22.812 -21.832 1.00 61.72 357 SER A C 1
ATOM 2723 O O . SER A 1 357 ? 33.161 22.292 -22.440 1.00 61.72 357 SER A O 1
ATOM 2725 N N . THR A 1 358 ? 31.929 22.482 -20.570 1.00 63.03 358 THR A N 1
ATOM 2726 C CA . THR A 1 358 ? 32.742 21.561 -19.740 1.00 63.03 358 THR A CA 1
ATOM 2727 C C . THR A 1 358 ? 31.923 20.605 -18.869 1.00 63.03 358 THR A C 1
ATOM 2729 O O . THR A 1 358 ? 32.497 19.699 -18.272 1.00 63.03 358 THR A O 1
ATOM 2732 N N . GLY A 1 359 ? 30.609 20.808 -18.751 1.00 66.00 359 GLY A N 1
ATOM 2733 C CA . GLY A 1 359 ? 29.709 19.922 -18.011 1.00 66.00 359 GLY A CA 1
ATOM 2734 C C . GLY A 1 359 ? 29.116 18.785 -18.859 1.00 66.00 359 GLY A C 1
ATOM 2735 O O . GLY A 1 359 ? 29.236 18.801 -20.086 1.00 66.00 359 GLY A O 1
ATOM 2736 N N . PRO A 1 360 ? 28.450 17.802 -18.225 1.00 76.62 360 PRO A N 1
ATOM 2737 C CA . PRO A 1 360 ? 27.706 16.753 -18.925 1.00 76.62 360 PRO A CA 1
ATOM 2738 C C . PRO A 1 360 ? 26.509 17.292 -19.727 1.00 76.62 360 PRO A C 1
ATOM 2740 O O . PRO A 1 360 ? 25.943 18.335 -19.397 1.00 76.62 360 PRO A O 1
ATOM 2743 N N . SER A 1 361 ? 26.076 16.545 -20.754 1.00 82.69 361 SER A N 1
ATOM 2744 C CA . SER A 1 361 ? 24.814 16.840 -21.451 1.00 82.69 361 SER A CA 1
ATOM 2745 C C . SER A 1 361 ? 23.609 16.578 -20.541 1.00 82.69 361 SER A C 1
ATOM 2747 O O . SER A 1 361 ? 23.517 15.545 -19.876 1.00 82.69 361 SER A O 1
ATOM 2749 N N . MET A 1 362 ? 22.655 17.510 -20.577 1.00 84.12 362 MET A N 1
ATOM 2750 C CA . MET A 1 362 ? 21.386 17.436 -19.852 1.00 84.12 362 MET A CA 1
ATOM 2751 C C . MET A 1 362 ? 20.227 16.892 -20.705 1.00 84.12 362 MET A C 1
ATOM 2753 O O . MET A 1 362 ? 19.107 16.805 -20.210 1.00 84.12 362 MET A O 1
ATOM 2757 N N . ASP A 1 363 ? 20.476 16.480 -21.954 1.00 86.69 363 ASP A N 1
ATOM 2758 C CA . ASP A 1 363 ? 19.438 16.047 -22.904 1.00 86.69 363 ASP A CA 1
ATOM 2759 C C . ASP A 1 363 ? 18.611 14.858 -22.375 1.00 86.69 363 ASP A C 1
ATOM 2761 O O . ASP A 1 363 ? 17.391 14.940 -22.226 1.00 86.69 363 ASP A O 1
ATOM 2765 N N . TRP A 1 364 ? 19.272 13.750 -22.029 1.00 87.62 364 TRP A N 1
ATOM 2766 C CA . TRP A 1 364 ? 18.617 12.568 -21.454 1.00 87.62 364 TRP A CA 1
ATOM 2767 C C . TRP A 1 364 ? 18.120 12.768 -20.013 1.00 87.62 364 TRP A C 1
ATOM 2769 O O . TRP A 1 364 ? 17.015 12.313 -19.716 1.00 87.62 364 TRP A O 1
ATOM 2779 N N . PRO A 1 365 ? 18.853 13.456 -19.117 1.00 87.56 365 PRO A N 1
ATOM 2780 C CA . PRO A 1 365 ? 18.314 13.933 -17.845 1.00 87.56 365 PRO A CA 1
ATOM 2781 C C . PRO A 1 365 ? 16.963 14.656 -17.966 1.00 87.56 365 PRO A C 1
ATOM 2783 O O . PRO A 1 365 ? 16.015 14.294 -17.268 1.00 87.56 365 PRO A O 1
ATOM 2786 N N . GLU A 1 366 ? 16.834 15.606 -18.895 1.00 86.19 366 GLU A N 1
ATOM 2787 C CA . GLU A 1 366 ? 15.582 16.332 -19.133 1.00 86.19 366 GLU A CA 1
ATOM 2788 C C . GLU A 1 366 ? 14.509 15.480 -19.815 1.00 86.19 366 GLU A C 1
ATOM 2790 O O . GLU A 1 366 ? 13.324 15.620 -19.511 1.00 86.19 366 GLU A O 1
ATOM 2795 N N . PHE A 1 367 ? 14.901 14.537 -20.676 1.00 90.19 367 PHE A N 1
ATOM 2796 C CA . PHE A 1 367 ? 13.980 13.527 -21.192 1.00 90.19 367 PHE A CA 1
ATOM 2797 C C . PHE A 1 367 ? 13.350 12.715 -20.052 1.00 90.19 367 PHE A C 1
ATOM 2799 O O . PHE A 1 367 ? 12.128 12.625 -19.969 1.00 90.19 367 PHE A O 1
ATOM 2806 N N . HIS A 1 368 ? 14.148 12.169 -19.130 1.00 89.44 368 HIS A N 1
ATOM 2807 C CA . HIS A 1 368 ? 13.626 11.389 -18.002 1.00 89.44 368 HIS A CA 1
ATOM 2808 C C . HIS A 1 368 ? 12.808 12.236 -17.015 1.00 89.44 368 HIS A C 1
ATOM 2810 O O . HIS A 1 368 ? 11.817 11.743 -16.479 1.00 89.44 368 HIS A O 1
ATOM 2816 N N . ASN A 1 369 ? 13.163 13.510 -16.821 1.00 84.19 369 ASN A N 1
ATOM 2817 C CA . ASN A 1 369 ? 12.347 14.477 -16.081 1.00 84.19 369 ASN A CA 1
ATOM 2818 C C . ASN A 1 369 ? 10.957 14.645 -16.731 1.00 84.19 369 ASN A C 1
ATOM 2820 O O . ASN A 1 369 ? 9.934 14.497 -16.064 1.00 84.19 369 ASN A O 1
ATOM 2824 N N . GLY A 1 370 ? 10.912 14.837 -18.054 1.00 85.50 370 GLY A N 1
ATOM 2825 C CA . GLY A 1 370 ? 9.668 14.869 -18.828 1.00 85.50 370 GLY A CA 1
ATOM 2826 C C . GLY A 1 370 ? 8.851 13.575 -18.732 1.00 85.50 370 GLY A C 1
ATOM 2827 O O . GLY A 1 370 ? 7.636 13.639 -18.553 1.00 85.50 370 GLY A O 1
ATOM 2828 N N . VAL A 1 371 ? 9.497 12.401 -18.796 1.00 89.88 371 VAL A N 1
ATOM 2829 C CA . VAL A 1 371 ? 8.820 11.098 -18.613 1.00 89.88 371 VAL A CA 1
ATOM 2830 C C . VAL A 1 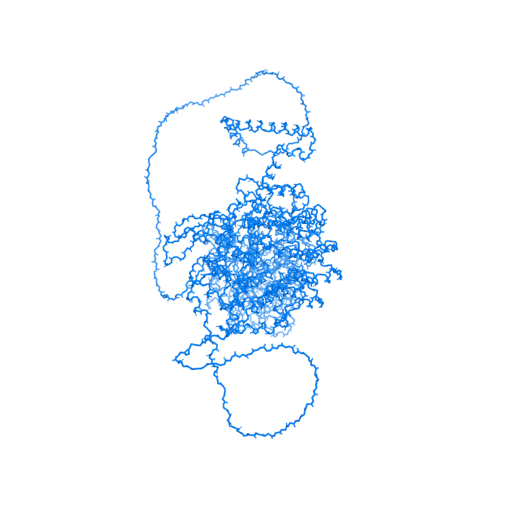371 ? 8.171 11.014 -17.234 1.00 89.88 371 VAL A C 1
ATOM 2832 O O . VAL A 1 371 ? 7.024 10.590 -17.144 1.00 89.88 371 VAL A O 1
ATOM 2835 N N . ALA A 1 372 ? 8.861 11.454 -16.178 1.00 81.56 372 ALA A N 1
ATOM 2836 C CA . ALA A 1 372 ? 8.324 11.446 -14.819 1.00 81.56 372 ALA A CA 1
ATOM 2837 C C . ALA A 1 372 ? 7.060 12.312 -14.689 1.00 81.56 372 ALA A C 1
ATOM 2839 O O . ALA A 1 372 ? 6.064 11.843 -14.144 1.00 81.56 372 ALA A O 1
ATOM 2840 N N . PHE A 1 373 ? 7.054 13.524 -15.259 1.00 82.12 373 PHE A N 1
ATOM 2841 C CA . PHE A 1 373 ? 5.843 14.354 -15.330 1.00 82.12 373 PHE A CA 1
ATOM 2842 C C . PHE A 1 373 ? 4.726 13.684 -16.144 1.00 82.12 373 PHE A C 1
ATOM 2844 O O . PHE A 1 373 ? 3.567 13.702 -15.737 1.00 82.12 373 PHE A O 1
ATOM 2851 N N . GLY A 1 374 ? 5.061 13.056 -17.275 1.00 82.56 374 GLY A N 1
ATOM 2852 C CA . GLY A 1 374 ? 4.086 12.347 -18.104 1.00 82.56 374 GLY A CA 1
ATOM 2853 C C . GLY A 1 374 ? 3.459 11.132 -17.420 1.00 82.56 374 GLY A C 1
ATOM 2854 O O . GLY A 1 374 ? 2.281 10.889 -17.637 1.00 82.56 374 GLY A O 1
ATOM 2855 N N . LEU A 1 375 ? 4.215 10.408 -16.586 1.00 81.62 375 LEU A N 1
ATOM 2856 C CA . LEU A 1 375 ? 3.729 9.293 -15.760 1.00 81.62 375 LEU A CA 1
ATOM 2857 C C . LEU A 1 375 ? 2.956 9.760 -14.514 1.00 81.62 375 LEU A C 1
ATOM 2859 O O . LEU A 1 375 ? 2.094 9.035 -14.019 1.00 81.62 375 LEU A O 1
ATOM 2863 N N . ALA A 1 376 ? 3.224 10.966 -14.013 1.00 74.50 376 ALA A N 1
ATOM 2864 C CA . ALA A 1 376 ? 2.467 11.523 -12.896 1.00 74.50 376 ALA A CA 1
ATOM 2865 C C . ALA A 1 376 ? 1.062 11.986 -13.293 1.00 74.50 376 ALA A C 1
ATOM 2867 O O . ALA A 1 376 ? 0.129 11.888 -12.502 1.00 74.50 376 ALA A O 1
ATOM 2868 N N . VAL A 1 377 ? 0.900 12.480 -14.520 1.00 75.94 377 VAL A N 1
ATOM 2869 C CA . VAL A 1 377 ? -0.332 13.129 -14.978 1.00 75.94 377 VAL A CA 1
ATOM 2870 C C . VAL A 1 377 ? -1.411 12.128 -15.369 1.00 75.94 377 VAL A C 1
ATOM 2872 O O . VAL A 1 377 ? -1.178 11.259 -16.205 1.00 75.94 377 VAL A O 1
ATOM 2875 N N . ARG A 1 378 ? -2.630 12.346 -14.862 1.00 73.94 378 ARG A N 1
ATOM 2876 C CA . ARG A 1 378 ? -3.832 11.570 -15.193 1.00 73.94 378 ARG A CA 1
ATOM 2877 C C . ARG A 1 378 ? -5.018 12.450 -15.618 1.00 73.94 378 ARG A C 1
ATOM 2879 O O . ARG A 1 378 ? -5.029 13.661 -15.368 1.00 73.94 378 ARG A O 1
ATOM 2886 N N . PRO A 1 379 ? -6.021 11.903 -16.331 1.00 65.25 379 PRO A N 1
ATOM 2887 C CA . PRO A 1 379 ? -7.245 12.629 -16.637 1.00 65.25 379 PRO A CA 1
ATOM 2888 C C . PRO A 1 379 ? -8.138 12.780 -15.387 1.00 65.25 379 PRO A C 1
ATOM 2890 O O . PRO A 1 379 ? -8.127 11.907 -14.516 1.00 65.25 379 PRO A O 1
ATOM 2893 N N . PRO A 1 380 ? -8.970 13.842 -15.318 1.00 62.78 380 PRO A N 1
ATOM 2894 C CA . PRO A 1 380 ? -9.908 14.042 -14.216 1.00 62.78 380 PRO A CA 1
ATOM 2895 C C . PRO A 1 380 ? -10.809 12.823 -13.985 1.00 62.78 380 PRO A C 1
ATOM 2897 O O . PRO A 1 380 ? -11.315 12.237 -14.948 1.00 62.78 380 PRO A O 1
ATOM 2900 N N . ARG A 1 381 ? -11.027 12.488 -12.703 1.00 52.41 381 ARG A N 1
ATOM 2901 C CA . ARG A 1 381 ? -11.711 11.270 -12.214 1.00 52.41 381 ARG A CA 1
ATOM 2902 C C . ARG A 1 381 ? -12.874 10.813 -13.111 1.00 52.41 381 ARG A C 1
ATOM 2904 O O . ARG A 1 381 ? -13.792 11.576 -13.413 1.00 52.41 381 ARG A O 1
ATOM 2911 N N . GLY A 1 382 ? -12.828 9.545 -13.527 1.00 47.28 382 GLY A N 1
ATOM 2912 C CA . GLY A 1 382 ? -13.881 8.885 -14.308 1.00 47.28 382 GLY A CA 1
ATOM 2913 C C . GLY A 1 382 ? -13.938 9.227 -15.805 1.00 47.28 382 GLY A C 1
ATOM 2914 O O . GLY A 1 382 ? -14.780 8.672 -16.513 1.00 47.28 382 GLY A O 1
ATOM 2915 N N . ARG A 1 383 ? -13.068 10.102 -16.333 1.00 61.16 383 ARG A N 1
ATOM 2916 C CA . ARG A 1 383 ? -12.995 10.388 -17.778 1.00 61.16 383 ARG A CA 1
ATOM 2917 C C . ARG A 1 383 ? -11.774 9.746 -18.423 1.00 61.16 383 ARG A C 1
ATOM 2919 O O . ARG A 1 383 ? -10.660 9.859 -17.927 1.00 61.16 383 ARG A O 1
ATOM 2926 N N . ARG A 1 384 ? -11.974 9.142 -19.598 1.00 70.31 384 ARG A N 1
ATOM 2927 C CA . ARG A 1 384 ? -10.865 8.844 -20.517 1.00 70.31 384 ARG A CA 1
ATOM 2928 C C . ARG A 1 384 ? -10.245 10.162 -21.004 1.00 70.31 384 ARG A C 1
ATOM 2930 O O . ARG A 1 384 ? -10.986 11.141 -21.125 1.00 70.31 384 ARG A O 1
ATOM 2937 N N . PRO A 1 385 ? -8.936 10.201 -21.310 1.00 78.50 385 PRO A N 1
ATOM 2938 C CA . PRO A 1 385 ? -8.345 11.372 -21.943 1.00 78.50 385 PRO A CA 1
ATOM 2939 C C . PRO A 1 385 ? -9.073 11.641 -23.262 1.00 78.50 385 PRO A C 1
ATOM 2941 O O . PRO A 1 385 ? -9.308 10.726 -24.051 1.00 78.50 385 PRO A O 1
ATOM 2944 N N . ASP A 1 386 ? -9.443 12.896 -23.493 1.00 82.06 386 ASP A N 1
ATOM 2945 C CA . ASP A 1 386 ? -9.998 13.356 -24.760 1.00 82.06 386 ASP A CA 1
ATOM 2946 C C . ASP A 1 386 ? -9.010 14.297 -25.467 1.00 82.06 386 ASP A C 1
ATOM 2948 O O . ASP A 1 386 ? -7.960 14.677 -24.932 1.00 82.06 386 ASP A O 1
ATOM 2952 N N . ARG A 1 387 ? -9.327 14.664 -26.712 1.00 84.31 387 ARG A N 1
ATOM 2953 C CA . ARG A 1 387 ? -8.447 15.523 -27.511 1.00 84.31 387 ARG A CA 1
ATOM 2954 C C . ARG A 1 387 ? -8.292 16.925 -26.914 1.00 84.31 387 ARG A C 1
ATOM 2956 O O . ARG A 1 387 ? -7.250 17.546 -27.109 1.00 84.31 387 ARG A O 1
ATOM 2963 N N . GLU A 1 388 ? -9.290 17.436 -26.195 1.00 81.94 388 GLU A N 1
ATOM 2964 C CA . GLU A 1 388 ? -9.214 18.761 -25.570 1.00 81.94 388 GLU A CA 1
ATOM 2965 C C . GLU A 1 388 ? -8.297 18.736 -24.347 1.00 81.94 388 GLU A C 1
ATOM 2967 O O . GLU A 1 388 ? -7.446 19.615 -24.213 1.00 81.94 388 GLU A O 1
ATOM 2972 N N . TRP A 1 389 ? -8.386 17.696 -23.516 1.00 81.88 389 TRP A N 1
ATOM 2973 C CA . TRP A 1 389 ? -7.469 17.428 -22.411 1.00 81.88 389 TRP A CA 1
ATOM 2974 C C . TRP A 1 389 ? -6.028 17.273 -22.906 1.00 81.88 389 TRP A C 1
ATOM 2976 O O . TRP A 1 389 ? -5.131 17.929 -22.371 1.00 81.88 389 TRP A O 1
ATOM 2986 N N . PHE A 1 390 ? -5.804 16.488 -23.967 1.00 82.00 390 PHE A N 1
ATOM 2987 C CA . PHE A 1 390 ? -4.471 16.313 -24.549 1.00 82.00 390 PHE A CA 1
ATOM 2988 C C . PHE A 1 390 ? -3.919 17.638 -25.089 1.00 82.00 390 PHE A C 1
ATOM 2990 O O . PHE A 1 390 ? -2.825 18.050 -24.710 1.00 82.00 390 PHE A O 1
ATOM 2997 N N . ILE A 1 391 ? -4.694 18.371 -25.899 1.00 79.25 391 ILE A N 1
ATOM 2998 C CA . ILE A 1 391 ? -4.280 19.683 -26.419 1.00 79.25 391 ILE A CA 1
ATOM 2999 C C . ILE A 1 391 ? -4.044 20.686 -25.282 1.00 79.25 391 ILE A C 1
ATOM 3001 O O . ILE A 1 391 ? -3.109 21.475 -25.368 1.00 79.25 391 ILE A O 1
ATOM 3005 N N . ARG A 1 392 ? -4.851 20.680 -24.215 1.00 76.06 392 ARG A N 1
ATOM 3006 C CA . ARG A 1 392 ? -4.680 21.573 -23.057 1.00 76.06 392 ARG A CA 1
ATOM 3007 C C . ARG A 1 392 ? -3.363 21.302 -22.330 1.00 76.06 392 ARG A C 1
ATOM 3009 O O . ARG A 1 392 ? -2.663 22.255 -22.014 1.00 76.06 392 ARG A O 1
ATOM 3016 N N . ASN A 1 393 ? -3.018 20.035 -22.116 1.00 73.19 393 ASN A N 1
ATOM 3017 C CA . ASN A 1 393 ? -1.764 19.636 -21.476 1.00 73.19 393 ASN A CA 1
ATOM 3018 C C . ASN A 1 393 ? -0.537 19.810 -22.386 1.00 73.19 393 ASN A C 1
ATOM 3020 O O . ASN A 1 393 ? 0.542 20.132 -21.904 1.00 73.19 393 ASN A O 1
ATOM 3024 N N . MET A 1 394 ? -0.708 19.694 -23.705 1.00 74.06 394 MET A N 1
ATOM 3025 C CA . MET A 1 394 ? 0.345 19.941 -24.699 1.00 74.06 394 MET A CA 1
ATOM 3026 C C . MET A 1 394 ? 0.459 21.416 -25.137 1.00 74.06 394 MET A C 1
ATOM 3028 O O . MET A 1 394 ? 1.357 21.761 -25.913 1.00 74.06 394 MET A O 1
ATOM 3032 N N . ARG A 1 395 ? -0.408 22.314 -24.639 1.00 61.97 395 ARG A N 1
ATOM 3033 C CA . ARG A 1 395 ? -0.368 23.779 -24.855 1.00 61.97 395 ARG A CA 1
ATOM 3034 C C . ARG A 1 395 ? 0.706 24.454 -23.991 1.00 61.97 395 ARG A C 1
ATOM 3036 O O . ARG A 1 395 ? 0.461 25.446 -23.306 1.00 61.97 395 ARG A O 1
ATOM 3043 N N . TRP A 1 396 ? 1.923 23.934 -24.085 1.00 52.34 396 TRP A N 1
ATOM 3044 C CA . TRP A 1 396 ? 3.121 24.578 -23.568 1.00 52.34 396 TRP A CA 1
ATOM 3045 C C . TRP A 1 396 ? 3.383 25.893 -24.317 1.00 52.34 396 TRP A C 1
ATOM 3047 O O . TRP A 1 396 ? 3.385 25.920 -25.554 1.00 52.34 396 TRP A O 1
ATOM 3057 N N . LYS A 1 397 ? 3.616 26.993 -23.591 1.00 45.62 397 LYS A N 1
ATOM 3058 C CA . LYS A 1 397 ? 4.090 28.241 -24.203 1.00 45.62 397 LYS A CA 1
ATOM 3059 C C . LYS A 1 397 ? 5.555 28.055 -24.583 1.00 45.62 397 LYS A C 1
ATOM 3061 O O . LYS A 1 397 ? 6.399 28.056 -23.702 1.00 45.62 397 LYS A O 1
ATOM 3066 N N . ARG A 1 398 ? 5.847 27.958 -25.885 1.00 46.00 398 ARG A N 1
ATOM 3067 C CA . ARG A 1 398 ? 7.219 28.063 -26.411 1.00 46.00 398 ARG A CA 1
ATOM 3068 C C . ARG A 1 398 ? 7.885 29.334 -25.876 1.00 46.00 398 ARG A C 1
ATOM 3070 O O . ARG A 1 398 ? 7.553 30.431 -26.328 1.00 46.00 398 ARG A O 1
ATOM 3077 N N . THR A 1 399 ? 8.839 29.172 -24.974 1.00 44.88 399 THR A N 1
ATOM 3078 C CA . THR A 1 399 ? 9.951 30.111 -24.835 1.00 44.88 399 THR A CA 1
ATOM 3079 C C . THR A 1 399 ? 11.013 29.766 -25.888 1.00 44.88 399 THR A C 1
ATOM 3081 O O . THR A 1 399 ? 10.906 28.754 -26.588 1.00 44.88 399 THR A O 1
ATOM 3084 N N . SER A 1 400 ? 12.015 30.626 -26.071 1.00 45.78 400 SER A N 1
ATOM 3085 C CA . SER A 1 400 ? 13.136 30.348 -26.983 1.00 45.78 400 SER A CA 1
ATOM 3086 C C . SER A 1 400 ? 14.092 29.270 -26.465 1.00 45.78 400 SER A C 1
ATOM 3088 O O . SER A 1 400 ? 14.874 28.744 -27.255 1.00 45.78 400 SER A O 1
ATOM 3090 N N . ASP A 1 401 ? 14.006 28.943 -25.172 1.00 47.94 401 ASP A N 1
ATOM 3091 C CA . ASP A 1 401 ? 15.057 28.246 -24.425 1.00 47.94 401 ASP A CA 1
ATOM 3092 C C . ASP A 1 401 ? 14.621 26.831 -23.972 1.00 47.94 401 ASP A C 1
ATOM 3094 O O . ASP A 1 401 ? 15.417 26.083 -23.409 1.00 47.94 401 ASP A O 1
ATOM 3098 N N . ASP A 1 402 ? 13.371 26.429 -24.247 1.00 57.94 402 ASP A N 1
ATOM 3099 C CA . ASP A 1 402 ? 12.796 25.147 -23.813 1.00 57.94 402 ASP A CA 1
ATOM 3100 C C . ASP A 1 402 ? 13.511 23.915 -24.404 1.00 57.94 402 ASP A C 1
ATOM 3102 O O . ASP A 1 402 ? 13.550 23.710 -25.625 1.00 57.94 402 ASP A O 1
ATOM 3106 N N . SER A 1 403 ? 13.966 23.006 -23.533 1.00 69.12 403 SER A N 1
ATOM 3107 C CA . SER A 1 403 ? 14.551 21.727 -23.953 1.00 69.12 403 SER A CA 1
ATOM 3108 C C . SER A 1 403 ? 13.535 20.839 -24.682 1.00 69.12 403 SER A C 1
ATOM 3110 O O . SER A 1 403 ? 12.585 20.297 -24.107 1.00 69.12 403 SER A O 1
ATOM 3112 N N . CYS A 1 404 ? 13.788 20.611 -25.971 1.00 79.38 404 CYS A N 1
ATOM 3113 C CA . CYS A 1 404 ? 13.000 19.707 -26.807 1.00 79.38 404 CYS A CA 1
ATOM 3114 C C . CYS A 1 404 ? 12.988 18.249 -26.299 1.00 79.38 404 CYS A C 1
ATOM 3116 O O . CYS A 1 404 ? 12.031 17.523 -26.576 1.00 79.38 404 CYS A O 1
ATOM 3118 N N . PHE A 1 405 ? 13.986 17.834 -25.510 1.00 86.12 405 PHE A N 1
ATOM 3119 C CA . PHE A 1 405 ? 14.008 16.520 -24.864 1.00 86.12 405 PHE A CA 1
ATOM 3120 C C . PHE A 1 405 ? 12.965 16.399 -23.744 1.00 86.12 405 PHE A C 1
ATOM 3122 O O . PHE A 1 405 ? 12.315 15.359 -23.661 1.00 86.12 405 PHE A O 1
ATOM 3129 N N . ARG A 1 406 ? 12.713 17.454 -22.952 1.00 85.38 406 ARG A N 1
ATOM 3130 C CA . ARG A 1 406 ? 11.680 17.443 -21.893 1.00 85.38 406 ARG A CA 1
ATOM 3131 C C . ARG A 1 406 ? 10.281 17.211 -22.472 1.00 85.38 406 ARG A C 1
ATOM 3133 O O . ARG A 1 406 ? 9.534 16.366 -21.984 1.00 85.38 406 ARG A O 1
ATOM 3140 N N . ARG A 1 407 ? 9.954 17.889 -23.583 1.00 84.44 407 ARG A N 1
ATOM 3141 C CA . ARG A 1 407 ? 8.703 17.682 -24.345 1.00 84.44 407 ARG A CA 1
ATOM 3142 C C . ARG A 1 407 ? 8.584 16.252 -24.882 1.00 84.44 407 ARG A C 1
ATOM 3144 O O . ARG A 1 407 ? 7.512 15.657 -24.803 1.00 84.44 407 ARG A O 1
ATOM 3151 N N . ALA A 1 408 ? 9.669 15.702 -25.426 1.00 88.81 408 ALA A N 1
ATOM 3152 C CA . ALA A 1 408 ? 9.689 14.324 -25.905 1.00 88.81 408 ALA A CA 1
ATOM 3153 C C . ALA A 1 408 ? 9.503 13.317 -24.753 1.00 88.81 408 ALA A C 1
ATOM 3155 O O . ALA A 1 408 ? 8.745 12.360 -24.889 1.00 88.81 408 ALA A O 1
ATOM 3156 N N . GLY A 1 409 ? 10.115 13.571 -23.595 1.00 90.12 409 GLY A N 1
ATOM 3157 C CA . GLY A 1 409 ? 9.905 12.789 -22.381 1.00 90.12 409 GLY A CA 1
ATOM 3158 C C . GLY A 1 409 ? 8.443 12.784 -21.937 1.00 90.12 409 GLY A C 1
ATOM 3159 O O . GLY A 1 409 ? 7.874 11.719 -21.706 1.00 90.12 409 GLY A O 1
ATOM 3160 N N . LEU A 1 410 ? 7.804 13.958 -21.910 1.00 87.75 410 LEU A N 1
ATOM 3161 C CA . LEU A 1 410 ? 6.381 14.087 -21.587 1.00 87.75 410 LEU A CA 1
ATOM 3162 C C . LEU A 1 410 ? 5.501 13.233 -22.513 1.00 87.75 410 LEU A C 1
ATOM 3164 O O . LEU A 1 410 ? 4.647 12.485 -22.036 1.00 87.75 410 LEU A O 1
ATOM 3168 N N . LEU A 1 411 ? 5.729 13.308 -23.830 1.00 89.12 411 LEU A N 1
ATOM 3169 C CA . LEU A 1 411 ? 5.020 12.479 -24.812 1.00 89.12 411 LEU A CA 1
ATOM 3170 C C . LEU A 1 411 ? 5.200 10.984 -24.526 1.00 89.12 411 LEU A C 1
ATOM 3172 O O . LEU A 1 411 ? 4.221 10.244 -24.544 1.00 89.12 411 LEU A O 1
ATOM 3176 N N . MET A 1 412 ? 6.421 10.542 -24.214 1.00 92.06 412 MET A N 1
ATOM 3177 C CA . MET A 1 412 ? 6.677 9.150 -23.842 1.00 92.06 412 MET A CA 1
ATOM 3178 C C . MET A 1 412 ? 5.884 8.743 -22.590 1.00 92.06 412 MET A C 1
ATOM 3180 O O . MET A 1 412 ? 5.239 7.699 -22.612 1.00 92.06 412 MET A O 1
ATOM 3184 N N . GLY A 1 413 ? 5.883 9.553 -21.525 1.00 89.12 413 GLY A N 1
ATOM 3185 C CA . GLY A 1 413 ? 5.142 9.251 -20.291 1.00 89.12 413 GLY A CA 1
ATOM 3186 C C . GLY A 1 413 ? 3.631 9.113 -20.522 1.00 89.12 413 GLY A C 1
ATOM 3187 O O . GLY A 1 413 ? 3.041 8.102 -20.146 1.00 89.12 413 GLY A O 1
ATOM 3188 N N . LEU A 1 414 ? 3.026 10.054 -21.259 1.00 88.12 414 LEU A N 1
ATOM 3189 C CA . LEU A 1 414 ? 1.613 9.981 -21.670 1.00 88.12 414 LEU A CA 1
ATOM 3190 C C . LEU A 1 414 ? 1.319 8.753 -22.555 1.00 88.12 414 LEU A C 1
ATOM 3192 O O . LEU A 1 414 ? 0.226 8.185 -22.512 1.00 88.12 414 LEU A O 1
ATOM 3196 N N . GLY A 1 415 ? 2.291 8.334 -23.368 1.00 89.31 415 GLY A N 1
ATOM 3197 C CA . GLY A 1 415 ? 2.203 7.144 -24.208 1.00 89.31 415 GLY A CA 1
ATOM 3198 C C . GLY A 1 415 ? 2.282 5.827 -23.437 1.00 89.31 415 GLY A C 1
ATOM 3199 O O . GLY A 1 415 ? 1.544 4.895 -23.761 1.00 89.31 415 GLY A O 1
ATOM 3200 N N . LEU A 1 416 ? 3.126 5.764 -22.403 1.00 89.69 416 LEU A N 1
ATOM 3201 C CA . LEU A 1 416 ? 3.239 4.626 -21.483 1.00 89.69 416 LEU A CA 1
ATOM 3202 C C . LEU A 1 416 ? 1.975 4.447 -20.628 1.00 89.69 416 LEU A C 1
ATOM 3204 O O . LEU A 1 416 ? 1.571 3.313 -20.391 1.00 89.69 416 LEU A O 1
ATOM 3208 N N . HIS A 1 417 ? 1.310 5.546 -20.257 1.00 82.69 417 HIS A N 1
ATOM 3209 C CA . HIS A 1 417 ? -0.016 5.547 -19.614 1.00 82.69 417 HIS A CA 1
ATOM 3210 C C . HIS A 1 417 ? -1.153 5.004 -20.488 1.00 82.69 417 HIS A C 1
ATOM 3212 O O . HIS A 1 417 ? -2.222 4.650 -19.994 1.00 82.69 417 HIS A O 1
ATOM 3218 N N . GLY A 1 418 ? -0.961 4.966 -21.807 1.00 86.62 418 GLY A N 1
ATOM 3219 C CA . GLY A 1 418 ? -1.997 4.552 -22.748 1.00 86.62 418 GLY A CA 1
ATOM 3220 C C . GLY A 1 418 ? -2.832 5.689 -23.344 1.00 86.62 418 GLY A C 1
ATOM 3221 O O . GLY A 1 418 ? -3.861 5.430 -23.970 1.00 86.62 418 GLY A O 1
ATOM 3222 N N . TYR A 1 419 ? -2.430 6.951 -23.171 1.00 86.56 419 TYR A N 1
ATOM 3223 C CA . TYR A 1 419 ? -3.243 8.103 -23.577 1.00 86.56 419 TYR A CA 1
ATOM 3224 C C . TYR A 1 419 ? -3.050 8.518 -25.048 1.00 86.56 419 TYR A C 1
ATOM 3226 O O . TYR A 1 419 ? -3.841 9.302 -25.572 1.00 86.56 419 TYR A O 1
ATOM 3234 N N . MET A 1 420 ? -2.064 7.961 -25.762 1.00 88.38 420 MET A N 1
ATOM 3235 C CA . MET A 1 420 ? -1.783 8.246 -27.180 1.00 88.38 420 MET A CA 1
ATOM 3236 C C . MET A 1 420 ? -2.568 7.321 -28.129 1.00 88.38 420 MET A C 1
ATOM 3238 O O . MET A 1 420 ? -2.017 6.697 -29.041 1.00 88.38 420 MET A O 1
ATOM 3242 N N . THR A 1 421 ? -3.881 7.215 -27.916 1.00 84.88 421 THR A N 1
ATOM 3243 C CA . THR A 1 421 ? -4.789 6.508 -28.838 1.00 84.88 421 THR A CA 1
ATOM 3244 C C . THR A 1 421 ? -5.131 7.382 -30.061 1.00 84.88 421 THR A C 1
ATOM 3246 O O . THR A 1 421 ? -5.098 8.612 -29.949 1.00 84.88 421 THR A O 1
ATOM 3249 N N . PRO A 1 422 ? -5.496 6.804 -31.227 1.00 80.50 422 PRO A N 1
ATOM 3250 C CA . PRO A 1 422 ? -5.737 7.553 -32.469 1.00 80.50 422 PRO A CA 1
ATOM 3251 C C . PRO A 1 422 ? -6.824 8.635 -32.404 1.00 80.50 422 PRO A C 1
ATOM 3253 O O . PRO A 1 422 ? -6.822 9.542 -33.239 1.00 80.50 422 PRO A O 1
ATOM 3256 N N . ASP A 1 423 ? -7.753 8.543 -31.449 1.00 80.50 423 ASP A N 1
ATOM 3257 C CA . ASP A 1 423 ? -8.822 9.528 -31.243 1.00 80.50 423 ASP A CA 1
ATOM 3258 C C . ASP A 1 423 ? -8.330 10.779 -30.492 1.00 80.50 423 ASP A C 1
ATOM 3260 O O . ASP A 1 423 ? -8.791 11.897 -30.766 1.00 80.50 423 ASP A O 1
ATOM 3264 N N . VAL A 1 424 ? -7.367 10.584 -29.583 1.00 84.19 424 VAL A N 1
ATOM 3265 C CA . VAL A 1 424 ? -6.774 11.599 -28.698 1.00 84.19 424 VAL A CA 1
ATOM 3266 C C . VAL A 1 424 ? -5.567 12.261 -29.362 1.00 84.19 424 VAL A C 1
ATOM 3268 O O . VAL A 1 424 ? -5.541 13.483 -29.512 1.00 84.19 424 VAL A O 1
ATOM 3271 N N . PHE A 1 425 ? -4.605 11.451 -29.815 1.00 86.00 425 PHE A N 1
ATOM 3272 C CA . PHE A 1 425 ? -3.384 11.876 -30.497 1.00 86.00 425 PHE A CA 1
ATOM 3273 C C . PHE A 1 425 ? -3.434 11.402 -31.953 1.00 86.00 425 PHE A C 1
ATOM 3275 O O . PHE A 1 425 ? -3.180 10.233 -32.259 1.00 86.00 425 PHE A O 1
ATOM 3282 N N . ARG A 1 426 ? -3.832 12.297 -32.862 1.00 84.69 426 ARG A N 1
ATOM 3283 C CA . ARG A 1 426 ? -4.172 11.937 -34.246 1.00 84.69 426 ARG A CA 1
ATOM 3284 C C . ARG A 1 426 ? -2.927 11.818 -35.129 1.00 84.69 426 ARG A C 1
ATOM 3286 O O . ARG A 1 426 ? -1.921 12.454 -34.834 1.00 84.69 426 ARG A O 1
ATOM 3293 N N . PRO A 1 427 ? -3.008 11.122 -36.280 1.00 83.00 427 PRO A N 1
ATOM 3294 C CA . PRO A 1 427 ? -1.916 11.054 -37.256 1.00 83.00 427 PRO A CA 1
ATOM 3295 C C . PRO A 1 427 ? -1.323 12.405 -37.679 1.00 83.00 427 PRO A C 1
ATOM 3297 O O . PRO A 1 427 ? -0.122 12.489 -37.920 1.00 83.00 427 PRO A O 1
ATOM 3300 N N . ASP A 1 428 ? -2.135 13.463 -37.727 1.00 81.19 428 ASP A N 1
ATOM 3301 C CA . ASP A 1 428 ? -1.659 14.823 -38.009 1.00 81.19 428 ASP A CA 1
ATOM 3302 C C . ASP A 1 428 ? -0.754 15.346 -36.878 1.00 81.19 428 ASP A C 1
ATOM 3304 O O . ASP A 1 428 ? 0.288 15.945 -37.134 1.00 81.19 428 ASP A O 1
ATOM 3308 N N . ASP A 1 429 ? -1.116 15.051 -35.626 1.00 82.06 429 ASP A N 1
ATOM 3309 C CA . ASP A 1 429 ? -0.352 15.413 -34.432 1.00 82.06 429 ASP A CA 1
ATOM 3310 C C . ASP A 1 429 ? 0.978 14.615 -34.377 1.00 82.06 429 ASP A C 1
ATOM 3312 O O . ASP A 1 429 ? 2.012 15.162 -33.993 1.00 82.06 429 ASP A O 1
ATOM 3316 N N . TRP A 1 430 ? 1.000 13.361 -34.868 1.00 83.25 430 TRP A N 1
ATOM 3317 C CA . TRP A 1 430 ? 2.233 12.560 -35.016 1.00 83.25 430 TRP A CA 1
ATOM 3318 C C . TRP A 1 430 ? 3.224 13.243 -35.970 1.00 83.25 430 TRP A C 1
ATOM 3320 O O . TRP A 1 430 ? 4.411 13.362 -35.667 1.00 83.25 430 TRP A O 1
ATOM 3330 N N . LEU A 1 431 ? 2.730 13.700 -37.127 1.00 78.69 431 LEU A N 1
ATOM 3331 C CA . LEU A 1 431 ? 3.535 14.359 -38.158 1.00 78.69 431 LEU A CA 1
ATOM 3332 C C . LEU A 1 431 ? 4.074 15.717 -37.692 1.00 78.69 431 LEU A C 1
ATOM 3334 O O . LEU A 1 431 ? 5.180 16.085 -38.082 1.00 78.69 431 LEU A O 1
ATOM 3338 N N . VAL A 1 432 ? 3.337 16.439 -36.842 1.00 80.75 432 VAL A N 1
ATOM 3339 C CA . VAL A 1 432 ? 3.807 17.695 -36.234 1.00 80.75 432 VAL A CA 1
ATOM 3340 C C . VAL A 1 432 ? 4.988 17.451 -35.293 1.00 80.75 432 VAL A C 1
ATOM 3342 O O . VAL A 1 432 ? 6.009 18.120 -35.439 1.00 80.75 432 VAL A O 1
ATOM 3345 N N . GLU A 1 433 ? 4.895 16.491 -34.367 1.00 80.50 433 GLU A N 1
ATOM 3346 C CA . GLU A 1 433 ? 5.983 16.209 -33.413 1.00 80.50 433 GLU A CA 1
ATOM 3347 C C . GLU A 1 433 ? 7.219 15.594 -34.098 1.00 80.50 433 GLU A C 1
ATOM 3349 O O . GLU A 1 433 ? 8.349 15.966 -33.780 1.00 80.50 433 GLU A O 1
ATOM 3354 N N . ILE A 1 434 ? 7.028 14.716 -35.090 1.00 80.75 434 ILE A N 1
ATOM 3355 C CA . ILE A 1 434 ? 8.122 14.150 -35.904 1.00 80.75 434 ILE A CA 1
ATOM 3356 C C . ILE A 1 434 ? 8.763 15.228 -36.790 1.00 80.75 434 ILE A C 1
ATOM 3358 O O . ILE A 1 434 ? 9.987 15.287 -36.917 1.00 80.75 434 ILE A O 1
ATOM 3362 N N . GLY A 1 435 ? 7.951 16.123 -37.360 1.00 69.88 435 GLY A N 1
ATOM 3363 C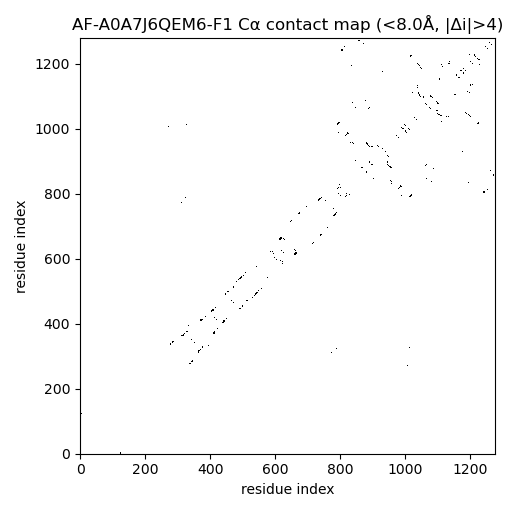 CA . GLY A 1 435 ? 8.398 17.247 -38.182 1.00 69.88 435 GLY A CA 1
ATOM 3364 C C . GLY A 1 435 ? 9.252 18.278 -37.437 1.00 69.88 435 GLY A C 1
ATOM 3365 O O . GLY A 1 435 ? 9.912 19.087 -38.086 1.00 69.88 435 GLY A O 1
ATOM 3366 N N . MET A 1 436 ? 9.304 18.237 -36.097 1.00 67.94 436 MET A N 1
ATOM 3367 C CA . MET A 1 436 ? 10.236 19.053 -35.306 1.00 67.94 436 MET A CA 1
ATOM 3368 C C . MET A 1 436 ? 11.700 18.591 -35.415 1.00 67.94 436 MET A C 1
ATOM 3370 O O . MET A 1 436 ? 12.595 19.330 -35.013 1.00 67.94 436 MET A O 1
ATOM 3374 N N . GLY A 1 437 ? 11.967 17.397 -35.957 1.00 61.53 437 GLY A N 1
ATOM 3375 C CA . GLY A 1 437 ? 13.308 16.966 -36.370 1.00 61.53 437 GLY A CA 1
ATOM 3376 C C . GLY A 1 437 ? 14.255 16.462 -35.270 1.00 61.53 437 GLY A C 1
ATOM 3377 O O . GLY A 1 437 ? 15.363 16.044 -35.601 1.00 61.53 437 GLY A O 1
ATOM 3378 N N . ASN A 1 438 ? 13.854 16.443 -33.992 1.00 78.62 438 ASN A N 1
ATOM 3379 C CA . ASN A 1 438 ? 14.642 15.805 -32.927 1.00 78.62 438 ASN A CA 1
ATOM 3380 C C . ASN A 1 438 ? 14.362 14.289 -32.868 1.00 78.62 438 ASN A C 1
ATOM 3382 O O . ASN A 1 438 ? 13.208 13.859 -32.821 1.00 78.62 438 ASN A O 1
ATOM 3386 N N . CYS A 1 439 ? 15.420 13.478 -32.798 1.00 83.06 439 CYS A N 1
ATOM 3387 C CA . CYS A 1 439 ? 15.335 12.033 -32.601 1.00 83.06 439 CYS A CA 1
ATOM 3388 C C . CYS A 1 439 ? 14.574 11.640 -31.328 1.00 83.06 439 CYS A C 1
ATOM 3390 O O . CYS A 1 439 ? 13.812 10.679 -31.375 1.00 83.06 439 CYS A O 1
ATOM 3392 N N . ALA A 1 440 ? 14.701 12.394 -30.231 1.00 86.06 440 ALA A N 1
ATOM 3393 C CA . ALA A 1 440 ? 13.983 12.110 -28.990 1.00 86.06 440 ALA A CA 1
ATOM 3394 C C . ALA A 1 440 ? 12.461 12.155 -29.191 1.00 86.06 440 ALA A C 1
ATOM 3396 O O . ALA A 1 440 ? 11.760 11.242 -28.754 1.00 86.06 440 ALA A O 1
ATOM 3397 N N . SER A 1 441 ? 11.955 13.162 -29.914 1.00 87.19 441 SER A N 1
ATOM 3398 C CA . SER A 1 441 ? 10.530 13.285 -30.251 1.00 87.19 441 SER A CA 1
ATOM 3399 C C . SER A 1 441 ? 10.050 12.119 -31.115 1.00 87.19 441 SER A C 1
ATOM 3401 O O . SER A 1 441 ? 8.982 11.568 -30.862 1.00 87.19 441 SER A O 1
ATOM 3403 N N . ILE A 1 442 ? 10.855 11.689 -32.093 1.00 88.62 442 ILE A N 1
ATOM 3404 C CA . ILE A 1 442 ? 10.537 10.531 -32.943 1.00 88.62 442 ILE A CA 1
ATOM 3405 C C . ILE A 1 442 ? 10.475 9.248 -32.098 1.00 88.62 442 ILE A C 1
ATOM 3407 O O . ILE A 1 442 ? 9.505 8.498 -32.192 1.00 88.62 442 ILE A O 1
ATOM 3411 N N . CYS A 1 443 ? 11.464 9.012 -31.232 1.00 90.69 443 CYS A N 1
ATOM 3412 C CA . CYS A 1 443 ? 11.501 7.858 -30.331 1.00 90.69 443 CYS A CA 1
ATOM 3413 C C . CYS A 1 443 ? 10.305 7.830 -29.366 1.00 90.69 443 CYS A C 1
ATOM 3415 O O . CYS A 1 443 ? 9.685 6.778 -29.195 1.00 90.69 443 CYS A O 1
ATOM 3417 N N . ALA A 1 444 ? 9.956 8.980 -28.781 1.00 91.69 444 ALA A N 1
ATOM 3418 C CA . ALA A 1 444 ? 8.811 9.136 -27.889 1.00 91.69 444 ALA A CA 1
ATOM 3419 C C . ALA A 1 444 ? 7.474 8.883 -28.594 1.00 91.69 444 ALA A C 1
ATOM 3421 O O . ALA A 1 444 ? 6.636 8.160 -28.063 1.00 91.69 444 ALA A O 1
ATOM 3422 N N . VAL A 1 445 ? 7.281 9.412 -29.808 1.00 91.25 445 VAL A N 1
ATOM 3423 C CA . VAL A 1 445 ? 6.068 9.158 -30.600 1.00 91.25 445 VAL A CA 1
ATOM 3424 C C . VAL A 1 445 ? 5.965 7.683 -30.994 1.00 91.25 445 VAL A C 1
ATOM 3426 O O . VAL A 1 445 ? 4.900 7.095 -30.834 1.00 91.25 445 VAL A O 1
ATOM 3429 N N . LEU A 1 446 ? 7.054 7.059 -31.460 1.00 92.50 446 LEU A N 1
ATOM 3430 C CA . LEU A 1 446 ? 7.054 5.645 -31.856 1.00 92.50 446 LEU A CA 1
ATOM 3431 C C . LEU A 1 446 ? 6.696 4.718 -30.688 1.00 92.50 446 LEU A C 1
ATOM 3433 O O . LEU A 1 446 ? 5.768 3.916 -30.799 1.00 92.50 446 LEU A O 1
ATOM 3437 N N . LEU A 1 447 ? 7.408 4.835 -29.565 1.00 93.88 447 LEU A N 1
ATOM 3438 C CA . LEU A 1 447 ? 7.175 3.984 -28.398 1.00 93.88 447 LEU A CA 1
ATOM 3439 C C . LEU A 1 447 ? 5.873 4.336 -27.676 1.00 93.88 447 LEU A C 1
ATOM 3441 O O . LEU A 1 447 ? 5.160 3.422 -27.278 1.00 93.88 447 LEU A O 1
ATOM 3445 N N . GLY A 1 448 ? 5.518 5.617 -27.568 1.00 92.62 448 GLY A N 1
ATOM 3446 C CA . GLY A 1 448 ? 4.284 6.060 -26.922 1.00 92.62 448 GLY A CA 1
ATOM 3447 C C . GLY A 1 448 ? 3.025 5.620 -27.672 1.00 92.62 448 GLY A C 1
ATOM 3448 O O . GLY A 1 448 ? 2.116 5.053 -27.066 1.00 92.62 448 GLY A O 1
ATOM 3449 N N . VAL A 1 449 ? 2.994 5.767 -29.004 1.00 91.94 449 VAL A N 1
ATOM 3450 C CA . VAL A 1 449 ? 1.908 5.217 -29.837 1.00 91.94 449 VAL A CA 1
ATOM 3451 C C . VAL A 1 449 ? 1.915 3.685 -29.797 1.00 91.94 449 VAL A C 1
ATOM 3453 O O . VAL A 1 449 ? 0.846 3.082 -29.724 1.00 91.94 449 VAL A O 1
ATOM 3456 N N . GLY A 1 450 ? 3.085 3.036 -29.794 1.00 92.81 450 GLY A N 1
ATOM 3457 C CA . GLY A 1 450 ? 3.194 1.579 -29.662 1.00 92.81 450 GLY A CA 1
ATOM 3458 C C . GLY A 1 450 ? 2.629 1.044 -28.339 1.00 92.81 450 GLY A C 1
ATOM 3459 O O . GLY A 1 450 ? 1.844 0.097 -28.350 1.00 92.81 450 GLY A O 1
ATOM 3460 N N . ALA A 1 451 ? 2.980 1.677 -27.217 1.00 93.31 451 ALA A N 1
ATOM 3461 C CA . ALA A 1 451 ? 2.527 1.332 -25.870 1.00 93.31 451 ALA A CA 1
ATOM 3462 C C . ALA A 1 451 ? 1.032 1.624 -25.666 1.00 93.31 451 ALA A C 1
ATOM 3464 O O . ALA A 1 451 ? 0.302 0.776 -25.158 1.00 93.31 451 ALA A O 1
ATOM 3465 N N . SER A 1 452 ? 0.534 2.761 -26.162 1.00 91.56 452 SER A N 1
ATOM 3466 C CA . SER A 1 452 ? -0.896 3.093 -26.082 1.00 91.56 452 SER A CA 1
ATOM 3467 C C . SER A 1 452 ? -1.806 2.216 -26.941 1.00 91.56 452 SER A C 1
ATOM 3469 O O . SER A 1 452 ? -3.022 2.244 -26.771 1.00 91.56 452 SER A O 1
ATOM 3471 N N . ASN A 1 453 ? -1.245 1.437 -27.869 1.00 90.56 453 ASN A N 1
ATOM 3472 C CA . ASN A 1 453 ? -2.008 0.653 -28.838 1.00 90.56 453 ASN A CA 1
ATOM 3473 C C . ASN A 1 453 ? -1.547 -0.819 -28.895 1.00 90.56 453 ASN A C 1
ATOM 3475 O O . ASN A 1 453 ? -1.638 -1.459 -29.949 1.00 90.56 453 ASN A O 1
ATOM 3479 N N . ILE A 1 454 ? -1.066 -1.367 -27.771 1.00 93.31 454 ILE A N 1
ATOM 3480 C CA . ILE A 1 454 ? -0.598 -2.760 -27.643 1.00 93.31 454 ILE A CA 1
ATOM 3481 C C . ILE A 1 454 ? -1.625 -3.751 -28.217 1.00 93.31 454 ILE A C 1
ATOM 3483 O O . ILE A 1 454 ? -2.810 -3.716 -27.894 1.00 93.31 454 ILE A O 1
ATOM 3487 N N . GLY A 1 455 ? -1.168 -4.641 -29.103 1.00 91.69 455 GLY A N 1
ATOM 3488 C CA . GLY A 1 455 ? -1.982 -5.679 -29.750 1.00 91.69 455 GLY A CA 1
ATOM 3489 C C . GLY A 1 455 ? -3.022 -5.190 -30.774 1.00 91.69 455 GLY A C 1
ATOM 3490 O O . GLY A 1 455 ? -3.619 -6.018 -31.468 1.00 91.69 455 GLY A O 1
ATOM 3491 N N . SER A 1 456 ? -3.237 -3.875 -30.918 1.00 89.12 456 SER A N 1
ATOM 3492 C CA . SER A 1 456 ? -4.249 -3.303 -31.825 1.00 89.12 456 SER A CA 1
ATOM 3493 C C . SER A 1 456 ? -3.998 -3.625 -33.302 1.00 89.12 456 SER A C 1
ATOM 3495 O O . SER A 1 456 ? -4.945 -3.811 -34.067 1.00 89.12 456 SER A O 1
ATOM 3497 N N . ARG A 1 457 ? -2.717 -3.691 -33.701 1.00 89.69 457 ARG A N 1
ATOM 3498 C CA . ARG A 1 457 ? -2.250 -3.717 -35.095 1.00 89.69 457 ARG A CA 1
ATOM 3499 C C . ARG A 1 457 ? -2.847 -2.594 -35.962 1.00 89.69 457 ARG A C 1
ATOM 3501 O O . ARG A 1 457 ? -3.147 -2.835 -37.134 1.00 89.69 457 ARG A O 1
ATOM 3508 N N . ASP A 1 458 ? -3.029 -1.384 -35.415 1.00 88.75 458 ASP A N 1
ATOM 3509 C CA . ASP A 1 458 ? -3.487 -0.246 -36.225 1.00 88.75 458 ASP A CA 1
ATOM 3510 C C . ASP A 1 458 ? -2.568 -0.021 -37.436 1.00 88.75 458 ASP A C 1
ATOM 3512 O O . ASP A 1 458 ? -1.345 0.099 -37.328 1.00 88.75 458 ASP A O 1
ATOM 3516 N N . LEU A 1 459 ? -3.178 0.066 -38.618 1.00 88.25 459 LEU A N 1
ATOM 3517 C CA . LEU A 1 459 ? -2.456 0.129 -39.880 1.00 88.25 459 LEU A CA 1
ATOM 3518 C C . LEU A 1 459 ? -1.671 1.440 -40.032 1.00 88.25 459 LEU A C 1
ATOM 3520 O O . LEU A 1 459 ? -0.655 1.451 -40.729 1.00 88.25 459 LEU A O 1
ATOM 3524 N N . LYS A 1 460 ? -2.116 2.541 -39.409 1.00 88.19 460 LYS A N 1
ATOM 3525 C CA . LYS A 1 460 ? -1.398 3.823 -39.467 1.00 88.19 460 LYS A CA 1
ATOM 3526 C C . LYS A 1 460 ? -0.183 3.794 -38.539 1.00 88.19 460 LYS A C 1
ATOM 3528 O O . LYS A 1 460 ? 0.911 4.115 -38.999 1.00 88.19 460 LYS A O 1
ATOM 3533 N N . ALA A 1 461 ? -0.349 3.335 -37.299 1.00 88.38 461 ALA A N 1
ATOM 3534 C CA . ALA A 1 461 ? 0.738 3.147 -36.339 1.00 88.38 461 ALA A CA 1
ATOM 3535 C C . ALA A 1 461 ? 1.804 2.164 -36.860 1.00 88.38 461 ALA A C 1
ATOM 3537 O O . ALA A 1 461 ? 2.995 2.475 -36.841 1.00 88.38 461 ALA A O 1
ATOM 3538 N N . CYS A 1 462 ? 1.399 1.021 -37.431 1.00 88.81 462 CYS A N 1
ATOM 3539 C CA . CYS A 1 462 ? 2.346 0.086 -38.044 1.00 88.81 462 CYS A CA 1
ATOM 3540 C C . CYS A 1 462 ? 3.108 0.727 -39.217 1.00 88.81 462 CYS A C 1
ATOM 3542 O O . CYS A 1 462 ? 4.326 0.592 -39.293 1.00 88.81 462 CYS A O 1
ATOM 3544 N N . ARG A 1 463 ? 2.430 1.460 -40.118 1.00 87.19 463 ARG A N 1
ATOM 3545 C CA . ARG A 1 463 ? 3.090 2.168 -41.237 1.00 87.19 463 ARG A CA 1
ATOM 3546 C C . ARG A 1 463 ? 4.095 3.213 -40.761 1.00 87.19 463 ARG A C 1
ATOM 3548 O O . ARG A 1 463 ? 5.168 3.305 -41.350 1.00 87.19 463 ARG A O 1
ATOM 3555 N N . LEU A 1 464 ? 3.764 3.958 -39.705 1.00 86.88 464 LEU A N 1
ATOM 3556 C CA . LEU A 1 464 ? 4.683 4.899 -39.072 1.00 86.88 464 LEU A CA 1
ATOM 3557 C C . LEU A 1 464 ? 5.955 4.178 -38.597 1.00 86.88 464 LEU A C 1
ATOM 3559 O O . LEU A 1 464 ? 7.061 4.585 -38.941 1.00 86.88 464 LEU A O 1
ATOM 3563 N N . CYS A 1 465 ? 5.814 3.062 -37.880 1.00 87.44 465 CYS A N 1
ATOM 3564 C CA . CYS A 1 465 ? 6.973 2.322 -37.386 1.00 87.44 465 CYS A CA 1
ATOM 3565 C C . CYS A 1 465 ? 7.804 1.689 -38.519 1.00 87.44 465 CYS A C 1
ATOM 3567 O O . CYS A 1 465 ? 9.033 1.714 -38.451 1.00 87.44 465 CYS A O 1
ATOM 3569 N N . TYR A 1 466 ? 7.171 1.183 -39.589 1.00 85.12 466 TYR A N 1
ATOM 3570 C CA . TYR A 1 466 ? 7.879 0.669 -40.773 1.00 85.12 466 TYR A CA 1
ATOM 3571 C C . TYR A 1 466 ? 8.663 1.757 -41.523 1.00 85.12 466 TYR A C 1
ATOM 3573 O O . TYR A 1 466 ? 9.782 1.496 -41.957 1.00 85.12 466 TYR A O 1
ATOM 3581 N N . LEU A 1 467 ? 8.132 2.983 -41.629 1.00 83.38 467 LEU A N 1
ATOM 3582 C CA . LEU A 1 467 ? 8.846 4.121 -42.231 1.00 83.38 467 LEU A CA 1
ATOM 3583 C C . LEU A 1 467 ? 10.166 4.419 -41.499 1.00 83.38 467 LEU A C 1
ATOM 3585 O O . LEU A 1 467 ? 11.175 4.720 -42.129 1.00 83.38 467 LEU A O 1
ATOM 3589 N N . HIS A 1 468 ? 10.165 4.283 -40.173 1.00 82.81 468 HIS A N 1
ATOM 3590 C CA . HIS A 1 468 ? 11.338 4.490 -39.324 1.00 82.81 468 HIS A CA 1
ATOM 3591 C C . HIS A 1 468 ? 12.192 3.221 -39.108 1.00 82.81 468 HIS A C 1
ATOM 3593 O O . HIS A 1 468 ? 13.206 3.276 -38.415 1.00 82.81 468 HIS A O 1
ATOM 3599 N N . THR A 1 469 ? 11.840 2.089 -39.736 1.00 79.88 469 THR A N 1
ATOM 3600 C CA . THR A 1 469 ? 12.601 0.823 -39.700 1.00 79.88 469 THR A CA 1
ATOM 3601 C C . THR A 1 469 ? 12.849 0.271 -41.117 1.00 79.88 469 THR A C 1
ATOM 3603 O O . THR A 1 469 ? 12.352 -0.802 -41.469 1.00 79.88 469 THR A O 1
ATOM 3606 N N . PRO A 1 470 ? 13.653 0.957 -41.961 1.00 67.69 470 PRO A N 1
ATOM 3607 C CA . PRO A 1 470 ? 13.825 0.613 -43.382 1.00 67.69 470 PRO A CA 1
ATOM 3608 C C . PRO A 1 470 ? 14.304 -0.829 -43.634 1.00 67.69 470 PRO A C 1
ATOM 3610 O O . PRO A 1 470 ? 13.874 -1.462 -44.600 1.00 67.69 470 PRO A O 1
ATOM 3613 N N . ALA A 1 471 ? 15.106 -1.390 -42.720 1.00 66.12 471 ALA A N 1
ATOM 3614 C CA . ALA A 1 471 ? 15.558 -2.784 -42.762 1.00 66.12 471 ALA A CA 1
ATOM 3615 C C . ALA A 1 471 ? 14.416 -3.816 -42.590 1.00 66.12 471 ALA A C 1
ATOM 3617 O O . ALA A 1 471 ? 14.475 -4.911 -43.154 1.00 66.12 471 ALA A O 1
ATOM 3618 N N . LEU A 1 472 ? 13.337 -3.461 -41.875 1.00 68.75 472 LEU A N 1
ATOM 3619 C CA . LEU A 1 472 ? 12.102 -4.255 -41.801 1.00 68.75 472 LEU A CA 1
ATOM 3620 C C . LEU A 1 472 ? 11.153 -3.971 -42.976 1.00 68.75 472 LEU A C 1
ATOM 3622 O O . LEU A 1 472 ? 10.398 -4.854 -43.375 1.00 68.75 472 LEU A O 1
ATOM 3626 N N . ALA A 1 473 ? 11.209 -2.769 -43.557 1.00 61.12 473 ALA A N 1
ATOM 3627 C CA . ALA A 1 473 ? 10.440 -2.393 -44.746 1.00 61.12 473 ALA A CA 1
ATOM 3628 C C . ALA A 1 473 ? 11.008 -2.960 -46.068 1.00 61.12 473 ALA A C 1
ATOM 3630 O O . ALA A 1 473 ? 10.400 -2.784 -47.124 1.00 61.12 473 ALA A O 1
ATOM 3631 N N . GLY A 1 474 ? 12.163 -3.636 -46.031 1.00 60.12 474 GLY A N 1
ATOM 3632 C CA . GLY A 1 474 ? 12.798 -4.245 -47.204 1.00 60.12 474 GLY A CA 1
ATOM 3633 C C . GLY A 1 474 ? 13.539 -3.261 -48.116 1.00 60.12 474 GLY A C 1
ATOM 3634 O O . GLY A 1 474 ? 13.839 -3.608 -49.257 1.00 60.12 474 GLY A O 1
ATOM 3635 N N . GLN A 1 475 ? 13.844 -2.050 -47.639 1.00 57.06 475 GLN A N 1
ATOM 3636 C CA . GLN A 1 475 ? 14.627 -1.062 -48.387 1.00 57.06 475 GLN A CA 1
ATOM 3637 C C . GLN A 1 475 ? 16.122 -1.273 -48.114 1.00 57.06 475 GLN A C 1
ATOM 3639 O O . GLN A 1 475 ? 16.633 -0.891 -47.065 1.00 57.06 475 GLN A O 1
ATOM 3644 N N . VAL A 1 476 ? 16.810 -1.928 -49.054 1.00 47.44 476 VAL A N 1
ATOM 3645 C CA . VAL A 1 476 ? 18.176 -2.457 -48.856 1.00 47.44 476 VAL A CA 1
ATOM 3646 C C . VAL A 1 476 ? 19.271 -1.382 -48.971 1.00 47.44 476 VAL A C 1
ATOM 3648 O O . VAL A 1 476 ? 20.308 -1.509 -48.331 1.00 47.44 476 VAL A O 1
ATOM 3651 N N . ASP A 1 477 ? 19.029 -0.299 -49.716 1.00 44.16 477 ASP A N 1
ATOM 3652 C CA . ASP A 1 477 ? 20.077 0.662 -50.114 1.00 44.16 477 ASP A CA 1
ATOM 3653 C C . ASP A 1 477 ? 20.218 1.900 -49.200 1.00 44.16 477 ASP A C 1
ATOM 3655 O O . ASP A 1 477 ? 20.914 2.854 -49.545 1.00 44.16 477 ASP A O 1
ATOM 3659 N N . GLN A 1 478 ? 19.572 1.922 -48.027 1.00 46.53 478 GLN A N 1
ATOM 3660 C CA . GLN A 1 478 ? 19.704 3.011 -47.043 1.00 46.53 478 GLN A CA 1
ATOM 3661 C C . GLN A 1 478 ? 20.458 2.553 -45.785 1.00 46.53 478 GLN A C 1
ATOM 3663 O O . GLN A 1 478 ? 19.919 2.531 -44.679 1.00 46.53 478 GLN A O 1
ATOM 3668 N N . SER A 1 479 ? 21.737 2.203 -45.952 1.00 44.59 479 SER A N 1
ATOM 3669 C CA . SER A 1 479 ? 22.668 1.946 -44.846 1.00 44.59 479 SER A CA 1
ATOM 3670 C C . SER A 1 479 ? 23.052 3.259 -44.150 1.00 44.59 479 SER A C 1
ATOM 3672 O O . SER A 1 479 ? 24.039 3.916 -44.489 1.00 44.59 479 SER A O 1
ATOM 3674 N N . THR A 1 480 ? 22.244 3.678 -43.183 1.00 44.44 480 THR A N 1
ATOM 3675 C CA . THR A 1 480 ? 22.401 4.961 -42.491 1.00 44.44 480 THR A CA 1
ATOM 3676 C C . THR A 1 480 ? 23.303 4.846 -41.263 1.00 44.44 480 THR A C 1
ATOM 3678 O O . THR A 1 480 ? 22.832 4.571 -40.161 1.00 44.44 480 THR A O 1
ATOM 3681 N N . GLY A 1 481 ? 24.605 5.087 -41.441 1.00 47.16 481 GLY A N 1
ATOM 3682 C CA . GLY A 1 481 ? 25.644 4.967 -40.402 1.00 47.16 481 GLY A CA 1
ATOM 3683 C C . GLY A 1 481 ? 25.635 6.027 -39.285 1.00 47.16 481 GLY A C 1
ATOM 3684 O O . GLY A 1 481 ? 26.698 6.375 -38.777 1.00 47.16 481 GLY A O 1
ATOM 3685 N N . SER A 1 482 ? 24.472 6.570 -38.910 1.00 56.84 482 SER A N 1
ATOM 3686 C CA . SER A 1 482 ? 24.323 7.522 -37.799 1.00 56.84 482 SER A CA 1
ATOM 3687 C C . SER A 1 482 ? 23.710 6.836 -36.576 1.00 56.84 482 SER A C 1
ATOM 3689 O O . SER A 1 482 ? 22.645 6.226 -36.675 1.00 56.84 482 SER A O 1
ATOM 3691 N N . SER A 1 483 ? 24.340 6.989 -35.407 1.00 53.78 483 SER A N 1
ATOM 3692 C CA . SER A 1 483 ? 23.840 6.482 -34.116 1.00 53.78 483 SER A CA 1
ATOM 3693 C C . SER A 1 483 ? 22.412 6.950 -33.813 1.00 53.78 483 SER A C 1
ATOM 3695 O O . SER A 1 483 ? 21.581 6.165 -33.355 1.00 53.78 483 SER A O 1
ATOM 3697 N N . THR A 1 484 ? 22.104 8.201 -34.156 1.00 59.94 484 THR A N 1
ATOM 3698 C CA . THR A 1 484 ? 20.776 8.818 -34.062 1.00 59.94 484 THR A CA 1
ATOM 3699 C C . THR A 1 484 ? 19.702 8.010 -34.794 1.00 59.94 484 THR A C 1
ATOM 3701 O O . THR A 1 484 ? 18.579 7.881 -34.308 1.00 59.94 484 THR A O 1
ATOM 3704 N N . GLN A 1 485 ? 20.042 7.430 -35.948 1.00 71.50 485 GLN A N 1
ATOM 3705 C CA . GLN A 1 485 ? 19.105 6.641 -36.742 1.00 71.50 485 GLN A CA 1
ATOM 3706 C C . GLN A 1 485 ? 18.963 5.209 -36.216 1.00 71.50 485 GLN A C 1
ATOM 3708 O O . GLN A 1 485 ? 17.851 4.684 -36.207 1.00 71.50 485 GLN A O 1
ATOM 3713 N N . THR A 1 486 ? 20.036 4.608 -35.691 1.00 77.12 486 THR A N 1
ATOM 3714 C CA . THR A 1 486 ? 19.964 3.308 -35.003 1.00 77.12 486 THR A CA 1
ATOM 3715 C C . THR A 1 486 ? 19.035 3.368 -33.788 1.00 77.12 486 THR A C 1
ATOM 3717 O O . THR A 1 486 ? 18.213 2.475 -33.610 1.00 77.12 486 THR A O 1
ATOM 3720 N N . LEU A 1 487 ? 19.094 4.441 -32.987 1.00 81.81 487 LEU A N 1
ATOM 3721 C CA . LEU A 1 487 ? 18.201 4.633 -31.836 1.00 81.81 487 LEU A CA 1
ATOM 3722 C C . LEU A 1 487 ? 16.718 4.669 -32.249 1.00 81.81 487 LEU A C 1
ATOM 3724 O O . LEU A 1 487 ? 15.898 3.950 -31.680 1.00 81.81 487 LEU A O 1
ATOM 3728 N N . VAL A 1 488 ? 16.387 5.454 -33.280 1.00 86.12 488 VAL A N 1
ATOM 3729 C CA . VAL A 1 488 ? 15.027 5.533 -33.843 1.00 86.12 488 VAL A CA 1
ATOM 3730 C C . VAL A 1 488 ? 14.562 4.167 -34.366 1.00 86.12 488 VAL A C 1
ATOM 3732 O O . VAL A 1 488 ? 13.415 3.779 -34.137 1.00 86.12 488 VAL A O 1
ATOM 3735 N N . GLN A 1 489 ? 15.454 3.400 -35.003 1.00 86.50 489 GLN A N 1
ATOM 3736 C CA . GLN A 1 489 ? 15.158 2.039 -35.452 1.00 86.50 489 GLN A CA 1
ATOM 3737 C C . GLN A 1 489 ? 14.884 1.086 -34.277 1.00 86.50 489 GLN A C 1
ATOM 3739 O O . GLN A 1 489 ? 13.921 0.326 -34.352 1.00 86.50 489 GLN A O 1
ATOM 3744 N N . CYS A 1 490 ? 15.652 1.138 -33.180 1.00 88.44 490 CYS A N 1
ATOM 3745 C CA . CYS A 1 490 ? 15.372 0.359 -31.963 1.00 88.44 490 CYS A CA 1
ATOM 3746 C C . CYS A 1 490 ? 13.951 0.633 -31.441 1.00 88.44 490 CYS A C 1
ATOM 3748 O O . CYS A 1 490 ? 13.169 -0.297 -31.227 1.00 88.44 490 CYS A O 1
ATOM 3750 N N . CYS A 1 491 ? 13.591 1.913 -31.308 1.00 91.62 491 CYS A N 1
ATOM 3751 C CA . CYS A 1 491 ? 12.267 2.346 -30.860 1.00 91.62 491 CYS A CA 1
ATOM 3752 C C . CYS A 1 491 ? 11.148 1.858 -31.794 1.00 91.62 491 CYS A C 1
ATOM 3754 O O . CYS A 1 491 ? 10.147 1.323 -31.321 1.00 91.62 491 CYS A O 1
ATOM 3756 N N . GLY A 1 492 ? 11.332 1.969 -33.114 1.00 91.62 492 GLY A N 1
ATOM 3757 C CA . GLY A 1 492 ? 10.371 1.474 -34.105 1.00 91.62 492 GLY A CA 1
ATOM 3758 C C . GLY A 1 492 ? 10.207 -0.053 -34.103 1.00 91.62 492 GLY A C 1
ATOM 3759 O O . GLY A 1 492 ? 9.091 -0.544 -34.263 1.00 91.62 492 GLY A O 1
ATOM 3760 N N . VAL A 1 493 ? 11.285 -0.812 -33.868 1.00 92.69 493 VAL A N 1
ATOM 3761 C CA . VAL A 1 493 ? 11.241 -2.280 -33.734 1.00 92.69 493 VAL A CA 1
ATOM 3762 C C . VAL A 1 493 ? 10.430 -2.697 -32.504 1.00 92.69 493 VAL A C 1
ATOM 3764 O O . VAL A 1 493 ? 9.535 -3.536 -32.619 1.00 92.69 493 VAL A O 1
ATOM 3767 N N . VAL A 1 494 ? 10.697 -2.097 -31.339 1.00 94.44 494 VAL A N 1
ATOM 3768 C CA . VAL A 1 494 ? 9.949 -2.394 -30.103 1.00 94.44 494 VAL A CA 1
ATOM 3769 C C . VAL A 1 494 ? 8.482 -1.978 -30.241 1.00 94.44 494 VAL A C 1
ATOM 3771 O O . VAL A 1 494 ? 7.599 -2.758 -29.888 1.00 94.44 494 VAL A O 1
ATOM 3774 N N . ALA A 1 495 ? 8.201 -0.813 -30.833 1.00 94.62 495 ALA A N 1
ATOM 3775 C CA . ALA A 1 495 ? 6.839 -0.361 -31.113 1.00 94.62 495 ALA A CA 1
ATOM 3776 C C . ALA A 1 495 ? 6.070 -1.330 -32.034 1.00 94.62 495 ALA A C 1
ATOM 3778 O O . ALA A 1 495 ? 4.920 -1.659 -31.743 1.00 94.62 495 ALA A O 1
ATOM 3779 N N . LEU A 1 496 ? 6.701 -1.870 -33.087 1.00 94.00 496 LEU A N 1
ATOM 3780 C CA . LEU A 1 496 ? 6.104 -2.938 -33.905 1.00 94.00 496 LEU A CA 1
ATOM 3781 C C . LEU A 1 496 ? 5.817 -4.198 -33.080 1.00 94.00 496 LEU A C 1
ATOM 3783 O O . LEU A 1 496 ? 4.746 -4.782 -33.236 1.00 94.00 496 LEU A O 1
ATOM 3787 N N . GLY A 1 497 ? 6.727 -4.597 -32.186 1.00 94.38 497 GLY A N 1
ATOM 3788 C CA . GLY A 1 497 ? 6.523 -5.715 -31.258 1.00 94.38 497 GLY A CA 1
ATOM 3789 C C . GLY A 1 497 ? 5.310 -5.524 -30.340 1.00 94.38 497 GLY A C 1
ATOM 3790 O O . GLY A 1 497 ? 4.510 -6.445 -30.187 1.00 94.38 497 GLY A O 1
ATOM 3791 N N . LEU A 1 498 ? 5.135 -4.317 -29.791 1.00 95.44 498 LEU A N 1
ATOM 3792 C CA . LEU A 1 498 ? 3.988 -3.932 -28.958 1.00 95.44 498 LEU A CA 1
ATOM 3793 C C . LEU A 1 498 ? 2.675 -3.927 -29.759 1.00 95.44 498 LEU A C 1
ATOM 3795 O O . LEU A 1 498 ? 1.705 -4.571 -29.360 1.00 95.44 498 LEU A O 1
ATOM 3799 N N . LEU A 1 499 ? 2.644 -3.290 -30.935 1.00 94.38 499 LEU A N 1
ATOM 3800 C CA . LEU A 1 499 ? 1.471 -3.270 -31.823 1.00 94.38 499 LEU A CA 1
ATOM 3801 C C . LEU A 1 499 ? 1.055 -4.681 -32.276 1.00 94.38 499 LEU A C 1
ATOM 3803 O O . LEU A 1 499 ? -0.134 -4.950 -32.451 1.00 94.38 499 LEU A O 1
ATOM 3807 N N . HIS A 1 500 ? 2.023 -5.586 -32.445 1.00 94.44 500 HIS A N 1
ATOM 3808 C CA . HIS A 1 500 ? 1.821 -6.989 -32.814 1.00 94.44 500 HIS A CA 1
ATOM 3809 C C . HIS A 1 500 ? 1.782 -7.961 -31.621 1.00 94.44 500 HIS A C 1
ATOM 3811 O O . HIS A 1 500 ? 1.811 -9.177 -31.845 1.00 94.44 500 HIS A O 1
ATOM 3817 N N . TYR A 1 501 ? 1.677 -7.474 -30.382 1.00 95.38 501 TYR A N 1
ATOM 3818 C CA . TYR A 1 501 ? 1.648 -8.306 -29.176 1.00 95.38 501 TYR A CA 1
ATOM 3819 C C . TYR A 1 501 ? 0.614 -9.441 -29.281 1.00 95.38 501 TYR A C 1
ATOM 3821 O O . TYR A 1 501 ? -0.535 -9.220 -29.673 1.00 95.38 501 TYR A O 1
ATOM 3829 N N . LYS A 1 502 ? 1.039 -10.677 -28.980 1.00 93.06 502 LYS A N 1
ATOM 3830 C CA . LYS A 1 502 ? 0.229 -11.917 -29.059 1.00 93.06 502 LYS A CA 1
ATOM 3831 C C . LYS A 1 502 ? -0.379 -12.240 -30.439 1.00 93.06 502 LYS A C 1
ATOM 3833 O O . LYS A 1 502 ? -1.232 -13.128 -30.536 1.00 93.06 502 LYS A O 1
ATOM 3838 N N . SER A 1 503 ? 0.043 -11.566 -31.514 1.00 91.88 503 SER A N 1
ATOM 3839 C CA . SER A 1 503 ? -0.562 -11.719 -32.848 1.00 91.88 503 SER A CA 1
ATOM 3840 C C . SER A 1 503 ? -0.084 -12.933 -33.651 1.00 91.88 503 SER A C 1
ATOM 3842 O O . SER A 1 503 ? -0.744 -13.285 -34.629 1.00 91.88 503 SER A O 1
ATOM 3844 N N . ALA A 1 504 ? 1.044 -13.553 -33.277 1.00 90.75 504 ALA A N 1
ATOM 3845 C CA . ALA A 1 504 ? 1.706 -14.633 -34.023 1.00 90.75 504 ALA A CA 1
ATOM 3846 C C . ALA A 1 504 ? 1.917 -14.311 -35.522 1.00 90.75 504 ALA A C 1
ATOM 3848 O O . ALA A 1 504 ? 1.764 -15.167 -36.397 1.00 90.75 504 ALA A O 1
ATOM 3849 N N . HIS A 1 505 ? 2.231 -13.049 -35.840 1.00 91.19 505 HIS A N 1
ATOM 3850 C CA . HIS A 1 505 ? 2.360 -12.583 -37.220 1.00 91.19 505 HIS A CA 1
ATOM 3851 C C . HIS A 1 505 ? 3.653 -13.095 -37.878 1.00 91.19 505 HIS A C 1
ATOM 3853 O O . HIS A 1 505 ? 4.704 -12.453 -37.803 1.00 91.19 505 HIS A O 1
ATOM 3859 N N . VAL A 1 506 ? 3.550 -14.246 -38.555 1.00 88.81 506 VAL A N 1
ATOM 3860 C CA . VAL A 1 506 ? 4.670 -14.992 -39.162 1.00 88.81 506 VAL A CA 1
ATOM 3861 C C . VAL A 1 506 ? 5.616 -14.091 -39.963 1.00 88.81 506 VAL A C 1
ATOM 3863 O O . VAL A 1 506 ? 6.812 -14.108 -39.702 1.00 88.81 506 VAL A O 1
ATOM 3866 N N . THR A 1 507 ? 5.107 -13.254 -40.875 1.00 88.62 507 THR A N 1
ATOM 3867 C CA . THR A 1 507 ? 5.939 -12.397 -41.746 1.00 88.62 507 THR A CA 1
ATOM 3868 C C . THR A 1 507 ? 6.766 -11.362 -40.977 1.00 88.62 507 THR A C 1
ATOM 3870 O O . THR A 1 507 ? 7.882 -11.031 -41.383 1.00 88.62 507 THR A O 1
ATOM 3873 N N . LEU A 1 508 ? 6.243 -10.849 -39.856 1.00 89.94 508 LEU A N 1
ATOM 3874 C CA . LEU A 1 508 ? 7.009 -9.935 -39.005 1.00 89.94 508 LEU A CA 1
ATOM 3875 C C . LEU A 1 508 ? 8.111 -10.726 -38.300 1.00 89.94 508 LEU A C 1
ATOM 3877 O O . LEU A 1 508 ? 9.273 -10.344 -38.367 1.00 89.94 508 LEU A O 1
ATOM 3881 N N . ALA A 1 509 ? 7.765 -11.871 -37.712 1.00 90.19 509 ALA A N 1
ATOM 3882 C CA . ALA A 1 509 ? 8.713 -12.729 -37.015 1.00 90.19 509 ALA A CA 1
ATOM 3883 C C . ALA A 1 509 ? 9.849 -13.247 -37.916 1.00 90.19 509 ALA A C 1
ATOM 3885 O O . ALA A 1 509 ? 11.007 -13.145 -37.525 1.00 90.19 509 ALA A O 1
ATOM 3886 N N . THR A 1 510 ? 9.566 -13.694 -39.145 1.00 90.06 510 THR A N 1
ATOM 3887 C CA . THR A 1 510 ? 10.610 -14.078 -40.116 1.00 90.06 510 THR A CA 1
ATOM 3888 C C . THR A 1 510 ? 11.523 -12.907 -40.473 1.00 90.06 510 THR A C 1
ATOM 3890 O O . THR A 1 510 ? 12.721 -13.091 -40.665 1.00 90.06 510 THR A O 1
ATOM 3893 N N . THR A 1 511 ? 10.981 -11.687 -40.551 1.00 88.56 511 THR A N 1
ATOM 3894 C CA . THR A 1 511 ? 11.777 -10.491 -40.864 1.00 88.56 511 THR A CA 1
ATOM 3895 C C . THR A 1 511 ? 12.635 -10.068 -39.668 1.00 88.56 511 THR A C 1
ATOM 3897 O O . THR A 1 511 ? 13.801 -9.728 -39.858 1.00 88.56 511 THR A O 1
ATOM 3900 N N . LEU A 1 512 ? 12.108 -10.159 -38.442 1.00 90.88 512 LEU A N 1
ATOM 3901 C CA . LEU A 1 512 ? 12.858 -9.922 -37.203 1.00 90.88 512 LEU A CA 1
ATOM 3902 C C . LEU A 1 512 ? 14.000 -10.937 -37.029 1.00 90.88 512 LEU A C 1
ATOM 3904 O O . LEU A 1 512 ? 15.130 -10.521 -36.793 1.00 90.88 512 LEU A O 1
ATOM 3908 N N . LEU A 1 513 ? 13.745 -12.240 -37.220 1.00 89.81 513 LEU A N 1
ATOM 3909 C CA . LEU A 1 513 ? 14.781 -13.282 -37.155 1.00 89.81 513 LEU A CA 1
ATOM 3910 C C . LEU A 1 513 ? 15.846 -13.113 -38.239 1.00 89.81 513 LEU A C 1
ATOM 3912 O O . LEU A 1 513 ? 17.036 -13.187 -37.939 1.00 89.81 513 LEU A O 1
ATOM 3916 N N . LYS A 1 514 ? 15.441 -12.807 -39.480 1.00 87.50 514 LYS A N 1
ATOM 3917 C CA . LYS A 1 514 ? 16.386 -12.494 -40.557 1.00 87.50 514 LYS A CA 1
ATOM 3918 C C . LYS A 1 514 ? 17.296 -11.326 -40.168 1.00 87.50 514 LYS A C 1
ATOM 3920 O O . LYS A 1 514 ? 18.508 -11.444 -40.297 1.00 87.50 514 LYS A O 1
ATOM 3925 N N . ASN A 1 515 ? 16.732 -10.227 -39.661 1.00 85.50 515 ASN A N 1
ATOM 3926 C CA . ASN A 1 515 ? 17.518 -9.065 -39.234 1.00 85.50 515 ASN A CA 1
ATOM 3927 C C . ASN A 1 515 ? 18.405 -9.368 -38.014 1.00 85.50 515 ASN A C 1
ATOM 3929 O O . ASN A 1 515 ? 19.504 -8.831 -37.914 1.00 85.50 515 ASN A O 1
ATOM 3933 N N . LEU A 1 516 ? 17.969 -10.258 -37.116 1.00 86.38 516 LEU A N 1
ATOM 3934 C CA . LEU A 1 516 ? 18.761 -10.691 -35.966 1.00 86.38 516 LEU A CA 1
ATOM 3935 C C . LEU A 1 516 ? 19.950 -11.573 -36.381 1.00 86.38 516 LEU A C 1
ATOM 3937 O O . LEU A 1 516 ? 21.043 -11.407 -35.851 1.00 86.38 516 LEU A O 1
ATOM 3941 N N . ARG A 1 517 ? 19.769 -12.474 -37.352 1.00 84.38 517 ARG A N 1
ATOM 3942 C CA . ARG A 1 517 ? 20.852 -13.292 -37.921 1.00 84.38 517 ARG A CA 1
ATOM 3943 C C . ARG A 1 517 ? 21.818 -12.456 -38.760 1.00 84.38 517 ARG A C 1
ATOM 3945 O O . ARG A 1 517 ? 23.031 -12.595 -38.643 1.00 84.38 517 ARG A O 1
ATOM 3952 N N . ASP A 1 518 ? 21.282 -11.566 -39.588 1.00 78.50 518 ASP A N 1
ATOM 3953 C CA . ASP A 1 518 ? 22.052 -10.746 -40.523 1.00 78.50 518 ASP A CA 1
ATOM 3954 C C . ASP A 1 518 ? 22.627 -9.475 -39.831 1.00 78.50 518 ASP A C 1
ATOM 3956 O O . ASP A 1 518 ? 23.212 -8.612 -40.493 1.00 78.50 518 ASP A O 1
ATOM 3960 N N . LEU A 1 519 ? 22.533 -9.377 -38.492 1.00 75.81 519 LEU A N 1
ATOM 3961 C CA . LEU A 1 519 ? 22.928 -8.242 -37.633 1.00 75.81 519 LEU A CA 1
ATOM 3962 C C . LEU A 1 519 ? 24.392 -7.797 -37.808 1.00 75.81 519 LEU A C 1
ATOM 3964 O O . LEU A 1 519 ? 24.724 -6.656 -37.499 1.00 75.81 519 LEU A O 1
ATOM 3968 N N . GLY A 1 520 ? 25.287 -8.680 -38.267 1.00 65.94 520 GLY A N 1
ATOM 3969 C CA . GLY A 1 520 ? 26.678 -8.342 -38.625 1.00 65.94 520 GLY A CA 1
ATOM 3970 C C . GLY A 1 520 ? 26.860 -7.690 -39.992 1.00 65.94 520 GLY A C 1
ATOM 3971 O O . GLY A 1 520 ? 27.846 -6.996 -40.208 1.00 65.94 520 GLY A O 1
ATOM 3972 N N . SER A 1 521 ? 25.901 -7.874 -40.899 1.00 62.72 521 SER A N 1
ATOM 3973 C CA . SER A 1 521 ? 25.909 -7.272 -42.238 1.00 62.72 521 SER A CA 1
ATOM 3974 C C . SER A 1 521 ? 25.065 -6.000 -42.341 1.00 62.72 521 SER A C 1
ATOM 3976 O O . SER A 1 521 ? 25.430 -5.093 -43.082 1.00 62.72 521 SER A O 1
ATOM 3978 N N . ILE A 1 522 ? 23.969 -5.900 -41.580 1.00 58.22 522 ILE A N 1
ATOM 3979 C CA . ILE A 1 522 ? 23.034 -4.760 -41.642 1.00 58.22 522 ILE A CA 1
ATOM 3980 C C . ILE A 1 522 ? 23.683 -3.465 -41.134 1.00 58.22 522 ILE A C 1
ATOM 3982 O O . ILE A 1 522 ? 23.414 -2.387 -41.656 1.00 58.22 522 ILE A O 1
ATOM 3986 N N . THR A 1 523 ? 24.596 -3.565 -40.166 1.00 53.25 523 THR A N 1
ATOM 3987 C CA . THR A 1 523 ? 25.414 -2.441 -39.679 1.00 53.25 523 THR A CA 1
ATOM 3988 C C . THR A 1 523 ? 26.730 -2.292 -40.460 1.00 53.25 523 THR A C 1
ATOM 3990 O O . THR A 1 523 ? 27.721 -1.819 -39.910 1.00 53.25 523 THR A O 1
ATOM 3993 N N . GLY A 1 524 ? 26.785 -2.783 -41.702 1.00 41.69 524 GLY A N 1
ATOM 3994 C CA . GLY A 1 524 ? 28.016 -2.964 -42.471 1.00 41.69 524 GLY A CA 1
ATOM 3995 C C . GLY A 1 524 ? 28.683 -1.664 -42.927 1.00 41.69 524 GLY A C 1
ATOM 3996 O O . GLY A 1 524 ? 28.292 -1.066 -43.925 1.00 41.69 524 GLY A O 1
ATOM 3997 N N . GLY A 1 525 ? 29.762 -1.292 -42.243 1.00 38.25 525 GLY A N 1
ATOM 3998 C CA . GLY A 1 525 ? 30.726 -0.267 -42.637 1.00 38.25 525 GLY A CA 1
ATOM 3999 C C . GLY A 1 525 ? 31.922 -0.334 -41.688 1.00 38.25 525 GLY A C 1
ATOM 4000 O O . GLY A 1 525 ? 31.728 -0.521 -40.493 1.00 38.25 525 GLY A O 1
ATOM 4001 N N . SER A 1 526 ? 33.146 -0.250 -42.213 1.00 39.03 526 SER A N 1
ATOM 4002 C CA . SER A 1 526 ? 34.407 -0.441 -41.471 1.00 39.03 526 SER A CA 1
ATOM 4003 C C . SER A 1 526 ? 34.449 0.272 -40.108 1.00 39.03 526 SER A C 1
ATOM 4005 O O . SER A 1 526 ? 34.470 1.499 -40.114 1.00 39.03 526 SER A O 1
ATOM 4007 N N . ASP A 1 527 ? 34.484 -0.510 -39.015 1.00 40.72 527 ASP A N 1
ATOM 4008 C CA . ASP A 1 527 ? 34.791 -0.295 -37.573 1.00 40.72 527 ASP A CA 1
ATOM 4009 C C . ASP A 1 527 ? 34.632 1.077 -36.856 1.00 40.72 527 ASP A C 1
ATOM 4011 O O . ASP A 1 527 ? 34.657 1.108 -35.629 1.00 40.72 527 ASP A O 1
ATOM 4015 N N . GLU A 1 528 ? 34.426 2.207 -37.534 1.00 43.34 528 GLU A N 1
ATOM 4016 C CA . GLU A 1 528 ? 34.656 3.561 -36.994 1.00 43.34 528 GLU A CA 1
ATOM 4017 C C . GLU A 1 528 ? 33.421 4.492 -37.033 1.00 43.34 528 GLU A C 1
ATOM 4019 O O . GLU A 1 528 ? 33.516 5.669 -36.683 1.00 43.34 528 GLU A O 1
ATOM 4024 N N . CYS A 1 529 ? 32.231 4.014 -37.430 1.00 34.69 529 CYS A N 1
ATOM 4025 C CA . CYS A 1 529 ? 30.987 4.791 -37.283 1.00 34.69 529 CYS A CA 1
ATOM 4026 C C . CYS A 1 529 ? 29.716 3.927 -37.227 1.00 34.69 529 CYS A C 1
ATOM 4028 O O . CYS A 1 529 ? 29.276 3.395 -38.241 1.00 34.69 529 CYS A O 1
ATOM 4030 N N . GLY A 1 530 ? 29.093 3.839 -36.043 1.00 41.28 530 GLY A N 1
ATOM 4031 C CA . GLY A 1 530 ? 27.765 3.228 -35.845 1.00 41.28 530 GLY A CA 1
ATOM 4032 C C . GLY A 1 530 ? 27.713 1.994 -34.931 1.00 41.28 530 GLY A C 1
ATOM 4033 O O . GLY A 1 530 ? 26.625 1.567 -34.551 1.00 41.28 530 GLY A O 1
ATOM 4034 N N . VAL A 1 531 ? 28.862 1.445 -34.520 1.00 47.19 531 VAL A N 1
ATOM 4035 C CA . VAL A 1 531 ? 28.947 0.161 -33.786 1.00 47.19 531 VAL A CA 1
ATOM 4036 C C . VAL A 1 531 ? 28.306 0.206 -32.382 1.00 47.19 531 VAL A C 1
ATOM 4038 O O . VAL A 1 531 ? 27.779 -0.805 -31.919 1.00 47.19 531 VAL A O 1
ATOM 4041 N N . GLY A 1 532 ? 28.281 1.369 -31.717 1.00 56.12 532 GLY A N 1
ATOM 4042 C CA . GLY A 1 532 ? 27.900 1.495 -30.299 1.00 56.12 532 GLY A CA 1
ATOM 4043 C C . GLY A 1 532 ? 26.482 1.029 -29.929 1.00 56.12 532 GLY A C 1
ATOM 4044 O O . GLY A 1 532 ? 26.294 0.441 -28.869 1.00 56.12 532 GLY A O 1
ATOM 4045 N N . LEU A 1 533 ? 25.485 1.222 -30.803 1.00 66.69 533 LEU A N 1
ATOM 4046 C CA . LEU A 1 533 ? 24.084 0.840 -30.534 1.00 66.69 533 LEU A CA 1
ATOM 4047 C C . LEU A 1 533 ? 23.671 -0.508 -31.151 1.00 66.69 533 LEU A C 1
ATOM 4049 O O . LEU A 1 533 ? 22.519 -0.925 -31.017 1.00 66.69 533 LEU A O 1
ATOM 4053 N N . ARG A 1 534 ? 24.600 -1.233 -31.788 1.00 75.00 534 ARG A N 1
ATOM 4054 C CA . ARG A 1 534 ? 24.329 -2.547 -32.397 1.00 75.00 534 ARG A CA 1
ATOM 4055 C C . ARG A 1 534 ? 23.785 -3.588 -31.396 1.00 75.00 534 ARG A C 1
ATOM 4057 O O . ARG A 1 534 ? 22.814 -4.260 -31.750 1.00 75.00 534 ARG A O 1
ATOM 4064 N N . PRO A 1 535 ? 24.293 -3.701 -30.146 1.00 78.81 535 PRO A N 1
ATOM 4065 C CA . PRO A 1 535 ? 23.704 -4.598 -29.147 1.00 78.81 535 PRO A CA 1
ATOM 4066 C C . PRO A 1 535 ? 22.270 -4.207 -28.760 1.00 78.81 535 PRO A C 1
ATOM 4068 O O . PRO A 1 535 ? 21.420 -5.081 -28.606 1.00 78.81 535 PRO A O 1
ATOM 4071 N N . ALA A 1 536 ? 21.977 -2.904 -28.661 1.00 83.38 536 ALA A N 1
ATOM 4072 C CA . ALA A 1 536 ? 20.639 -2.404 -28.337 1.00 83.38 536 ALA A CA 1
ATOM 4073 C C . ALA A 1 536 ? 19.624 -2.726 -29.449 1.00 83.38 536 ALA A C 1
ATOM 4075 O O . ALA A 1 536 ? 18.507 -3.162 -29.159 1.00 83.38 536 ALA A O 1
ATOM 4076 N N . TYR A 1 537 ? 20.025 -2.589 -30.719 1.00 85.62 537 TYR A N 1
ATOM 4077 C CA . TYR A 1 537 ? 19.196 -2.984 -31.863 1.00 85.62 537 TYR A CA 1
ATOM 4078 C C . TYR A 1 537 ? 18.938 -4.495 -31.885 1.00 85.62 537 TYR A C 1
ATOM 4080 O O . TYR A 1 537 ? 17.795 -4.923 -32.035 1.00 85.62 537 TYR A O 1
ATOM 4088 N N . GLY A 1 538 ? 19.972 -5.304 -31.625 1.00 88.62 538 GLY A N 1
ATOM 4089 C CA . GLY A 1 538 ? 19.831 -6.750 -31.454 1.00 88.62 538 GLY A CA 1
ATOM 4090 C C . GLY A 1 538 ? 18.794 -7.107 -30.385 1.00 88.62 538 GLY A C 1
ATOM 4091 O O . GLY A 1 538 ? 17.838 -7.824 -30.676 1.00 88.62 538 GLY A O 1
ATOM 4092 N N . VAL A 1 539 ? 18.934 -6.573 -29.165 1.00 90.50 539 VAL A N 1
ATOM 4093 C CA . VAL A 1 539 ? 17.993 -6.838 -28.058 1.00 90.50 539 VAL A CA 1
ATOM 4094 C C . VAL A 1 539 ? 16.576 -6.374 -28.407 1.00 90.50 539 VAL A C 1
ATOM 4096 O O . VAL A 1 539 ? 15.624 -7.105 -28.141 1.00 90.50 539 VAL A O 1
ATOM 4099 N N . SER A 1 540 ? 16.429 -5.231 -29.084 1.00 92.25 540 SER A N 1
ATOM 4100 C CA . SER A 1 540 ? 15.132 -4.741 -29.574 1.00 92.25 540 SER A CA 1
ATOM 4101 C C . SER A 1 540 ? 14.450 -5.745 -30.514 1.00 92.25 540 SER A C 1
ATOM 4103 O O . SER A 1 540 ? 13.262 -6.018 -30.346 1.00 92.25 540 SER A O 1
ATOM 4105 N N . LEU A 1 541 ? 15.191 -6.352 -31.454 1.00 92.50 541 LEU A N 1
ATOM 4106 C CA . LEU A 1 541 ? 14.672 -7.403 -32.345 1.00 92.50 541 LEU A CA 1
ATOM 4107 C C . LEU A 1 541 ? 14.219 -8.646 -31.560 1.00 92.50 541 LEU A C 1
ATOM 4109 O O . LEU A 1 541 ? 13.138 -9.173 -31.824 1.00 92.50 541 LEU A O 1
ATOM 4113 N N . GLY A 1 542 ? 15.018 -9.091 -30.583 1.00 93.31 542 GLY A N 1
ATOM 4114 C CA . GLY A 1 542 ? 14.700 -10.248 -29.737 1.00 93.31 542 GLY A CA 1
ATOM 4115 C C . GLY A 1 542 ? 13.448 -10.035 -28.878 1.00 93.31 542 GLY A C 1
ATOM 4116 O O . GLY A 1 542 ? 12.560 -10.889 -28.851 1.00 93.31 542 GLY A O 1
ATOM 4117 N N . VAL A 1 543 ? 13.330 -8.868 -28.237 1.00 95.00 543 VAL A N 1
ATOM 4118 C CA . VAL A 1 543 ? 12.150 -8.483 -27.447 1.00 95.00 543 VAL A CA 1
ATOM 4119 C C . VAL A 1 543 ? 10.913 -8.349 -28.338 1.00 95.00 543 VAL A C 1
ATOM 4121 O O . VAL A 1 543 ? 9.870 -8.910 -28.011 1.00 95.00 543 VAL A O 1
ATOM 4124 N N . ALA A 1 544 ? 11.010 -7.683 -29.493 1.00 95.06 544 ALA A N 1
ATOM 4125 C CA . ALA A 1 544 ? 9.880 -7.537 -30.414 1.00 95.06 544 ALA A CA 1
ATOM 4126 C C . ALA A 1 544 ? 9.383 -8.887 -30.966 1.00 95.06 544 ALA A C 1
ATOM 4128 O O . ALA A 1 544 ? 8.174 -9.098 -31.085 1.00 95.06 544 ALA A O 1
ATOM 4129 N N . PHE A 1 545 ? 10.299 -9.821 -31.251 1.00 95.44 545 PHE A N 1
ATOM 4130 C CA . PHE A 1 545 ? 9.966 -11.189 -31.658 1.00 95.44 545 PHE A CA 1
ATOM 4131 C C . PHE A 1 545 ? 9.227 -11.943 -30.543 1.00 95.44 545 PHE A C 1
ATOM 4133 O O . PHE A 1 545 ? 8.182 -12.546 -30.799 1.00 95.44 545 PHE A O 1
ATOM 4140 N N . ALA A 1 546 ? 9.714 -11.846 -29.301 1.00 94.31 546 ALA A N 1
ATOM 4141 C CA . ALA A 1 546 ? 9.067 -12.461 -28.147 1.00 94.31 546 ALA A CA 1
ATOM 4142 C C . ALA A 1 546 ? 7.672 -11.874 -27.867 1.00 94.31 546 ALA A C 1
ATOM 4144 O O . ALA A 1 546 ? 6.724 -12.632 -27.678 1.00 94.31 546 ALA A O 1
ATOM 4145 N N . LEU A 1 547 ? 7.507 -10.547 -27.922 1.00 94.44 547 LEU A N 1
ATOM 4146 C CA . LEU A 1 547 ? 6.209 -9.877 -27.757 1.00 94.44 547 LEU A CA 1
ATOM 4147 C C . LEU A 1 547 ? 5.189 -10.329 -28.816 1.00 94.44 547 LEU A C 1
ATOM 4149 O O . LEU A 1 547 ? 4.038 -10.627 -28.483 1.00 94.44 547 LEU A O 1
ATOM 4153 N N . ALA A 1 548 ? 5.609 -10.447 -30.079 1.00 93.06 548 ALA A N 1
ATOM 4154 C CA . ALA A 1 548 ? 4.735 -10.876 -31.171 1.00 93.06 548 ALA A CA 1
ATOM 4155 C C . ALA A 1 548 ? 4.196 -12.313 -31.000 1.00 93.06 548 ALA A C 1
ATOM 4157 O O . ALA A 1 548 ? 3.095 -12.615 -31.471 1.00 93.06 548 ALA A O 1
ATOM 4158 N N . TYR A 1 549 ? 4.947 -13.179 -30.310 1.00 93.19 549 TYR A N 1
ATOM 4159 C CA . TYR A 1 549 ? 4.615 -14.585 -30.045 1.00 93.19 549 TYR A CA 1
ATOM 4160 C C . TYR A 1 549 ? 4.306 -14.902 -28.570 1.00 93.19 549 TYR A C 1
ATOM 4162 O O . TYR A 1 549 ? 4.146 -16.071 -28.217 1.00 93.19 549 TYR A O 1
ATOM 4170 N N . ALA A 1 550 ? 4.149 -13.885 -27.716 1.00 89.25 550 ALA A N 1
ATOM 4171 C CA . ALA A 1 550 ? 3.789 -14.060 -26.311 1.00 89.25 550 ALA A CA 1
ATOM 4172 C C . ALA A 1 550 ? 2.529 -14.938 -26.170 1.00 89.25 550 ALA A C 1
ATOM 4174 O O . ALA A 1 550 ? 1.530 -14.739 -26.862 1.00 89.25 550 ALA A O 1
ATOM 4175 N N . ASP A 1 551 ? 2.588 -15.943 -25.297 1.00 85.25 551 ASP A N 1
ATOM 4176 C CA . ASP A 1 551 ? 1.535 -16.951 -25.071 1.00 85.25 551 ASP A CA 1
ATOM 4177 C C . ASP A 1 551 ? 0.998 -17.670 -26.326 1.00 85.25 551 ASP A C 1
ATOM 4179 O O . ASP A 1 551 ? -0.110 -18.213 -26.316 1.00 85.25 551 ASP A O 1
ATOM 4183 N N . LYS A 1 552 ? 1.776 -17.714 -27.416 1.00 87.31 552 LYS A N 1
ATOM 4184 C CA . LYS A 1 552 ? 1.452 -18.466 -28.636 1.00 87.31 552 LYS A CA 1
ATOM 4185 C C . LYS A 1 552 ? 2.475 -19.582 -28.879 1.00 87.31 552 LYS A C 1
ATOM 4187 O O . LYS A 1 552 ? 3.650 -19.413 -28.564 1.00 87.31 552 LYS A O 1
ATOM 4192 N N . PRO A 1 553 ? 2.058 -20.730 -29.447 1.00 86.12 553 PRO A N 1
ATOM 4193 C CA . PRO A 1 553 ? 2.994 -21.772 -29.849 1.00 86.12 553 PRO A CA 1
ATOM 4194 C C . PRO A 1 553 ? 3.868 -21.271 -31.004 1.00 86.12 553 PRO A C 1
ATOM 4196 O O . PRO A 1 553 ? 3.359 -20.727 -31.989 1.00 86.12 553 PRO A O 1
ATOM 4199 N N . LEU A 1 554 ? 5.182 -21.467 -30.892 1.00 90.38 554 LEU A N 1
ATOM 4200 C CA . LEU A 1 554 ? 6.133 -21.094 -31.934 1.00 90.38 554 LEU A CA 1
ATOM 4201 C C . LEU A 1 554 ? 6.220 -22.213 -32.997 1.00 90.38 554 LEU A C 1
ATOM 4203 O O . LEU A 1 554 ? 6.368 -23.383 -32.644 1.00 90.38 554 LEU A O 1
ATOM 4207 N N . PRO A 1 555 ? 6.122 -21.902 -34.303 1.00 91.31 555 PRO A N 1
ATOM 4208 C CA . PRO A 1 555 ? 6.403 -22.859 -35.369 1.00 91.31 555 PRO A CA 1
ATOM 4209 C C . PRO A 1 555 ? 7.843 -23.383 -35.299 1.00 91.31 555 PRO A C 1
ATOM 4211 O O . PRO A 1 555 ? 8.777 -22.592 -35.176 1.00 91.31 555 PRO A O 1
ATOM 4214 N N . ARG A 1 556 ? 8.034 -24.702 -35.457 1.00 88.44 556 ARG A N 1
ATOM 4215 C CA . ARG A 1 556 ? 9.350 -25.366 -35.324 1.00 88.44 556 ARG A CA 1
ATOM 4216 C C . ARG A 1 556 ? 10.460 -24.738 -36.168 1.00 88.44 556 ARG A C 1
ATOM 4218 O O . ARG A 1 556 ? 11.591 -24.658 -35.720 1.00 88.44 556 ARG A O 1
ATOM 4225 N N . ASN A 1 557 ? 10.145 -24.253 -37.368 1.00 90.12 557 ASN A N 1
ATOM 4226 C CA . ASN A 1 557 ? 11.124 -23.584 -38.225 1.00 90.12 557 ASN A CA 1
ATOM 4227 C C . ASN A 1 557 ? 11.627 -22.253 -37.636 1.00 90.12 557 ASN A C 1
ATOM 4229 O O . ASN A 1 557 ? 12.796 -21.933 -37.805 1.00 90.12 557 ASN A O 1
ATOM 4233 N N . LEU A 1 558 ? 10.768 -21.497 -36.941 1.00 91.81 558 LEU A N 1
ATOM 4234 C CA . LEU A 1 558 ? 11.156 -20.262 -36.248 1.00 91.81 558 LEU A CA 1
ATOM 4235 C C . LEU A 1 558 ? 11.855 -20.570 -34.914 1.00 91.81 558 LEU A C 1
ATOM 4237 O O . LEU A 1 558 ? 12.746 -19.829 -34.513 1.00 91.81 558 LEU A O 1
ATOM 4241 N N . GLU A 1 559 ? 11.475 -21.669 -34.254 1.00 91.12 559 GLU A N 1
ATOM 4242 C CA . GLU A 1 559 ? 12.136 -22.207 -33.055 1.00 91.12 559 GLU A CA 1
ATOM 4243 C C . GLU A 1 559 ? 13.585 -22.631 -33.352 1.00 91.12 559 GLU A C 1
ATOM 4245 O O . GLU A 1 559 ? 14.517 -22.157 -32.703 1.00 91.12 559 GLU A O 1
ATOM 4250 N N . ASP A 1 560 ? 13.798 -23.456 -34.380 1.00 90.56 560 ASP A N 1
ATOM 4251 C CA . ASP A 1 560 ? 15.135 -23.892 -34.791 1.00 90.56 560 ASP A CA 1
ATOM 4252 C C . ASP A 1 560 ? 15.993 -22.696 -35.283 1.00 90.56 560 ASP A C 1
ATOM 4254 O O . ASP A 1 560 ? 17.209 -22.680 -35.072 1.00 90.56 560 ASP A O 1
ATOM 4258 N N . GLU A 1 561 ? 15.380 -21.660 -35.881 1.00 90.44 561 GLU A N 1
ATOM 4259 C CA . GLU A 1 561 ? 16.066 -20.435 -36.331 1.00 90.44 561 GLU A CA 1
ATOM 4260 C C . GLU A 1 561 ? 16.495 -19.524 -35.160 1.00 90.44 561 GLU A C 1
ATOM 4262 O O . GLU A 1 561 ? 17.667 -19.143 -35.102 1.00 90.44 561 GLU A O 1
ATOM 4267 N N . ILE A 1 562 ? 15.630 -19.244 -34.170 1.00 92.19 562 ILE A N 1
ATOM 4268 C CA . ILE A 1 562 ? 16.038 -18.487 -32.965 1.00 92.19 562 ILE A CA 1
ATOM 4269 C C . ILE A 1 562 ? 17.075 -19.268 -32.138 1.00 92.19 562 ILE A C 1
ATOM 4271 O O . ILE A 1 562 ? 18.031 -18.681 -31.626 1.00 92.19 562 ILE A O 1
ATOM 4275 N N . MET A 1 563 ? 16.964 -20.602 -32.067 1.00 91.31 563 MET A N 1
ATOM 4276 C CA . MET A 1 563 ? 17.982 -21.449 -31.436 1.00 91.31 563 MET A CA 1
ATOM 4277 C C . MET A 1 563 ? 19.324 -21.396 -32.180 1.00 91.31 563 MET A C 1
ATOM 4279 O O . MET A 1 563 ? 20.375 -21.421 -31.535 1.00 91.31 563 MET A O 1
ATOM 4283 N N . ALA A 1 564 ? 19.335 -21.278 -33.513 1.00 89.56 564 ALA A N 1
ATOM 4284 C CA . ALA A 1 564 ? 20.569 -21.114 -34.280 1.00 89.56 564 ALA A CA 1
ATOM 4285 C C . ALA A 1 564 ? 21.297 -19.796 -33.945 1.00 89.56 564 ALA A C 1
ATOM 4287 O O . ALA A 1 564 ? 22.519 -19.820 -33.770 1.00 89.56 564 ALA A O 1
ATOM 4288 N N . CYS A 1 565 ? 20.569 -18.688 -33.756 1.00 88.62 565 CYS A N 1
ATOM 4289 C CA . CYS A 1 565 ? 21.134 -17.392 -33.345 1.00 88.62 565 CYS A CA 1
ATOM 4290 C C . CYS A 1 565 ? 21.888 -17.441 -31.998 1.00 88.62 565 CYS A C 1
ATOM 4292 O O . CYS A 1 565 ? 22.828 -16.682 -31.791 1.00 88.62 565 CYS A O 1
ATOM 4294 N N . THR A 1 566 ? 21.584 -18.387 -31.098 1.00 85.94 566 THR A N 1
ATOM 4295 C CA . THR A 1 566 ? 22.331 -18.549 -29.826 1.00 85.94 566 THR A CA 1
ATOM 4296 C C . THR A 1 566 ? 23.802 -18.968 -30.001 1.00 85.94 566 THR A C 1
ATOM 4298 O O . THR A 1 566 ? 24.596 -18.888 -29.053 1.00 85.94 566 THR A O 1
ATOM 4301 N N . LYS A 1 567 ? 24.184 -19.445 -31.193 1.00 83.44 567 LYS A N 1
ATOM 4302 C CA . LYS A 1 567 ? 25.537 -19.936 -31.509 1.00 83.44 567 LYS A CA 1
ATOM 4303 C C . LYS A 1 567 ? 26.467 -18.847 -32.041 1.00 83.44 567 LYS A C 1
ATOM 4305 O O . LYS A 1 567 ? 27.680 -19.012 -31.944 1.00 83.44 567 LYS A O 1
ATOM 4310 N N . ASP A 1 568 ? 25.913 -17.774 -32.593 1.00 81.06 568 ASP A N 1
ATOM 4311 C CA . ASP A 1 568 ? 26.672 -16.632 -33.095 1.00 81.06 568 ASP A CA 1
ATOM 4312 C C . ASP A 1 568 ? 26.990 -15.636 -31.964 1.00 81.06 568 ASP A C 1
ATOM 4314 O O . ASP A 1 568 ? 26.257 -15.525 -30.982 1.00 81.06 568 ASP A O 1
ATOM 4318 N N . ILE A 1 569 ? 28.113 -14.925 -32.071 1.00 72.50 569 ILE A N 1
ATOM 4319 C CA . ILE A 1 569 ? 28.605 -14.053 -30.998 1.00 72.50 569 ILE A CA 1
ATOM 4320 C C . ILE A 1 569 ? 27.670 -12.856 -30.809 1.00 72.50 569 ILE A C 1
ATOM 4322 O O . ILE A 1 569 ? 27.299 -12.554 -29.674 1.00 72.50 569 ILE A O 1
ATOM 4326 N N . ASP A 1 570 ? 27.248 -12.219 -31.900 1.00 71.25 570 ASP A N 1
ATOM 4327 C CA . ASP A 1 570 ? 26.527 -10.947 -31.845 1.00 71.25 570 ASP A CA 1
ATOM 4328 C C . ASP A 1 570 ? 25.014 -11.124 -31.649 1.00 71.25 570 ASP A C 1
ATOM 4330 O O . ASP A 1 570 ? 24.382 -10.333 -30.948 1.00 71.25 570 ASP A O 1
ATOM 4334 N N . SER A 1 571 ? 24.425 -12.179 -32.219 1.00 81.94 571 SER A N 1
ATOM 4335 C CA . SER A 1 571 ? 22.990 -12.477 -32.080 1.00 81.94 571 SER A CA 1
ATOM 4336 C C . SER A 1 571 ? 22.624 -13.336 -30.859 1.00 81.94 571 SER A C 1
ATOM 4338 O O . SER A 1 571 ? 21.438 -13.455 -30.536 1.00 81.94 571 SER A O 1
ATOM 4340 N N . SER A 1 572 ? 23.604 -13.875 -30.117 1.00 85.81 572 SER A N 1
ATOM 4341 C CA . SER A 1 572 ? 23.323 -14.774 -28.983 1.00 85.81 572 SER A CA 1
ATOM 4342 C C . SER A 1 572 ? 22.585 -14.126 -27.814 1.00 85.81 572 SER A C 1
ATOM 4344 O O . SER A 1 572 ? 21.589 -14.681 -27.356 1.00 85.81 572 SER A O 1
ATOM 4346 N N . VAL A 1 573 ? 23.029 -12.962 -27.325 1.00 88.62 573 VAL A N 1
ATOM 4347 C CA . VAL A 1 573 ? 22.387 -12.287 -26.178 1.00 88.62 573 VAL A CA 1
ATOM 4348 C C . VAL A 1 573 ? 20.917 -11.941 -26.466 1.00 88.62 573 VAL A C 1
ATOM 4350 O O . VAL A 1 573 ? 20.068 -12.314 -25.653 1.00 88.62 573 VAL A O 1
ATOM 4353 N N . PRO A 1 574 ? 20.560 -11.334 -27.616 1.00 90.94 574 PRO A N 1
ATOM 4354 C CA . PRO A 1 574 ? 19.157 -11.143 -27.979 1.00 90.94 574 PRO A CA 1
ATOM 4355 C C . PRO A 1 574 ? 18.351 -12.437 -28.100 1.00 90.94 574 PRO A C 1
ATOM 4357 O O . PRO A 1 574 ? 17.193 -12.468 -27.687 1.00 90.94 574 PRO A O 1
ATOM 4360 N N . ALA A 1 575 ? 18.947 -13.507 -28.640 1.00 92.25 575 ALA A N 1
ATOM 4361 C CA . ALA A 1 575 ? 18.277 -14.799 -28.757 1.00 92.25 575 ALA A CA 1
ATOM 4362 C C . ALA A 1 575 ? 17.978 -15.417 -27.381 1.00 92.25 575 ALA A C 1
ATOM 4364 O O . ALA A 1 575 ? 16.897 -15.968 -27.182 1.00 92.25 575 ALA A O 1
ATOM 4365 N N . TYR A 1 576 ? 18.877 -15.262 -26.404 1.00 92.94 576 TYR A N 1
ATOM 4366 C CA . TYR A 1 576 ? 18.632 -15.685 -25.023 1.00 92.94 576 TYR A CA 1
ATOM 4367 C C . TYR A 1 576 ? 17.508 -14.894 -24.350 1.00 92.94 576 TYR A C 1
ATOM 4369 O O . TYR A 1 576 ? 16.622 -15.503 -23.752 1.00 92.94 576 TYR A O 1
ATOM 4377 N N . VAL A 1 577 ? 17.483 -13.566 -24.509 1.00 92.12 577 VAL A N 1
ATOM 4378 C CA . VAL A 1 577 ? 16.380 -12.722 -24.013 1.00 92.12 577 VAL A CA 1
ATOM 4379 C C . VAL A 1 577 ? 15.047 -13.140 -24.647 1.00 92.12 577 VAL A C 1
ATOM 4381 O O . VAL A 1 577 ? 14.055 -13.310 -23.940 1.00 92.12 577 VAL A O 1
ATOM 4384 N N . ALA A 1 578 ? 15.024 -13.380 -25.961 1.00 94.12 578 ALA A N 1
ATOM 4385 C CA . ALA A 1 578 ? 13.827 -13.823 -26.669 1.00 94.12 578 ALA A CA 1
ATOM 4386 C C . ALA A 1 578 ? 13.319 -15.192 -26.179 1.00 94.12 578 ALA A C 1
ATOM 4388 O O . ALA A 1 578 ? 12.127 -15.345 -25.914 1.00 94.12 578 ALA A O 1
ATOM 4389 N N . LEU A 1 579 ? 14.212 -16.177 -26.020 1.00 93.69 579 LEU A N 1
ATOM 4390 C CA . LEU A 1 579 ? 13.867 -17.510 -25.514 1.00 93.69 579 LEU A CA 1
ATOM 4391 C C . LEU A 1 579 ? 13.329 -17.458 -24.076 1.00 93.69 579 LEU A C 1
ATOM 4393 O O . LEU A 1 579 ? 12.302 -18.076 -23.802 1.00 93.69 579 LEU A O 1
ATOM 4397 N N . GLY A 1 580 ? 13.970 -16.687 -23.190 1.00 92.31 580 GLY A N 1
ATOM 4398 C CA . GLY A 1 580 ? 13.522 -16.507 -21.805 1.00 92.31 580 GLY A CA 1
ATOM 4399 C C . GLY A 1 580 ? 12.116 -15.908 -21.699 1.00 92.31 580 GLY A C 1
ATOM 4400 O O . GLY A 1 580 ? 11.316 -16.365 -20.889 1.00 92.31 580 GLY A O 1
ATOM 4401 N N . LEU A 1 581 ? 11.783 -14.939 -22.558 1.00 92.00 581 LEU A N 1
ATOM 4402 C CA . LEU A 1 581 ? 10.449 -14.328 -22.617 1.00 92.00 581 LEU A CA 1
ATOM 4403 C C . LEU A 1 581 ? 9.386 -15.253 -23.241 1.00 92.00 581 LEU A C 1
ATOM 4405 O O . LEU A 1 581 ? 8.250 -15.289 -22.774 1.00 92.00 581 LEU A O 1
ATOM 4409 N N . LEU A 1 582 ? 9.729 -16.016 -24.285 1.00 91.88 582 LEU A N 1
ATOM 4410 C CA . LEU A 1 582 ? 8.793 -16.925 -24.967 1.00 91.88 582 LEU A CA 1
ATOM 4411 C C . LEU A 1 582 ? 8.419 -18.147 -24.118 1.00 91.88 582 LEU A C 1
ATOM 4413 O O . LEU A 1 582 ? 7.252 -18.565 -24.094 1.00 91.88 582 LEU A O 1
ATOM 4417 N N . TYR A 1 583 ? 9.410 -18.710 -23.426 1.00 91.06 583 TYR A N 1
ATOM 4418 C CA . TYR A 1 583 ? 9.299 -19.934 -22.631 1.00 91.06 583 TYR A CA 1
ATOM 4419 C C . TYR A 1 583 ? 9.233 -19.673 -21.119 1.00 91.06 583 TYR A C 1
ATOM 4421 O O . TYR A 1 583 ? 9.371 -20.605 -20.332 1.00 91.06 583 TYR A O 1
ATOM 4429 N N . TYR A 1 584 ? 8.967 -18.430 -20.709 1.00 89.38 584 TYR A N 1
ATOM 4430 C CA . TYR A 1 584 ? 8.688 -18.065 -19.319 1.00 89.38 584 TYR A CA 1
ATOM 4431 C C . TYR A 1 584 ? 7.657 -19.017 -18.686 1.00 89.38 584 TYR A C 1
ATOM 4433 O O . TYR A 1 584 ? 6.560 -19.196 -19.227 1.00 89.38 584 TYR A O 1
ATOM 4441 N N . GLY A 1 585 ? 8.032 -19.671 -17.580 1.00 83.94 585 GLY A N 1
ATOM 4442 C CA . GLY A 1 585 ? 7.207 -20.658 -16.869 1.00 83.94 585 GLY A CA 1
ATOM 4443 C C . GLY A 1 585 ? 6.898 -21.958 -17.636 1.00 83.94 585 GLY A C 1
ATOM 4444 O O . GLY A 1 585 ? 6.108 -22.774 -17.164 1.00 83.94 585 GLY A O 1
ATOM 4445 N N . LYS A 1 586 ? 7.485 -22.172 -18.820 1.00 85.50 586 LYS A N 1
ATOM 4446 C CA . LYS A 1 586 ? 7.260 -23.337 -19.692 1.00 85.50 586 LYS A CA 1
ATOM 4447 C C . LYS A 1 586 ? 8.555 -24.141 -19.771 1.00 85.50 586 LYS A C 1
ATOM 4449 O O . LYS A 1 586 ? 9.294 -23.990 -20.740 1.00 85.50 586 LYS A O 1
ATOM 4454 N N . ALA A 1 587 ? 8.815 -24.971 -18.757 1.00 84.06 587 ALA A N 1
ATOM 4455 C CA . ALA A 1 587 ? 10.056 -25.734 -18.553 1.00 84.06 587 ALA A CA 1
ATOM 4456 C C . ALA A 1 587 ? 10.362 -26.776 -19.661 1.00 84.06 587 ALA A C 1
ATOM 4458 O O . ALA A 1 587 ? 10.339 -27.989 -19.448 1.00 84.06 587 ALA A O 1
ATOM 4459 N N . ASP A 1 588 ? 10.636 -26.292 -20.871 1.00 89.00 588 ASP A N 1
ATOM 4460 C CA . ASP A 1 588 ? 10.864 -27.074 -22.078 1.00 89.00 588 ASP A CA 1
ATOM 4461 C C . ASP A 1 588 ? 12.303 -27.600 -22.126 1.00 89.00 588 ASP A C 1
ATOM 4463 O O . ASP A 1 588 ? 13.278 -26.846 -22.072 1.00 89.00 588 ASP A O 1
ATOM 4467 N N . SER A 1 589 ? 12.445 -28.919 -22.256 1.00 89.25 589 SER A N 1
ATOM 4468 C CA . SER A 1 589 ? 13.747 -29.584 -22.207 1.00 89.25 589 SER A CA 1
ATOM 4469 C C . SER A 1 589 ? 14.672 -29.235 -23.382 1.00 89.25 589 SER A C 1
ATOM 4471 O O . SER A 1 589 ? 15.885 -29.228 -23.186 1.00 89.25 589 SER A O 1
ATOM 4473 N N . ARG A 1 590 ? 14.144 -28.919 -24.578 1.00 90.31 590 ARG A N 1
ATOM 4474 C CA . ARG A 1 590 ? 14.958 -28.492 -25.737 1.00 90.31 590 ARG A CA 1
ATOM 4475 C C . ARG A 1 590 ? 15.518 -27.094 -25.504 1.00 90.31 590 ARG A C 1
ATOM 4477 O O . ARG A 1 590 ? 16.689 -26.838 -25.772 1.00 90.31 590 ARG A O 1
ATOM 4484 N N . VAL A 1 591 ? 14.690 -26.191 -24.981 1.00 90.50 591 VAL A N 1
ATOM 4485 C CA . VAL A 1 591 ? 15.102 -24.813 -24.681 1.00 90.50 591 VAL A CA 1
ATOM 4486 C C . VAL A 1 591 ? 16.115 -24.796 -23.534 1.00 90.50 591 VAL A C 1
ATOM 4488 O O . VAL A 1 591 ? 17.149 -24.140 -23.645 1.00 90.50 591 VAL A O 1
ATOM 4491 N N . LEU A 1 592 ? 15.890 -25.582 -22.476 1.00 90.00 592 LEU A N 1
ATOM 4492 C CA . LEU A 1 592 ? 16.832 -25.724 -21.360 1.00 90.00 592 LEU A CA 1
ATOM 4493 C C . LEU A 1 592 ? 18.174 -26.361 -21.774 1.00 90.00 592 LEU A C 1
ATOM 4495 O O . LEU A 1 592 ? 19.209 -26.005 -21.212 1.00 90.00 592 LEU A O 1
ATOM 4499 N N . GLU A 1 593 ? 18.207 -27.235 -22.788 1.00 89.69 593 GLU A N 1
ATOM 4500 C CA . GLU A 1 593 ? 19.466 -27.738 -23.364 1.00 89.69 593 GLU A CA 1
ATOM 4501 C C . GLU A 1 593 ? 20.288 -26.610 -24.021 1.00 89.69 593 GLU A C 1
ATOM 4503 O O . GLU A 1 593 ? 21.505 -26.544 -23.844 1.00 89.69 593 GLU A O 1
ATOM 4508 N N . VAL A 1 594 ? 19.629 -25.675 -24.715 1.00 90.00 594 VAL A N 1
ATOM 4509 C CA . VAL A 1 594 ? 20.266 -24.499 -25.343 1.00 90.00 594 VAL A CA 1
ATOM 4510 C C . VAL A 1 594 ? 20.686 -23.438 -24.314 1.00 90.00 594 VAL A C 1
ATOM 4512 O O . VAL A 1 594 ? 21.697 -22.755 -24.508 1.00 90.00 594 VAL A O 1
ATOM 4515 N N . LEU A 1 595 ? 19.939 -23.310 -23.214 1.00 89.75 595 LEU A N 1
ATOM 4516 C CA . LEU A 1 595 ? 20.214 -22.387 -22.104 1.00 89.75 595 LEU A CA 1
ATOM 4517 C C . LEU A 1 595 ? 21.183 -22.955 -21.048 1.00 89.75 595 LEU A C 1
ATOM 4519 O O . LEU A 1 595 ? 21.445 -22.297 -20.043 1.00 89.75 595 LEU A O 1
ATOM 4523 N N . GLN A 1 596 ? 21.722 -24.160 -21.249 1.00 85.44 596 GLN A N 1
ATOM 4524 C CA . GLN A 1 596 ? 22.521 -24.865 -20.248 1.00 85.44 596 GLN A CA 1
ATOM 4525 C C . GLN A 1 596 ? 23.757 -24.071 -19.780 1.00 85.44 596 GLN A C 1
ATOM 4527 O O . GLN A 1 596 ? 24.632 -23.702 -20.570 1.00 85.44 596 GLN A O 1
ATOM 4532 N N . LEU A 1 597 ? 23.866 -23.893 -18.458 1.00 84.75 597 LEU A N 1
ATOM 4533 C CA . LEU A 1 597 ? 25.040 -23.319 -17.796 1.00 84.75 597 LEU A CA 1
ATOM 4534 C C . LEU A 1 597 ? 26.306 -24.183 -18.008 1.00 84.75 597 LEU A C 1
ATOM 4536 O O . LEU A 1 597 ? 26.217 -25.406 -18.168 1.00 84.75 597 LEU A O 1
ATOM 4540 N N . PRO A 1 598 ? 27.509 -23.579 -18.021 1.00 83.00 598 PRO A N 1
ATOM 4541 C CA . PRO A 1 598 ? 28.716 -24.244 -18.495 1.00 83.00 598 PRO A CA 1
ATOM 4542 C C . PRO A 1 598 ? 29.187 -25.303 -17.496 1.00 83.00 598 PRO A C 1
ATOM 4544 O O . PRO A 1 598 ? 29.484 -25.010 -16.344 1.00 83.00 598 PRO A O 1
ATOM 4547 N N . ARG A 1 599 ? 29.333 -26.548 -17.954 1.00 77.56 599 ARG A N 1
ATOM 4548 C CA . ARG A 1 599 ? 29.796 -27.682 -17.133 1.00 77.56 599 ARG A CA 1
ATOM 4549 C C . ARG A 1 599 ? 31.319 -27.810 -17.079 1.00 77.56 599 ARG A C 1
ATOM 4551 O O . ARG A 1 599 ? 31.840 -28.590 -16.290 1.00 77.56 599 ARG A O 1
ATOM 4558 N N . THR A 1 600 ? 32.044 -27.073 -17.921 1.00 76.44 600 THR A N 1
ATOM 4559 C CA . THR A 1 600 ? 33.513 -27.113 -18.006 1.00 76.44 600 THR A CA 1
ATOM 4560 C C . THR A 1 600 ? 34.105 -25.724 -18.243 1.00 76.44 600 THR A C 1
ATOM 4562 O O . THR A 1 600 ? 33.491 -24.889 -18.910 1.00 76.44 600 THR A O 1
ATOM 4565 N N . ARG A 1 601 ? 35.352 -25.511 -17.794 1.00 70.81 601 ARG A N 1
ATOM 4566 C CA . ARG A 1 601 ? 36.150 -24.299 -18.073 1.00 70.81 601 ARG A CA 1
ATOM 4567 C C . ARG A 1 601 ? 36.165 -23.941 -19.566 1.00 70.81 601 ARG A C 1
ATOM 4569 O O . ARG A 1 601 ? 35.956 -22.794 -19.938 1.00 70.81 601 ARG A O 1
ATOM 4576 N N . HIS A 1 602 ? 36.326 -24.945 -20.431 1.00 74.56 602 HIS A N 1
ATOM 4577 C CA . HIS A 1 602 ? 36.333 -24.775 -21.890 1.00 74.56 602 HIS A CA 1
ATOM 4578 C C . HIS A 1 602 ? 35.004 -24.256 -22.455 1.00 74.56 602 HIS A C 1
ATOM 4580 O O . HIS A 1 602 ? 35.001 -23.495 -23.417 1.00 74.56 602 HIS A O 1
ATOM 4586 N N . GLN A 1 603 ? 33.866 -24.644 -21.873 1.00 75.19 603 GLN A N 1
ATOM 4587 C CA . GLN A 1 603 ? 32.565 -24.086 -22.257 1.00 75.19 603 GLN A CA 1
ATOM 4588 C C . GLN A 1 603 ? 32.413 -22.640 -21.780 1.00 75.19 603 GLN A C 1
ATOM 4590 O O . GLN A 1 603 ? 31.923 -21.817 -22.547 1.00 75.19 603 GLN A O 1
ATOM 4595 N N . LEU A 1 604 ? 32.873 -22.323 -20.565 1.00 76.81 604 LEU A N 1
ATOM 4596 C CA . LEU A 1 604 ? 32.828 -20.968 -20.010 1.00 76.81 604 LEU A CA 1
ATOM 4597 C C . LEU A 1 604 ? 33.603 -19.971 -20.888 1.00 76.81 604 LEU A C 1
ATOM 4599 O O . LEU A 1 604 ? 33.044 -18.962 -21.311 1.00 76.81 604 LEU A O 1
ATOM 4603 N N . CYS A 1 605 ? 34.853 -20.302 -21.234 1.00 73.81 605 CYS A N 1
ATOM 4604 C CA . CYS A 1 605 ? 35.753 -19.456 -22.029 1.00 73.81 605 CYS A CA 1
ATOM 4605 C C . CYS A 1 605 ? 35.356 -19.302 -23.512 1.00 73.81 605 CYS A C 1
ATOM 4607 O O . CYS A 1 605 ? 36.002 -18.550 -24.237 1.00 73.81 605 CYS A O 1
ATOM 4609 N N . ARG A 1 606 ? 34.314 -19.998 -23.993 1.00 77.19 606 ARG A N 1
ATOM 4610 C CA . ARG A 1 606 ? 33.790 -19.840 -25.366 1.00 77.19 606 ARG A CA 1
ATOM 4611 C C . ARG A 1 606 ? 32.876 -18.626 -25.546 1.00 77.19 606 ARG A C 1
ATOM 4613 O O . ARG A 1 606 ? 32.523 -18.317 -26.681 1.00 77.19 606 ARG A O 1
ATOM 4620 N N . ARG A 1 607 ? 32.455 -17.970 -24.462 1.00 77.56 607 ARG A N 1
ATOM 4621 C CA . ARG A 1 607 ? 31.562 -16.800 -24.479 1.00 77.56 607 ARG A CA 1
ATOM 4622 C C . ARG A 1 607 ? 32.140 -15.690 -23.600 1.00 77.56 607 ARG A C 1
ATOM 4624 O O . ARG A 1 607 ? 32.906 -15.967 -22.681 1.00 77.56 607 ARG A O 1
ATOM 4631 N N . ARG A 1 608 ? 31.765 -14.436 -23.871 1.00 77.50 608 ARG A N 1
ATOM 4632 C CA . ARG A 1 608 ? 32.131 -13.298 -23.010 1.00 77.50 608 ARG A CA 1
ATOM 4633 C C . ARG A 1 608 ? 31.431 -13.435 -21.641 1.00 77.50 608 ARG A C 1
ATOM 4635 O O . ARG A 1 608 ? 30.289 -13.900 -21.627 1.00 77.50 608 ARG A O 1
ATOM 4642 N N . PRO A 1 609 ? 32.051 -13.026 -20.514 1.00 75.12 609 PRO A N 1
ATOM 4643 C CA . PRO A 1 609 ? 31.456 -13.136 -19.174 1.00 75.12 609 PRO A CA 1
ATOM 4644 C C . PRO A 1 609 ? 30.032 -12.579 -19.068 1.00 75.12 609 PRO A C 1
ATOM 4646 O O . PRO A 1 609 ? 29.141 -13.253 -18.556 1.00 75.12 609 PRO A O 1
ATOM 4649 N N . ASN A 1 610 ? 29.791 -11.399 -19.643 1.00 77.12 610 ASN A N 1
ATOM 4650 C CA . ASN A 1 610 ? 28.488 -10.735 -19.636 1.00 77.12 610 ASN A CA 1
ATOM 4651 C C . ASN A 1 610 ? 27.386 -11.501 -20.397 1.00 77.12 610 ASN A C 1
ATOM 4653 O O . ASN A 1 610 ? 26.212 -11.366 -20.063 1.00 77.12 610 ASN A O 1
ATOM 4657 N N . CYS A 1 611 ? 27.719 -12.345 -21.382 1.00 84.88 611 CYS A N 1
ATOM 4658 C CA . CYS A 1 611 ? 26.726 -13.180 -22.065 1.00 84.88 611 CYS A CA 1
ATOM 4659 C C . CYS A 1 611 ? 26.084 -14.198 -21.111 1.00 84.88 611 CYS A C 1
ATOM 4661 O O . CYS A 1 611 ? 24.912 -14.536 -21.275 1.00 84.88 611 CYS A O 1
ATOM 4663 N N . TRP A 1 612 ? 26.824 -14.663 -20.097 1.00 87.75 612 TRP A N 1
ATOM 4664 C CA . TRP A 1 612 ? 26.315 -15.618 -19.112 1.00 87.75 612 TRP A CA 1
ATOM 4665 C C . TRP A 1 612 ? 25.250 -15.021 -18.185 1.00 87.75 612 TRP A C 1
ATOM 4667 O O . TRP A 1 612 ? 24.425 -15.776 -17.678 1.00 87.75 612 TRP A O 1
ATOM 4677 N N . PHE A 1 613 ? 25.186 -13.691 -18.041 1.00 89.81 613 PHE A N 1
ATOM 4678 C CA . PHE A 1 613 ? 24.072 -13.011 -17.373 1.00 89.81 613 PHE A CA 1
ATOM 4679 C C . PHE A 1 613 ? 22.745 -13.296 -18.089 1.00 89.81 613 PHE A C 1
ATOM 4681 O O . PHE A 1 613 ? 21.805 -13.794 -17.478 1.00 89.81 613 PHE A O 1
ATOM 4688 N N . ALA A 1 614 ? 22.687 -13.062 -19.406 1.00 90.12 614 ALA A N 1
ATOM 4689 C CA . ALA A 1 614 ? 21.478 -13.285 -20.203 1.00 90.12 614 ALA A CA 1
ATOM 4690 C C . ALA A 1 614 ? 21.066 -14.768 -20.245 1.00 90.12 614 ALA A C 1
ATOM 4692 O O . ALA A 1 614 ? 19.876 -15.073 -20.174 1.00 90.12 614 ALA A O 1
ATOM 4693 N N . VAL A 1 615 ? 22.040 -15.687 -20.298 1.00 91.81 615 VAL A N 1
ATOM 4694 C CA . VAL A 1 615 ? 21.785 -17.135 -20.193 1.00 91.81 615 VAL A CA 1
ATOM 4695 C C . VAL A 1 615 ? 21.180 -17.488 -18.831 1.00 91.81 615 VAL A C 1
ATOM 4697 O O . VAL A 1 615 ? 20.174 -18.187 -18.784 1.00 91.81 615 VAL A O 1
ATOM 4700 N N . ALA A 1 616 ? 21.748 -16.985 -17.730 1.00 91.88 616 ALA A N 1
ATOM 4701 C CA . ALA A 1 616 ? 21.276 -17.269 -16.375 1.00 91.88 616 ALA A CA 1
ATOM 4702 C C . ALA A 1 616 ? 19.876 -16.693 -16.092 1.00 91.88 616 ALA A C 1
ATOM 4704 O O . ALA A 1 616 ? 19.045 -17.386 -15.499 1.00 91.88 616 ALA A O 1
ATOM 4705 N N . VAL A 1 617 ? 19.583 -15.475 -16.574 1.00 93.44 617 VAL A N 1
ATOM 4706 C CA . VAL A 1 617 ? 18.231 -14.883 -16.535 1.00 93.44 617 VAL A CA 1
ATOM 4707 C C . VAL A 1 617 ? 17.245 -15.787 -17.272 1.00 93.44 617 VAL A C 1
ATOM 4709 O O . VAL A 1 617 ? 16.271 -16.245 -16.676 1.00 93.44 617 VAL A O 1
ATOM 4712 N N . ALA A 1 618 ? 17.520 -16.100 -18.543 1.00 93.31 618 ALA A N 1
ATOM 4713 C CA . ALA A 1 618 ? 16.626 -16.898 -19.375 1.00 93.31 618 ALA A CA 1
ATOM 4714 C C . ALA A 1 618 ? 16.416 -18.316 -18.819 1.00 93.31 618 ALA A C 1
ATOM 4716 O O . ALA A 1 618 ? 15.283 -18.781 -18.754 1.00 93.31 618 ALA A O 1
ATOM 4717 N N . HIS A 1 619 ? 17.476 -18.991 -18.365 1.00 93.19 619 HIS A N 1
ATOM 4718 C CA . HIS A 1 619 ? 17.383 -20.330 -17.776 1.00 93.19 619 HIS A CA 1
ATOM 4719 C C . HIS A 1 619 ? 16.489 -20.336 -16.530 1.00 93.19 619 HIS A C 1
ATOM 4721 O O . HIS A 1 619 ? 15.607 -21.183 -16.407 1.00 93.19 619 HIS A O 1
ATOM 4727 N N . THR A 1 620 ? 16.674 -19.361 -15.635 1.00 92.50 620 THR A N 1
ATOM 4728 C CA . THR A 1 620 ? 15.877 -19.239 -14.404 1.00 92.50 620 THR A CA 1
ATOM 4729 C C . THR A 1 620 ? 14.411 -18.914 -14.716 1.00 92.50 620 THR A C 1
ATOM 4731 O O . THR A 1 620 ? 13.523 -19.502 -14.110 1.00 92.50 620 THR A O 1
ATOM 4734 N N . MET A 1 621 ? 14.137 -18.058 -15.710 1.00 91.75 621 MET A N 1
ATOM 4735 C CA . MET A 1 621 ? 12.771 -17.739 -16.165 1.00 91.75 621 MET A CA 1
ATOM 4736 C C . MET A 1 621 ? 12.039 -18.926 -16.815 1.00 91.75 621 MET A C 1
ATOM 4738 O O . MET A 1 621 ? 10.819 -19.040 -16.692 1.00 91.75 621 MET A O 1
ATOM 4742 N N . VAL A 1 622 ? 12.758 -19.804 -17.523 1.00 91.06 622 VAL A N 1
ATOM 4743 C CA . VAL A 1 622 ? 12.177 -20.997 -18.167 1.00 91.06 622 VAL A CA 1
ATOM 4744 C C . VAL A 1 622 ? 11.972 -22.133 -17.162 1.00 91.06 622 VAL A C 1
ATOM 4746 O O . VAL A 1 622 ? 10.957 -22.824 -17.222 1.00 91.06 622 VAL A O 1
ATOM 4749 N N . GLN A 1 623 ? 12.910 -22.326 -16.228 1.00 88.69 623 GLN A N 1
ATOM 4750 C CA . GLN A 1 623 ? 12.819 -23.362 -15.195 1.00 88.69 623 GLN A CA 1
ATOM 4751 C C . GLN A 1 623 ? 11.877 -22.981 -14.037 1.00 88.69 623 GLN A C 1
ATOM 4753 O O . GLN A 1 623 ? 11.275 -23.867 -13.439 1.00 88.69 623 GLN A O 1
ATOM 4758 N N . GLY A 1 624 ? 11.766 -21.692 -13.699 1.00 82.88 624 GLY A N 1
ATOM 4759 C CA . GLY A 1 624 ? 11.053 -21.193 -12.514 1.00 82.88 624 GLY A CA 1
ATOM 4760 C C . GLY A 1 624 ? 11.855 -21.275 -11.205 1.00 82.88 624 GLY A C 1
ATOM 4761 O O . GLY A 1 624 ? 11.443 -20.715 -10.193 1.00 82.88 624 GLY A O 1
ATOM 4762 N N . GLU A 1 625 ? 13.025 -21.920 -11.219 1.00 84.25 625 GLU A N 1
ATOM 4763 C CA . GLU A 1 625 ? 13.906 -22.093 -10.060 1.00 84.25 625 GLU A CA 1
ATOM 4764 C C . GLU A 1 625 ? 15.353 -21.701 -10.391 1.00 84.25 625 GLU A C 1
ATOM 4766 O O . GLU A 1 625 ? 15.788 -21.756 -11.544 1.00 84.25 625 GLU A O 1
ATOM 4771 N N . VAL A 1 626 ? 16.117 -21.324 -9.360 1.00 83.19 626 VAL A N 1
ATOM 4772 C CA . VAL A 1 626 ? 17.547 -21.006 -9.494 1.00 83.19 626 VAL A CA 1
ATOM 4773 C C . VAL A 1 626 ? 18.337 -22.297 -9.747 1.00 83.19 626 VAL A C 1
ATOM 4775 O O . VAL A 1 626 ? 18.277 -23.193 -8.905 1.00 83.19 626 VAL A O 1
ATOM 4778 N N . PRO A 1 627 ? 19.107 -22.400 -10.846 1.00 81.12 627 PRO A N 1
ATOM 4779 C CA . PRO A 1 627 ? 19.917 -23.580 -11.131 1.00 81.12 627 PRO A CA 1
ATOM 4780 C C . PRO A 1 627 ? 21.133 -23.701 -10.204 1.00 81.12 627 PRO A C 1
ATOM 4782 O O . PRO A 1 627 ? 21.722 -22.698 -9.790 1.00 81.12 627 PRO A O 1
ATOM 4785 N N . ASP A 1 628 ? 21.571 -24.938 -9.964 1.00 76.44 628 ASP A N 1
ATOM 4786 C CA . ASP A 1 628 ? 22.837 -25.222 -9.285 1.00 76.44 628 ASP A CA 1
ATOM 4787 C C . ASP A 1 628 ? 24.019 -24.657 -10.088 1.00 76.44 628 ASP A C 1
ATOM 4789 O O . ASP A 1 628 ? 24.338 -25.117 -11.191 1.00 76.44 628 ASP A O 1
ATOM 4793 N N . LEU A 1 629 ? 24.698 -23.654 -9.523 1.00 74.06 629 LEU A N 1
ATOM 4794 C CA . LEU A 1 629 ? 25.905 -23.090 -10.124 1.00 74.06 629 LEU A CA 1
ATOM 4795 C C . LEU A 1 629 ? 27.055 -24.121 -10.075 1.00 74.06 629 LEU A C 1
ATOM 4797 O O . LEU A 1 629 ? 27.256 -24.762 -9.040 1.00 74.06 629 LEU A O 1
ATOM 4801 N N . PRO A 1 630 ? 27.850 -24.282 -11.153 1.00 62.41 630 PRO A N 1
ATOM 4802 C CA . PRO A 1 630 ? 28.877 -25.321 -11.216 1.00 62.41 630 PRO A CA 1
ATOM 4803 C C . PRO A 1 630 ? 29.919 -25.222 -10.091 1.00 62.41 630 PRO A C 1
ATOM 4805 O O . PRO A 1 630 ? 30.396 -24.139 -9.755 1.00 62.41 630 PRO A O 1
ATOM 4808 N N . SER A 1 631 ? 30.365 -26.359 -9.555 1.00 55.66 631 SER A N 1
ATOM 4809 C CA . SER A 1 631 ? 31.268 -26.400 -8.390 1.00 55.66 631 SER A CA 1
ATOM 4810 C C . SER A 1 631 ? 32.610 -25.680 -8.590 1.00 55.66 631 SER A C 1
ATOM 4812 O O . SER A 1 631 ? 33.158 -25.138 -7.633 1.00 55.66 631 SER A O 1
ATOM 4814 N N . PHE A 1 632 ? 33.125 -25.593 -9.822 1.00 52.88 632 PHE A N 1
ATOM 4815 C CA . PHE A 1 632 ? 34.327 -24.804 -10.124 1.00 52.88 632 PHE A CA 1
ATOM 4816 C C . PHE A 1 632 ? 34.080 -23.286 -10.045 1.00 52.88 632 PHE A C 1
ATOM 4818 O O . PHE A 1 632 ? 34.976 -22.553 -9.642 1.00 52.88 632 PHE A O 1
ATOM 4825 N N . VAL A 1 633 ? 32.859 -22.819 -10.327 1.00 53.03 633 VAL A N 1
ATOM 4826 C CA . VAL A 1 633 ? 32.434 -21.418 -10.146 1.00 53.03 633 VAL A CA 1
ATOM 4827 C C . VAL A 1 633 ? 32.395 -21.075 -8.650 1.00 53.03 633 VAL A C 1
ATOM 4829 O O . VAL A 1 633 ? 32.855 -20.010 -8.243 1.00 53.03 633 VAL A O 1
ATOM 4832 N N . GLY A 1 634 ? 31.949 -22.020 -7.812 1.00 50.66 634 GLY A N 1
ATOM 4833 C CA . GLY A 1 634 ? 32.077 -21.932 -6.353 1.00 50.66 634 GLY A CA 1
ATOM 4834 C C . GLY A 1 634 ? 33.536 -21.938 -5.870 1.00 50.66 634 GLY A C 1
ATOM 4835 O O . GLY A 1 634 ? 33.910 -21.115 -5.042 1.00 50.66 634 GLY A O 1
ATOM 4836 N N . GLY A 1 635 ? 34.384 -22.810 -6.423 1.00 46.09 635 GLY A N 1
ATOM 4837 C CA . GLY A 1 635 ? 35.789 -22.951 -6.016 1.00 46.09 635 GLY A CA 1
ATOM 4838 C C . GLY A 1 635 ? 36.700 -21.782 -6.416 1.00 46.09 635 GLY A C 1
ATOM 4839 O O . GLY A 1 635 ? 37.619 -21.437 -5.672 1.00 46.09 635 GLY A O 1
ATOM 4840 N N . CYS A 1 636 ? 36.451 -21.120 -7.551 1.00 48.19 636 CYS A N 1
ATOM 4841 C CA . CYS A 1 636 ? 37.225 -19.939 -7.960 1.00 48.19 636 CYS A CA 1
ATOM 4842 C C . CYS A 1 636 ? 37.020 -18.743 -7.008 1.00 48.19 636 CYS A C 1
ATOM 4844 O O . CYS A 1 636 ? 37.919 -17.918 -6.852 1.00 48.19 636 CYS A O 1
ATOM 4846 N N . ARG A 1 637 ? 35.894 -18.707 -6.285 1.00 47.97 637 ARG A N 1
ATOM 4847 C CA . ARG A 1 637 ? 35.590 -17.719 -5.240 1.00 47.97 637 ARG A CA 1
ATOM 4848 C C . ARG A 1 637 ? 36.425 -17.894 -3.967 1.00 47.97 637 ARG A C 1
ATOM 4850 O O . ARG A 1 637 ? 36.781 -16.904 -3.336 1.00 47.97 637 ARG A O 1
ATOM 4857 N N . GLU A 1 638 ? 36.741 -19.132 -3.587 1.00 44.91 638 GLU A N 1
ATOM 4858 C CA . GLU A 1 638 ? 37.636 -19.415 -2.455 1.00 44.91 638 GLU A CA 1
ATOM 4859 C C . GLU A 1 638 ? 39.105 -19.221 -2.843 1.00 44.91 638 GLU A C 1
ATOM 4861 O O . GLU A 1 638 ? 39.872 -18.665 -2.061 1.00 44.91 638 GLU A O 1
ATOM 4866 N N . LYS A 1 639 ? 39.485 -19.582 -4.078 1.00 42.03 639 LYS A N 1
ATOM 4867 C CA . LYS A 1 639 ? 40.843 -19.353 -4.600 1.00 42.03 639 LYS A CA 1
ATOM 4868 C C . LYS A 1 639 ? 41.198 -17.871 -4.729 1.00 42.03 639 LYS A C 1
ATOM 4870 O O . LYS A 1 639 ? 42.300 -17.499 -4.349 1.00 42.03 639 LYS A O 1
ATOM 4875 N N . TYR A 1 640 ? 40.263 -17.013 -5.148 1.00 46.34 640 TYR A N 1
ATOM 4876 C CA . TYR A 1 640 ? 40.461 -15.552 -5.137 1.00 46.34 640 TYR A CA 1
ATOM 4877 C C . TYR A 1 640 ? 40.912 -15.027 -3.761 1.00 46.34 640 TYR A C 1
ATOM 4879 O O . TYR A 1 640 ? 41.729 -14.120 -3.669 1.00 46.34 640 TYR A O 1
ATOM 4887 N N . ARG A 1 641 ? 40.430 -15.648 -2.678 1.00 45.59 641 ARG A N 1
ATOM 4888 C CA . ARG A 1 641 ? 40.756 -15.281 -1.294 1.00 45.59 641 ARG A CA 1
ATOM 4889 C C . ARG A 1 641 ? 42.126 -15.785 -0.813 1.00 45.59 641 ARG A C 1
ATOM 4891 O O . ARG A 1 641 ? 42.520 -15.451 0.300 1.00 45.59 641 ARG A O 1
ATOM 4898 N N . ALA A 1 642 ? 42.804 -16.627 -1.596 1.00 39.62 642 ALA A N 1
ATOM 4899 C CA . ALA A 1 642 ? 43.994 -17.374 -1.185 1.00 39.62 642 ALA A CA 1
ATOM 4900 C C . ALA A 1 642 ? 45.245 -17.115 -2.048 1.00 39.62 642 ALA A C 1
ATOM 4902 O O . ALA A 1 642 ? 46.347 -17.401 -1.588 1.00 39.62 642 ALA A O 1
ATOM 4903 N N . THR A 1 643 ? 45.100 -16.587 -3.270 1.00 41.81 643 THR A N 1
ATOM 4904 C CA . THR A 1 643 ? 46.203 -16.445 -4.244 1.00 41.81 643 THR A CA 1
ATOM 4905 C C . THR A 1 643 ? 46.268 -15.050 -4.883 1.00 41.81 643 THR A C 1
ATOM 4907 O O . THR A 1 643 ? 46.150 -14.887 -6.095 1.00 41.81 643 THR A O 1
ATOM 4910 N N . ALA A 1 644 ? 46.508 -14.023 -4.064 1.00 40.78 644 ALA A N 1
ATOM 4911 C CA . ALA A 1 644 ? 46.805 -12.660 -4.521 1.00 40.78 644 ALA A CA 1
ATOM 4912 C C . ALA A 1 644 ? 48.263 -12.529 -5.033 1.00 40.78 644 ALA A C 1
ATOM 4914 O O . ALA A 1 644 ? 49.066 -11.812 -4.441 1.00 40.78 644 ALA A O 1
ATOM 4915 N N . GLY A 1 645 ? 48.628 -13.286 -6.078 1.00 39.59 645 GLY A N 1
ATOM 4916 C CA . GLY A 1 645 ? 49.991 -13.258 -6.639 1.00 39.59 645 GLY A CA 1
ATOM 4917 C C . GLY A 1 645 ? 50.378 -14.340 -7.663 1.00 39.59 645 GLY A C 1
ATOM 4918 O O . GLY A 1 645 ? 51.565 -14.495 -7.933 1.00 39.59 645 GLY A O 1
ATOM 4919 N N . GLU A 1 646 ? 49.434 -15.106 -8.226 1.00 37.41 646 GLU A N 1
ATOM 4920 C CA . GLU A 1 646 ? 49.702 -16.025 -9.351 1.00 37.41 646 GLU A CA 1
ATOM 4921 C C . GLU A 1 646 ? 48.685 -15.819 -10.487 1.00 37.41 646 GLU A C 1
ATOM 4923 O O . GLU A 1 646 ? 47.513 -15.523 -10.252 1.00 37.41 646 GLU A O 1
ATOM 4928 N N . SER A 1 647 ? 49.128 -15.967 -11.739 1.00 41.41 647 SER A N 1
ATOM 4929 C CA . SER A 1 647 ? 48.406 -15.471 -12.914 1.00 41.41 647 SER A CA 1
ATOM 4930 C C . SER A 1 647 ? 47.193 -16.324 -13.357 1.00 41.41 647 SER A C 1
ATOM 4932 O O . SER A 1 647 ? 47.302 -17.473 -13.795 1.00 41.41 647 SER A O 1
ATOM 4934 N N . SER A 1 648 ? 46.021 -15.667 -13.373 1.00 43.12 648 SER A N 1
ATOM 4935 C CA . SER A 1 648 ? 44.674 -16.137 -13.780 1.00 43.12 648 SER A CA 1
ATOM 4936 C C . SER A 1 648 ? 43.932 -17.046 -12.768 1.00 43.12 648 SER A C 1
ATOM 4938 O O . SER A 1 648 ? 44.507 -18.015 -12.271 1.00 43.12 648 SER A O 1
ATOM 4940 N N . PRO A 1 649 ? 42.623 -16.793 -12.503 1.00 51.91 649 PRO A N 1
ATOM 4941 C CA . PRO A 1 649 ? 41.603 -16.773 -13.560 1.00 51.91 649 PRO A CA 1
ATOM 4942 C C . PRO A 1 649 ? 40.526 -15.661 -13.439 1.00 51.91 649 PRO A C 1
ATOM 4944 O O . PRO A 1 649 ? 39.416 -15.889 -12.956 1.00 51.91 649 PRO A O 1
ATOM 4947 N N . PHE A 1 650 ? 40.812 -14.474 -13.984 1.00 60.59 650 PHE A N 1
ATOM 4948 C CA . PHE A 1 650 ? 39.905 -13.308 -14.031 1.00 60.59 650 PHE A CA 1
ATOM 4949 C C . PHE A 1 650 ? 38.518 -13.614 -14.649 1.00 60.59 650 PHE A C 1
ATOM 4951 O O . PHE A 1 650 ? 37.482 -13.428 -14.010 1.00 60.59 650 PHE A O 1
ATOM 4958 N N . VAL A 1 651 ? 38.502 -14.188 -15.860 1.00 64.56 651 VAL A N 1
ATOM 4959 C CA . VAL A 1 651 ? 37.287 -14.487 -16.655 1.00 64.56 651 VAL A CA 1
ATOM 4960 C C . VAL A 1 651 ? 36.302 -15.411 -15.921 1.00 64.56 651 VAL A C 1
ATOM 4962 O O . VAL A 1 651 ? 35.092 -15.335 -16.131 1.00 64.56 651 VAL A O 1
ATOM 4965 N N . GLU A 1 652 ? 36.807 -16.292 -15.052 1.00 70.62 652 GLU A N 1
ATOM 4966 C CA . GLU A 1 652 ? 35.984 -17.238 -14.292 1.00 70.62 652 GLU A CA 1
ATOM 4967 C C . GLU A 1 652 ? 35.255 -16.562 -13.128 1.00 70.62 652 GLU A C 1
ATOM 4969 O O . GLU A 1 652 ? 34.083 -16.858 -12.893 1.00 70.62 652 GLU A O 1
ATOM 4974 N N . ALA A 1 653 ? 35.920 -15.628 -12.442 1.00 70.00 653 ALA A N 1
ATOM 4975 C CA . ALA A 1 653 ? 35.328 -14.848 -11.361 1.00 70.00 653 ALA A CA 1
ATOM 4976 C C . ALA A 1 653 ? 34.279 -13.850 -11.883 1.00 70.00 653 ALA A C 1
ATOM 4978 O O . ALA A 1 653 ? 33.198 -13.740 -11.306 1.00 70.00 653 ALA A O 1
ATOM 4979 N N . GLU A 1 654 ? 34.539 -13.178 -13.009 1.00 74.50 654 GLU A N 1
ATOM 4980 C CA . GLU A 1 654 ? 33.547 -12.291 -13.632 1.00 74.50 654 GLU A CA 1
ATOM 4981 C C . GLU A 1 654 ? 32.304 -13.052 -14.101 1.00 74.50 654 GLU A C 1
ATOM 4983 O O . GLU A 1 654 ? 31.175 -12.658 -13.806 1.00 74.50 654 GLU A O 1
ATOM 4988 N N . ALA A 1 655 ? 32.488 -14.179 -14.797 1.00 79.06 655 ALA A N 1
ATOM 4989 C CA . ALA A 1 655 ? 31.361 -14.982 -15.255 1.00 79.06 655 ALA A CA 1
ATOM 4990 C C . ALA A 1 655 ? 30.562 -15.571 -14.076 1.00 79.06 655 ALA A C 1
ATOM 4992 O O . ALA A 1 655 ? 29.343 -15.698 -14.182 1.00 79.06 655 ALA A O 1
ATOM 4993 N N . ALA A 1 656 ? 31.208 -15.872 -12.941 1.00 78.56 656 ALA A N 1
ATOM 4994 C CA . ALA A 1 656 ? 30.529 -16.255 -11.701 1.00 78.56 656 ALA A CA 1
ATOM 4995 C C . ALA A 1 656 ? 29.562 -15.168 -11.208 1.00 78.56 656 ALA A C 1
ATOM 4997 O O . ALA A 1 656 ? 28.402 -15.462 -10.921 1.00 78.56 656 ALA A O 1
ATOM 4998 N N . LEU A 1 657 ? 30.032 -13.917 -11.142 1.00 79.31 657 LEU A N 1
ATOM 4999 C CA . LEU A 1 657 ? 29.240 -12.768 -10.695 1.00 79.31 657 LEU A CA 1
ATOM 5000 C C . LEU A 1 657 ? 28.060 -12.499 -11.636 1.00 79.31 657 LEU A C 1
ATOM 5002 O O . LEU A 1 657 ? 26.935 -12.331 -11.164 1.00 79.31 657 LEU A O 1
ATOM 5006 N N . TYR A 1 658 ? 28.291 -12.539 -12.953 1.00 87.25 658 TYR A N 1
ATOM 5007 C CA . TYR A 1 658 ? 27.234 -12.379 -13.954 1.00 87.25 658 TYR A CA 1
ATOM 5008 C C . TYR A 1 658 ? 26.198 -13.510 -13.918 1.00 87.25 658 TYR A C 1
ATOM 5010 O O . TYR A 1 658 ? 25.005 -13.230 -14.016 1.00 87.25 658 TYR A O 1
ATOM 5018 N N . MET A 1 659 ? 26.611 -14.772 -13.742 1.00 88.19 659 MET A N 1
ATOM 5019 C CA . MET A 1 659 ? 25.668 -15.887 -13.582 1.00 88.19 659 MET A CA 1
ATOM 5020 C C . MET A 1 659 ? 24.846 -15.745 -12.299 1.00 88.19 659 MET A C 1
ATOM 5022 O O . MET A 1 659 ? 23.629 -15.889 -12.343 1.00 88.19 659 MET A O 1
ATOM 5026 N N . GLU A 1 660 ? 25.475 -15.416 -11.167 1.00 87.06 660 GLU A N 1
ATOM 5027 C CA . GLU A 1 660 ? 24.764 -15.235 -9.897 1.00 87.06 660 GLU A CA 1
ATOM 5028 C C . GLU A 1 660 ? 23.767 -14.065 -9.965 1.00 87.06 660 GLU A C 1
ATOM 5030 O O . GLU A 1 660 ? 22.603 -14.233 -9.598 1.00 87.06 660 GLU A O 1
ATOM 5035 N N . ALA A 1 661 ? 24.176 -12.911 -10.503 1.00 90.31 661 ALA A N 1
ATOM 5036 C CA . ALA A 1 661 ? 23.291 -11.763 -10.687 1.00 90.31 661 ALA A CA 1
ATOM 5037 C C . ALA A 1 661 ? 22.146 -12.055 -11.672 1.00 90.31 661 ALA A C 1
ATOM 5039 O O . ALA A 1 661 ? 21.003 -11.677 -11.413 1.00 90.31 661 ALA A O 1
ATOM 5040 N N . GLY A 1 662 ? 22.428 -12.772 -12.765 1.00 92.50 662 GLY A N 1
ATOM 5041 C CA . GLY A 1 662 ? 21.422 -13.176 -13.745 1.00 92.50 662 GLY A CA 1
ATOM 5042 C C . GLY A 1 662 ? 20.400 -14.165 -13.179 1.00 92.50 662 GLY A C 1
ATOM 5043 O O . GLY A 1 662 ? 19.205 -14.007 -13.413 1.00 92.50 662 GLY A O 1
ATOM 5044 N N . CYS A 1 663 ? 20.833 -15.128 -12.357 1.00 92.50 663 CYS A N 1
ATOM 5045 C CA . CYS A 1 663 ? 19.923 -16.017 -11.632 1.00 92.50 663 CYS A CA 1
ATOM 5046 C C . CYS A 1 663 ? 19.005 -15.245 -10.672 1.00 92.50 663 CYS A C 1
ATOM 5048 O O . CYS A 1 663 ? 17.812 -15.531 -10.606 1.00 92.50 663 CYS A O 1
ATOM 5050 N N . MET A 1 664 ? 19.529 -14.256 -9.935 1.00 94.44 664 MET A N 1
ATOM 5051 C CA . MET A 1 664 ? 18.700 -13.451 -9.025 1.00 94.44 664 MET A CA 1
ATOM 5052 C C . MET A 1 664 ? 17.688 -12.584 -9.786 1.00 94.44 664 MET A C 1
ATOM 5054 O O . MET A 1 664 ? 16.540 -12.494 -9.355 1.00 94.44 664 MET A O 1
ATOM 5058 N N . LEU A 1 665 ? 18.069 -12.013 -10.935 1.00 94.00 665 LEU A N 1
ATOM 5059 C CA . LEU A 1 665 ? 17.144 -11.248 -11.775 1.00 94.00 665 LEU A CA 1
ATOM 5060 C C . LEU A 1 665 ? 16.083 -12.144 -12.426 1.00 94.00 665 LEU A C 1
ATOM 5062 O O . LEU A 1 665 ? 14.910 -11.792 -12.407 1.00 94.00 665 LEU A O 1
ATOM 5066 N N . GLY A 1 666 ? 16.449 -13.317 -12.949 1.00 92.06 666 GLY A N 1
ATOM 5067 C CA . GLY A 1 666 ? 15.476 -14.269 -13.495 1.00 92.06 666 GLY A CA 1
ATOM 5068 C C . GLY A 1 666 ? 14.485 -14.776 -12.438 1.00 92.06 666 GLY A C 1
ATOM 5069 O O . GLY A 1 666 ? 13.292 -14.895 -12.718 1.00 92.06 666 GLY A O 1
ATOM 5070 N N . LEU A 1 667 ? 14.950 -14.992 -11.201 1.00 92.19 667 LEU A N 1
ATOM 5071 C CA . LEU A 1 667 ? 14.091 -15.322 -10.062 1.00 92.19 667 LEU A CA 1
ATOM 5072 C C . LEU A 1 667 ? 13.156 -14.155 -9.706 1.00 92.19 667 LEU A C 1
ATOM 5074 O O . LEU A 1 667 ? 11.969 -14.380 -9.483 1.00 92.19 667 LEU A O 1
ATOM 5078 N N . ALA A 1 668 ? 13.664 -12.920 -9.693 1.00 93.38 668 ALA A N 1
ATOM 5079 C CA . ALA A 1 668 ? 12.875 -11.726 -9.397 1.00 93.38 668 ALA A CA 1
ATOM 5080 C C . ALA A 1 668 ? 11.824 -11.412 -10.468 1.00 93.38 668 ALA A C 1
ATOM 5082 O O . ALA A 1 668 ? 10.690 -11.100 -10.127 1.00 93.38 668 ALA A O 1
ATOM 5083 N N . LEU A 1 669 ? 12.157 -11.558 -11.753 1.00 90.19 669 LEU A N 1
ATOM 5084 C CA . LEU A 1 669 ? 11.197 -11.424 -12.855 1.00 90.19 669 LEU A CA 1
ATOM 5085 C C . LEU A 1 669 ? 10.093 -12.489 -12.791 1.00 90.19 669 LEU A C 1
ATOM 5087 O O . LEU A 1 669 ? 8.971 -12.219 -13.205 1.00 90.19 669 LEU A O 1
ATOM 5091 N N . SER A 1 670 ? 10.393 -13.665 -12.231 1.00 88.06 670 SER A N 1
ATOM 5092 C CA . SER A 1 670 ? 9.409 -14.734 -12.004 1.00 88.06 670 SER A CA 1
ATOM 5093 C C . SER A 1 670 ? 8.537 -14.520 -10.757 1.00 88.06 670 SER A C 1
ATOM 5095 O O . SER A 1 670 ? 7.546 -15.218 -10.580 1.00 88.06 670 SER A O 1
ATOM 5097 N N . ASN A 1 671 ? 8.899 -13.564 -9.894 1.00 85.38 671 ASN A N 1
ATOM 5098 C CA . ASN A 1 671 ? 8.254 -13.266 -8.610 1.00 85.38 671 ASN A CA 1
ATOM 5099 C C . ASN A 1 671 ? 8.040 -11.748 -8.434 1.00 85.38 671 ASN A C 1
ATOM 5101 O O . ASN A 1 671 ? 8.182 -11.203 -7.342 1.00 85.38 671 ASN A O 1
ATOM 5105 N N . MET A 1 672 ? 7.765 -11.035 -9.529 1.00 85.69 672 MET A N 1
ATOM 5106 C CA . MET A 1 672 ? 7.639 -9.577 -9.522 1.00 85.69 672 MET A CA 1
ATOM 5107 C C . MET A 1 672 ? 6.404 -9.146 -8.720 1.00 85.69 672 MET A C 1
ATOM 5109 O O . MET A 1 672 ? 5.297 -9.589 -9.013 1.00 85.69 672 MET A O 1
ATOM 5113 N N . GLY A 1 673 ? 6.597 -8.274 -7.727 1.00 72.50 673 GLY A N 1
ATOM 5114 C CA . GLY A 1 673 ? 5.518 -7.755 -6.880 1.00 72.50 673 GLY A CA 1
ATOM 5115 C C . GLY A 1 673 ? 4.809 -8.794 -5.999 1.00 72.50 673 GLY A C 1
ATOM 5116 O O . GLY A 1 673 ? 3.699 -8.525 -5.552 1.00 72.50 673 GLY A O 1
ATOM 5117 N N . THR A 1 674 ? 5.402 -9.972 -5.755 1.00 72.12 674 THR A N 1
ATOM 5118 C CA . THR A 1 674 ? 4.779 -11.025 -4.925 1.00 72.12 674 THR A CA 1
ATOM 5119 C C . THR A 1 674 ? 4.987 -10.846 -3.420 1.00 72.12 674 THR A C 1
ATOM 5121 O O . THR A 1 674 ? 4.363 -11.568 -2.645 1.00 72.12 674 THR A O 1
ATOM 5124 N N . ASP A 1 675 ? 5.880 -9.939 -3.005 1.00 66.44 675 ASP A N 1
ATOM 5125 C CA . ASP A 1 675 ? 6.314 -9.737 -1.610 1.00 66.44 675 ASP A CA 1
ATOM 5126 C C . ASP A 1 675 ? 6.861 -11.016 -0.922 1.00 66.44 675 ASP A C 1
ATOM 5128 O O . ASP A 1 675 ? 6.911 -11.122 0.305 1.00 66.44 675 ASP A O 1
ATOM 5132 N N . ASP A 1 676 ? 7.313 -12.013 -1.701 1.00 73.75 676 ASP A N 1
ATOM 5133 C CA . ASP A 1 676 ? 7.826 -13.275 -1.152 1.00 73.75 676 ASP A CA 1
ATOM 5134 C C . ASP A 1 676 ? 9.113 -13.040 -0.338 1.00 73.75 676 ASP A C 1
ATOM 5136 O O . ASP A 1 676 ? 10.215 -12.822 -0.857 1.00 73.75 676 ASP A O 1
ATOM 5140 N N . LEU A 1 677 ? 8.963 -13.132 0.986 1.00 74.00 677 LEU A N 1
ATOM 5141 C CA . LEU A 1 677 ? 10.020 -12.909 1.969 1.00 74.00 677 LEU A CA 1
ATOM 5142 C C . LEU A 1 677 ? 11.187 -13.904 1.830 1.00 74.00 677 LEU A C 1
ATOM 5144 O O . LEU A 1 677 ? 12.325 -13.555 2.154 1.00 74.00 677 LEU A O 1
ATOM 5148 N N . GLY A 1 678 ? 10.926 -15.129 1.363 1.00 77.19 678 GLY A N 1
ATOM 5149 C CA . GLY A 1 678 ? 11.925 -16.176 1.151 1.00 77.19 678 GLY A CA 1
ATOM 5150 C C . GLY A 1 678 ? 12.743 -15.950 -0.120 1.00 77.19 678 GLY A C 1
ATOM 5151 O O . GLY A 1 678 ? 13.972 -16.073 -0.094 1.00 77.19 678 GLY A O 1
ATOM 5152 N N . VAL A 1 679 ? 12.088 -15.541 -1.209 1.00 84.62 679 VAL A N 1
ATOM 5153 C CA . VAL A 1 679 ? 12.746 -15.086 -2.443 1.00 84.62 679 VAL A CA 1
ATOM 5154 C C . VAL A 1 679 ? 13.573 -13.829 -2.162 1.00 84.62 679 VAL A C 1
ATOM 5156 O O . VAL A 1 679 ? 14.765 -13.799 -2.482 1.00 84.62 679 VAL A O 1
ATOM 5159 N N . ARG A 1 680 ? 12.996 -12.833 -1.476 1.00 86.31 680 ARG A N 1
ATOM 5160 C CA . ARG A 1 680 ? 13.700 -11.625 -1.023 1.00 86.31 680 ARG A CA 1
ATOM 5161 C C . ARG A 1 680 ? 14.949 -11.969 -0.224 1.00 86.31 680 ARG A C 1
ATOM 5163 O O . ARG A 1 680 ? 16.028 -11.475 -0.542 1.00 86.31 680 ARG A O 1
ATOM 5170 N N . ASP A 1 681 ? 14.833 -12.803 0.809 1.00 82.69 681 ASP A N 1
ATOM 5171 C CA . ASP A 1 681 ? 15.970 -13.111 1.679 1.00 82.69 681 ASP A CA 1
ATOM 5172 C C . ASP A 1 681 ? 17.046 -13.936 0.955 1.00 82.69 681 ASP A C 1
ATOM 5174 O O . ASP A 1 681 ? 18.232 -13.735 1.223 1.00 82.69 681 ASP A O 1
ATOM 5178 N N . ARG A 1 682 ? 16.682 -14.765 -0.036 1.00 88.38 682 ARG A N 1
ATOM 5179 C CA . ARG A 1 682 ? 17.640 -15.427 -0.942 1.00 88.38 682 ARG A CA 1
ATOM 5180 C C . ARG A 1 682 ? 18.409 -14.416 -1.806 1.00 88.38 682 ARG A C 1
ATOM 5182 O O . ARG A 1 682 ? 19.635 -14.513 -1.893 1.00 88.38 682 ARG A O 1
ATOM 5189 N N . ILE A 1 683 ? 17.722 -13.432 -2.392 1.00 91.69 683 ILE A N 1
ATOM 5190 C CA . ILE A 1 683 ? 18.338 -12.368 -3.207 1.00 91.69 683 ILE A CA 1
ATOM 5191 C C . ILE A 1 683 ? 19.228 -11.463 -2.339 1.00 91.69 683 ILE A C 1
ATOM 5193 O O . ILE A 1 683 ? 20.384 -11.209 -2.683 1.00 91.69 683 ILE A O 1
ATOM 5197 N N . LEU A 1 684 ? 18.751 -11.033 -1.167 1.00 87.62 684 LEU A N 1
ATOM 5198 C CA . LEU A 1 684 ? 19.539 -10.225 -0.231 1.00 87.62 684 LEU A CA 1
ATOM 5199 C C . LEU A 1 684 ? 20.754 -10.990 0.316 1.00 87.62 684 LEU A C 1
ATOM 5201 O O . LEU A 1 684 ? 21.819 -10.397 0.474 1.00 87.62 684 LEU A O 1
ATOM 5205 N N . ALA A 1 685 ? 20.649 -12.304 0.535 1.00 86.75 685 ALA A N 1
ATOM 5206 C CA . ALA A 1 685 ? 21.791 -13.142 0.902 1.00 86.75 685 ALA A CA 1
ATOM 5207 C C . ALA A 1 685 ? 22.819 -13.290 -0.236 1.00 86.75 685 ALA A C 1
ATOM 5209 O O . ALA A 1 685 ? 23.994 -13.533 0.041 1.00 86.75 685 ALA A O 1
ATOM 5210 N N . ALA A 1 686 ? 22.425 -13.140 -1.507 1.00 86.44 686 ALA A N 1
ATOM 5211 C CA . ALA A 1 686 ? 23.361 -13.005 -2.626 1.00 86.44 686 ALA A CA 1
ATOM 5212 C C . ALA A 1 686 ? 24.018 -11.616 -2.654 1.00 86.44 686 ALA A C 1
ATOM 5214 O O . ALA A 1 686 ? 25.244 -11.527 -2.741 1.00 86.44 686 ALA A O 1
ATOM 5215 N N . LEU A 1 687 ? 23.240 -10.545 -2.469 1.00 87.38 687 LEU A N 1
ATOM 5216 C CA . LEU A 1 687 ? 23.758 -9.176 -2.408 1.00 87.38 687 LEU A CA 1
ATOM 5217 C C . LEU A 1 687 ? 24.769 -8.995 -1.268 1.00 87.38 687 LEU A C 1
ATOM 5219 O O . LEU A 1 687 ? 25.871 -8.501 -1.487 1.00 87.38 687 LEU A O 1
ATOM 5223 N N . GLU A 1 688 ? 24.440 -9.444 -0.056 1.00 83.81 688 GLU A N 1
ATOM 5224 C CA . GLU A 1 688 ? 25.339 -9.369 1.098 1.00 83.81 688 GLU A CA 1
ATOM 5225 C C . GLU A 1 688 ? 26.638 -10.151 0.847 1.00 83.81 688 GLU A C 1
ATOM 5227 O O . GLU A 1 688 ? 27.736 -9.674 1.137 1.00 83.81 688 GLU A O 1
ATOM 5232 N N . ARG A 1 689 ? 26.530 -11.321 0.211 1.00 77.75 689 ARG A N 1
ATOM 5233 C CA . ARG A 1 689 ? 27.668 -12.133 -0.232 1.00 77.75 689 ARG A CA 1
ATOM 5234 C C . ARG A 1 689 ? 28.541 -11.439 -1.288 1.00 77.75 689 ARG A C 1
ATOM 5236 O O . ARG A 1 689 ? 29.749 -11.665 -1.274 1.00 77.75 689 ARG A O 1
ATOM 5243 N N . MET A 1 690 ? 27.975 -10.608 -2.167 1.00 78.19 690 MET A N 1
ATOM 5244 C CA . MET A 1 690 ? 28.725 -9.759 -3.111 1.00 78.19 690 MET A CA 1
ATOM 5245 C C . MET A 1 690 ? 29.313 -8.504 -2.444 1.00 78.19 690 MET A C 1
ATOM 5247 O O . MET A 1 690 ? 30.345 -7.994 -2.880 1.00 78.19 690 MET A O 1
ATOM 5251 N N . LEU A 1 691 ? 28.683 -7.987 -1.385 1.00 74.69 691 LEU A N 1
ATOM 5252 C CA . LEU A 1 691 ? 29.163 -6.832 -0.614 1.00 74.69 691 LEU A CA 1
ATOM 5253 C C . LEU A 1 691 ? 30.309 -7.176 0.353 1.00 74.69 691 LEU A C 1
ATOM 5255 O O . LEU A 1 691 ? 31.065 -6.278 0.715 1.00 74.69 691 LEU A O 1
ATOM 5259 N N . ARG A 1 692 ? 30.448 -8.453 0.738 1.00 70.69 692 ARG A N 1
ATOM 5260 C CA . ARG A 1 692 ? 31.557 -8.999 1.549 1.00 70.69 692 ARG A CA 1
ATOM 5261 C C . ARG A 1 692 ? 32.841 -9.299 0.758 1.00 70.69 692 ARG A C 1
ATOM 5263 O O . ARG A 1 692 ? 33.828 -9.698 1.365 1.00 70.69 692 ARG A O 1
ATOM 5270 N N . VAL A 1 693 ? 32.837 -9.161 -0.571 1.00 63.31 693 VAL A N 1
ATOM 5271 C CA . VAL A 1 693 ? 34.065 -9.247 -1.380 1.00 63.31 693 VAL A CA 1
ATOM 5272 C C . VAL A 1 693 ? 34.821 -7.926 -1.215 1.00 63.31 693 VAL A C 1
ATOM 5274 O O . VAL A 1 693 ? 34.368 -6.883 -1.696 1.00 63.31 693 VAL A O 1
ATOM 5277 N N . GLU A 1 694 ? 35.917 -7.974 -0.457 1.00 48.69 694 GLU A N 1
ATOM 5278 C CA . GLU A 1 694 ? 36.726 -6.819 -0.057 1.00 48.69 694 GLU A CA 1
ATOM 5279 C C . GLU A 1 694 ? 37.540 -6.262 -1.229 1.00 48.69 694 GLU A C 1
ATOM 5281 O O . GLU A 1 694 ? 38.586 -6.799 -1.566 1.00 48.69 694 GLU A O 1
ATOM 5286 N N . SER A 1 695 ? 37.040 -5.173 -1.820 1.00 46.53 695 SER A N 1
ATOM 5287 C CA . SER A 1 695 ? 37.828 -4.079 -2.413 1.00 46.53 695 SER A CA 1
ATOM 5288 C C . SER A 1 695 ? 36.882 -2.980 -2.926 1.00 46.53 695 SER A C 1
ATOM 5290 O O . SER A 1 695 ? 36.658 -2.828 -4.123 1.00 46.53 695 SER A O 1
ATOM 5292 N N . TRP A 1 696 ? 36.286 -2.199 -2.018 1.00 47.84 696 TRP A N 1
ATOM 5293 C CA . TRP A 1 696 ? 35.723 -0.889 -2.401 1.00 47.84 696 TRP A CA 1
ATOM 5294 C C . TRP A 1 696 ? 36.807 0.211 -2.425 1.00 47.84 696 TRP A C 1
ATOM 5296 O O . TRP A 1 696 ? 36.478 1.357 -2.707 1.00 47.84 696 TRP A O 1
ATOM 5306 N N . GLN A 1 697 ? 38.069 -0.104 -2.076 1.00 37.22 697 GLN A N 1
ATOM 5307 C CA . GLN A 1 697 ? 39.003 0.924 -1.597 1.00 37.22 697 GLN A CA 1
ATOM 5308 C C . GLN A 1 697 ? 40.516 0.696 -1.797 1.00 37.22 697 GLN A C 1
ATOM 5310 O O . GLN A 1 697 ? 41.297 1.428 -1.198 1.00 37.22 697 GLN A O 1
ATOM 5315 N N . GLU A 1 698 ? 40.964 -0.235 -2.647 1.00 32.00 698 GLU A N 1
ATOM 5316 C CA . GLU A 1 698 ? 42.399 -0.358 -2.976 1.00 32.00 698 GLU A CA 1
ATOM 5317 C C . GLU A 1 698 ? 42.636 -0.294 -4.494 1.00 32.00 698 GLU A C 1
ATOM 5319 O O . GLU A 1 698 ? 42.429 -1.265 -5.213 1.00 32.00 698 GLU A O 1
ATOM 5324 N N . GLY A 1 699 ? 43.082 0.877 -4.969 1.00 33.38 699 GLY A N 1
ATOM 5325 C CA . GLY A 1 699 ? 43.768 1.018 -6.257 1.00 33.38 699 GLY A CA 1
ATOM 5326 C C . GLY A 1 699 ? 42.926 1.304 -7.509 1.00 33.38 699 GLY A C 1
ATOM 5327 O O . GLY A 1 699 ? 42.959 0.527 -8.456 1.00 33.38 699 GLY A O 1
ATOM 5328 N N . MET A 1 700 ? 42.359 2.512 -7.631 1.00 32.25 700 MET A N 1
ATOM 5329 C CA . MET A 1 700 ? 42.741 3.272 -8.835 1.00 32.25 700 MET A CA 1
ATOM 5330 C C . MET A 1 700 ? 44.179 3.752 -8.588 1.00 32.25 700 MET A C 1
ATOM 5332 O O . MET A 1 700 ? 44.414 4.309 -7.510 1.00 32.25 700 MET A O 1
ATOM 5336 N N . PRO A 1 701 ? 45.146 3.516 -9.497 1.00 30.72 701 PRO A N 1
ATOM 5337 C CA . PRO A 1 701 ? 46.532 3.894 -9.258 1.00 30.72 701 PRO A CA 1
ATOM 5338 C C . PRO A 1 701 ? 46.641 5.383 -8.946 1.00 30.72 701 PRO A C 1
ATOM 5340 O O . PRO A 1 701 ? 46.228 6.234 -9.735 1.00 30.72 701 PRO A O 1
ATOM 5343 N N . SER A 1 702 ? 47.203 5.704 -7.785 1.00 28.98 702 SER A N 1
ATOM 5344 C CA . SER A 1 702 ? 47.605 7.070 -7.517 1.00 28.98 702 SER A CA 1
ATOM 5345 C C . SER A 1 702 ? 48.815 7.410 -8.394 1.00 28.98 702 SER A C 1
ATOM 5347 O O . SER A 1 702 ? 49.763 6.635 -8.488 1.00 28.98 702 SER A O 1
ATOM 5349 N N . VAL A 1 703 ? 48.795 8.631 -8.940 1.00 30.48 703 VAL A N 1
ATOM 5350 C CA . VAL A 1 703 ? 49.938 9.366 -9.516 1.00 30.48 703 VAL A CA 1
ATOM 5351 C C . VAL A 1 703 ? 50.239 9.179 -11.026 1.00 30.48 703 VAL A C 1
ATOM 5353 O O . VAL A 1 703 ? 50.358 8.088 -11.571 1.00 30.48 703 VAL A O 1
ATOM 5356 N N . THR A 1 704 ? 50.499 10.339 -11.649 1.00 29.61 704 THR A N 1
ATOM 5357 C CA . THR A 1 704 ? 51.223 10.634 -12.911 1.00 29.61 704 THR A CA 1
ATOM 5358 C C . THR A 1 704 ? 50.583 10.465 -14.302 1.00 29.61 704 THR A C 1
ATOM 5360 O O . THR A 1 704 ? 50.595 9.406 -14.916 1.00 29.61 704 THR A O 1
ATOM 5363 N N . SER A 1 705 ? 50.357 11.644 -14.901 1.00 25.55 705 SER A N 1
ATOM 5364 C CA . SER A 1 705 ? 50.453 11.988 -16.333 1.00 25.55 705 SER A CA 1
ATOM 5365 C C . SER A 1 705 ? 49.281 11.648 -17.267 1.00 25.55 705 SER A C 1
ATOM 5367 O O . SER A 1 705 ? 48.771 10.537 -17.336 1.00 25.55 705 SER A O 1
ATOM 5369 N N . PHE A 1 706 ? 48.919 12.652 -18.068 1.00 26.89 706 PHE A N 1
ATOM 5370 C CA . PHE A 1 706 ? 47.798 12.698 -19.019 1.00 26.89 706 PHE A CA 1
ATOM 5371 C C . PHE A 1 706 ? 48.001 11.836 -20.294 1.00 26.89 706 PHE A C 1
ATOM 5373 O O . PHE A 1 706 ? 47.405 12.119 -21.329 1.00 26.89 706 PHE A O 1
ATOM 5380 N N . GLY A 1 707 ? 48.897 10.840 -20.260 1.00 26.14 707 GLY A N 1
ATOM 5381 C CA . GLY A 1 707 ? 49.451 10.189 -21.459 1.00 26.14 707 GLY A CA 1
ATOM 5382 C C . GLY A 1 707 ? 49.173 8.691 -21.636 1.00 26.14 707 GLY A C 1
ATOM 5383 O O . GLY A 1 707 ? 49.563 8.142 -22.661 1.00 26.14 707 GLY A O 1
ATOM 5384 N N . ALA A 1 708 ? 48.532 8.016 -20.676 1.00 25.77 708 ALA A N 1
ATOM 5385 C CA . ALA A 1 708 ? 48.493 6.546 -20.606 1.00 25.77 708 ALA A CA 1
ATOM 5386 C C . ALA A 1 708 ? 47.085 5.924 -20.767 1.00 25.77 708 ALA A C 1
ATOM 5388 O O . ALA A 1 708 ? 46.704 5.042 -20.005 1.00 25.77 708 ALA A O 1
ATOM 5389 N N . ILE A 1 709 ? 46.305 6.357 -21.768 1.00 32.25 709 ILE A N 1
ATOM 5390 C CA . ILE A 1 709 ? 44.951 5.819 -22.066 1.00 32.25 709 ILE A CA 1
ATOM 5391 C C . ILE A 1 709 ? 44.986 4.829 -23.263 1.00 32.25 709 ILE A C 1
ATOM 5393 O O . ILE A 1 709 ? 43.997 4.613 -23.954 1.00 32.25 709 ILE A O 1
ATOM 5397 N N . THR A 1 710 ? 46.140 4.210 -23.556 1.00 30.25 710 THR A N 1
ATOM 5398 C CA . THR A 1 710 ? 46.322 3.338 -24.743 1.00 30.25 710 THR A CA 1
ATOM 5399 C C . THR A 1 710 ? 47.108 2.041 -24.495 1.00 30.25 710 THR A C 1
ATOM 5401 O O . THR A 1 710 ? 47.762 1.521 -25.398 1.00 30.25 710 THR A O 1
ATOM 5404 N N . SER A 1 711 ? 46.990 1.440 -23.309 1.00 30.38 711 SER A N 1
ATOM 5405 C CA . SER A 1 711 ? 47.345 0.025 -23.105 1.00 30.38 711 SER A CA 1
ATOM 5406 C C . SER A 1 711 ? 46.528 -0.610 -21.979 1.00 30.38 711 SER A C 1
ATOM 5408 O O . SER A 1 711 ? 46.043 0.088 -21.092 1.00 30.38 711 SER A O 1
ATOM 5410 N N . HIS A 1 712 ? 46.366 -1.936 -22.030 1.00 30.91 712 HIS A N 1
ATOM 5411 C CA . HIS A 1 712 ? 45.668 -2.718 -21.004 1.00 30.91 712 HIS A CA 1
ATOM 5412 C C . HIS A 1 712 ? 46.248 -2.473 -19.594 1.00 30.91 712 HIS A C 1
ATOM 5414 O O . HIS A 1 712 ? 47.451 -2.218 -19.482 1.00 30.91 712 HIS A O 1
ATOM 5420 N N . PRO A 1 713 ? 45.430 -2.564 -18.525 1.00 32.03 713 PRO A N 1
ATOM 5421 C CA . PRO A 1 713 ? 45.937 -2.486 -17.157 1.00 32.03 713 PRO A CA 1
ATOM 5422 C C . PRO A 1 713 ? 46.935 -3.629 -16.880 1.00 32.03 713 PRO A C 1
ATOM 5424 O O . PRO A 1 713 ? 46.796 -4.701 -17.473 1.00 32.03 713 PRO A O 1
ATOM 5427 N N . PRO A 1 714 ? 47.935 -3.414 -16.004 1.00 32.78 714 PRO A N 1
ATOM 5428 C CA . PRO A 1 714 ? 48.935 -4.428 -15.668 1.00 32.78 714 PRO A CA 1
ATOM 5429 C C . PRO A 1 714 ? 48.314 -5.657 -14.977 1.00 32.78 714 PRO A C 1
ATOM 5431 O O . PRO A 1 714 ? 47.272 -5.560 -14.332 1.00 32.78 714 PRO A O 1
ATOM 5434 N N . ASP A 1 715 ? 48.985 -6.807 -15.100 1.00 30.98 715 ASP A N 1
ATOM 5435 C CA . ASP A 1 715 ? 48.451 -8.164 -14.864 1.00 30.98 715 ASP A CA 1
ATOM 5436 C C . ASP A 1 715 ? 48.021 -8.528 -13.412 1.00 30.98 715 ASP A C 1
ATOM 5438 O O . ASP A 1 715 ? 47.628 -9.670 -13.171 1.00 30.98 715 ASP A O 1
ATOM 5442 N N . ASP A 1 716 ? 48.053 -7.593 -12.454 1.00 32.25 716 ASP A N 1
ATOM 5443 C CA . ASP A 1 716 ? 47.896 -7.842 -11.002 1.00 32.25 716 ASP A CA 1
ATOM 5444 C C . ASP A 1 716 ? 46.574 -7.319 -10.380 1.00 32.25 716 ASP A C 1
ATOM 5446 O O . ASP A 1 716 ? 46.436 -7.242 -9.157 1.00 32.25 716 ASP A O 1
ATOM 5450 N N . CYS A 1 717 ? 45.570 -6.950 -11.184 1.00 39.25 717 CYS A N 1
ATOM 5451 C CA . CYS A 1 717 ? 44.290 -6.416 -10.686 1.00 39.25 717 CYS A CA 1
ATOM 5452 C C . CYS A 1 717 ? 43.149 -7.463 -10.659 1.00 39.25 717 CYS A C 1
ATOM 5454 O O . CYS A 1 717 ? 43.046 -8.326 -11.530 1.00 39.25 717 CYS A O 1
ATOM 5456 N N . GLY A 1 718 ? 42.265 -7.370 -9.653 1.00 45.53 718 GLY A N 1
AT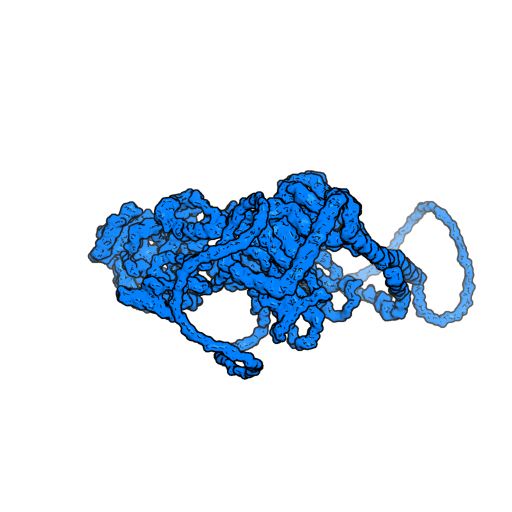OM 5457 C CA . GLY A 1 718 ? 41.079 -8.231 -9.489 1.00 45.53 718 GLY A CA 1
ATOM 5458 C C . GLY A 1 718 ? 39.978 -8.022 -10.553 1.00 45.53 718 GLY A C 1
ATOM 5459 O O . GLY A 1 718 ? 40.189 -7.273 -11.504 1.00 45.53 718 GLY A O 1
ATOM 5460 N N . PRO A 1 719 ? 38.797 -8.672 -10.425 1.00 50.38 719 PRO A N 1
ATOM 5461 C CA . PRO A 1 719 ? 37.682 -8.493 -11.367 1.00 50.38 719 PRO A CA 1
ATOM 5462 C C . PRO A 1 719 ? 37.292 -7.015 -11.489 1.00 50.38 719 PRO A C 1
ATOM 5464 O O . PRO A 1 719 ? 37.318 -6.300 -10.487 1.00 50.38 719 PRO A O 1
ATOM 5467 N N . ASP A 1 720 ? 36.903 -6.568 -12.689 1.00 62.34 720 ASP A N 1
ATOM 5468 C CA . ASP A 1 720 ? 36.658 -5.145 -12.950 1.00 62.34 720 ASP A CA 1
ATOM 5469 C C . ASP A 1 720 ? 35.638 -4.554 -11.958 1.00 62.34 720 ASP A C 1
ATOM 5471 O O . ASP A 1 720 ? 34.517 -5.052 -11.783 1.00 62.34 720 ASP A O 1
ATOM 5475 N N . SER A 1 721 ? 36.031 -3.455 -11.313 1.00 64.38 721 SER A N 1
ATOM 5476 C CA . SER A 1 721 ? 35.194 -2.694 -10.390 1.00 64.38 721 SER A CA 1
ATOM 5477 C C . SER A 1 721 ? 33.863 -2.287 -11.030 1.00 64.38 721 SER A C 1
ATOM 5479 O O . SER A 1 721 ? 32.839 -2.305 -10.338 1.00 64.38 721 SER A O 1
ATOM 5481 N N . LYS A 1 722 ? 33.835 -1.995 -12.346 1.00 72.50 722 LYS A N 1
ATOM 5482 C CA . LYS A 1 722 ? 32.581 -1.716 -13.066 1.00 72.50 722 LYS A CA 1
ATOM 5483 C C . LYS A 1 722 ? 31.701 -2.977 -13.144 1.00 72.50 722 LYS A C 1
ATOM 5485 O O . LYS A 1 722 ? 30.545 -2.913 -12.724 1.00 72.50 722 LYS A O 1
ATOM 5490 N N . THR A 1 723 ? 32.243 -4.135 -13.547 1.00 75.38 723 THR A N 1
ATOM 5491 C CA . THR A 1 723 ? 31.548 -5.448 -13.547 1.00 75.38 723 THR A CA 1
ATOM 5492 C C . THR A 1 723 ? 30.913 -5.779 -12.190 1.00 75.38 723 THR A C 1
ATOM 5494 O O . THR A 1 723 ? 29.725 -6.119 -12.111 1.00 75.38 723 THR A O 1
ATOM 5497 N N . LEU A 1 724 ? 31.684 -5.672 -11.102 1.00 75.81 724 LEU A N 1
ATOM 5498 C CA . LEU A 1 724 ? 31.223 -6.020 -9.755 1.00 75.81 724 LEU A CA 1
ATOM 5499 C C . LEU A 1 724 ? 30.117 -5.073 -9.260 1.00 75.81 724 LEU A C 1
ATOM 5501 O O . LEU A 1 724 ? 29.155 -5.522 -8.628 1.00 75.81 724 LEU A O 1
ATOM 5505 N N . LEU A 1 725 ? 30.220 -3.776 -9.567 1.00 78.50 725 LEU A N 1
ATOM 5506 C CA . LEU A 1 725 ? 29.184 -2.795 -9.251 1.00 78.50 725 LEU A CA 1
ATOM 5507 C C . LEU A 1 725 ? 27.899 -3.044 -10.054 1.00 78.50 725 LEU A C 1
ATOM 5509 O O . LEU A 1 725 ? 26.821 -3.085 -9.460 1.00 78.50 725 LEU A O 1
ATOM 5513 N N . THR A 1 726 ? 27.998 -3.306 -11.362 1.00 82.38 726 THR A N 1
ATOM 5514 C CA . THR A 1 726 ? 26.843 -3.666 -12.202 1.00 82.38 726 THR A CA 1
ATOM 5515 C C . THR A 1 726 ? 26.101 -4.879 -11.638 1.00 82.38 726 THR A C 1
ATOM 5517 O O . THR A 1 726 ? 24.885 -4.818 -11.469 1.00 82.38 726 THR A O 1
ATOM 5520 N N . CYS A 1 727 ? 26.815 -5.942 -11.250 1.00 86.12 727 CYS A N 1
ATOM 5521 C CA . CYS A 1 727 ? 26.197 -7.132 -10.654 1.00 86.12 727 CYS A CA 1
ATOM 5522 C C . CYS A 1 727 ? 25.478 -6.818 -9.329 1.00 86.12 727 CYS A C 1
ATOM 5524 O O . CYS A 1 727 ? 24.340 -7.245 -9.130 1.00 86.12 727 CYS A O 1
ATOM 5526 N N . ARG A 1 728 ? 26.099 -6.027 -8.438 1.00 86.44 728 ARG A N 1
ATOM 5527 C CA . ARG A 1 728 ? 25.488 -5.596 -7.164 1.00 86.44 728 ARG A CA 1
ATOM 5528 C C . ARG A 1 728 ? 24.202 -4.795 -7.389 1.00 86.44 728 ARG A C 1
ATOM 5530 O O . ARG A 1 728 ? 23.207 -5.062 -6.719 1.00 86.44 728 ARG A O 1
ATOM 5537 N N . LEU A 1 729 ? 24.202 -3.860 -8.341 1.00 89.00 729 LEU A N 1
ATOM 5538 C CA . LEU A 1 729 ? 23.024 -3.062 -8.698 1.00 89.00 729 LEU A CA 1
ATOM 5539 C C . LEU A 1 729 ? 21.917 -3.925 -9.315 1.00 89.00 729 LEU A C 1
ATOM 5541 O O . LEU A 1 729 ? 20.758 -3.761 -8.948 1.00 89.00 729 LEU A O 1
ATOM 5545 N N . SER A 1 730 ? 22.253 -4.891 -10.179 1.00 92.19 730 SER A N 1
ATOM 5546 C CA . SER A 1 730 ? 21.270 -5.835 -10.728 1.00 92.19 730 SER A CA 1
ATOM 5547 C C . SER A 1 730 ? 20.601 -6.679 -9.639 1.00 92.19 730 SER A C 1
ATOM 5549 O O . SER A 1 730 ? 19.383 -6.836 -9.660 1.00 92.19 730 SER A O 1
ATOM 5551 N N . VAL A 1 731 ? 21.356 -7.186 -8.655 1.00 92.81 731 VAL A N 1
ATOM 5552 C CA . VAL A 1 731 ? 20.792 -7.957 -7.527 1.00 92.81 731 VAL A CA 1
ATOM 5553 C C . VAL A 1 731 ? 19.975 -7.062 -6.583 1.00 92.81 731 VAL A C 1
ATOM 5555 O O . VAL A 1 731 ? 18.926 -7.484 -6.099 1.00 92.81 731 VAL A O 1
ATOM 5558 N N . LEU A 1 732 ? 20.398 -5.816 -6.350 1.00 92.75 732 LEU A N 1
ATOM 5559 C CA . LEU A 1 732 ? 19.626 -4.841 -5.571 1.00 92.75 732 LEU A CA 1
ATOM 5560 C C . LEU A 1 732 ? 18.288 -4.503 -6.246 1.00 92.75 732 LEU A C 1
ATOM 5562 O O . LEU A 1 732 ? 17.247 -4.539 -5.592 1.00 92.75 732 LEU A O 1
ATOM 5566 N N . LEU A 1 733 ? 18.309 -4.240 -7.556 1.00 93.44 733 LEU A N 1
ATOM 5567 C CA . LEU A 1 733 ? 17.106 -4.009 -8.352 1.00 93.44 733 LEU A CA 1
ATOM 5568 C C . LEU A 1 733 ? 16.201 -5.247 -8.341 1.00 93.44 733 LEU A C 1
ATOM 5570 O O . LEU A 1 733 ? 15.004 -5.108 -8.143 1.00 93.44 733 LEU A O 1
ATOM 5574 N N . SER A 1 734 ? 16.773 -6.454 -8.426 1.00 95.06 734 SER A N 1
ATOM 5575 C CA . SER A 1 734 ? 16.032 -7.720 -8.299 1.00 95.06 734 SER A CA 1
ATOM 5576 C C . SER A 1 734 ? 15.275 -7.814 -6.966 1.00 95.06 734 SER A C 1
ATOM 5578 O O . SER A 1 734 ? 14.112 -8.209 -6.945 1.00 95.06 734 SER A O 1
ATOM 5580 N N . ALA A 1 735 ? 15.895 -7.404 -5.852 1.00 91.44 735 ALA A N 1
ATOM 5581 C CA . ALA A 1 735 ? 15.221 -7.360 -4.553 1.00 91.44 735 ALA A CA 1
ATOM 5582 C C . ALA A 1 735 ? 14.084 -6.323 -4.529 1.00 91.44 735 ALA A C 1
ATOM 5584 O O . ALA A 1 735 ? 13.007 -6.619 -4.021 1.00 91.44 735 ALA A O 1
ATOM 5585 N N . ALA A 1 736 ? 14.292 -5.138 -5.111 1.00 89.12 736 ALA A N 1
ATOM 5586 C CA . ALA A 1 736 ? 13.247 -4.120 -5.238 1.00 89.12 736 ALA A CA 1
ATOM 5587 C C . ALA A 1 736 ? 12.095 -4.540 -6.174 1.00 89.12 736 ALA A C 1
ATOM 5589 O O . ALA A 1 736 ? 10.957 -4.159 -5.939 1.00 89.12 736 ALA A O 1
ATOM 5590 N N . THR A 1 737 ? 12.364 -5.348 -7.205 1.00 91.00 737 THR A N 1
ATOM 5591 C CA . THR A 1 737 ? 11.359 -5.871 -8.147 1.00 91.00 737 THR A CA 1
ATOM 5592 C C . THR A 1 737 ? 10.430 -6.908 -7.508 1.00 91.00 737 THR A C 1
ATOM 5594 O O . THR A 1 737 ? 9.233 -6.904 -7.786 1.00 91.00 737 THR A O 1
ATOM 5597 N N . VAL A 1 738 ? 10.944 -7.779 -6.633 1.00 88.31 738 VAL A N 1
ATOM 5598 C CA . VAL A 1 738 ? 10.106 -8.718 -5.854 1.00 88.31 738 VAL A CA 1
ATOM 5599 C C . VAL A 1 738 ? 9.250 -7.965 -4.834 1.00 88.31 738 VAL A C 1
ATOM 5601 O O . VAL A 1 738 ? 8.066 -8.248 -4.678 1.00 88.31 738 VAL A O 1
ATOM 5604 N N . MET A 1 739 ? 9.848 -6.960 -4.194 1.00 80.12 739 MET A N 1
ATOM 5605 C CA . MET A 1 739 ? 9.253 -6.141 -3.133 1.00 80.12 739 MET A CA 1
ATOM 5606 C C . MET A 1 739 ? 8.603 -4.851 -3.676 1.00 80.12 739 MET A C 1
ATOM 5608 O O . MET A 1 739 ? 8.580 -3.824 -2.999 1.00 80.12 739 MET A O 1
ATOM 5612 N N . ALA A 1 740 ? 8.146 -4.855 -4.932 1.00 80.44 740 ALA A N 1
ATOM 5613 C CA . ALA A 1 740 ? 7.717 -3.634 -5.609 1.00 80.44 740 ALA A CA 1
ATOM 5614 C C . ALA A 1 740 ? 6.413 -3.077 -5.006 1.00 80.44 740 ALA A C 1
ATOM 5616 O O . ALA A 1 740 ? 5.357 -3.713 -5.066 1.00 80.44 740 ALA A O 1
ATOM 5617 N N . GLY A 1 741 ? 6.490 -1.870 -4.448 1.00 64.25 741 GLY A N 1
ATOM 5618 C CA . GLY A 1 741 ? 5.422 -1.168 -3.738 1.00 64.25 741 GLY A CA 1
ATOM 5619 C C . GLY A 1 741 ? 5.289 -1.500 -2.250 1.00 64.25 741 GLY A C 1
ATOM 5620 O O . GLY A 1 741 ? 4.433 -0.899 -1.613 1.00 64.25 741 GLY A O 1
ATOM 5621 N N . SER A 1 742 ? 6.109 -2.401 -1.684 1.00 58.09 742 SER A N 1
ATOM 5622 C CA . SER A 1 742 ? 5.935 -2.824 -0.283 1.00 58.09 742 SER A CA 1
ATOM 5623 C C . SER A 1 742 ? 6.677 -1.998 0.770 1.00 58.09 742 SER A C 1
ATOM 5625 O O . SER A 1 742 ? 6.658 -2.312 1.962 1.00 58.09 742 SER A O 1
ATOM 5627 N N . GLY A 1 743 ? 7.413 -0.960 0.355 1.00 57.28 743 GLY A N 1
ATOM 5628 C CA . GLY A 1 743 ? 8.165 -0.080 1.257 1.00 57.28 743 GLY A CA 1
ATOM 5629 C C . GLY A 1 743 ? 9.198 -0.802 2.136 1.00 57.28 743 GLY A C 1
ATOM 5630 O O . GLY A 1 743 ? 9.617 -0.262 3.158 1.00 57.28 743 GLY A O 1
ATOM 5631 N N . CYS A 1 744 ? 9.585 -2.041 1.793 1.00 59.75 744 CYS A N 1
ATOM 5632 C CA . CYS A 1 744 ? 10.276 -2.958 2.701 1.00 59.75 744 CYS A CA 1
ATOM 5633 C C . CYS A 1 744 ? 11.533 -2.331 3.351 1.00 59.75 744 CYS A C 1
ATOM 5635 O O . CYS A 1 744 ? 12.563 -2.179 2.675 1.00 59.75 744 CYS A O 1
ATOM 5637 N N . PRO A 1 745 ? 11.536 -2.079 4.681 1.00 53.16 745 PRO A N 1
ATOM 5638 C CA . PRO A 1 745 ? 12.633 -1.373 5.349 1.00 53.16 745 PRO A CA 1
ATOM 5639 C C . PRO A 1 745 ? 13.985 -2.081 5.219 1.00 53.16 745 PRO A C 1
ATOM 5641 O O . PRO A 1 745 ? 15.036 -1.441 5.184 1.00 53.16 745 PRO A O 1
ATOM 5644 N N . ARG A 1 746 ? 13.973 -3.418 5.099 1.00 66.19 746 ARG A N 1
ATOM 5645 C CA . ARG A 1 746 ? 15.184 -4.226 4.896 1.00 66.19 746 ARG A CA 1
ATOM 5646 C C . ARG A 1 746 ? 15.808 -3.985 3.521 1.00 66.19 746 ARG A C 1
ATOM 5648 O O . ARG A 1 746 ? 17.032 -3.920 3.439 1.00 66.19 746 ARG A O 1
ATOM 5655 N N . VAL A 1 747 ? 14.998 -3.855 2.466 1.00 74.75 747 VAL A N 1
ATOM 5656 C CA . VAL A 1 747 ? 15.493 -3.537 1.117 1.00 74.75 747 VAL A CA 1
ATOM 5657 C C . VAL A 1 747 ? 15.956 -2.084 1.065 1.00 74.75 747 VAL A C 1
ATOM 5659 O O . VAL A 1 747 ? 17.072 -1.855 0.609 1.00 74.75 747 VAL A O 1
ATOM 5662 N N . SER A 1 748 ? 15.200 -1.137 1.639 1.00 70.69 748 SER A N 1
ATOM 5663 C CA . SER A 1 748 ? 15.630 0.269 1.745 1.00 70.69 748 SER A CA 1
ATOM 5664 C C . SER A 1 748 ? 17.000 0.391 2.422 1.00 70.69 748 SER A C 1
ATOM 5666 O O . SER A 1 748 ? 17.931 0.935 1.841 1.00 70.69 748 SER A O 1
ATOM 5668 N N . ALA A 1 749 ? 17.201 -0.265 3.570 1.00 69.75 749 ALA A N 1
ATOM 5669 C CA . ALA A 1 749 ? 18.494 -0.266 4.255 1.00 69.75 749 ALA A CA 1
ATOM 5670 C C . ALA A 1 749 ? 19.637 -0.914 3.440 1.00 69.75 749 ALA A C 1
ATOM 5672 O O . ALA A 1 749 ? 20.812 -0.661 3.713 1.00 69.75 749 ALA A O 1
ATOM 5673 N N . PHE A 1 750 ? 19.356 -1.783 2.461 1.00 78.50 750 PHE A N 1
ATOM 5674 C CA . PHE A 1 750 ? 20.363 -2.225 1.485 1.00 78.50 750 PHE A CA 1
ATOM 5675 C C . PHE A 1 750 ? 20.586 -1.190 0.375 1.00 78.50 750 PHE A C 1
ATOM 5677 O O . PHE A 1 750 ? 21.743 -0.974 0.022 1.00 78.50 750 PHE A O 1
ATOM 5684 N N . ILE A 1 751 ? 19.538 -0.520 -0.119 1.00 80.81 751 ILE A N 1
ATOM 5685 C CA . ILE A 1 751 ? 19.652 0.591 -1.078 1.00 80.81 751 ILE A CA 1
ATOM 5686 C C . ILE A 1 751 ? 20.548 1.692 -0.502 1.00 80.81 751 ILE A C 1
ATOM 5688 O O . ILE A 1 751 ? 21.528 2.058 -1.145 1.00 80.81 751 ILE A O 1
ATOM 5692 N N . ASP A 1 752 ? 20.294 2.152 0.723 1.00 71.19 752 ASP A N 1
ATOM 5693 C CA . ASP A 1 752 ? 21.056 3.242 1.345 1.00 71.19 752 ASP A CA 1
ATOM 5694 C C . ASP A 1 752 ? 22.528 2.864 1.578 1.00 71.19 752 ASP A C 1
ATOM 5696 O O . ASP A 1 752 ? 23.436 3.633 1.256 1.00 71.19 752 ASP A O 1
ATOM 5700 N N . ARG A 1 753 ? 22.794 1.631 2.038 1.00 75.94 753 ARG A N 1
ATOM 5701 C CA . ARG A 1 753 ? 24.168 1.113 2.200 1.00 75.94 753 ARG A CA 1
ATOM 5702 C C . ARG A 1 753 ? 24.914 0.948 0.876 1.00 75.94 753 ARG A C 1
ATOM 5704 O O . ARG A 1 753 ? 26.138 1.069 0.866 1.00 75.94 753 ARG A O 1
ATOM 5711 N N . VAL A 1 754 ? 24.222 0.643 -0.224 1.00 78.56 754 VAL A N 1
ATOM 5712 C CA . VAL A 1 754 ? 24.842 0.609 -1.557 1.00 78.56 754 VAL A CA 1
ATOM 5713 C C . VAL A 1 754 ? 25.041 2.031 -2.083 1.00 78.56 754 VAL A C 1
ATOM 5715 O O . VAL A 1 754 ? 26.132 2.315 -2.562 1.00 78.56 754 VAL A O 1
ATOM 5718 N N . ARG A 1 755 ? 24.064 2.937 -1.925 1.00 76.62 755 ARG A N 1
ATOM 5719 C CA . ARG A 1 755 ? 24.154 4.356 -2.320 1.00 76.62 755 ARG A CA 1
ATOM 5720 C C . ARG A 1 755 ? 25.353 5.047 -1.668 1.00 76.62 755 ARG A C 1
ATOM 5722 O O . ARG A 1 755 ? 26.150 5.645 -2.381 1.00 76.62 755 ARG A O 1
ATOM 5729 N N . GLN A 1 756 ? 25.536 4.898 -0.352 1.00 67.75 756 GLN A N 1
ATOM 5730 C CA . GLN A 1 756 ? 26.679 5.487 0.357 1.00 67.75 756 GLN A CA 1
ATOM 5731 C C . GLN A 1 756 ? 28.023 4.994 -0.209 1.00 67.75 756 GLN A C 1
ATOM 5733 O O . GLN A 1 756 ? 28.910 5.794 -0.495 1.00 67.75 756 GLN A O 1
ATOM 5738 N N . LYS A 1 757 ? 28.169 3.680 -0.418 1.00 68.94 757 LYS A N 1
ATOM 5739 C CA . LYS A 1 757 ? 29.407 3.100 -0.960 1.00 68.94 757 LYS A CA 1
ATOM 5740 C C . LYS A 1 757 ? 29.657 3.492 -2.414 1.00 68.94 757 LYS A C 1
ATOM 5742 O O . LYS A 1 757 ? 30.793 3.762 -2.787 1.00 68.94 757 LYS A O 1
ATOM 5747 N N . VAL A 1 758 ? 28.598 3.545 -3.228 1.00 68.56 758 VAL A N 1
ATOM 5748 C CA . VAL A 1 758 ? 28.651 4.065 -4.599 1.00 68.56 758 VAL A CA 1
ATOM 5749 C C . VAL A 1 758 ? 29.224 5.471 -4.582 1.00 68.56 758 VAL A C 1
ATOM 5751 O O . VAL A 1 758 ? 30.255 5.676 -5.217 1.00 68.56 758 VAL A O 1
ATOM 5754 N N . PHE A 1 759 ? 28.638 6.374 -3.790 1.00 64.81 759 PHE A N 1
ATOM 5755 C CA . PHE A 1 759 ? 29.074 7.762 -3.666 1.00 64.81 759 PHE A CA 1
ATOM 5756 C C . PHE A 1 759 ? 30.573 7.873 -3.343 1.00 64.81 759 PHE A C 1
ATOM 5758 O O . PHE A 1 759 ? 31.285 8.603 -4.025 1.00 64.81 759 PHE A O 1
ATOM 5765 N N . GLU A 1 760 ? 31.068 7.086 -2.382 1.00 61.62 760 GLU A N 1
ATOM 5766 C CA . GLU A 1 760 ? 32.488 7.031 -1.989 1.00 61.62 760 GLU A CA 1
ATOM 5767 C C . GLU A 1 760 ? 33.439 6.524 -3.101 1.00 61.62 760 GLU A C 1
ATOM 5769 O O . GLU A 1 760 ? 34.640 6.772 -3.026 1.00 61.62 760 GLU A O 1
ATOM 5774 N N . SER A 1 761 ? 32.929 5.831 -4.128 1.00 59.16 761 SER A N 1
ATOM 5775 C CA . SER A 1 761 ? 33.727 5.201 -5.200 1.00 59.16 761 SER A CA 1
ATOM 5776 C C . SER A 1 761 ? 33.609 5.857 -6.580 1.00 59.16 761 SER A C 1
ATOM 5778 O O . SER A 1 761 ? 34.557 5.820 -7.363 1.00 59.16 761 SER A O 1
ATOM 5780 N N . THR A 1 762 ? 32.453 6.444 -6.902 1.00 57.28 762 THR A N 1
ATOM 5781 C CA . THR A 1 762 ? 32.186 7.082 -8.200 1.00 57.28 762 THR A CA 1
ATOM 5782 C C . THR A 1 762 ? 32.665 8.524 -8.242 1.00 57.28 762 THR A C 1
ATOM 5784 O O . THR A 1 762 ? 32.945 9.043 -9.317 1.00 57.28 762 THR A O 1
ATOM 5787 N N . HIS A 1 763 ? 32.815 9.165 -7.084 1.00 58.66 763 HIS A N 1
ATOM 5788 C CA . HIS A 1 763 ? 33.330 10.520 -6.964 1.00 58.66 763 HIS A CA 1
ATOM 5789 C C . HIS A 1 763 ? 34.868 10.523 -7.000 1.00 58.66 763 HIS A C 1
ATOM 5791 O O . HIS A 1 763 ? 35.535 10.696 -5.982 1.00 58.66 763 HIS A O 1
ATOM 5797 N N . THR A 1 764 ? 35.438 10.335 -8.195 1.00 57.91 764 THR A N 1
ATOM 5798 C CA . THR A 1 764 ? 36.888 10.421 -8.458 1.00 57.91 764 THR A CA 1
ATOM 5799 C C . THR A 1 764 ? 37.182 11.232 -9.731 1.00 57.91 764 THR A C 1
ATOM 5801 O O . THR A 1 764 ? 36.342 11.257 -10.630 1.00 57.91 764 THR A O 1
ATOM 5804 N N . PRO A 1 765 ? 38.373 11.854 -9.880 1.00 49.75 765 PRO A N 1
ATOM 5805 C CA . PRO A 1 765 ? 38.731 12.633 -11.078 1.00 49.75 765 PRO A CA 1
ATOM 5806 C C . PRO A 1 765 ? 38.778 11.844 -12.401 1.00 49.75 765 PRO A C 1
ATOM 5808 O O . PRO A 1 765 ? 38.912 12.445 -13.461 1.00 49.75 765 PRO A O 1
ATOM 5811 N N . ALA A 1 766 ? 38.698 10.511 -12.348 1.00 52.03 766 ALA A N 1
ATOM 5812 C CA . ALA A 1 766 ? 38.685 9.620 -13.510 1.00 52.03 766 ALA A CA 1
ATOM 5813 C C . ALA A 1 766 ? 37.274 9.091 -13.854 1.00 52.03 766 ALA A C 1
ATOM 5815 O O . ALA A 1 766 ? 37.136 8.182 -14.672 1.00 52.03 766 ALA A O 1
ATOM 5816 N N . ALA A 1 767 ? 36.224 9.608 -13.207 1.00 59.34 767 ALA A N 1
ATOM 5817 C CA . ALA A 1 767 ? 34.862 9.121 -13.384 1.00 59.34 767 ALA A CA 1
ATOM 5818 C C . ALA A 1 767 ? 34.212 9.605 -14.693 1.00 59.34 767 ALA A C 1
ATOM 5820 O O . ALA A 1 767 ? 34.151 10.797 -14.988 1.00 59.34 767 ALA A O 1
ATOM 5821 N N . GLU A 1 768 ? 33.657 8.663 -15.456 1.00 69.56 768 GLU A N 1
ATOM 5822 C CA . GLU A 1 768 ? 32.866 8.934 -16.659 1.00 69.56 768 GLU A CA 1
ATOM 5823 C C . GLU A 1 768 ? 31.437 9.352 -16.268 1.00 69.56 768 GLU A C 1
ATOM 5825 O O . GLU A 1 768 ? 30.700 8.569 -15.663 1.00 69.56 768 GLU A O 1
ATOM 5830 N N . PHE A 1 769 ? 31.014 10.560 -16.657 1.00 73.75 769 PHE A N 1
ATOM 5831 C CA . PHE A 1 769 ? 29.683 11.104 -16.346 1.00 73.75 769 PHE A CA 1
ATOM 5832 C C . PHE A 1 769 ? 28.522 10.147 -16.692 1.00 73.75 769 PHE A C 1
ATOM 5834 O O . PHE A 1 769 ? 27.620 9.951 -15.877 1.00 73.75 769 PHE A O 1
ATOM 5841 N N . GLU A 1 770 ? 28.554 9.510 -17.868 1.00 71.81 770 GLU A N 1
ATOM 5842 C CA . GLU A 1 770 ? 27.507 8.576 -18.317 1.00 71.81 770 GLU A CA 1
ATOM 5843 C C . GLU A 1 770 ? 27.408 7.323 -17.431 1.00 71.81 770 GLU A C 1
ATOM 5845 O O . GLU A 1 770 ? 26.309 6.849 -17.132 1.00 71.81 770 GLU A O 1
ATOM 5850 N N . PHE A 1 771 ? 28.551 6.807 -16.965 1.00 75.38 771 PHE A N 1
ATOM 5851 C CA . PHE A 1 771 ? 28.614 5.638 -16.089 1.00 75.38 771 PHE A CA 1
ATOM 5852 C C . PHE A 1 771 ? 28.021 5.950 -14.711 1.00 75.38 771 PHE A C 1
ATOM 5854 O O . PHE A 1 771 ? 27.202 5.183 -14.201 1.00 75.38 771 PHE A O 1
ATOM 5861 N N . VAL A 1 772 ? 28.369 7.110 -14.141 1.00 76.31 772 VAL A N 1
ATOM 5862 C CA . VAL A 1 772 ? 27.803 7.580 -12.867 1.00 76.31 772 VAL A CA 1
ATOM 5863 C C . VAL A 1 772 ? 26.294 7.784 -12.995 1.00 76.31 772 VAL A C 1
ATOM 5865 O O . VAL A 1 772 ? 25.539 7.256 -12.180 1.00 76.31 772 VAL A O 1
ATOM 5868 N N . TYR A 1 773 ? 25.828 8.440 -14.061 1.00 82.56 773 TYR A N 1
ATOM 5869 C CA . TYR A 1 773 ? 24.398 8.624 -14.305 1.00 82.56 773 TYR A CA 1
ATOM 5870 C C . TYR A 1 773 ? 23.633 7.287 -14.315 1.00 82.56 773 TYR A C 1
ATOM 5872 O O . TYR A 1 773 ? 22.670 7.127 -13.563 1.00 82.56 773 TYR A O 1
ATOM 5880 N N . GLY A 1 774 ? 24.108 6.287 -15.069 1.00 82.56 774 GLY A N 1
ATOM 5881 C CA . GLY A 1 774 ? 23.481 4.959 -15.139 1.00 82.56 774 GLY A CA 1
ATOM 5882 C C . GLY A 1 774 ? 23.426 4.204 -13.801 1.00 82.56 774 GLY A C 1
ATOM 5883 O O . GLY A 1 774 ? 22.453 3.500 -13.518 1.00 82.56 774 GLY A O 1
ATOM 5884 N N . ILE A 1 775 ? 24.429 4.379 -12.935 1.00 83.75 775 ILE A N 1
ATOM 5885 C CA . ILE A 1 775 ? 24.436 3.800 -11.583 1.00 83.75 775 ILE A CA 1
ATOM 5886 C C . ILE A 1 775 ? 23.341 4.420 -10.711 1.00 83.75 775 ILE A C 1
ATOM 5888 O O . ILE A 1 775 ? 22.566 3.696 -10.076 1.00 83.75 775 ILE A O 1
ATOM 5892 N N . HIS A 1 776 ? 23.256 5.752 -10.682 1.00 82.88 776 HIS A N 1
ATOM 5893 C CA . HIS A 1 776 ? 22.260 6.442 -9.866 1.00 82.88 776 HIS A CA 1
ATOM 5894 C C . HIS A 1 776 ? 20.842 6.204 -10.409 1.00 82.88 776 HIS A C 1
ATOM 5896 O O . HIS A 1 776 ? 19.925 6.002 -9.614 1.00 82.88 776 HIS A O 1
ATOM 5902 N N . GLN A 1 777 ? 20.659 6.075 -11.731 1.00 86.44 777 GLN A N 1
ATOM 5903 C CA . GLN A 1 777 ? 19.384 5.640 -12.318 1.00 86.44 777 GLN A CA 1
ATOM 5904 C C . GLN A 1 777 ? 18.917 4.293 -11.741 1.00 86.44 777 GLN A C 1
ATOM 5906 O O . GLN A 1 777 ? 17.762 4.175 -11.338 1.00 86.44 777 GLN A O 1
ATOM 5911 N N . ALA A 1 778 ? 19.802 3.293 -11.644 1.00 88.31 778 ALA A N 1
ATOM 5912 C CA . ALA A 1 778 ? 19.460 1.985 -11.078 1.00 88.31 778 ALA A CA 1
ATOM 5913 C C . ALA A 1 778 ? 19.104 2.056 -9.578 1.00 88.31 778 ALA A C 1
ATOM 5915 O O . ALA A 1 778 ? 18.171 1.384 -9.137 1.00 88.31 778 ALA A O 1
ATOM 5916 N N . LEU A 1 779 ? 19.802 2.892 -8.798 1.00 84.19 779 LEU A N 1
ATOM 5917 C CA . LEU A 1 779 ? 19.514 3.114 -7.372 1.00 84.19 779 LEU A CA 1
ATOM 5918 C C . LEU A 1 779 ? 18.168 3.817 -7.146 1.00 84.19 779 LEU A C 1
ATOM 5920 O O . LEU A 1 779 ? 17.373 3.392 -6.302 1.00 84.19 779 LEU A O 1
ATOM 5924 N N . HIS A 1 780 ? 17.891 4.885 -7.896 1.00 81.56 780 HIS A N 1
ATOM 5925 C CA . HIS A 1 780 ? 16.628 5.611 -7.786 1.00 81.56 780 HIS A CA 1
ATOM 5926 C C . HIS A 1 780 ? 15.457 4.788 -8.328 1.00 81.56 780 HIS A C 1
ATOM 5928 O O . HIS A 1 780 ? 14.417 4.762 -7.677 1.00 81.56 780 HIS A O 1
ATOM 5934 N N . LEU A 1 781 ? 15.635 4.028 -9.417 1.00 86.56 781 LEU A N 1
ATOM 5935 C CA . LEU A 1 781 ? 14.632 3.070 -9.894 1.00 86.56 781 LEU A CA 1
ATOM 5936 C C . LEU A 1 781 ? 14.336 1.991 -8.843 1.00 86.56 781 LEU A C 1
ATOM 5938 O O . LEU A 1 781 ? 13.171 1.725 -8.575 1.00 86.56 781 LEU A O 1
ATOM 5942 N N . ALA A 1 782 ? 15.353 1.412 -8.196 1.00 85.50 782 ALA A N 1
ATOM 5943 C CA . ALA A 1 782 ? 15.140 0.440 -7.121 1.00 85.50 782 ALA A CA 1
ATOM 5944 C C . ALA A 1 782 ? 14.365 1.040 -5.932 1.00 85.50 782 ALA A C 1
ATOM 5946 O O . ALA A 1 782 ? 13.541 0.359 -5.329 1.00 85.50 782 ALA A O 1
ATOM 5947 N N . THR A 1 783 ? 14.580 2.320 -5.610 1.00 77.94 783 THR A N 1
ATOM 5948 C CA . THR A 1 783 ? 13.829 2.974 -4.523 1.00 77.94 783 THR A CA 1
ATOM 5949 C C . THR A 1 783 ? 12.405 3.346 -4.944 1.00 77.94 783 THR A C 1
ATOM 5951 O O . THR A 1 783 ? 11.488 3.185 -4.147 1.00 77.94 783 THR A O 1
ATOM 5954 N N . GLY A 1 784 ? 12.209 3.808 -6.184 1.00 69.06 784 GLY A N 1
ATOM 5955 C CA . GLY A 1 784 ? 10.891 4.133 -6.736 1.00 69.06 784 GLY A CA 1
ATOM 5956 C C . GLY A 1 784 ? 10.018 2.891 -6.905 1.00 69.06 784 GLY A C 1
ATOM 5957 O O . GLY A 1 784 ? 8.867 2.900 -6.491 1.00 69.06 784 GLY A O 1
ATOM 5958 N N . LEU A 1 785 ? 10.589 1.783 -7.395 1.00 78.25 785 LEU A N 1
ATOM 5959 C CA . LEU A 1 785 ? 9.914 0.482 -7.437 1.00 78.25 785 LEU A CA 1
ATOM 5960 C C . LEU A 1 785 ? 9.499 0.008 -6.043 1.00 78.25 785 LEU A C 1
ATOM 5962 O O . LEU A 1 785 ? 8.399 -0.508 -5.893 1.00 78.25 785 LEU A O 1
ATOM 5966 N N . LEU A 1 786 ? 10.340 0.199 -5.021 1.00 73.12 786 LEU A N 1
ATOM 5967 C CA . LEU A 1 786 ? 10.015 -0.166 -3.639 1.00 73.12 786 LEU A CA 1
ATOM 5968 C C . LEU A 1 786 ? 8.824 0.637 -3.075 1.00 73.12 786 LEU A C 1
ATOM 5970 O O . LEU A 1 786 ? 8.120 0.124 -2.211 1.00 73.12 786 LEU A O 1
ATOM 5974 N N . HIS A 1 787 ? 8.576 1.848 -3.584 1.00 68.56 787 HIS A N 1
ATOM 5975 C CA . HIS A 1 787 ? 7.545 2.778 -3.108 1.00 68.56 787 HIS A CA 1
ATOM 5976 C C . HIS A 1 787 ? 6.550 3.183 -4.215 1.00 68.56 787 HIS A C 1
ATOM 5978 O O . HIS A 1 787 ? 6.174 4.351 -4.306 1.00 68.56 787 HIS A O 1
ATOM 5984 N N . LEU A 1 788 ? 6.105 2.237 -5.056 1.00 64.44 788 LEU A N 1
ATOM 5985 C CA . LEU A 1 788 ? 4.891 2.445 -5.861 1.00 64.44 788 LEU A CA 1
ATOM 5986 C C . LEU A 1 788 ? 3.740 2.871 -4.929 1.00 64.44 788 LEU A C 1
ATOM 5988 O O . LEU A 1 788 ? 3.495 2.203 -3.924 1.00 64.44 788 LEU A O 1
ATOM 5992 N N . GLY A 1 789 ? 3.058 3.970 -5.263 1.00 56.81 789 GLY A N 1
ATOM 5993 C CA . GLY A 1 789 ? 2.012 4.565 -4.426 1.00 56.81 789 GLY A CA 1
ATOM 5994 C C . GLY A 1 789 ? 0.849 3.623 -4.083 1.00 56.81 789 GLY A C 1
ATOM 5995 O O . GLY A 1 789 ? 0.593 2.624 -4.764 1.00 56.81 789 GLY A O 1
ATOM 5996 N N . CYS A 1 790 ? 0.118 3.953 -3.014 1.00 69.69 790 CYS A N 1
ATOM 5997 C CA . CYS A 1 790 ? -1.056 3.197 -2.575 1.00 69.69 790 CYS A CA 1
ATOM 5998 C C . CYS A 1 790 ? -2.360 3.998 -2.708 1.00 69.69 790 CYS A C 1
ATOM 6000 O O . CYS A 1 790 ? -2.375 5.229 -2.648 1.00 69.69 790 CYS A O 1
ATOM 6002 N N . ASP A 1 791 ? -3.481 3.296 -2.881 1.00 78.06 791 ASP A N 1
ATOM 6003 C CA . ASP A 1 791 ? -4.796 3.935 -2.952 1.00 78.06 791 ASP A CA 1
ATOM 6004 C C . ASP A 1 791 ? -5.243 4.397 -1.561 1.00 78.06 791 ASP A C 1
ATOM 6006 O O . ASP A 1 791 ? -5.762 5.502 -1.404 1.00 78.06 791 ASP A O 1
ATOM 6010 N N . VAL A 1 792 ? -5.026 3.558 -0.541 1.00 87.44 792 VAL A N 1
ATOM 6011 C CA . VAL A 1 792 ? -5.467 3.821 0.834 1.00 87.44 792 VAL A CA 1
ATOM 6012 C C . VAL A 1 792 ? -4.387 3.451 1.848 1.00 87.44 792 VAL A C 1
ATOM 6014 O O . VAL A 1 792 ? -3.994 2.288 1.950 1.00 87.44 792 VAL A O 1
ATOM 6017 N N . ALA A 1 793 ? -3.987 4.414 2.679 1.00 90.12 793 ALA A N 1
ATOM 6018 C CA . ALA A 1 793 ? -3.214 4.162 3.893 1.00 90.12 793 ALA A CA 1
ATOM 6019 C C . ALA A 1 793 ? -4.117 4.168 5.133 1.00 90.12 793 ALA A C 1
ATOM 6021 O O . ALA A 1 793 ? -4.929 5.073 5.335 1.00 90.12 793 ALA A O 1
ATOM 6022 N N . ILE A 1 794 ? -3.951 3.171 5.999 1.00 94.19 794 ILE A N 1
ATOM 6023 C CA . ILE A 1 794 ? -4.666 3.029 7.269 1.00 94.19 794 ILE A CA 1
ATOM 6024 C C . ILE A 1 794 ? -3.647 3.074 8.407 1.00 94.19 794 ILE A C 1
ATOM 6026 O O . ILE A 1 794 ? -2.788 2.205 8.517 1.00 94.19 794 ILE A O 1
ATOM 6030 N N . ILE A 1 795 ? -3.745 4.062 9.292 1.00 93.69 795 ILE A N 1
ATOM 6031 C CA . ILE A 1 795 ? -2.853 4.198 10.450 1.00 93.69 795 ILE A CA 1
ATOM 6032 C C . ILE A 1 795 ? -3.519 3.572 11.675 1.00 93.69 795 ILE A C 1
ATOM 6034 O O . ILE A 1 795 ? -4.580 4.022 12.107 1.00 93.69 795 ILE A O 1
ATOM 6038 N N . GLY A 1 796 ? -2.872 2.572 12.268 1.00 90.94 796 GLY A N 1
ATOM 6039 C CA . GLY A 1 796 ? -3.340 1.823 13.432 1.00 90.94 796 GLY A CA 1
ATOM 6040 C C . GLY A 1 796 ? -3.900 0.452 13.054 1.00 90.94 796 GLY A C 1
ATOM 6041 O O . GLY A 1 796 ? -5.039 0.329 12.605 1.00 90.94 796 GLY A O 1
ATOM 6042 N N . GLY A 1 797 ? -3.134 -0.599 13.342 1.00 90.25 797 GLY A N 1
ATOM 6043 C CA . GLY A 1 797 ? -3.510 -2.009 13.214 1.00 90.25 797 GLY A CA 1
ATOM 6044 C C . GLY A 1 797 ? -4.352 -2.513 14.390 1.00 90.25 797 GLY A C 1
ATOM 6045 O O . GLY A 1 797 ? -4.188 -3.643 14.844 1.00 90.25 797 GLY A O 1
ATOM 6046 N N . GLY A 1 798 ? -5.228 -1.669 14.937 1.00 91.75 798 GLY A N 1
ATOM 6047 C CA . GLY A 1 798 ? -6.283 -2.096 15.856 1.00 91.75 798 GLY A CA 1
ATOM 6048 C C . GLY A 1 798 ? -7.476 -2.681 15.097 1.00 91.75 798 GLY A C 1
ATOM 6049 O O . GLY A 1 798 ? -7.554 -2.575 13.873 1.00 91.75 798 GLY A O 1
ATOM 6050 N N . ILE A 1 799 ? -8.449 -3.237 15.826 1.00 93.12 799 ILE A N 1
ATOM 6051 C CA . ILE A 1 799 ? -9.638 -3.864 15.222 1.00 93.12 799 ILE A CA 1
ATOM 6052 C C . ILE A 1 799 ? -10.332 -2.973 14.182 1.00 93.12 799 ILE A C 1
ATOM 6054 O O . ILE A 1 799 ? -10.681 -3.475 13.122 1.00 93.12 799 ILE A O 1
ATOM 6058 N N . SER A 1 800 ? -10.461 -1.666 14.438 1.00 92.69 800 SER A N 1
ATOM 6059 C CA . SER A 1 800 ? -11.076 -0.702 13.516 1.00 92.69 800 SER A CA 1
ATOM 6060 C C . SER A 1 800 ? -10.326 -0.604 12.178 1.00 92.69 800 SER A C 1
ATOM 6062 O O . SER A 1 800 ? -10.952 -0.636 11.119 1.00 92.69 800 SER A O 1
ATOM 6064 N N . GLY A 1 801 ? -8.989 -0.537 12.214 1.00 94.06 801 GLY A N 1
ATOM 6065 C CA . GLY A 1 801 ? -8.154 -0.457 11.013 1.00 94.06 801 GLY A CA 1
ATOM 6066 C C . GLY A 1 801 ? -8.104 -1.779 10.247 1.00 94.06 801 GLY A C 1
ATOM 6067 O O . GLY A 1 801 ? -8.287 -1.796 9.033 1.00 94.06 801 GLY A O 1
ATOM 6068 N N . CYS A 1 802 ? -7.956 -2.906 10.950 1.00 95.25 802 CYS A N 1
ATOM 6069 C CA . CYS A 1 802 ? -7.959 -4.230 10.323 1.00 95.25 802 CYS A CA 1
ATOM 6070 C C . CYS A 1 802 ? -9.330 -4.592 9.724 1.00 95.25 802 CYS A C 1
ATOM 6072 O O . CYS A 1 802 ? -9.376 -5.165 8.637 1.00 95.25 802 CYS A O 1
ATOM 6074 N N . SER A 1 803 ? -10.447 -4.217 10.365 1.00 95.50 803 SER A N 1
ATOM 6075 C CA . SER A 1 803 ? -11.783 -4.410 9.782 1.00 95.50 803 SER A CA 1
ATOM 6076 C C . SER A 1 803 ? -11.999 -3.560 8.529 1.00 95.50 803 SER A C 1
ATOM 6078 O O . SER A 1 803 ? -12.619 -4.037 7.583 1.00 95.50 803 SER A O 1
ATOM 6080 N N . LEU A 1 804 ? -11.450 -2.338 8.479 1.00 96.06 804 LEU A N 1
ATOM 6081 C CA . LEU A 1 804 ? -11.483 -1.509 7.272 1.00 96.06 804 LEU A CA 1
ATOM 6082 C C . LEU A 1 804 ? -10.644 -2.121 6.145 1.00 96.06 804 LEU A C 1
ATOM 6084 O O . LEU A 1 804 ? -11.144 -2.244 5.031 1.00 96.06 804 LEU A O 1
ATOM 6088 N N . ALA A 1 805 ? -9.423 -2.581 6.433 1.00 95.50 805 ALA A N 1
ATOM 6089 C CA . ALA A 1 805 ? -8.589 -3.275 5.451 1.00 95.50 805 ALA A CA 1
ATOM 6090 C C . ALA A 1 805 ? -9.300 -4.507 4.859 1.00 95.50 805 ALA A C 1
ATOM 6092 O O . ALA A 1 805 ? -9.260 -4.720 3.649 1.00 95.50 805 ALA A O 1
ATOM 6093 N N . TRP A 1 806 ? -10.016 -5.280 5.686 1.00 95.81 806 TRP A N 1
ATOM 6094 C CA . TRP A 1 806 ? -10.841 -6.396 5.217 1.00 95.81 806 TRP A CA 1
ATOM 6095 C C . TRP A 1 806 ? -12.029 -5.951 4.350 1.00 95.81 806 TRP A C 1
ATOM 6097 O O . TRP A 1 806 ? -12.252 -6.543 3.296 1.00 95.81 806 TRP A O 1
ATOM 6107 N N . VAL A 1 807 ? -12.762 -4.900 4.739 1.00 95.19 807 VAL A N 1
ATOM 6108 C CA . VAL A 1 807 ? -13.888 -4.371 3.945 1.00 95.19 807 VAL A CA 1
ATOM 6109 C C . VAL A 1 807 ? -13.420 -3.860 2.578 1.00 95.19 807 VAL A C 1
ATOM 6111 O O . VAL A 1 807 ? -14.016 -4.224 1.565 1.00 95.19 807 VAL A O 1
ATOM 6114 N N . LEU A 1 808 ? -12.335 -3.079 2.528 1.00 95.00 808 LEU A N 1
ATOM 6115 C CA . LEU A 1 808 ? -11.759 -2.567 1.277 1.00 95.00 808 LEU A CA 1
ATOM 6116 C C . LEU A 1 808 ? -11.274 -3.712 0.379 1.00 95.00 808 LEU A C 1
ATOM 6118 O O . LEU A 1 808 ? -11.590 -3.740 -0.812 1.00 95.00 808 LEU A O 1
ATOM 6122 N N . ALA A 1 809 ? -10.584 -4.703 0.953 1.00 92.06 809 ALA A N 1
ATOM 6123 C CA . ALA A 1 809 ? -10.177 -5.896 0.221 1.00 92.06 809 ALA A CA 1
ATOM 6124 C C . ALA A 1 809 ? -11.385 -6.624 -0.390 1.00 92.06 809 ALA A C 1
ATOM 6126 O O . ALA A 1 809 ? -11.339 -7.001 -1.561 1.00 92.06 809 ALA A O 1
ATOM 6127 N N . ARG A 1 810 ? -12.461 -6.813 0.390 1.00 92.56 810 ARG A N 1
ATOM 6128 C CA . ARG A 1 810 ? -13.545 -7.756 0.075 1.00 92.56 810 ARG A CA 1
ATOM 6129 C C . ARG A 1 810 ? -14.697 -7.206 -0.764 1.00 92.56 810 ARG A C 1
ATOM 6131 O O . ARG A 1 810 ? -15.305 -7.997 -1.482 1.00 92.56 810 ARG A O 1
ATOM 6138 N N . PHE A 1 811 ? -15.009 -5.913 -0.649 1.00 92.81 811 PHE A N 1
ATOM 6139 C CA . PHE A 1 811 ? -16.247 -5.322 -1.185 1.00 92.81 811 PHE A CA 1
ATOM 6140 C C . PHE A 1 811 ? -16.034 -4.081 -2.066 1.00 92.81 811 PHE A C 1
ATOM 6142 O O . PHE A 1 811 ? -16.989 -3.359 -2.325 1.00 92.81 811 PHE A O 1
ATOM 6149 N N . THR A 1 812 ? -14.807 -3.797 -2.505 1.00 90.31 812 THR A N 1
ATOM 6150 C CA . THR A 1 812 ? -14.516 -2.667 -3.414 1.00 90.31 812 THR A CA 1
ATOM 6151 C C . THR A 1 812 ? -13.671 -3.122 -4.604 1.00 90.31 812 THR A C 1
ATOM 6153 O O . THR A 1 812 ? -13.249 -4.277 -4.628 1.00 90.31 812 THR A O 1
ATOM 6156 N N . ASP A 1 813 ? -13.364 -2.252 -5.563 1.00 82.44 813 ASP A N 1
ATOM 6157 C CA . ASP A 1 813 ? -12.366 -2.483 -6.627 1.00 82.44 813 ASP A CA 1
ATOM 6158 C C . ASP A 1 813 ? -10.987 -1.839 -6.338 1.00 82.44 813 ASP A C 1
ATOM 6160 O O . ASP A 1 813 ? -10.098 -1.850 -7.189 1.00 82.44 813 ASP A O 1
ATOM 6164 N N . ILE A 1 814 ? -10.775 -1.333 -5.116 1.00 83.06 814 ILE A N 1
ATOM 6165 C CA . ILE A 1 814 ? -9.511 -0.719 -4.677 1.00 83.06 814 ILE A CA 1
ATOM 6166 C C . ILE A 1 814 ? -8.382 -1.759 -4.688 1.00 83.06 814 ILE A C 1
ATOM 6168 O O . ILE A 1 814 ? -8.545 -2.876 -4.184 1.00 83.06 814 ILE A O 1
ATOM 6172 N N . ASN A 1 815 ? -7.229 -1.381 -5.254 1.00 74.12 815 ASN A N 1
ATOM 6173 C CA . ASN A 1 815 ? -6.159 -2.316 -5.605 1.00 74.12 815 ASN A CA 1
ATOM 6174 C C . ASN A 1 815 ? -4.997 -2.321 -4.608 1.00 74.12 815 ASN A C 1
ATOM 6176 O O . ASN A 1 815 ? -4.350 -3.358 -4.462 1.00 74.12 815 ASN A O 1
ATOM 6180 N N . SER A 1 816 ? -4.725 -1.199 -3.933 1.00 75.06 816 SER A N 1
ATOM 6181 C CA . SER A 1 816 ? -3.559 -1.047 -3.052 1.00 75.06 816 SER A CA 1
ATOM 6182 C C . SER A 1 816 ? -3.918 -0.438 -1.690 1.00 75.06 816 SER A C 1
ATOM 6184 O O . SER A 1 816 ? -4.167 0.764 -1.577 1.00 75.06 816 SER A O 1
ATOM 6186 N N . VAL A 1 817 ? -3.925 -1.268 -0.639 1.00 86.38 817 VAL A N 1
ATOM 6187 C CA . VAL A 1 817 ? -4.194 -0.866 0.755 1.00 86.38 817 VAL A CA 1
ATOM 6188 C C . VAL A 1 817 ? -2.989 -1.187 1.640 1.00 86.38 817 VAL A C 1
ATOM 6190 O O . VAL A 1 817 ? -2.556 -2.337 1.703 1.00 86.38 817 VAL A O 1
ATOM 6193 N N . VAL A 1 818 ? -2.488 -0.201 2.385 1.00 83.38 818 VAL A N 1
ATOM 6194 C CA . VAL A 1 818 ? -1.416 -0.389 3.377 1.00 83.38 818 VAL A CA 1
ATOM 6195 C C . VAL A 1 818 ? -1.909 -0.057 4.784 1.00 83.38 818 VAL A C 1
ATOM 6197 O O . VAL A 1 818 ? -2.587 0.947 5.000 1.00 83.38 818 VAL A O 1
ATOM 6200 N N . VAL A 1 819 ? -1.566 -0.892 5.762 1.00 86.38 819 VAL A N 1
ATOM 6201 C CA . VAL A 1 819 ? -1.877 -0.688 7.181 1.00 86.38 819 VAL A CA 1
ATOM 6202 C C . VAL A 1 819 ? -0.581 -0.491 7.960 1.00 86.38 819 VAL A C 1
ATOM 6204 O O . VAL A 1 819 ? 0.253 -1.392 8.009 1.00 86.38 819 VAL A O 1
ATOM 6207 N N . LEU A 1 820 ? -0.420 0.673 8.588 1.00 84.50 820 LEU A N 1
ATOM 6208 C CA . LEU A 1 820 ? 0.765 1.057 9.359 1.00 84.50 820 LEU A CA 1
ATOM 6209 C C . LEU A 1 820 ? 0.487 0.929 10.864 1.00 84.50 820 LEU A C 1
ATOM 6211 O O . LEU A 1 820 ? -0.385 1.614 11.402 1.00 84.50 820 LEU A O 1
ATOM 6215 N N . GLU A 1 821 ? 1.229 0.073 11.565 1.00 83.69 821 GLU A N 1
ATOM 6216 C CA . GLU A 1 821 ? 1.106 -0.155 13.010 1.00 83.69 821 GLU A CA 1
ATOM 6217 C C . GLU A 1 821 ? 2.426 0.151 13.732 1.00 83.69 821 GLU A C 1
ATOM 6219 O O . GLU A 1 821 ? 3.480 -0.392 13.402 1.00 83.69 821 GLU A O 1
ATOM 6224 N N . ARG A 1 822 ? 2.364 0.995 14.769 1.00 84.81 822 ARG A N 1
ATOM 6225 C CA . ARG A 1 822 ? 3.532 1.424 15.555 1.00 84.81 822 ARG A CA 1
ATOM 6226 C C . ARG A 1 822 ? 4.133 0.307 16.407 1.00 84.81 822 ARG A C 1
ATOM 6228 O O . ARG A 1 822 ? 5.326 0.337 16.697 1.00 84.81 822 ARG A O 1
ATOM 6235 N N . HIS A 1 823 ? 3.313 -0.643 16.849 1.00 81.44 823 HIS A N 1
ATOM 6236 C CA . HIS A 1 823 ? 3.717 -1.773 17.681 1.00 81.44 823 HIS A CA 1
ATOM 6237 C C . HIS A 1 823 ? 4.203 -2.946 16.827 1.00 81.44 823 HIS A C 1
ATOM 6239 O O . HIS A 1 823 ? 3.930 -3.028 15.634 1.00 81.44 823 HIS A O 1
ATOM 6245 N N . ASN A 1 824 ? 4.900 -3.902 17.444 1.00 75.12 824 ASN A N 1
ATOM 6246 C CA . ASN A 1 824 ? 5.482 -5.060 16.748 1.00 75.12 824 ASN A CA 1
ATOM 6247 C C . ASN A 1 824 ? 4.465 -6.073 16.181 1.00 75.12 824 ASN A C 1
ATOM 6249 O O . ASN A 1 824 ? 4.853 -7.113 15.648 1.00 75.12 824 ASN A O 1
ATOM 6253 N N . ASN A 1 825 ? 3.168 -5.829 16.370 1.00 76.00 825 ASN A N 1
ATOM 6254 C CA . ASN A 1 825 ? 2.081 -6.650 15.862 1.00 76.00 825 ASN A CA 1
ATOM 6255 C C . ASN A 1 825 ? 0.756 -5.874 15.929 1.00 76.00 825 ASN A C 1
ATOM 6257 O O . ASN A 1 825 ? 0.633 -4.920 16.702 1.00 76.00 825 ASN A O 1
ATOM 6261 N N . VAL A 1 826 ? -0.246 -6.335 15.185 1.00 88.50 826 VAL A N 1
ATOM 6262 C CA . VAL A 1 826 ? -1.618 -5.815 15.239 1.00 88.50 826 VAL A CA 1
ATOM 6263 C C . VAL A 1 826 ? -2.286 -6.103 16.592 1.00 88.50 826 VAL A C 1
ATOM 6265 O O . VAL A 1 826 ? -1.884 -6.988 17.352 1.00 88.50 826 VAL A O 1
ATOM 6268 N N . GLY A 1 827 ? -3.319 -5.328 16.922 1.00 87.25 827 GLY A N 1
ATOM 6269 C CA . GLY A 1 827 ? -4.206 -5.572 18.061 1.00 87.25 827 GLY A CA 1
ATOM 6270 C C . GLY A 1 827 ? -3.585 -5.412 19.457 1.00 87.25 827 GLY A C 1
ATOM 6271 O O . GLY A 1 827 ? -4.226 -5.781 20.439 1.00 87.25 827 GLY A O 1
ATOM 6272 N N . ARG A 1 828 ? -2.365 -4.868 19.585 1.00 87.25 828 ARG A N 1
ATOM 6273 C CA . ARG A 1 828 ? -1.601 -4.822 20.853 1.00 87.25 828 ARG A CA 1
ATOM 6274 C C . ARG A 1 828 ? -2.147 -3.871 21.926 1.00 87.25 828 ARG A C 1
ATOM 6276 O O . ARG A 1 828 ? -1.910 -4.120 23.106 1.00 87.25 828 ARG A O 1
ATOM 6283 N N . VAL A 1 829 ? -2.882 -2.823 21.543 1.00 86.50 829 VAL A N 1
ATOM 6284 C CA . VAL A 1 829 ? -3.399 -1.795 22.472 1.00 86.50 829 VAL A CA 1
ATOM 6285 C C . VAL A 1 829 ? -4.862 -2.075 22.843 1.00 86.50 829 VAL A C 1
ATOM 6287 O O . VAL A 1 829 ? -5.125 -3.030 23.570 1.00 86.50 829 VAL A O 1
ATOM 6290 N N . CYS A 1 830 ? -5.836 -1.292 22.368 1.00 86.56 830 CYS A N 1
ATOM 6291 C CA . CYS A 1 830 ? -7.232 -1.370 22.824 1.00 86.56 830 CYS A CA 1
ATOM 6292 C C . CYS A 1 830 ? -7.921 -2.713 22.507 1.00 86.56 830 CYS A C 1
ATOM 6294 O O . CYS A 1 830 ? -8.769 -3.165 23.276 1.00 86.56 830 CYS A O 1
ATOM 6296 N N . SER A 1 831 ? -7.548 -3.366 21.402 1.00 89.31 831 SER A N 1
ATOM 6297 C CA . SER A 1 831 ? -8.096 -4.670 20.996 1.00 89.31 831 SER A CA 1
ATOM 6298 C C . SER A 1 831 ? -7.588 -5.840 21.843 1.00 89.31 831 SER A C 1
ATOM 6300 O O . SER A 1 831 ? -8.244 -6.877 21.895 1.00 89.31 831 SER A O 1
ATOM 6302 N N . HIS A 1 832 ? -6.456 -5.688 22.534 1.00 86.88 832 HIS A N 1
ATOM 6303 C CA . HIS A 1 832 ? -5.852 -6.756 23.322 1.00 86.88 832 HIS A CA 1
ATOM 6304 C C . HIS A 1 832 ? -6.765 -7.166 24.484 1.00 86.88 832 HIS A C 1
ATOM 6306 O O . HIS A 1 832 ? -7.240 -6.304 25.221 1.00 86.88 832 HIS A O 1
ATOM 6312 N N . ALA A 1 833 ? -6.962 -8.472 24.695 1.00 82.25 833 ALA A N 1
ATOM 6313 C CA . ALA A 1 833 ? -7.923 -9.026 25.659 1.00 82.25 833 ALA A CA 1
ATOM 6314 C C . ALA A 1 833 ? -7.819 -8.452 27.089 1.00 82.25 833 ALA A C 1
ATOM 6316 O O . ALA A 1 833 ? -8.827 -8.287 27.763 1.00 82.25 833 ALA A O 1
ATOM 6317 N N . LYS A 1 834 ? -6.612 -8.081 27.544 1.00 81.81 834 LYS A N 1
ATOM 6318 C CA . LYS A 1 834 ? -6.400 -7.466 28.872 1.00 81.81 834 LYS A CA 1
ATOM 6319 C C . LYS A 1 834 ? -6.857 -6.004 28.981 1.00 81.81 834 LYS A C 1
ATOM 6321 O O . LYS A 1 834 ? -6.986 -5.496 30.090 1.00 81.81 834 LYS A O 1
ATOM 6326 N N . ASN A 1 835 ? -7.053 -5.317 27.856 1.00 82.56 835 ASN A N 1
ATOM 6327 C CA . ASN A 1 835 ? -7.269 -3.868 27.787 1.00 82.56 835 ASN A CA 1
ATOM 6328 C C . ASN A 1 835 ? -8.739 -3.483 27.537 1.00 82.56 835 ASN A C 1
ATOM 6330 O O . ASN A 1 835 ? -9.072 -2.296 27.558 1.00 82.56 835 ASN A O 1
ATOM 6334 N N . ASN A 1 836 ? -9.622 -4.464 27.336 1.00 83.81 836 ASN A N 1
ATOM 6335 C CA . ASN A 1 836 ? -11.062 -4.283 27.168 1.00 83.81 836 ASN A CA 1
ATOM 6336 C C . ASN A 1 836 ? -11.846 -5.334 27.982 1.00 83.81 836 ASN A C 1
ATOM 6338 O O . ASN A 1 836 ? -11.283 -6.327 28.428 1.00 83.81 836 ASN A O 1
ATOM 6342 N N . SER A 1 837 ? -13.147 -5.111 28.184 1.00 77.94 837 SER A N 1
ATOM 6343 C CA . SER A 1 837 ? -14.043 -6.008 28.940 1.00 77.94 837 SER A CA 1
ATOM 6344 C C . SER A 1 837 ? -14.464 -7.266 28.169 1.00 77.94 837 SER A C 1
ATOM 6346 O O . SER A 1 837 ? -15.204 -8.097 28.693 1.00 77.94 837 SER A O 1
ATOM 6348 N N . GLN A 1 838 ? -14.025 -7.413 26.913 1.00 84.44 838 GLN A N 1
ATOM 6349 C CA . GLN A 1 838 ? -14.368 -8.536 26.038 1.00 84.44 838 GLN A CA 1
ATOM 6350 C C . GLN A 1 838 ? -15.895 -8.727 25.880 1.00 84.44 838 GLN A C 1
ATOM 6352 O O . GLN A 1 838 ? -16.357 -9.844 25.691 1.00 84.44 838 GLN A O 1
ATOM 6357 N N . THR A 1 839 ? -16.702 -7.659 25.984 1.00 86.44 839 THR A N 1
ATOM 6358 C CA . THR A 1 839 ? -18.183 -7.693 25.917 1.00 86.44 839 THR A CA 1
ATOM 6359 C C . THR A 1 839 ? -18.697 -7.318 24.524 1.00 86.44 839 THR A C 1
ATOM 6361 O O . THR A 1 839 ? -18.177 -6.383 23.911 1.00 86.44 839 THR A O 1
ATOM 6364 N N . LEU A 1 840 ? -19.733 -8.014 24.036 1.00 88.88 840 LEU A N 1
ATOM 6365 C CA . LEU A 1 840 ? -20.505 -7.620 22.852 1.00 88.88 840 LEU A CA 1
ATOM 6366 C C . LEU A 1 840 ? -21.645 -6.676 23.271 1.00 88.88 840 LEU A C 1
ATOM 6368 O O . LEU A 1 840 ? -22.638 -7.112 23.857 1.00 88.88 840 LEU A O 1
ATOM 6372 N N . HIS A 1 841 ? -21.497 -5.387 22.973 1.00 88.12 841 HIS A N 1
ATOM 6373 C CA . HIS A 1 841 ? -22.456 -4.350 23.360 1.00 88.12 841 HIS A CA 1
ATOM 6374 C C . HIS A 1 841 ? -23.625 -4.277 22.366 1.00 88.12 841 HIS A C 1
ATOM 6376 O O . HIS A 1 841 ? -23.495 -3.687 21.293 1.00 88.12 841 HIS A O 1
ATOM 6382 N N . ARG A 1 842 ? -24.765 -4.884 22.716 1.00 86.81 842 ARG A N 1
ATOM 6383 C CA . ARG A 1 842 ? -25.967 -4.938 21.859 1.00 86.81 842 ARG A CA 1
ATOM 6384 C C . ARG A 1 842 ? -27.004 -3.853 22.173 1.00 86.81 842 ARG A C 1
ATOM 6386 O O . ARG A 1 842 ? -27.945 -3.699 21.406 1.00 86.81 842 ARG A O 1
ATOM 6393 N N . GLY A 1 843 ? -26.857 -3.100 23.265 1.00 87.38 843 GLY A N 1
ATOM 6394 C CA . GLY A 1 843 ? -27.862 -2.144 23.744 1.00 87.38 843 GLY A CA 1
ATOM 6395 C C . GLY A 1 843 ? -28.906 -2.750 24.690 1.00 87.38 843 GLY A C 1
ATOM 6396 O O . GLY A 1 843 ? -29.795 -2.027 25.141 1.00 87.38 843 GLY A O 1
ATOM 6397 N N . ASP A 1 844 ? -28.803 -4.048 24.989 1.00 86.75 844 ASP A N 1
ATOM 6398 C CA . ASP A 1 844 ? -29.732 -4.807 25.831 1.00 86.75 844 ASP A CA 1
ATOM 6399 C C . ASP A 1 844 ? -29.518 -4.522 27.328 1.00 86.75 844 ASP A C 1
ATOM 6401 O O . ASP A 1 844 ? -30.451 -4.128 28.033 1.00 86.75 844 ASP A O 1
ATOM 6405 N N . ILE A 1 845 ? -28.274 -4.618 27.800 1.00 83.88 845 ILE A N 1
ATOM 6406 C CA . ILE A 1 845 ? -27.890 -4.377 29.200 1.00 83.88 845 ILE A CA 1
ATOM 6407 C C . ILE A 1 845 ? -27.413 -2.944 29.480 1.00 83.88 845 ILE A C 1
ATOM 6409 O O . ILE A 1 845 ? -27.298 -2.561 30.640 1.00 83.88 845 ILE A O 1
ATOM 6413 N N . GLU A 1 846 ? -27.154 -2.132 28.451 1.00 86.50 846 GLU A N 1
ATOM 6414 C CA . GLU A 1 846 ? -26.744 -0.732 28.614 1.00 86.50 846 GLU A CA 1
ATOM 6415 C C . GLU A 1 846 ? -27.924 0.148 29.075 1.00 86.50 846 GLU A C 1
ATOM 6417 O O . GLU A 1 846 ? -28.632 0.751 28.258 1.00 86.50 846 GLU A O 1
ATOM 6422 N N . THR A 1 847 ? -28.154 0.229 30.393 1.00 88.12 847 THR A N 1
ATOM 6423 C CA . THR A 1 847 ? -29.301 0.929 31.004 1.00 88.12 847 THR A CA 1
ATOM 6424 C C . THR A 1 847 ? -29.399 2.402 30.614 1.00 88.12 847 THR A C 1
ATOM 6426 O O . THR A 1 847 ? -30.496 2.954 30.608 1.00 88.12 847 THR A O 1
ATOM 6429 N N . ASN A 1 848 ? -28.286 3.033 30.224 1.00 85.81 848 ASN A N 1
ATOM 6430 C CA . ASN A 1 848 ? -28.250 4.429 29.792 1.00 85.81 848 ASN A CA 1
ATOM 6431 C C . ASN A 1 848 ? -28.643 4.662 28.314 1.00 85.81 848 ASN A C 1
ATOM 6433 O O . ASN A 1 848 ? -28.584 5.800 27.840 1.00 85.81 848 ASN A O 1
ATOM 6437 N N . TYR A 1 849 ? -28.964 3.618 27.542 1.00 87.25 849 TYR A N 1
ATOM 6438 C CA . TYR A 1 849 ? -29.348 3.758 26.132 1.00 87.25 849 TYR A CA 1
ATOM 6439 C C . TYR A 1 849 ? -30.854 3.987 25.994 1.00 87.25 849 TYR A C 1
ATOM 6441 O O . TYR A 1 849 ? -31.653 3.304 26.628 1.00 87.25 849 TYR A O 1
ATOM 6449 N N . SER A 1 850 ? -31.244 4.896 25.095 1.00 88.06 850 SER A N 1
ATOM 6450 C CA . SER A 1 850 ? -32.615 4.966 24.581 1.00 88.06 850 SER A CA 1
ATOM 6451 C C . SER A 1 850 ? -32.893 3.800 23.628 1.00 88.06 850 SER A C 1
ATOM 6453 O O . SER A 1 850 ? -31.966 3.272 23.008 1.00 88.06 850 SER A O 1
ATOM 6455 N N . ILE A 1 851 ? -34.166 3.437 23.442 1.00 87.81 851 ILE A N 1
ATOM 6456 C CA . ILE A 1 851 ? -34.561 2.323 22.562 1.00 87.81 851 ILE A CA 1
ATOM 6457 C C . ILE A 1 851 ? -34.030 2.484 21.123 1.00 87.81 851 ILE A C 1
ATOM 6459 O O . ILE A 1 851 ? -33.552 1.524 20.526 1.00 87.81 851 ILE A O 1
ATOM 6463 N N . HIS A 1 852 ? -33.988 3.715 20.595 1.00 85.62 852 HIS A N 1
ATOM 6464 C CA . HIS A 1 852 ? -33.402 4.011 19.280 1.00 85.62 852 HIS A CA 1
ATOM 6465 C C . HIS A 1 852 ? -31.893 3.721 19.233 1.00 85.62 852 HIS A C 1
ATOM 6467 O O . HIS A 1 852 ? -31.395 3.096 18.297 1.00 85.62 852 HIS A O 1
ATOM 6473 N N . LYS A 1 853 ? -31.153 4.139 20.270 1.00 84.12 853 LYS A N 1
ATOM 6474 C CA . LYS A 1 853 ? -29.712 3.879 20.378 1.00 84.12 853 LYS A CA 1
ATOM 6475 C C . LYS A 1 853 ? -29.426 2.385 20.553 1.00 84.12 853 LYS A C 1
ATOM 6477 O O . LYS A 1 853 ? -28.448 1.895 19.997 1.00 84.12 853 LYS A O 1
ATOM 6482 N N . ALA A 1 854 ? -30.282 1.670 21.280 1.00 87.94 854 ALA A N 1
ATOM 6483 C CA . ALA A 1 854 ? -30.179 0.230 21.470 1.00 87.94 854 ALA A CA 1
ATOM 6484 C C . ALA A 1 854 ? -30.453 -0.555 20.177 1.00 87.94 854 ALA A C 1
ATOM 6486 O O . ALA A 1 854 ? -29.626 -1.383 19.811 1.00 87.94 854 ALA A O 1
ATOM 6487 N N . ARG A 1 855 ? -31.515 -0.234 19.419 1.00 86.69 855 ARG A N 1
ATOM 6488 C CA . ARG A 1 855 ? -31.756 -0.805 18.075 1.00 86.69 855 ARG A CA 1
ATOM 6489 C C . ARG A 1 855 ? -30.542 -0.627 17.156 1.00 86.69 855 ARG A C 1
ATOM 6491 O O . ARG A 1 855 ? -30.072 -1.593 16.557 1.00 86.69 855 ARG A O 1
ATOM 6498 N N . ARG A 1 856 ? -29.981 0.590 17.104 1.00 83.12 856 ARG A N 1
ATOM 6499 C CA . ARG A 1 856 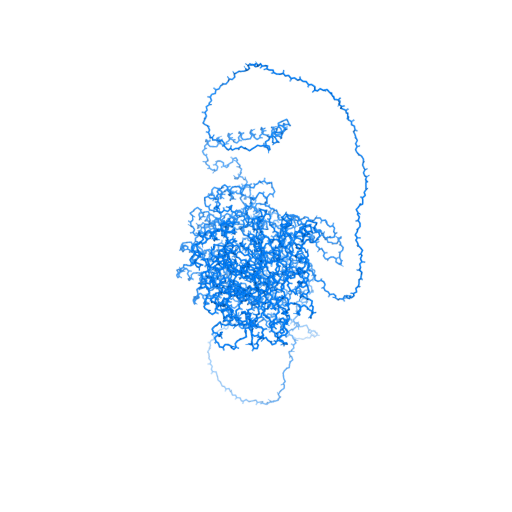? -28.776 0.905 16.316 1.00 83.12 856 ARG A CA 1
ATOM 6500 C C . ARG A 1 856 ? -27.558 0.090 16.775 1.00 83.12 856 ARG A C 1
ATOM 6502 O O . ARG A 1 856 ? -26.886 -0.502 15.937 1.00 83.12 856 ARG A O 1
ATOM 6509 N N . ALA A 1 857 ? -27.307 -0.007 18.082 1.00 84.69 857 ALA A N 1
ATOM 6510 C CA . ALA A 1 857 ? -26.215 -0.817 18.631 1.00 84.69 857 ALA A CA 1
ATOM 6511 C C . ALA A 1 857 ? -26.384 -2.320 18.330 1.00 84.69 857 ALA A C 1
ATOM 6513 O O . ALA A 1 857 ? -25.420 -2.976 17.938 1.00 84.69 857 ALA A O 1
ATOM 6514 N N . ASN A 1 858 ? -27.606 -2.852 18.435 1.00 87.62 858 ASN A N 1
ATOM 6515 C CA . ASN A 1 858 ? -27.930 -4.242 18.116 1.00 87.62 858 ASN A CA 1
ATOM 6516 C C . ASN A 1 858 ? -27.646 -4.557 16.638 1.00 87.62 858 ASN A C 1
ATOM 6518 O O . ASN A 1 858 ? -26.972 -5.541 16.340 1.00 87.62 858 ASN A O 1
ATOM 6522 N N . ALA A 1 859 ? -28.070 -3.683 15.717 1.00 84.56 859 ALA A N 1
ATOM 6523 C CA . ALA A 1 859 ? -27.789 -3.819 14.285 1.00 84.56 859 ALA A CA 1
ATOM 6524 C C . ALA A 1 859 ? -26.277 -3.788 13.968 1.00 84.56 859 ALA A C 1
ATOM 6526 O O . ALA A 1 859 ? -25.801 -4.539 13.117 1.00 84.56 859 ALA A O 1
ATOM 6527 N N . GLN A 1 860 ? -25.497 -2.968 14.683 1.00 85.31 860 GLN A N 1
ATOM 6528 C CA . GLN A 1 860 ? -24.036 -2.933 14.542 1.00 85.31 860 GLN A CA 1
ATOM 6529 C C . GLN A 1 860 ? -23.359 -4.195 15.096 1.00 85.31 860 GLN A C 1
ATOM 6531 O O . GLN A 1 860 ? -22.461 -4.737 14.454 1.00 85.31 860 GLN A O 1
ATOM 6536 N N . ALA A 1 861 ? -23.793 -4.679 16.261 1.00 88.25 861 ALA A N 1
ATOM 6537 C CA . ALA A 1 861 ? -23.286 -5.912 16.861 1.00 88.25 861 ALA A CA 1
ATOM 6538 C C . ALA A 1 861 ? -23.622 -7.153 16.010 1.00 88.25 861 ALA A C 1
ATOM 6540 O O . ALA A 1 861 ? -22.828 -8.093 15.932 1.00 88.25 861 ALA A O 1
ATOM 6541 N N . GLU A 1 862 ? -24.771 -7.139 15.328 1.00 87.44 862 GLU A N 1
ATOM 6542 C CA . GLU A 1 862 ? -25.194 -8.205 14.420 1.00 87.44 862 GLU A CA 1
ATOM 6543 C C . GLU A 1 862 ? -24.244 -8.354 13.222 1.00 87.44 862 GLU A C 1
ATOM 6545 O O . GLU A 1 862 ? -23.940 -9.487 12.863 1.00 87.44 862 GLU A O 1
ATOM 6550 N N . LEU A 1 863 ? -23.680 -7.273 12.659 1.00 88.62 863 LEU A N 1
ATOM 6551 C CA . LEU A 1 863 ? -22.651 -7.363 11.600 1.00 88.62 863 LEU A CA 1
ATOM 6552 C C . LEU A 1 863 ? -21.450 -8.221 12.036 1.00 88.62 863 LEU A C 1
ATOM 6554 O O . LEU A 1 863 ? -20.974 -9.065 11.275 1.00 88.62 863 LEU A O 1
ATOM 6558 N N . LEU A 1 864 ? -20.986 -8.031 13.276 1.00 89.88 864 LEU A N 1
ATOM 6559 C CA . LEU A 1 864 ? -19.874 -8.783 13.859 1.00 89.88 864 LEU A CA 1
ATOM 6560 C C . LEU A 1 864 ? -20.266 -10.246 14.096 1.00 89.88 864 LEU A C 1
ATOM 6562 O O . LEU A 1 864 ? -19.535 -11.148 13.685 1.00 89.88 864 LEU A O 1
ATOM 6566 N N . ARG A 1 865 ? -21.456 -10.497 14.661 1.00 89.44 865 ARG A N 1
ATOM 6567 C CA . ARG A 1 865 ? -21.992 -11.860 14.819 1.00 89.44 865 ARG A CA 1
ATOM 6568 C C . ARG A 1 865 ? -22.110 -12.577 13.469 1.00 89.44 865 ARG A C 1
ATOM 6570 O O . ARG A 1 865 ? -21.760 -13.753 13.366 1.00 89.44 865 ARG A O 1
ATOM 6577 N N . ARG A 1 866 ? -22.557 -11.871 12.427 1.00 88.69 866 ARG A N 1
ATOM 6578 C CA . ARG A 1 866 ? -22.708 -12.405 11.070 1.00 88.69 866 ARG A CA 1
ATOM 6579 C C . ARG A 1 866 ? -21.366 -12.771 10.469 1.00 88.69 866 ARG A C 1
ATOM 6581 O O . ARG A 1 866 ? -21.209 -13.939 10.132 1.00 88.69 866 ARG A O 1
ATOM 6588 N N . PHE A 1 867 ? -20.391 -11.859 10.480 1.00 90.44 867 PHE A N 1
ATOM 6589 C CA . PHE A 1 867 ? -19.008 -12.132 10.074 1.00 90.44 867 PHE A CA 1
ATOM 6590 C C . PHE A 1 867 ? -18.454 -13.407 10.735 1.00 90.44 867 PHE A C 1
ATOM 6592 O O . PHE A 1 867 ? -18.026 -14.327 10.037 1.00 90.44 867 PHE A O 1
ATOM 6599 N N . THR A 1 868 ? -18.573 -13.531 12.064 1.00 89.75 868 THR A N 1
ATOM 6600 C CA . THR A 1 868 ? -18.108 -14.731 12.789 1.00 89.75 868 THR A CA 1
ATOM 6601 C C . THR A 1 868 ? -18.870 -16.017 12.448 1.00 89.75 868 THR A C 1
ATOM 6603 O O . THR A 1 868 ? -18.360 -17.103 12.690 1.00 89.75 868 THR A O 1
ATOM 6606 N N . SER A 1 869 ? -20.080 -15.922 11.887 1.00 86.75 869 SER A N 1
ATOM 6607 C CA . SER A 1 869 ? -20.907 -17.078 11.505 1.00 86.75 869 SER A CA 1
ATOM 6608 C C . SER A 1 869 ? -20.839 -17.460 10.021 1.00 86.75 869 SER A C 1
ATOM 6610 O O . SER A 1 869 ? -21.214 -18.580 9.684 1.00 86.75 869 SER A O 1
ATOM 6612 N N . THR A 1 870 ? -20.412 -16.547 9.140 1.00 86.00 870 THR A N 1
ATOM 6613 C CA . THR A 1 870 ? -20.423 -16.737 7.675 1.00 86.00 870 THR A CA 1
ATOM 6614 C C . THR A 1 870 ? -19.037 -16.751 7.037 1.00 86.00 870 THR A C 1
ATOM 6616 O O . THR A 1 870 ? -18.880 -17.348 5.974 1.00 86.00 870 THR A O 1
ATOM 6619 N N . VAL A 1 871 ? -18.045 -16.102 7.655 1.00 86.62 871 VAL A N 1
ATOM 6620 C CA . VAL A 1 871 ? -16.678 -15.971 7.115 1.00 86.62 871 VAL A CA 1
ATOM 6621 C C . VAL A 1 871 ? -15.682 -16.850 7.864 1.00 86.62 871 VAL A C 1
ATOM 6623 O O . VAL A 1 871 ? -14.771 -17.400 7.250 1.00 86.62 871 VAL A O 1
ATOM 6626 N N . ILE A 1 872 ? -15.863 -16.981 9.180 1.00 87.88 872 ILE A N 1
ATOM 6627 C CA . ILE A 1 872 ? -14.947 -17.702 10.063 1.00 87.88 872 ILE A CA 1
ATOM 6628 C C . ILE A 1 872 ? -15.399 -19.160 10.244 1.00 87.88 872 ILE A C 1
ATOM 6630 O O . ILE A 1 872 ? -16.562 -19.433 10.544 1.00 87.88 872 ILE A O 1
ATOM 6634 N N . GLU A 1 873 ? -14.464 -20.101 10.105 1.00 83.75 873 GLU A N 1
ATOM 6635 C CA . GLU A 1 873 ? -14.687 -21.531 10.352 1.00 83.75 873 GLU A CA 1
ATOM 6636 C C . GLU A 1 873 ? -14.683 -21.871 11.857 1.00 83.75 873 GLU A C 1
ATOM 6638 O O . GLU A 1 873 ? -14.101 -21.159 12.677 1.00 83.75 873 GLU A O 1
ATOM 6643 N N . GLU A 1 874 ? -15.306 -22.993 12.237 1.00 73.50 874 GLU A N 1
ATOM 6644 C CA . GLU A 1 874 ? -15.572 -23.359 13.642 1.00 73.50 874 GLU A CA 1
ATOM 6645 C C . GLU A 1 874 ? -14.390 -23.229 14.628 1.00 73.50 874 GLU A C 1
ATOM 6647 O O . GLU A 1 874 ? -14.591 -22.609 15.674 1.00 73.50 874 GLU A O 1
ATOM 6652 N N . PRO A 1 875 ? -13.164 -23.733 14.352 1.00 80.31 875 PRO A N 1
ATOM 6653 C CA . PRO A 1 875 ? -12.072 -23.667 15.329 1.00 80.31 875 PRO A CA 1
ATOM 6654 C C . PRO A 1 875 ? -11.566 -22.241 15.599 1.00 80.31 875 PRO A C 1
ATOM 6656 O O . PRO A 1 875 ? -10.957 -22.001 16.638 1.00 80.31 875 PRO A O 1
ATOM 6659 N N . GLU A 1 876 ? -11.804 -21.300 14.683 1.00 84.62 876 GLU A N 1
ATOM 6660 C CA . GLU A 1 876 ? -11.439 -19.891 14.845 1.00 84.62 876 GLU A CA 1
ATOM 6661 C C . GLU A 1 876 ? -12.616 -19.054 15.364 1.00 84.62 876 GLU A C 1
ATOM 6663 O O . GLU A 1 876 ? -12.438 -18.167 16.199 1.00 84.62 876 GLU A O 1
ATOM 6668 N N . ARG A 1 877 ? -13.844 -19.359 14.933 1.00 87.19 877 ARG A N 1
ATOM 6669 C CA . ARG A 1 877 ? -15.059 -18.728 15.463 1.00 87.19 877 ARG A CA 1
ATOM 6670 C C . ARG A 1 877 ? -15.113 -18.886 16.981 1.00 87.19 877 ARG A C 1
ATOM 6672 O O . ARG A 1 877 ? -15.339 -17.908 17.692 1.00 87.19 877 ARG A O 1
ATOM 6679 N N . ASP A 1 878 ? -14.827 -20.092 17.461 1.00 83.50 878 ASP A N 1
ATOM 6680 C CA . ASP A 1 878 ? -14.892 -20.463 18.872 1.00 83.50 878 ASP A CA 1
ATOM 6681 C C . ASP A 1 878 ? -13.719 -19.901 19.715 1.00 83.50 878 ASP A C 1
ATOM 6683 O O . ASP A 1 878 ? -13.745 -20.022 20.942 1.00 83.50 878 ASP A O 1
ATOM 6687 N N . SER A 1 879 ? -12.715 -19.253 19.096 1.00 84.38 879 SER A N 1
ATOM 6688 C CA . SER A 1 879 ? -11.722 -18.407 19.789 1.00 84.38 879 SER A CA 1
ATOM 6689 C C . SER A 1 879 ? -12.049 -16.907 19.724 1.00 84.38 879 SER A C 1
ATOM 6691 O O . SER A 1 879 ? -11.564 -16.136 20.558 1.00 84.38 879 SER A O 1
ATOM 6693 N N . CYS A 1 880 ? -12.885 -16.487 18.767 1.00 88.31 880 CYS A N 1
ATOM 6694 C CA . CYS A 1 880 ? -13.259 -15.092 18.547 1.00 88.31 880 CYS A CA 1
ATOM 6695 C C . CYS A 1 880 ? -14.505 -14.655 19.332 1.00 88.31 880 CYS A C 1
ATOM 6697 O O . CYS A 1 880 ? -14.511 -13.546 19.869 1.00 88.31 880 CYS A O 1
ATOM 6699 N N . ILE A 1 881 ? -15.561 -15.476 19.395 1.00 89.69 881 ILE A N 1
ATOM 6700 C CA . ILE A 1 881 ? -16.869 -15.090 19.956 1.00 89.69 881 ILE A CA 1
ATOM 6701 C C . ILE A 1 881 ? -17.468 -16.193 20.842 1.00 89.69 881 ILE A C 1
ATOM 6703 O O . ILE A 1 881 ? -17.446 -17.373 20.503 1.00 89.69 881 ILE A O 1
ATOM 6707 N N . PHE A 1 882 ? -18.027 -15.805 21.991 1.00 86.62 882 PHE A N 1
ATOM 6708 C CA . PHE A 1 882 ? -18.418 -16.727 23.061 1.00 86.62 882 PHE A CA 1
ATOM 6709 C C . PHE A 1 882 ? -19.867 -16.520 23.502 1.00 86.62 882 PHE A C 1
ATOM 6711 O O . PHE A 1 882 ? -20.327 -15.385 23.676 1.00 86.62 882 PHE A O 1
ATOM 6718 N N . ARG A 1 883 ? -20.569 -17.636 23.731 1.00 86.38 883 ARG A N 1
ATOM 6719 C CA . ARG A 1 883 ? -21.896 -17.660 24.356 1.00 86.38 883 ARG A CA 1
ATOM 6720 C C . ARG A 1 883 ? -21.772 -17.736 25.876 1.00 86.38 883 ARG A C 1
ATOM 6722 O O . ARG A 1 883 ? -20.983 -18.538 26.371 1.00 86.38 883 ARG A O 1
ATOM 6729 N N . MET A 1 884 ? -22.517 -16.903 26.599 1.00 84.88 884 MET A N 1
ATOM 6730 C CA . MET A 1 884 ? -22.593 -16.913 28.068 1.00 84.88 884 MET A CA 1
ATOM 6731 C C . MET A 1 884 ? -23.766 -16.067 28.569 1.00 84.88 884 MET A C 1
ATOM 6733 O O . MET A 1 884 ? -24.326 -15.269 27.815 1.00 84.88 884 MET A O 1
ATOM 6737 N N . SER A 1 885 ? -24.089 -16.198 29.856 1.00 87.62 885 SER A N 1
ATOM 6738 C CA . SER A 1 885 ? -25.087 -15.358 30.508 1.00 87.62 885 SER A CA 1
ATOM 6739 C C . SER A 1 885 ? -24.617 -13.905 30.670 1.00 87.62 885 SER A C 1
ATOM 6741 O O . SER A 1 885 ? -23.444 -13.626 30.950 1.00 87.62 885 SER A O 1
ATOM 6743 N N . LYS A 1 886 ? -25.561 -12.968 30.533 1.00 89.75 886 LYS A N 1
ATOM 6744 C CA . LYS A 1 886 ? -25.434 -11.566 30.955 1.00 89.75 886 LYS A CA 1
ATOM 6745 C C . LYS A 1 886 ? -26.533 -11.247 31.963 1.00 89.75 886 LYS A C 1
ATOM 6747 O O . LYS A 1 886 ? -27.694 -11.575 31.728 1.00 89.75 886 LYS A O 1
ATOM 6752 N N . LEU A 1 887 ? -26.171 -10.575 33.047 1.00 91.50 887 LEU A N 1
ATOM 6753 C CA . LEU A 1 887 ? -27.069 -10.134 34.106 1.00 91.50 887 LEU A CA 1
ATOM 6754 C C . LEU A 1 887 ? -26.861 -8.633 34.337 1.00 91.50 887 LEU A C 1
ATOM 6756 O O . LEU A 1 887 ? -25.759 -8.214 34.685 1.00 91.50 887 LEU A O 1
ATOM 6760 N N . CYS A 1 888 ? -27.901 -7.822 34.162 1.00 93.31 888 CYS A N 1
ATOM 6761 C CA . CYS A 1 888 ? -27.931 -6.460 34.693 1.00 93.31 888 CYS A CA 1
ATOM 6762 C C . CYS A 1 888 ? -28.674 -6.493 36.031 1.00 93.31 888 CYS A C 1
ATOM 6764 O O . CYS A 1 888 ? -29.827 -6.919 36.071 1.00 93.31 888 CYS A O 1
ATOM 6766 N N . LEU A 1 889 ? -27.997 -6.105 37.111 1.00 94.06 889 LEU A N 1
ATOM 6767 C CA . LEU A 1 889 ? -28.460 -6.207 38.491 1.00 94.06 889 LEU A CA 1
ATOM 6768 C C . LEU A 1 889 ? -28.813 -4.825 39.048 1.00 94.06 889 LEU A C 1
ATOM 6770 O O . LEU A 1 889 ? -27.972 -3.924 39.047 1.00 94.06 889 LEU A O 1
ATOM 6774 N N . GLY A 1 890 ? -30.023 -4.707 39.589 1.00 94.00 890 GLY A N 1
ATOM 6775 C CA . GLY A 1 890 ? -30.460 -3.601 40.431 1.00 94.00 890 GLY A CA 1
ATOM 6776 C C . GLY A 1 890 ? -30.466 -4.010 41.902 1.00 94.00 890 GLY A C 1
ATOM 6777 O O . GLY A 1 890 ? -30.935 -5.098 42.246 1.00 94.00 890 GLY A O 1
ATOM 6778 N N . VAL A 1 891 ? -29.938 -3.145 42.768 1.00 92.31 891 VAL A N 1
ATOM 6779 C CA . VAL A 1 891 ? -29.851 -3.350 44.220 1.00 92.31 891 VAL A CA 1
ATOM 6780 C C . VAL A 1 891 ? -30.537 -2.189 44.938 1.00 92.31 891 VAL A C 1
ATOM 6782 O O . VAL A 1 891 ? -30.025 -1.066 44.935 1.00 92.31 891 VAL A O 1
ATOM 6785 N N . GLY A 1 892 ? -31.656 -2.487 45.601 1.00 93.31 892 GLY A N 1
ATOM 6786 C CA . GLY A 1 892 ? -32.549 -1.512 46.231 1.00 93.31 892 GLY A CA 1
ATOM 6787 C C . GLY A 1 892 ? -33.783 -1.176 45.384 1.00 93.31 892 GLY A C 1
ATOM 6788 O O . GLY A 1 892 ? -33.838 -1.461 44.189 1.00 93.31 892 GLY A O 1
ATOM 6789 N N . GLU A 1 893 ? -34.782 -0.559 46.020 1.00 92.19 893 GLU A N 1
ATOM 6790 C CA . GLU A 1 893 ? -36.111 -0.316 45.429 1.00 92.19 893 GLU A CA 1
ATOM 6791 C C . GLU A 1 893 ? -36.068 0.602 44.191 1.00 92.19 893 GLU A C 1
ATOM 6793 O O . GLU A 1 893 ? -36.778 0.354 43.217 1.00 92.19 893 GLU A O 1
ATOM 6798 N N . GLU A 1 894 ? -35.197 1.621 44.188 1.00 91.62 894 GLU A N 1
ATOM 6799 C CA . GLU A 1 894 ? -35.049 2.565 43.066 1.00 91.62 894 GLU A CA 1
ATOM 6800 C C . GLU A 1 894 ? -34.544 1.880 41.784 1.00 91.62 894 GLU A C 1
ATOM 6802 O O . GLU A 1 894 ? -35.081 2.098 40.698 1.00 91.62 894 GLU A O 1
ATOM 6807 N N . GLU A 1 895 ? -33.532 1.013 41.896 1.00 92.62 895 GLU A N 1
ATOM 6808 C CA . GLU A 1 895 ? -32.982 0.289 40.744 1.00 92.62 895 GLU A CA 1
ATOM 6809 C C . GLU A 1 895 ? -33.899 -0.850 40.279 1.00 92.62 895 GLU A C 1
ATOM 6811 O O . GLU A 1 895 ? -33.936 -1.157 39.087 1.00 92.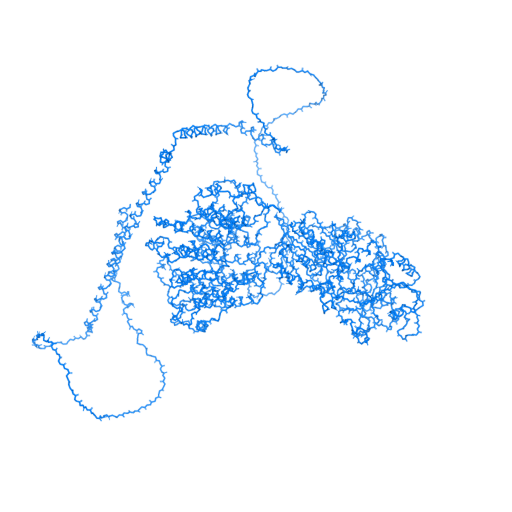62 895 GLU A O 1
ATOM 6816 N N . GLN A 1 896 ? -34.676 -1.441 41.190 1.00 92.81 896 GLN A N 1
ATOM 6817 C CA . GLN A 1 896 ? -35.711 -2.425 40.869 1.00 92.81 896 GLN A CA 1
ATOM 6818 C C . GLN A 1 896 ? -36.823 -1.820 40.003 1.00 92.81 896 GLN A C 1
ATOM 6820 O O . GLN A 1 896 ? -37.171 -2.398 38.973 1.00 92.81 896 GLN A O 1
ATOM 6825 N N . GLU A 1 897 ? -37.320 -0.630 40.349 1.00 92.94 897 GLU A N 1
ATOM 6826 C CA . GLU A 1 897 ? -38.282 0.104 39.515 1.00 92.94 897 GLU A CA 1
ATOM 6827 C C . GLU A 1 897 ? -37.673 0.519 38.162 1.00 92.94 897 GLU A C 1
ATOM 6829 O O . GLU A 1 897 ? -38.304 0.343 37.119 1.00 92.94 897 GLU A O 1
ATOM 6834 N N . LEU A 1 898 ? -36.420 0.991 38.143 1.00 92.12 898 LEU A N 1
ATOM 6835 C CA . LEU A 1 898 ? -35.731 1.371 36.903 1.00 92.12 898 LEU A CA 1
ATOM 6836 C C . LEU A 1 898 ? -35.575 0.184 35.936 1.00 92.12 898 LEU A C 1
ATOM 6838 O O . LEU A 1 898 ? -35.816 0.329 34.734 1.00 92.12 898 LEU A O 1
ATOM 6842 N N . LEU A 1 899 ? -35.199 -1.000 36.436 1.00 94.06 899 LEU A N 1
ATOM 6843 C CA . LEU A 1 899 ? -35.097 -2.205 35.607 1.00 94.06 899 LEU A CA 1
ATOM 6844 C C . LEU A 1 899 ? -36.465 -2.707 35.128 1.00 94.06 899 LEU A C 1
ATOM 6846 O O . LEU A 1 899 ? -36.560 -3.159 33.985 1.00 94.06 899 LEU A O 1
ATOM 6850 N N . ARG A 1 900 ? -37.520 -2.572 35.941 1.00 94.06 900 ARG A N 1
ATOM 6851 C CA . ARG A 1 900 ? -38.903 -2.909 35.567 1.00 94.06 900 ARG A CA 1
ATOM 6852 C C . ARG A 1 900 ? -39.382 -2.054 34.388 1.00 94.06 900 ARG A C 1
ATOM 6854 O O . ARG A 1 900 ? -39.718 -2.596 33.335 1.00 94.06 900 ARG A O 1
ATOM 6861 N N . GLN A 1 901 ? -39.281 -0.727 34.508 1.00 92.75 901 GLN A N 1
ATOM 6862 C CA . GLN A 1 901 ? -39.624 0.224 33.438 1.00 92.75 901 GLN A CA 1
ATOM 6863 C C . GLN A 1 901 ? -38.791 -0.000 32.164 1.00 92.75 901 GLN A C 1
ATOM 6865 O O . GLN A 1 901 ? -39.300 0.099 31.040 1.00 92.75 901 GLN A O 1
ATOM 6870 N N . ARG A 1 902 ? -37.497 -0.328 32.322 1.00 91.56 902 ARG A N 1
ATOM 6871 C CA . ARG A 1 902 ? -36.620 -0.668 31.196 1.00 91.56 902 ARG A CA 1
ATOM 6872 C C . ARG A 1 902 ? -37.089 -1.936 30.489 1.00 91.56 902 ARG A C 1
ATOM 6874 O O . ARG A 1 902 ? -37.153 -1.927 29.265 1.00 91.56 902 ARG A O 1
ATOM 6881 N N . TYR A 1 903 ? -37.411 -3.002 31.220 1.00 93.06 903 TYR A N 1
ATOM 6882 C CA . TYR A 1 903 ? -37.882 -4.253 30.626 1.00 93.06 903 TYR A CA 1
ATOM 6883 C C . TYR A 1 903 ? -39.180 -4.049 29.837 1.00 93.06 903 TYR A C 1
ATOM 6885 O O . TYR A 1 903 ? -39.229 -4.397 28.656 1.00 93.06 903 TYR A O 1
ATOM 6893 N N . GLU A 1 904 ? -40.182 -3.393 30.432 1.00 92.31 904 GLU A N 1
ATOM 6894 C CA . GLU A 1 904 ? -41.438 -3.048 29.750 1.00 92.31 904 GLU A CA 1
ATOM 6895 C C . GLU A 1 904 ? -41.179 -2.311 28.425 1.00 92.31 904 GLU A C 1
ATOM 6897 O O . GLU A 1 904 ? -41.753 -2.666 27.399 1.00 92.31 904 GLU A O 1
ATOM 6902 N N . SER A 1 905 ? -40.228 -1.372 28.413 1.00 90.12 905 SER A N 1
ATOM 6903 C CA . SER A 1 905 ? -39.878 -0.572 27.230 1.00 90.12 905 SER A CA 1
ATOM 6904 C C . SER A 1 905 ? -38.978 -1.272 26.188 1.00 90.12 905 SER A C 1
ATOM 6906 O O . SER A 1 905 ? -38.803 -0.727 25.098 1.00 90.12 905 SER A O 1
ATOM 6908 N N . PHE A 1 906 ? -38.345 -2.412 26.507 1.00 92.94 906 PHE A N 1
ATOM 6909 C CA . PHE A 1 906 ? -37.299 -3.041 25.668 1.00 92.94 906 PHE A CA 1
ATOM 6910 C C . PHE A 1 906 ? -37.587 -4.493 25.252 1.00 92.94 906 PHE A C 1
ATOM 6912 O O . PHE A 1 906 ? -37.026 -4.947 24.254 1.00 92.94 906 PHE A O 1
ATOM 6919 N N . HIS A 1 907 ? -38.426 -5.230 25.985 1.00 90.00 907 HIS A N 1
ATOM 6920 C CA . HIS A 1 907 ? -38.607 -6.676 25.796 1.00 90.00 907 HIS A CA 1
ATOM 6921 C C . HIS A 1 907 ? -39.111 -7.084 24.395 1.00 90.00 907 HIS A C 1
ATOM 6923 O O . HIS A 1 907 ? -38.745 -8.155 23.913 1.00 90.00 907 HIS A O 1
ATOM 6929 N N . GLU A 1 908 ? -39.885 -6.232 23.710 1.00 88.12 908 GLU A N 1
ATOM 6930 C CA . GLU A 1 908 ? -40.328 -6.475 22.325 1.00 88.12 908 GLU A CA 1
ATOM 6931 C C . GLU A 1 908 ? -39.156 -6.510 21.323 1.00 88.12 908 GLU A C 1
ATOM 6933 O O . GLU A 1 908 ? -39.159 -7.305 20.385 1.00 88.12 908 GLU A O 1
ATOM 6938 N N . GLU A 1 909 ? -38.134 -5.674 21.531 1.00 86.00 909 GLU A N 1
ATOM 6939 C CA . GLU A 1 909 ? -36.955 -5.554 20.655 1.00 86.00 909 GLU A CA 1
ATOM 6940 C C . GLU A 1 909 ? -35.844 -6.550 20.998 1.00 86.00 909 GLU A C 1
ATOM 6942 O O . GLU A 1 909 ? -35.008 -6.887 20.156 1.00 86.00 909 GLU A O 1
ATOM 6947 N N . PHE A 1 910 ? -35.840 -7.042 22.237 1.00 89.69 910 PHE A N 1
ATOM 6948 C CA . PHE A 1 910 ? -34.857 -7.987 22.750 1.00 89.69 910 PHE A CA 1
ATOM 6949 C C . PHE A 1 910 ? -35.564 -9.191 23.402 1.00 89.69 910 PHE A C 1
ATOM 6951 O O . PHE A 1 910 ? -35.555 -9.317 24.628 1.00 89.69 910 PHE A O 1
ATOM 6958 N N . PRO A 1 911 ? -36.137 -10.126 22.610 1.00 88.00 911 PRO A N 1
ATOM 6959 C CA . PRO A 1 911 ? -36.960 -11.230 23.128 1.00 88.00 911 PRO A CA 1
ATOM 6960 C C . PRO A 1 911 ? -36.220 -12.239 24.025 1.00 88.00 911 PRO A C 1
ATOM 6962 O O . PRO A 1 911 ? -36.840 -13.129 24.604 1.00 88.00 911 PRO A O 1
ATOM 6965 N N . SER A 1 912 ? -34.890 -12.150 24.097 1.00 88.50 912 SER A N 1
ATOM 6966 C CA . SER A 1 912 ? -34.027 -12.946 24.974 1.00 88.50 912 SER A CA 1
ATOM 6967 C C . SER A 1 912 ? -33.835 -12.339 26.369 1.00 88.50 912 SER A C 1
ATOM 6969 O O . SER A 1 912 ? -33.355 -13.045 27.258 1.00 88.50 912 SER A O 1
ATOM 6971 N N . MET A 1 913 ? -34.224 -11.076 26.589 1.00 91.69 913 MET A N 1
ATOM 6972 C CA . MET A 1 913 ? -34.274 -10.473 27.923 1.00 91.69 913 MET A CA 1
ATOM 6973 C C . MET A 1 913 ? -35.383 -11.129 28.750 1.00 91.69 913 MET A C 1
ATOM 6975 O O . MET A 1 913 ? -36.522 -11.250 28.306 1.00 91.69 913 MET A O 1
ATOM 6979 N N . ARG A 1 914 ? -35.063 -11.496 29.990 1.00 92.56 914 ARG A N 1
ATOM 6980 C CA . ARG A 1 914 ? -36.030 -11.869 31.029 1.00 92.56 914 ARG A CA 1
ATOM 6981 C C . ARG A 1 914 ? -35.838 -10.965 32.232 1.00 92.56 914 ARG A C 1
ATOM 6983 O O . ARG A 1 914 ? -34.703 -10.713 32.622 1.00 92.56 914 ARG A O 1
ATOM 6990 N N . PHE A 1 915 ? -36.929 -10.499 32.818 1.00 94.19 915 PHE A N 1
ATOM 6991 C CA . PHE A 1 915 ? -36.909 -9.712 34.045 1.00 94.19 915 PHE A CA 1
ATOM 6992 C C . PHE A 1 915 ? -37.400 -10.556 35.220 1.00 94.19 915 PHE A C 1
ATOM 6994 O O . PHE A 1 915 ? -38.370 -11.300 35.076 1.00 94.19 915 PHE A O 1
ATOM 7001 N N . THR A 1 916 ? -36.722 -10.451 36.362 1.00 93.88 916 THR A N 1
ATOM 7002 C CA . THR A 1 916 ? -37.084 -11.171 37.585 1.00 93.88 916 THR A CA 1
ATOM 7003 C C . THR A 1 916 ? -36.731 -10.371 38.837 1.00 93.88 916 THR A C 1
ATOM 7005 O O . THR A 1 916 ? -35.738 -9.641 38.875 1.00 93.88 916 THR A O 1
ATOM 7008 N N . GLU A 1 917 ? -37.558 -10.530 39.864 1.00 94.12 917 GLU A N 1
ATOM 7009 C CA . GLU A 1 917 ? -37.395 -9.962 41.211 1.00 94.12 917 GLU A CA 1
ATOM 7010 C C . GLU A 1 917 ? -37.235 -11.083 42.263 1.00 94.12 917 GLU A C 1
ATOM 7012 O O . GLU A 1 917 ? -36.939 -10.827 43.430 1.00 94.12 917 GLU A O 1
ATOM 7017 N N . GLU A 1 918 ? -37.394 -12.345 41.842 1.00 92.19 918 GLU A N 1
ATOM 7018 C CA . GLU A 1 918 ? -37.319 -13.526 42.700 1.00 92.19 918 GLU A CA 1
ATOM 7019 C C . GLU A 1 918 ? -35.851 -13.893 42.955 1.00 92.19 918 GLU A C 1
ATOM 7021 O O . GLU A 1 918 ? -35.091 -14.237 42.039 1.00 92.19 918 GLU A O 1
ATOM 7026 N N . LYS A 1 919 ? -35.429 -13.843 44.222 1.00 91.62 919 LYS A N 1
ATOM 7027 C CA . LYS A 1 919 ? -34.027 -14.069 44.617 1.00 91.62 919 LYS A CA 1
ATOM 7028 C C . LYS A 1 919 ? -33.549 -15.475 44.258 1.00 91.62 919 LYS A C 1
ATOM 7030 O O . LYS A 1 919 ? -32.390 -15.651 43.896 1.00 91.62 919 LYS A O 1
ATOM 7035 N N . GLU A 1 920 ? -34.444 -16.452 44.288 1.00 90.19 920 GLU A N 1
ATOM 7036 C CA . GLU A 1 920 ? -34.245 -17.841 43.883 1.00 90.19 920 GLU A CA 1
ATOM 7037 C C . GLU A 1 920 ? -33.884 -17.966 42.394 1.00 90.19 920 GLU A C 1
ATOM 7039 O O . GLU A 1 920 ? -33.047 -18.796 42.025 1.00 90.19 920 GLU A O 1
ATOM 7044 N N . GLU A 1 921 ? -34.468 -17.133 41.528 1.00 90.31 921 GLU A N 1
ATOM 7045 C CA . GLU A 1 921 ? -34.166 -17.146 40.096 1.00 90.31 921 GLU A CA 1
ATOM 7046 C C . GLU A 1 921 ? -32.838 -16.448 39.788 1.00 90.31 921 GLU A C 1
ATOM 7048 O O . GLU A 1 921 ? -32.042 -16.966 39.003 1.00 90.31 921 GLU A O 1
ATOM 7053 N N . ILE A 1 922 ? -32.543 -15.333 40.460 1.00 91.19 922 ILE A N 1
ATOM 7054 C CA . ILE A 1 922 ? -31.227 -14.684 40.363 1.00 91.19 922 ILE A CA 1
ATOM 7055 C C . ILE A 1 922 ? -30.137 -15.633 40.898 1.00 91.19 922 ILE A C 1
ATOM 7057 O O . ILE A 1 922 ? -29.084 -15.781 40.277 1.00 91.19 922 ILE A O 1
ATOM 7061 N N . PHE A 1 923 ? -30.408 -16.353 41.993 1.00 90.56 923 PHE A N 1
ATOM 7062 C CA . PHE A 1 923 ? -29.501 -17.335 42.594 1.00 90.56 923 PHE A CA 1
ATOM 7063 C C . PHE A 1 923 ? -29.217 -18.524 41.664 1.00 90.56 923 PHE A C 1
ATOM 7065 O O . PHE A 1 923 ? -28.087 -19.005 41.623 1.00 90.56 923 PHE A O 1
ATOM 7072 N N . ARG A 1 924 ? -30.205 -18.973 40.873 1.00 89.06 924 ARG A N 1
ATOM 7073 C CA . ARG A 1 924 ? -30.028 -20.009 39.834 1.00 89.06 924 ARG A CA 1
ATOM 7074 C C . ARG A 1 924 ? -28.983 -19.612 38.782 1.00 89.06 924 ARG A C 1
ATOM 7076 O O . ARG A 1 924 ? -28.318 -20.494 38.242 1.00 89.06 924 ARG A O 1
ATOM 7083 N N . LEU A 1 925 ? -28.849 -18.318 38.486 1.00 86.69 925 LEU A N 1
ATOM 7084 C CA . LEU A 1 925 ? -27.912 -17.789 37.490 1.00 86.69 925 LEU A CA 1
ATOM 7085 C C . LEU A 1 925 ? -26.554 -17.438 38.121 1.00 86.69 925 LEU A C 1
ATOM 7087 O O . LEU A 1 925 ? -25.518 -17.971 37.717 1.00 86.69 925 LEU A O 1
ATOM 7091 N N . GLU A 1 926 ? -26.564 -16.577 39.142 1.00 88.56 926 GLU A N 1
ATOM 7092 C CA . GLU A 1 926 ? -25.370 -16.016 39.787 1.00 88.56 926 GLU A CA 1
ATOM 7093 C C . GLU A 1 926 ? -25.457 -16.115 41.324 1.00 88.56 926 GLU A C 1
ATOM 7095 O O . GLU A 1 926 ? -25.752 -15.128 42.006 1.00 88.56 926 GLU A O 1
ATOM 7100 N N . PRO A 1 927 ? -25.165 -17.294 41.916 1.00 87.31 927 PRO A N 1
ATOM 7101 C CA . PRO A 1 927 ? -25.329 -17.534 43.353 1.00 87.31 927 PRO A CA 1
ATOM 7102 C C . PRO A 1 927 ? -24.632 -16.503 44.255 1.00 87.31 927 PRO A C 1
ATOM 7104 O O . PRO A 1 927 ? -25.188 -16.074 45.265 1.00 87.31 927 PRO A O 1
ATOM 7107 N N . ALA A 1 928 ? -23.418 -16.075 43.888 1.00 85.50 928 ALA A N 1
ATOM 7108 C CA . ALA A 1 928 ? -22.607 -15.161 44.695 1.00 85.50 928 ALA A CA 1
ATOM 7109 C C . ALA A 1 928 ? -23.172 -13.730 44.785 1.00 85.50 928 ALA A C 1
ATOM 7111 O O . ALA A 1 928 ? -22.763 -12.978 45.664 1.00 85.50 928 ALA A O 1
ATOM 7112 N N . VAL A 1 929 ? -24.103 -13.353 43.903 1.00 89.00 929 VAL A N 1
ATOM 7113 C CA . VAL A 1 929 ? -24.752 -12.031 43.902 1.00 89.00 929 VAL A CA 1
ATOM 7114 C C . VAL A 1 929 ? -25.886 -11.951 44.934 1.00 89.00 929 VAL A C 1
ATOM 7116 O O . VAL A 1 929 ? -26.158 -10.888 45.499 1.00 89.00 929 VAL A O 1
ATOM 7119 N N . VAL A 1 930 ? -26.537 -13.088 45.199 1.00 90.00 930 VAL A N 1
ATOM 7120 C CA . VAL A 1 930 ? -27.694 -13.204 46.104 1.00 90.00 930 VAL A CA 1
ATOM 7121 C C . VAL A 1 930 ? -27.282 -13.615 47.518 1.00 90.00 930 VAL A C 1
ATOM 7123 O O . VAL A 1 930 ? -27.930 -13.221 48.489 1.00 90.00 930 VAL A O 1
ATOM 7126 N N . LEU A 1 931 ? -26.214 -14.405 47.653 1.00 87.31 931 LEU A N 1
ATOM 7127 C CA . LEU A 1 931 ? -25.734 -14.890 48.945 1.00 87.31 931 LEU A CA 1
ATOM 7128 C C . LEU A 1 931 ? -25.143 -13.775 49.820 1.00 87.31 931 LEU A C 1
ATOM 7130 O O . LEU A 1 931 ? -24.291 -12.994 49.399 1.00 87.31 931 LEU A O 1
ATOM 7134 N N . GLU A 1 932 ? -25.551 -13.782 51.087 1.00 83.94 932 GLU A N 1
ATOM 7135 C CA . GLU A 1 932 ? -25.036 -12.917 52.155 1.00 83.94 932 GLU A CA 1
ATOM 7136 C C . GLU A 1 932 ? -23.564 -13.247 52.493 1.00 83.94 932 GLU A C 1
ATOM 7138 O O . GLU A 1 932 ? -22.759 -12.357 52.780 1.00 83.94 932 GLU A O 1
ATOM 7143 N N . ASP A 1 933 ? -23.206 -14.536 52.419 1.00 78.06 933 ASP A N 1
ATOM 7144 C CA . ASP A 1 933 ? -21.848 -15.073 52.552 1.00 78.06 933 ASP A CA 1
ATOM 7145 C C . ASP A 1 933 ? -21.695 -16.348 51.694 1.00 78.06 933 ASP A C 1
ATOM 7147 O O . ASP A 1 933 ? -22.665 -17.072 51.455 1.00 78.06 933 ASP A O 1
ATOM 7151 N N . LEU A 1 934 ? -20.475 -16.658 51.242 1.00 74.38 934 LEU A N 1
ATOM 7152 C CA . LEU A 1 934 ? -20.205 -17.769 50.309 1.00 74.38 934 LEU A CA 1
ATOM 7153 C C . LEU A 1 934 ? -20.402 -19.166 50.913 1.00 74.38 934 LEU A C 1
ATOM 7155 O O . LEU A 1 934 ? -20.390 -20.153 50.179 1.00 74.38 934 LEU A O 1
ATOM 7159 N N . ASP A 1 935 ? -20.587 -19.241 52.228 1.00 67.19 935 ASP A N 1
ATOM 7160 C CA . ASP A 1 935 ? -20.829 -20.480 52.969 1.00 67.19 935 ASP A CA 1
ATOM 7161 C C . ASP A 1 935 ? -22.301 -20.959 52.854 1.00 67.19 935 ASP A C 1
ATOM 7163 O O . ASP A 1 935 ? -22.654 -22.005 53.396 1.00 67.19 935 ASP A O 1
ATOM 7167 N N . GLY A 1 936 ? -23.161 -20.227 52.124 1.00 64.62 936 GLY A N 1
ATOM 7168 C CA . GLY A 1 936 ? -24.496 -20.686 51.704 1.00 64.62 936 GLY A CA 1
ATOM 7169 C C . GLY A 1 936 ? -25.611 -20.551 52.749 1.00 64.62 936 GLY A C 1
ATOM 7170 O O . GLY A 1 936 ? -26.619 -21.247 52.660 1.00 64.62 936 GLY A O 1
ATOM 7171 N N . SER A 1 937 ? -25.431 -19.695 53.757 1.00 64.19 937 SER A N 1
ATOM 7172 C CA . SER A 1 937 ? -26.256 -19.664 54.975 1.00 64.19 937 SER A CA 1
ATOM 7173 C C . SER A 1 937 ? -27.498 -18.762 54.929 1.00 64.19 937 SER A C 1
ATOM 7175 O O . SER A 1 937 ? -28.450 -19.027 55.663 1.00 64.19 937 SER A O 1
ATOM 7177 N N . SER A 1 938 ? -27.519 -17.714 54.099 1.00 83.69 938 SER A N 1
ATOM 7178 C CA . SER A 1 938 ? -28.682 -16.829 53.923 1.00 83.69 938 SER A CA 1
ATOM 7179 C C . SER A 1 938 ? -28.593 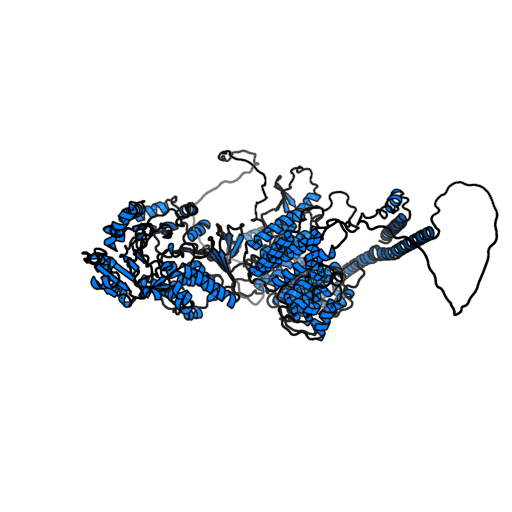-16.000 52.638 1.00 83.69 938 SER A C 1
ATOM 7181 O O . SER A 1 938 ? -27.501 -15.719 52.140 1.00 83.69 938 SER A O 1
ATOM 7183 N N . PHE A 1 939 ? -29.743 -15.567 52.116 1.00 88.62 939 PHE A N 1
ATOM 7184 C CA . PHE A 1 939 ? -29.806 -14.530 51.081 1.00 88.62 939 PHE A CA 1
ATOM 7185 C C . PHE A 1 939 ? -29.627 -13.140 51.697 1.00 88.62 939 PHE A C 1
ATOM 7187 O O . PHE A 1 939 ? -29.991 -12.917 52.854 1.00 88.62 939 PHE A O 1
ATOM 7194 N N . ARG A 1 940 ? -29.085 -12.209 50.910 1.00 89.38 940 ARG A N 1
ATOM 7195 C CA . ARG A 1 940 ? -28.922 -10.806 51.299 1.00 89.38 940 ARG A CA 1
ATOM 7196 C C . ARG A 1 940 ? -30.268 -10.120 51.536 1.00 89.38 940 ARG A C 1
ATOM 7198 O O . ARG A 1 940 ? -31.276 -10.488 50.920 1.00 89.38 940 ARG A O 1
ATOM 7205 N N . SER A 1 941 ? -30.307 -9.146 52.440 1.00 87.31 941 SER A N 1
ATOM 7206 C CA . SER A 1 941 ? -31.561 -8.533 52.895 1.00 87.31 941 SER A CA 1
ATOM 7207 C C . SER A 1 941 ? -32.148 -7.530 51.901 1.00 87.31 941 SER A C 1
ATOM 7209 O O . SER A 1 941 ? -33.369 -7.405 51.832 1.00 87.31 941 SER A O 1
ATOM 7211 N N . GLU A 1 942 ? -31.319 -6.865 51.096 1.00 90.38 942 GLU A N 1
ATOM 7212 C CA . GLU A 1 942 ? -31.751 -5.800 50.189 1.00 90.38 942 GLU A CA 1
ATOM 7213 C C . GLU A 1 942 ? -32.690 -6.324 49.085 1.00 90.38 942 GLU A C 1
ATOM 7215 O O . GLU A 1 942 ? -32.532 -7.469 48.642 1.00 90.38 942 GLU A O 1
ATOM 7220 N N . PRO A 1 943 ? -33.658 -5.521 48.608 1.00 92.38 943 PRO A N 1
ATOM 7221 C CA . PRO A 1 943 ? -34.413 -5.832 47.396 1.00 92.38 943 PRO A CA 1
ATOM 7222 C C . PRO A 1 943 ? -33.475 -5.976 46.192 1.00 92.38 943 PRO A C 1
ATOM 7224 O O . PRO A 1 943 ? -32.499 -5.230 46.069 1.00 92.38 943 PRO A O 1
ATOM 7227 N N . LEU A 1 944 ? -33.763 -6.943 45.321 1.00 94.25 944 LEU A N 1
ATOM 7228 C CA . LEU A 1 944 ? -33.002 -7.207 44.102 1.00 94.25 944 LEU A CA 1
ATOM 7229 C C . LEU A 1 944 ? -33.953 -7.273 42.913 1.00 94.25 944 LEU A C 1
ATOM 7231 O O . LEU A 1 944 ? -35.047 -7.821 43.019 1.00 94.25 944 LEU A O 1
ATOM 7235 N N . ALA A 1 945 ? -33.477 -6.805 41.769 1.00 95.25 945 ALA A N 1
ATOM 7236 C CA . ALA A 1 945 ? -34.070 -7.106 40.477 1.00 95.25 945 ALA A CA 1
ATOM 7237 C C . ALA A 1 945 ? -32.967 -7.408 39.472 1.00 95.25 945 ALA A C 1
ATOM 7239 O O . ALA A 1 945 ? -31.847 -6.905 39.598 1.00 95.25 945 ALA A O 1
ATOM 7240 N N . ALA A 1 946 ? -33.282 -8.199 38.455 1.00 94.19 946 ALA A N 1
ATOM 7241 C CA . ALA A 1 946 ? -32.349 -8.449 37.377 1.00 94.19 946 ALA A CA 1
ATOM 7242 C C . ALA A 1 946 ? -33.021 -8.520 36.009 1.00 94.19 946 ALA A C 1
ATOM 7244 O O . ALA A 1 946 ? -34.108 -9.076 35.853 1.00 94.19 946 ALA A O 1
ATOM 7245 N N . ILE A 1 947 ? -32.305 -8.018 35.004 1.00 94.31 947 ILE A N 1
ATOM 7246 C CA . ILE A 1 947 ? -32.523 -8.365 33.603 1.00 94.31 947 ILE A CA 1
ATOM 7247 C C . ILE A 1 947 ? -31.472 -9.413 33.232 1.00 94.31 947 ILE A C 1
ATOM 7249 O O . ILE A 1 947 ? -30.273 -9.128 33.232 1.00 94.31 947 ILE A O 1
ATOM 7253 N N . ALA A 1 948 ? -31.926 -10.621 32.919 1.00 91.38 948 ALA A N 1
ATOM 7254 C CA . ALA A 1 948 ? -31.103 -11.765 32.562 1.00 91.38 948 ALA A CA 1
ATOM 7255 C C . ALA A 1 948 ? -31.224 -12.107 31.071 1.00 91.38 948 ALA A C 1
ATOM 7257 O O . ALA A 1 948 ? -32.314 -12.111 30.502 1.00 91.38 948 ALA A O 1
ATOM 7258 N N . ILE A 1 949 ? -30.095 -12.465 30.465 1.00 90.69 949 ILE A N 1
ATOM 7259 C CA . ILE A 1 949 ? -29.991 -13.110 29.154 1.00 90.69 949 ILE A CA 1
ATOM 7260 C C . ILE A 1 949 ? -29.179 -14.382 29.397 1.00 90.69 949 ILE A C 1
ATOM 7262 O O . ILE A 1 949 ? -28.014 -14.293 29.776 1.00 90.69 949 ILE A O 1
ATOM 7266 N N . GLU A 1 950 ? -29.796 -15.559 29.265 1.00 84.75 950 GLU A N 1
ATOM 7267 C CA . GLU A 1 950 ? -29.203 -16.819 29.751 1.00 84.75 950 GLU A CA 1
ATOM 7268 C C . GLU A 1 950 ? -28.119 -17.395 28.821 1.00 84.75 950 GLU A C 1
ATOM 7270 O O . GLU A 1 950 ? -27.081 -17.840 29.306 1.00 84.75 950 GLU A O 1
ATOM 7275 N N . ASP A 1 951 ? -28.342 -17.393 27.502 1.00 83.00 951 ASP A N 1
ATOM 7276 C CA . ASP A 1 951 ? -27.450 -18.032 26.522 1.00 83.00 951 ASP A CA 1
ATOM 7277 C C . ASP A 1 951 ? -27.481 -17.314 25.158 1.00 83.00 951 ASP A C 1
ATOM 7279 O O . ASP A 1 951 ? -28.219 -17.673 24.238 1.00 83.00 951 ASP A O 1
ATOM 7283 N N . GLU A 1 952 ? -26.647 -16.285 25.022 1.00 86.00 952 GLU A N 1
ATOM 7284 C CA . GLU A 1 952 ? -26.396 -15.585 23.760 1.00 86.00 952 GLU A CA 1
ATOM 7285 C C . GLU A 1 952 ? -24.905 -15.292 23.571 1.00 86.00 952 GLU A C 1
ATOM 7287 O O . GLU A 1 952 ? -24.123 -15.325 24.522 1.00 86.00 952 GLU A O 1
ATOM 7292 N N . TYR A 1 953 ? -24.510 -14.944 22.341 1.00 87.81 953 TYR A N 1
ATOM 7293 C CA . TYR A 1 953 ? -23.187 -14.386 22.063 1.00 87.81 953 TYR A CA 1
ATOM 7294 C C . TYR A 1 953 ? -23.020 -13.040 22.779 1.00 87.81 953 TYR A C 1
ATOM 7296 O O . TYR A 1 953 ? -23.541 -12.012 22.350 1.00 87.81 953 TYR A O 1
ATOM 7304 N N . ALA A 1 954 ? -22.301 -13.076 23.895 1.00 86.25 954 ALA A N 1
ATOM 7305 C CA . ALA A 1 954 ? -22.205 -11.994 24.868 1.00 86.25 954 ALA A CA 1
ATOM 7306 C C . ALA A 1 954 ? -20.772 -11.473 25.039 1.00 86.25 954 ALA A C 1
ATOM 7308 O O . ALA A 1 954 ? -20.572 -10.368 25.552 1.00 86.25 954 ALA A O 1
ATOM 7309 N N . ALA A 1 955 ? -19.775 -12.250 24.606 1.00 88.06 955 ALA A N 1
ATOM 7310 C CA . ALA A 1 955 ? -18.369 -11.910 24.746 1.00 88.06 955 ALA A CA 1
ATOM 7311 C C . ALA A 1 955 ? -17.575 -12.136 23.451 1.00 88.06 955 ALA A C 1
ATOM 7313 O O . ALA A 1 955 ? -17.890 -13.025 22.662 1.00 88.06 955 ALA A O 1
ATOM 7314 N N . VAL A 1 956 ? -16.542 -11.318 23.243 1.00 89.44 956 VAL A N 1
ATOM 7315 C CA . VAL A 1 956 ? -15.694 -11.294 22.041 1.00 89.44 956 VAL A CA 1
ATOM 7316 C C . VAL A 1 956 ? -14.239 -11.110 22.452 1.00 89.44 956 VAL A C 1
ATOM 7318 O O . VAL A 1 956 ? -13.902 -10.147 23.145 1.00 89.44 956 VAL A O 1
ATOM 7321 N N . ASN A 1 957 ? -13.354 -11.975 21.962 1.00 90.75 957 ASN A N 1
ATOM 7322 C CA . ASN A 1 957 ? -11.919 -11.728 22.007 1.00 90.75 957 ASN A CA 1
ATOM 7323 C C . ASN A 1 957 ? -11.530 -10.852 20.808 1.00 90.75 957 ASN A C 1
ATOM 7325 O O . ASN A 1 957 ? -11.197 -11.335 19.725 1.00 90.75 957 ASN A O 1
ATOM 7329 N N . TYR A 1 958 ? -11.578 -9.535 21.010 1.00 91.00 958 TYR A N 1
ATOM 7330 C CA . TYR A 1 958 ? -11.268 -8.555 19.966 1.00 91.00 958 TYR A CA 1
ATOM 7331 C C . TYR A 1 958 ? -9.823 -8.644 19.439 1.00 91.00 958 TYR A C 1
ATOM 7333 O O . TYR A 1 958 ? -9.551 -8.135 18.352 1.00 91.00 958 TYR A O 1
ATOM 7341 N N . GLY A 1 959 ? -8.905 -9.295 20.163 1.00 90.31 959 GLY A N 1
ATOM 7342 C CA . GLY A 1 959 ? -7.541 -9.561 19.704 1.00 90.31 959 GLY A CA 1
ATOM 7343 C C . GLY A 1 959 ? -7.520 -10.627 18.609 1.00 90.31 959 GLY A C 1
ATOM 7344 O O . GLY A 1 959 ? -7.071 -10.349 17.500 1.00 90.31 959 GLY A O 1
ATOM 7345 N N . GLU A 1 960 ? -8.087 -11.803 18.888 1.00 89.62 960 GLU A N 1
ATOM 7346 C CA . GLU A 1 960 ? -8.226 -12.889 17.901 1.00 89.62 960 GLU A CA 1
ATOM 7347 C C . GLU A 1 960 ? -9.059 -12.454 16.693 1.00 89.62 960 GLU A C 1
ATOM 7349 O O . GLU A 1 960 ? -8.667 -12.693 15.553 1.00 89.62 960 GLU A O 1
ATOM 7354 N N . LEU A 1 961 ? -10.133 -11.691 16.918 1.00 92.19 961 LEU A N 1
ATOM 7355 C CA . LEU A 1 961 ? -10.938 -11.134 15.832 1.00 92.19 961 LEU A CA 1
ATOM 7356 C C . LEU A 1 961 ? -10.152 -10.131 14.959 1.00 92.19 961 LEU A C 1
ATOM 7358 O O . LEU A 1 961 ? -10.358 -10.074 13.749 1.00 92.19 961 LEU A O 1
ATOM 7362 N N . THR A 1 962 ? -9.203 -9.380 15.535 1.00 92.81 962 THR A N 1
ATOM 7363 C CA . THR A 1 962 ? -8.286 -8.522 14.756 1.00 92.81 962 THR A CA 1
ATOM 7364 C C . THR A 1 962 ? -7.373 -9.372 13.865 1.00 92.81 962 THR A C 1
ATOM 7366 O O . THR A 1 962 ? -7.234 -9.075 12.680 1.00 92.81 962 THR A O 1
ATOM 7369 N N . TYR A 1 963 ? -6.808 -10.466 14.392 1.00 89.38 963 TYR A N 1
ATOM 7370 C CA . TYR A 1 963 ? -6.020 -11.419 13.596 1.00 89.38 963 TYR A CA 1
ATOM 7371 C C . TYR A 1 963 ? -6.850 -12.131 12.518 1.00 89.38 963 TYR A C 1
ATOM 7373 O O . TYR A 1 963 ? -6.323 -12.428 11.445 1.00 89.38 963 TYR A O 1
ATOM 7381 N N . SER A 1 964 ? -8.136 -12.376 12.781 1.00 92.19 964 SER A N 1
ATOM 7382 C CA . SER A 1 964 ? -9.082 -12.924 11.808 1.00 92.19 964 SER A CA 1
ATOM 7383 C C . SER A 1 964 ? -9.227 -12.004 10.595 1.00 92.19 964 SER A C 1
ATOM 7385 O O . SER A 1 964 ? -8.983 -12.437 9.467 1.00 92.19 964 SER A O 1
ATOM 7387 N N . PHE A 1 965 ? -9.499 -10.709 10.810 1.00 95.19 965 PHE A N 1
ATOM 7388 C CA . PHE A 1 965 ? -9.585 -9.733 9.717 1.00 95.19 965 PHE A CA 1
ATOM 7389 C C . PHE A 1 965 ? -8.317 -9.704 8.853 1.00 95.19 965 PHE A C 1
ATOM 7391 O O . PHE A 1 965 ? -8.435 -9.754 7.633 1.00 95.19 965 PHE A O 1
ATOM 7398 N N . VAL A 1 966 ? -7.124 -9.714 9.465 1.00 89.62 966 VAL A N 1
ATOM 7399 C CA . VAL A 1 966 ? -5.834 -9.753 8.744 1.00 89.62 966 VAL A CA 1
ATOM 7400 C C . VAL A 1 966 ? -5.689 -11.019 7.890 1.00 89.62 966 VAL A C 1
ATOM 7402 O O . VAL A 1 966 ? -5.296 -10.946 6.725 1.00 89.62 966 VAL A O 1
ATOM 7405 N N . ARG A 1 967 ? -6.025 -12.197 8.434 1.00 87.81 967 ARG A N 1
ATOM 7406 C CA . ARG A 1 967 ? -5.923 -13.465 7.690 1.00 87.81 967 ARG A CA 1
ATOM 7407 C C . ARG A 1 967 ? -6.935 -13.550 6.547 1.00 87.81 967 ARG A C 1
ATOM 7409 O O . ARG A 1 967 ? -6.578 -14.018 5.466 1.00 87.81 967 ARG A O 1
ATOM 7416 N N . HIS A 1 968 ? -8.162 -13.071 6.746 1.00 89.38 968 HIS A N 1
ATOM 7417 C CA . HIS A 1 968 ? -9.177 -13.058 5.692 1.00 89.38 968 HIS A CA 1
ATOM 7418 C C . HIS A 1 968 ? -8.930 -11.974 4.632 1.00 89.38 968 HIS A C 1
ATOM 7420 O O . HIS A 1 968 ? -9.208 -12.226 3.460 1.00 89.38 968 HIS A O 1
ATOM 7426 N N . SER A 1 969 ? -8.377 -10.807 4.991 1.00 88.00 969 SER A N 1
ATOM 7427 C CA . SER A 1 969 ? -8.014 -9.775 4.010 1.00 88.00 969 SER A CA 1
ATOM 7428 C C . SER A 1 969 ? -6.841 -10.229 3.144 1.00 88.00 969 SER A C 1
ATOM 7430 O O . SER A 1 969 ? -6.916 -10.109 1.926 1.00 88.00 969 SER A O 1
ATOM 7432 N N . GLY A 1 970 ? -5.808 -10.829 3.751 1.00 73.56 970 GLY A N 1
ATOM 7433 C CA . GLY A 1 970 ? -4.669 -11.400 3.027 1.00 73.56 970 GLY A CA 1
ATOM 7434 C C . GLY A 1 970 ? -5.079 -12.533 2.081 1.00 73.56 970 GLY A C 1
ATOM 7435 O O . GLY A 1 970 ? -4.725 -12.498 0.907 1.00 73.56 970 GLY A O 1
ATOM 7436 N N . ARG A 1 971 ? -5.901 -13.490 2.549 1.00 78.88 971 ARG A N 1
ATOM 7437 C CA . ARG A 1 971 ? -6.424 -14.581 1.701 1.00 78.88 971 ARG A CA 1
ATOM 7438 C C . ARG A 1 971 ? -7.151 -14.033 0.470 1.00 78.88 971 ARG A C 1
ATOM 7440 O O . ARG A 1 971 ? -6.861 -14.449 -0.646 1.00 78.88 971 ARG A O 1
ATOM 7447 N N . HIS A 1 972 ? -8.065 -13.086 0.670 1.00 79.12 972 HIS A N 1
ATOM 7448 C CA . HIS A 1 972 ? -8.860 -12.553 -0.431 1.00 79.12 972 HIS A CA 1
ATOM 7449 C C . HIS A 1 972 ? -8.046 -11.668 -1.390 1.00 79.12 972 HIS A C 1
ATOM 7451 O O . HIS A 1 972 ? -8.285 -11.678 -2.597 1.00 79.12 972 HIS A O 1
ATOM 7457 N N . ALA A 1 973 ? -7.045 -10.948 -0.876 1.00 71.69 973 ALA A N 1
ATOM 7458 C CA . ALA A 1 973 ? -6.087 -10.214 -1.695 1.00 71.69 973 ALA A CA 1
ATOM 7459 C C . ALA A 1 973 ? -5.328 -11.159 -2.648 1.00 71.69 973 ALA A C 1
ATOM 7461 O O . ALA A 1 973 ? -5.286 -10.908 -3.851 1.00 71.69 973 ALA A O 1
ATOM 7462 N N . SER A 1 974 ? -4.851 -12.309 -2.149 1.00 66.19 974 SER A N 1
ATOM 7463 C CA . SER A 1 974 ? -4.220 -13.348 -2.979 1.00 66.19 974 SER A CA 1
ATOM 7464 C C . SER A 1 974 ? -5.164 -13.978 -4.015 1.00 66.19 974 SER A C 1
ATOM 7466 O O . SER A 1 974 ? -4.720 -14.317 -5.107 1.00 66.19 974 SER A O 1
ATOM 7468 N N . GLU A 1 975 ? -6.454 -14.136 -3.700 1.00 71.81 975 GLU A N 1
ATOM 7469 C CA . GLU A 1 975 ? -7.466 -14.672 -4.631 1.00 71.81 975 GLU A CA 1
ATOM 7470 C C . GLU A 1 975 ? -7.810 -13.696 -5.769 1.00 71.81 975 GLU A C 1
ATOM 7472 O O . GLU A 1 975 ? -8.092 -14.126 -6.886 1.00 71.81 975 GLU A O 1
ATOM 7477 N N . THR A 1 976 ? -7.803 -12.389 -5.487 1.00 63.12 976 THR A N 1
ATOM 7478 C CA . THR A 1 976 ? -8.237 -11.332 -6.422 1.00 63.12 976 THR A CA 1
ATOM 7479 C C . THR A 1 976 ? -7.091 -10.588 -7.107 1.00 63.12 976 THR A C 1
ATOM 7481 O O . THR A 1 976 ? -7.342 -9.787 -8.003 1.00 63.12 976 THR A O 1
ATOM 7484 N N . GLY A 1 977 ? -5.838 -10.842 -6.716 1.00 56.81 977 GLY A N 1
ATOM 7485 C CA . GLY A 1 977 ? -4.665 -10.122 -7.224 1.00 56.81 977 GLY A CA 1
ATOM 7486 C C . GLY A 1 977 ? -4.510 -8.702 -6.665 1.00 56.81 977 GLY A C 1
ATOM 7487 O O . GLY A 1 977 ? -3.771 -7.904 -7.237 1.00 56.81 977 GLY A O 1
ATOM 7488 N N . LYS A 1 978 ? -5.197 -8.377 -5.564 1.00 74.38 978 LYS A N 1
ATOM 7489 C CA . LYS A 1 978 ? -5.063 -7.092 -4.863 1.00 74.38 978 LYS A CA 1
ATOM 7490 C C . LYS A 1 978 ? -3.864 -7.091 -3.919 1.00 74.38 978 LYS A C 1
ATOM 7492 O O . LYS A 1 978 ? -3.433 -8.137 -3.437 1.00 74.38 978 LYS A O 1
ATOM 7497 N N . ARG A 1 979 ? -3.387 -5.897 -3.573 1.00 70.38 979 ARG A N 1
ATOM 7498 C CA . ARG A 1 979 ? -2.341 -5.664 -2.572 1.00 70.38 979 ARG A CA 1
ATOM 7499 C C . ARG A 1 979 ? -2.968 -5.179 -1.263 1.00 70.38 979 ARG A C 1
ATOM 7501 O O . ARG A 1 979 ? -3.592 -4.120 -1.224 1.00 70.38 979 ARG A O 1
ATOM 7508 N N . VAL A 1 980 ? -2.777 -5.945 -0.187 1.00 78.94 980 VAL A N 1
ATOM 7509 C CA . VAL A 1 980 ? -3.175 -5.562 1.178 1.00 78.94 980 VAL A CA 1
ATOM 7510 C C . VAL A 1 980 ? -2.036 -5.893 2.135 1.00 78.94 980 VAL A C 1
ATOM 7512 O O . VAL A 1 980 ? -1.799 -7.060 2.442 1.00 78.94 980 VAL A O 1
ATOM 7515 N N . GLU A 1 981 ? -1.331 -4.868 2.604 1.00 73.56 981 GLU A N 1
ATOM 7516 C CA . GLU A 1 981 ? -0.095 -5.013 3.378 1.00 73.56 981 GLU A CA 1
ATOM 7517 C C . GLU A 1 981 ? -0.257 -4.516 4.823 1.00 73.56 981 GLU A C 1
ATOM 7519 O O . GLU A 1 981 ? -0.952 -3.536 5.086 1.00 73.56 981 GLU A O 1
ATOM 7524 N N . PHE A 1 982 ? 0.407 -5.183 5.773 1.00 75.56 982 PHE A N 1
ATOM 7525 C CA . PHE A 1 982 ? 0.384 -4.836 7.200 1.00 75.56 982 PHE A CA 1
ATOM 7526 C C . PHE A 1 982 ? 1.813 -4.615 7.705 1.00 75.56 982 PHE A C 1
ATOM 7528 O O . PHE A 1 982 ? 2.511 -5.560 8.076 1.00 75.56 982 PHE A O 1
ATOM 7535 N N . ILE A 1 983 ? 2.247 -3.356 7.728 1.00 69.06 983 ILE A N 1
ATOM 7536 C CA . ILE A 1 983 ? 3.596 -2.952 8.126 1.00 69.06 983 ILE A CA 1
ATOM 7537 C C . ILE A 1 983 ? 3.587 -2.603 9.619 1.00 69.06 983 ILE A C 1
ATOM 7539 O O . ILE A 1 983 ? 2.967 -1.631 10.052 1.00 69.06 983 ILE A O 1
ATOM 7543 N N . THR A 1 984 ? 4.258 -3.428 10.424 1.00 74.44 984 THR A N 1
ATOM 7544 C CA . THR A 1 984 ? 4.333 -3.292 11.887 1.00 74.44 984 THR A CA 1
ATOM 7545 C C . THR A 1 984 ? 5.681 -2.722 12.333 1.00 74.44 984 THR A C 1
ATOM 7547 O O . THR A 1 984 ? 6.674 -2.785 11.612 1.00 74.44 984 THR A O 1
ATOM 7550 N N . SER A 1 985 ? 5.753 -2.224 13.570 1.00 70.75 985 SER A N 1
ATOM 7551 C CA . SER A 1 985 ? 6.909 -1.485 14.117 1.00 70.75 985 SER A CA 1
ATOM 7552 C C . SER A 1 985 ? 7.181 -0.145 13.410 1.00 70.75 985 SER A C 1
ATOM 7554 O O . SER A 1 985 ? 8.307 0.351 13.415 1.00 70.75 985 SER A O 1
ATOM 7556 N N . THR A 1 986 ? 6.148 0.456 12.815 1.00 68.38 986 THR A N 1
ATOM 7557 C CA . THR A 1 986 ? 6.233 1.665 11.988 1.00 68.38 986 THR A CA 1
ATOM 7558 C C . THR A 1 986 ? 5.310 2.740 12.554 1.00 68.38 986 THR A C 1
ATOM 7560 O O . THR A 1 986 ? 4.101 2.743 12.332 1.00 68.38 986 THR A O 1
ATOM 7563 N N . LYS A 1 987 ? 5.877 3.663 13.337 1.00 81.06 987 LYS A N 1
ATOM 7564 C CA . LYS A 1 987 ? 5.146 4.819 13.866 1.00 81.06 987 LYS A CA 1
ATOM 7565 C C . LYS A 1 987 ? 5.089 5.906 12.793 1.00 81.06 987 LYS A C 1
ATOM 7567 O O . LYS A 1 987 ? 6.131 6.341 12.316 1.00 81.06 987 LYS A O 1
ATOM 7572 N N . VAL A 1 988 ? 3.891 6.388 12.467 1.00 83.00 988 VAL A N 1
ATOM 7573 C CA . VAL A 1 988 ? 3.728 7.626 11.689 1.00 83.00 988 VAL A CA 1
ATOM 7574 C C . VAL A 1 988 ? 3.967 8.820 12.614 1.00 83.00 988 VAL A C 1
ATOM 7576 O O . VAL A 1 988 ? 3.376 8.898 13.694 1.00 83.00 988 VAL A O 1
ATOM 7579 N N . GLU A 1 989 ? 4.858 9.723 12.216 1.00 80.62 989 GLU A N 1
ATOM 7580 C CA . GLU A 1 989 ? 5.263 10.885 13.018 1.00 80.62 989 GLU A CA 1
ATOM 7581 C C . GLU A 1 989 ? 4.559 12.169 12.590 1.00 80.62 989 GLU A C 1
ATOM 7583 O O . GLU A 1 989 ? 4.151 12.961 13.441 1.00 80.62 989 GLU A O 1
ATOM 7588 N N . SER A 1 990 ? 4.381 12.355 11.282 1.00 80.38 990 SER A N 1
ATOM 7589 C CA . SER A 1 990 ? 3.655 13.484 10.712 1.00 80.38 990 SER A CA 1
ATOM 7590 C C . SER A 1 990 ? 2.876 13.080 9.467 1.00 80.38 990 SER A C 1
ATOM 7592 O O . SER A 1 990 ? 3.234 12.147 8.744 1.00 80.38 990 SER A O 1
ATOM 7594 N N . LEU A 1 991 ? 1.803 13.826 9.228 1.00 83.81 991 LEU A N 1
ATOM 7595 C CA . LEU A 1 991 ? 0.998 13.783 8.017 1.00 83.81 991 LEU A CA 1
ATOM 7596 C C . LEU A 1 991 ? 1.10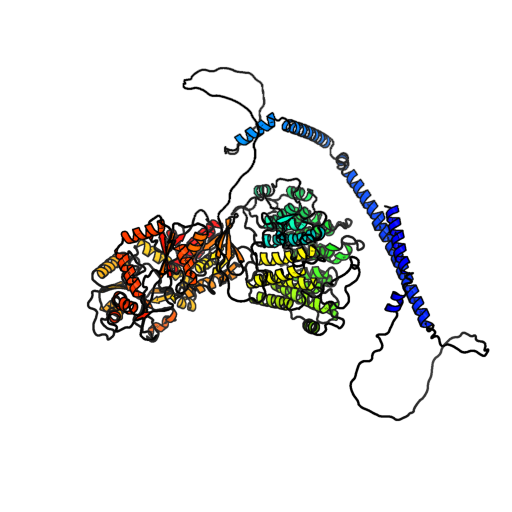1 15.147 7.348 1.00 83.81 991 LEU A C 1
ATOM 7598 O O . LEU A 1 991 ? 1.153 16.164 8.042 1.00 83.81 991 LEU A O 1
ATOM 7602 N N . ALA A 1 992 ? 1.113 15.170 6.023 1.00 74.00 992 ALA A N 1
ATOM 7603 C CA . ALA A 1 992 ? 0.985 16.393 5.247 1.00 74.00 992 ALA A CA 1
ATOM 7604 C C . ALA A 1 992 ? 0.101 16.119 4.021 1.00 74.00 992 ALA A C 1
ATOM 7606 O O . ALA A 1 992 ? 0.389 15.173 3.283 1.00 74.00 992 ALA A O 1
ATOM 7607 N N . PRO A 1 993 ? -0.962 16.906 3.777 1.00 64.94 993 PRO A N 1
ATOM 7608 C CA . PRO A 1 993 ? -1.592 16.918 2.468 1.00 64.94 993 PRO A CA 1
ATOM 7609 C C . PRO A 1 993 ? -0.582 17.468 1.455 1.00 64.94 993 PRO A C 1
ATOM 7611 O O . PRO A 1 993 ? 0.070 18.484 1.703 1.00 64.94 993 PRO A O 1
ATOM 7614 N N . SER A 1 994 ? -0.442 16.781 0.328 1.00 54.88 994 SER A N 1
ATOM 7615 C CA . SER A 1 994 ? 0.290 17.281 -0.829 1.00 54.88 994 SER A CA 1
ATOM 7616 C C . SER A 1 994 ? -0.540 18.336 -1.558 1.00 54.88 994 SER A C 1
ATOM 7618 O O . SER A 1 994 ? -1.772 18.285 -1.559 1.00 54.88 994 SER A O 1
ATOM 7620 N N . ASP A 1 995 ? 0.138 19.235 -2.268 1.00 43.88 995 ASP A N 1
ATOM 7621 C CA . ASP A 1 995 ? -0.475 20.150 -3.232 1.00 43.88 995 ASP A CA 1
ATOM 7622 C C . ASP A 1 995 ? -1.355 19.414 -4.266 1.00 43.88 995 ASP A C 1
ATOM 7624 O O . ASP A 1 995 ? -2.349 19.960 -4.757 1.00 43.88 995 ASP A O 1
ATOM 7628 N N . ASP A 1 996 ? -1.019 18.164 -4.588 1.00 39.88 996 ASP A N 1
ATOM 7629 C CA . ASP A 1 996 ? -1.738 17.341 -5.567 1.00 39.88 996 ASP A CA 1
ATOM 7630 C C . ASP A 1 996 ? -3.003 16.655 -5.018 1.00 39.88 996 ASP A C 1
ATOM 7632 O O . ASP A 1 996 ? -3.757 16.060 -5.785 1.00 39.88 996 ASP A O 1
ATOM 7636 N N . GLY A 1 997 ? -3.283 16.776 -3.715 1.00 54.66 997 GLY A N 1
ATOM 7637 C CA . GLY A 1 997 ? -4.463 16.183 -3.073 1.00 54.66 997 GLY A CA 1
ATOM 7638 C C . GLY A 1 997 ? -4.272 14.756 -2.547 1.00 54.66 997 GLY A C 1
ATOM 7639 O O . GLY A 1 997 ? -5.222 14.182 -2.018 1.00 54.66 997 GLY A O 1
ATOM 7640 N N . ASP A 1 998 ? -3.061 14.206 -2.630 1.00 59.91 998 ASP A N 1
ATOM 7641 C CA . ASP A 1 998 ? -2.658 12.985 -1.921 1.00 59.91 998 ASP A CA 1
ATOM 7642 C C . ASP A 1 998 ? -2.205 13.299 -0.482 1.00 59.91 998 ASP A C 1
ATOM 7644 O O . ASP A 1 998 ? -1.947 14.450 -0.122 1.00 59.91 998 ASP A O 1
ATOM 7648 N N . VAL A 1 999 ? -2.077 12.270 0.355 1.00 66.75 999 VAL A N 1
ATOM 7649 C CA . VAL A 1 999 ? -1.532 12.360 1.714 1.00 66.75 999 VAL A CA 1
ATOM 7650 C C . VAL A 1 999 ? -0.131 11.757 1.744 1.00 66.75 999 VAL A C 1
ATOM 7652 O O . VAL A 1 999 ? 0.051 10.577 1.442 1.00 66.75 999 VAL A O 1
ATOM 7655 N N . MET A 1 1000 ? 0.847 12.549 2.178 1.00 67.88 1000 MET A N 1
ATOM 7656 C CA . MET A 1 1000 ? 2.185 12.076 2.525 1.00 67.88 1000 MET A CA 1
ATOM 7657 C C . MET A 1 1000 ? 2.232 11.712 4.016 1.00 67.88 1000 MET A C 1
ATOM 7659 O O . MET A 1 1000 ? 1.897 12.526 4.884 1.00 67.88 1000 MET A O 1
ATOM 7663 N N . LEU A 1 1001 ? 2.675 10.492 4.319 1.00 71.81 1001 LEU A N 1
ATOM 7664 C CA . LEU A 1 1001 ? 2.860 9.961 5.667 1.00 71.81 1001 LEU A CA 1
ATOM 7665 C C . LEU A 1 1001 ? 4.355 9.763 5.943 1.00 71.81 1001 LEU A C 1
ATOM 7667 O O . LEU A 1 1001 ? 4.991 8.932 5.297 1.00 71.81 1001 LEU A O 1
ATOM 7671 N N . ARG A 1 1002 ? 4.917 10.468 6.932 1.00 66.38 1002 ARG A N 1
ATOM 7672 C CA . ARG A 1 1002 ? 6.318 10.277 7.344 1.00 66.38 1002 ARG A CA 1
ATOM 7673 C C . ARG A 1 1002 ? 6.419 9.289 8.501 1.00 66.38 1002 ARG A C 1
ATOM 7675 O O . ARG A 1 1002 ? 5.756 9.462 9.528 1.00 66.38 1002 ARG A O 1
ATOM 7682 N N . CYS A 1 1003 ? 7.258 8.270 8.345 1.00 61.19 1003 CYS A N 1
ATOM 7683 C CA . CYS A 1 1003 ? 7.387 7.158 9.282 1.00 61.19 1003 CYS A CA 1
ATOM 7684 C C . CYS A 1 1003 ? 8.741 7.149 10.008 1.00 61.19 1003 CYS A C 1
ATOM 7686 O O . CYS A 1 1003 ? 9.791 7.325 9.397 1.00 61.19 1003 CYS A O 1
ATOM 7688 N N . SER A 1 1004 ? 8.727 6.839 11.307 1.00 46.25 1004 SER A N 1
ATOM 7689 C CA . SER A 1 1004 ? 9.900 6.881 12.197 1.00 46.25 1004 SER A CA 1
ATOM 7690 C C . SER A 1 1004 ? 11.001 5.869 11.858 1.00 46.25 1004 SER A C 1
ATOM 7692 O O . SER A 1 1004 ? 12.109 5.947 12.387 1.00 46.25 1004 SER A O 1
ATOM 7694 N N . MET A 1 1005 ? 10.695 4.851 11.051 1.00 40.53 1005 MET A N 1
ATOM 7695 C CA . MET A 1 1005 ? 11.662 3.836 10.646 1.00 40.53 1005 MET A CA 1
ATOM 7696 C C . MET A 1 1005 ? 12.372 4.324 9.378 1.00 40.53 1005 MET A C 1
ATOM 7698 O O . MET A 1 1005 ? 11.854 4.157 8.280 1.00 40.53 1005 MET A O 1
ATOM 7702 N N . ASN A 1 1006 ? 13.559 4.911 9.553 1.00 35.97 1006 ASN A N 1
ATOM 7703 C CA . ASN A 1 1006 ? 14.443 5.427 8.493 1.00 35.97 1006 ASN A CA 1
ATOM 7704 C C . ASN A 1 1006 ? 13.907 6.635 7.685 1.00 35.97 1006 ASN A C 1
ATOM 7706 O O . ASN A 1 1006 ? 14.308 6.795 6.535 1.00 35.97 1006 ASN A O 1
ATOM 7710 N N . ASP A 1 1007 ? 13.023 7.468 8.250 1.00 46.25 1007 ASP A N 1
ATOM 7711 C CA . ASP A 1 1007 ? 12.371 8.594 7.544 1.00 46.25 1007 ASP A CA 1
ATOM 7712 C C . ASP A 1 1007 ? 11.656 8.173 6.240 1.00 46.25 1007 ASP A C 1
ATOM 7714 O O . ASP A 1 1007 ? 11.612 8.918 5.261 1.00 46.25 1007 ASP A O 1
ATOM 7718 N N . VAL A 1 1008 ? 11.085 6.961 6.207 1.00 47.91 1008 VAL A N 1
ATOM 7719 C CA . VAL A 1 1008 ? 10.336 6.468 5.041 1.00 47.91 1008 VAL A CA 1
ATOM 7720 C C . VAL A 1 1008 ? 9.060 7.292 4.853 1.00 47.91 1008 VAL A C 1
ATOM 7722 O O . VAL A 1 1008 ? 8.249 7.429 5.774 1.00 47.91 1008 VAL A O 1
ATOM 7725 N N . GLU A 1 1009 ? 8.870 7.811 3.641 1.00 62.53 1009 GLU A N 1
ATOM 7726 C CA . GLU A 1 1009 ? 7.676 8.553 3.235 1.00 62.53 1009 GLU A CA 1
ATOM 7727 C C . GLU A 1 1009 ? 6.763 7.652 2.396 1.00 62.53 1009 GLU A C 1
ATOM 7729 O O . GLU A 1 1009 ? 7.130 7.195 1.314 1.00 62.53 1009 GLU A O 1
ATOM 7734 N N . VAL A 1 1010 ? 5.562 7.392 2.913 1.00 60.72 1010 VAL A N 1
ATOM 7735 C CA . VAL A 1 1010 ? 4.506 6.629 2.236 1.00 60.72 1010 VAL A CA 1
ATOM 7736 C C . VAL A 1 1010 ? 3.506 7.616 1.643 1.00 60.72 1010 VAL A C 1
ATOM 7738 O O . VAL A 1 1010 ? 3.138 8.590 2.297 1.00 60.72 1010 VAL A O 1
ATOM 7741 N N . TRP A 1 1011 ? 3.060 7.362 0.415 1.00 65.00 1011 TRP A N 1
ATOM 7742 C CA . TRP A 1 1011 ? 2.136 8.230 -0.316 1.00 65.00 1011 TRP A CA 1
ATOM 7743 C C . TRP A 1 1011 ? 0.829 7.492 -0.588 1.00 65.00 1011 TRP A C 1
ATOM 7745 O O . TRP A 1 1011 ? 0.844 6.354 -1.069 1.00 65.00 1011 TRP A O 1
ATOM 7755 N N . ALA A 1 1012 ? -0.289 8.130 -0.241 1.00 72.81 1012 ALA A N 1
ATOM 7756 C CA . ALA A 1 1012 ? -1.616 7.535 -0.307 1.00 72.81 1012 ALA A CA 1
ATOM 7757 C C . ALA A 1 1012 ? -2.661 8.510 -0.853 1.00 72.81 1012 ALA A C 1
ATOM 7759 O O . ALA A 1 1012 ? -2.760 9.643 -0.381 1.00 72.81 1012 ALA A O 1
ATOM 7760 N N . ARG A 1 1013 ? -3.503 8.041 -1.779 1.00 72.38 1013 ARG A N 1
ATOM 7761 C CA . ARG A 1 1013 ? -4.609 8.838 -2.347 1.00 72.38 1013 ARG A CA 1
ATOM 7762 C C . ARG A 1 1013 ? -5.716 9.125 -1.321 1.00 72.38 1013 ARG A C 1
ATOM 7764 O O . ARG A 1 1013 ? -6.417 10.130 -1.419 1.00 72.38 1013 ARG A O 1
ATOM 7771 N N . PHE A 1 1014 ? -5.856 8.265 -0.311 1.00 88.00 1014 PHE A N 1
ATOM 7772 C CA . PHE A 1 1014 ? -6.726 8.462 0.849 1.00 88.00 1014 PHE A CA 1
ATOM 7773 C C . PHE A 1 1014 ? -6.046 7.971 2.139 1.00 88.00 1014 PHE A C 1
ATOM 7775 O O . PHE A 1 1014 ? -5.382 6.934 2.139 1.00 88.00 1014 PHE A O 1
ATOM 7782 N N . CYS A 1 1015 ? -6.237 8.667 3.265 1.00 92.62 1015 CYS A N 1
ATOM 7783 C CA . CYS A 1 1015 ? -5.669 8.278 4.561 1.00 92.62 1015 CYS A CA 1
ATOM 7784 C C . CYS A 1 1015 ? -6.737 8.137 5.658 1.00 92.62 1015 CYS A C 1
ATOM 7786 O O . CYS A 1 1015 ? -7.422 9.101 6.004 1.00 92.62 1015 CYS A O 1
ATOM 7788 N N . VAL A 1 1016 ? -6.825 6.965 6.293 1.00 94.94 1016 VAL A N 1
ATOM 7789 C CA . VAL A 1 1016 ? -7.681 6.742 7.471 1.00 94.94 1016 VAL A CA 1
ATOM 7790 C C . VAL A 1 1016 ? -6.843 6.541 8.726 1.00 94.94 1016 VAL A C 1
ATOM 7792 O O . VAL A 1 1016 ? -6.096 5.577 8.861 1.00 94.94 1016 VAL A O 1
ATOM 7795 N N . VAL A 1 1017 ? -7.017 7.423 9.703 1.00 94.50 1017 VAL A N 1
ATOM 7796 C CA . VAL A 1 1017 ? -6.310 7.390 10.983 1.00 94.50 1017 VAL A CA 1
ATOM 7797 C C . VAL A 1 1017 ? -7.197 6.734 12.040 1.00 94.50 1017 VAL A C 1
ATOM 7799 O O . VAL A 1 1017 ? -8.105 7.357 12.579 1.00 94.50 1017 VAL A O 1
ATOM 7802 N N . SER A 1 1018 ? -6.934 5.464 12.346 1.00 93.00 1018 SER A N 1
ATOM 7803 C CA . SER A 1 1018 ? -7.641 4.643 13.344 1.00 93.00 1018 SER A CA 1
ATOM 7804 C C . SER A 1 1018 ? -6.752 4.301 14.552 1.00 93.00 1018 SER A C 1
ATOM 7806 O O . SER A 1 1018 ? -6.850 3.225 15.142 1.00 93.00 1018 SER A O 1
ATOM 7808 N N . ALA A 1 1019 ? -5.895 5.240 14.960 1.00 90.25 1019 ALA A N 1
ATOM 7809 C CA . ALA A 1 1019 ? -4.886 5.081 16.011 1.00 90.25 1019 ALA A CA 1
ATOM 7810 C C . ALA A 1 1019 ? -5.410 5.369 17.442 1.00 90.25 1019 ALA A C 1
ATOM 7812 O O . ALA A 1 1019 ? -4.660 5.773 18.336 1.00 90.25 1019 ALA A O 1
ATOM 7813 N N . GLY A 1 1020 ? -6.713 5.187 17.684 1.00 86.88 1020 GLY A N 1
ATOM 7814 C CA . GLY A 1 1020 ? -7.343 5.444 18.983 1.00 86.88 1020 GLY A CA 1
ATOM 7815 C C . GLY A 1 1020 ? -7.241 6.916 19.396 1.00 86.88 1020 GLY A C 1
ATOM 7816 O O . GLY A 1 1020 ? -7.692 7.800 18.673 1.00 86.88 1020 GLY A O 1
ATOM 7817 N N . GLY A 1 1021 ? -6.650 7.198 20.561 1.00 84.94 1021 GLY A N 1
ATOM 7818 C CA . GLY A 1 1021 ? -6.436 8.580 21.009 1.00 84.94 1021 GLY A CA 1
ATOM 7819 C C . GLY A 1 1021 ? -5.426 9.359 20.153 1.00 84.94 1021 GLY A C 1
ATOM 7820 O O . GLY A 1 1021 ? -5.537 10.578 20.031 1.00 84.94 1021 GLY A O 1
ATOM 7821 N N . TYR A 1 1022 ? -4.478 8.672 19.506 1.00 91.00 1022 TYR A N 1
ATOM 7822 C CA . TYR A 1 1022 ? -3.479 9.310 18.641 1.00 91.00 1022 TYR A CA 1
ATOM 7823 C C . TYR A 1 1022 ? -4.076 9.889 17.354 1.00 91.00 1022 TYR A C 1
ATOM 7825 O O . TYR A 1 1022 ? -3.463 10.766 16.749 1.00 91.00 1022 TYR A O 1
ATOM 7833 N N . SER A 1 1023 ? -5.289 9.483 16.963 1.00 92.25 1023 SER A N 1
ATOM 7834 C CA . SER A 1 1023 ? -5.988 10.092 15.828 1.00 92.25 1023 SER A CA 1
ATOM 7835 C C . SER A 1 1023 ? -6.237 11.592 16.048 1.00 92.25 1023 SER A C 1
ATOM 7837 O O . SER A 1 1023 ? -6.088 12.366 15.106 1.00 92.25 1023 SER A O 1
ATOM 7839 N N . LEU A 1 1024 ? -6.522 12.032 17.288 1.00 91.62 1024 LEU A N 1
ATOM 7840 C CA . LEU A 1 1024 ? -6.645 13.465 17.588 1.00 91.62 1024 LEU A CA 1
ATOM 7841 C C . LEU A 1 1024 ? -5.286 14.177 17.569 1.00 91.62 1024 LEU A C 1
ATOM 7843 O O . LEU A 1 1024 ? -5.208 15.299 17.084 1.00 91.62 1024 LEU A O 1
ATOM 7847 N N . LEU A 1 1025 ? -4.213 13.534 18.045 1.00 91.31 1025 LEU A N 1
ATOM 7848 C CA . LEU A 1 1025 ? -2.858 14.103 17.993 1.00 91.31 1025 LEU A CA 1
ATOM 7849 C C . LEU A 1 1025 ? -2.438 14.397 16.547 1.00 91.31 1025 LEU A C 1
ATOM 7851 O O . LEU A 1 1025 ? -1.910 15.470 16.260 1.00 91.31 1025 LEU A O 1
ATOM 7855 N N . LEU A 1 1026 ? -2.707 13.455 15.640 1.00 91.19 1026 LEU A N 1
ATOM 7856 C CA . LEU A 1 1026 ? -2.406 13.606 14.220 1.00 91.19 1026 LEU A CA 1
ATOM 7857 C C . LEU A 1 1026 ? -3.292 14.681 13.570 1.00 91.19 1026 LEU A C 1
ATOM 7859 O O . LEU A 1 1026 ? -2.749 15.562 12.905 1.00 91.19 1026 LEU A O 1
ATOM 7863 N N . ALA A 1 1027 ? -4.601 14.717 13.845 1.00 91.25 1027 ALA A N 1
ATOM 7864 C CA . ALA A 1 1027 ? -5.466 15.821 13.407 1.00 91.25 1027 ALA A CA 1
ATOM 7865 C C . ALA A 1 1027 ? -4.969 17.194 13.917 1.00 91.25 1027 ALA A C 1
ATOM 7867 O O . ALA A 1 1027 ? -4.855 18.151 13.154 1.00 91.25 1027 ALA A O 1
ATOM 7868 N N . HIS A 1 1028 ? -4.574 17.283 15.191 1.00 90.88 1028 HIS A N 1
ATOM 7869 C CA . HIS A 1 1028 ? -4.015 18.497 15.789 1.00 90.88 1028 HIS A CA 1
ATOM 7870 C C . HIS A 1 1028 ? -2.682 18.919 15.154 1.00 90.88 1028 HIS A C 1
ATOM 7872 O O . HIS A 1 1028 ? -2.407 20.121 15.112 1.00 90.88 1028 HIS A O 1
ATOM 7878 N N . SER A 1 1029 ? -1.861 17.982 14.667 1.00 88.38 1029 SER A N 1
ATOM 7879 C CA . SER A 1 1029 ? -0.611 18.297 13.952 1.00 88.38 1029 SER A CA 1
ATOM 7880 C C . SER A 1 1029 ? -0.859 19.000 12.611 1.00 88.38 1029 SER A C 1
ATOM 7882 O O . SER A 1 1029 ? -0.087 19.874 12.233 1.00 88.38 1029 SER A O 1
ATOM 7884 N N . LEU A 1 1030 ? -1.998 18.711 11.973 1.00 86.88 1030 LEU A N 1
ATOM 7885 C CA . LEU A 1 1030 ? -2.484 19.344 10.741 1.00 86.88 1030 LEU A CA 1
ATOM 7886 C C . LEU A 1 1030 ? -3.247 20.662 10.979 1.00 86.88 1030 LEU A C 1
ATOM 7888 O O . LEU A 1 1030 ? -3.745 21.265 10.036 1.00 86.88 1030 LEU A O 1
ATOM 7892 N N . GLY A 1 1031 ? -3.385 21.107 12.233 1.00 87.44 1031 GLY A N 1
ATOM 7893 C CA . GLY A 1 1031 ? -4.191 22.283 12.592 1.00 87.44 1031 GLY A CA 1
ATOM 7894 C C . GLY A 1 1031 ? -5.697 22.016 12.730 1.00 87.44 1031 GLY A C 1
ATOM 7895 O O . GLY A 1 1031 ? -6.427 22.903 13.168 1.00 87.44 1031 GLY A O 1
ATOM 7896 N N . LEU A 1 1032 ? -6.150 20.794 12.445 1.00 88.44 1032 LEU A N 1
ATOM 7897 C CA . LEU A 1 1032 ? -7.557 20.386 12.438 1.00 88.44 1032 LEU A CA 1
ATOM 7898 C C . LEU A 1 1032 ? -8.090 20.123 13.854 1.00 88.44 1032 LEU A C 1
ATOM 7900 O O . LEU A 1 1032 ? -7.321 19.912 14.797 1.00 88.44 1032 LEU A O 1
ATOM 7904 N N . ALA A 1 1033 ? -9.421 20.110 14.008 1.00 87.88 1033 ALA A N 1
ATOM 7905 C CA . ALA A 1 1033 ? -10.128 19.687 15.223 1.00 87.88 1033 ALA A CA 1
ATOM 7906 C C . ALA A 1 1033 ? -9.665 20.324 16.557 1.00 87.88 1033 ALA A C 1
ATOM 7908 O O . ALA A 1 1033 ? -9.900 19.769 17.631 1.00 87.88 1033 ALA A O 1
ATOM 7909 N N . LYS A 1 1034 ? -9.055 21.518 16.531 1.00 89.06 1034 LYS A N 1
ATOM 7910 C CA . LYS A 1 1034 ? -8.534 22.229 17.725 1.00 89.06 1034 LYS A CA 1
ATOM 7911 C C . LYS A 1 1034 ? -9.581 22.557 18.792 1.00 89.06 1034 LYS A C 1
ATOM 7913 O O . LYS A 1 1034 ? -9.232 22.830 19.933 1.00 89.06 1034 LYS A O 1
ATOM 7918 N N . HIS A 1 1035 ? -10.859 22.518 18.422 1.00 89.19 1035 HIS A N 1
ATOM 7919 C CA . HIS A 1 1035 ? -11.998 22.687 19.324 1.00 89.19 1035 HIS A CA 1
ATOM 7920 C C . HIS A 1 1035 ? -12.351 21.416 20.121 1.00 89.19 1035 HIS A C 1
ATOM 7922 O O . HIS A 1 1035 ? -13.266 21.444 20.943 1.00 89.19 1035 HIS A O 1
ATOM 7928 N N . LEU A 1 1036 ? -11.656 20.304 19.865 1.00 90.88 1036 LEU A N 1
ATOM 7929 C CA . LEU A 1 1036 ? -11.761 19.063 20.620 1.00 90.88 1036 LEU A CA 1
ATOM 7930 C C . LEU A 1 1036 ? -10.512 18.876 21.482 1.00 90.88 1036 LEU A C 1
ATOM 7932 O O . LEU A 1 1036 ? -9.390 18.963 20.982 1.00 90.88 1036 LEU A O 1
ATOM 7936 N N . SER A 1 1037 ? -10.724 18.545 22.752 1.00 90.75 1037 SER A N 1
ATOM 7937 C CA . SER A 1 1037 ? -9.670 18.184 23.703 1.00 90.75 1037 SER A CA 1
ATOM 7938 C C . SER A 1 1037 ? -9.917 16.766 24.221 1.00 90.75 1037 SER A C 1
ATOM 7940 O O . SER A 1 1037 ? -11.062 16.359 24.419 1.00 90.75 1037 SER A O 1
ATOM 7942 N N . LEU A 1 1038 ? -8.859 15.981 24.410 1.00 88.56 1038 LEU A N 1
ATOM 7943 C CA . LEU A 1 1038 ? -8.960 14.569 24.790 1.00 88.56 1038 LEU A CA 1
ATOM 7944 C C . LEU A 1 1038 ? -8.664 14.389 26.274 1.00 88.56 1038 LEU A C 1
ATOM 7946 O O . LEU A 1 1038 ? -7.589 14.744 26.735 1.00 88.56 1038 LEU A O 1
ATOM 7950 N N . LEU A 1 1039 ? -9.595 13.793 27.012 1.00 87.12 1039 LEU A N 1
ATOM 7951 C CA . LEU A 1 1039 ? -9.434 13.394 28.407 1.00 87.12 1039 LEU A CA 1
ATOM 7952 C C . LEU A 1 1039 ? -9.206 11.874 28.454 1.00 87.12 1039 LEU A C 1
ATOM 7954 O O . LEU A 1 1039 ? -10.148 11.116 28.197 1.00 87.12 1039 LEU A O 1
ATOM 7958 N N . PRO A 1 1040 ? -7.988 11.388 28.753 1.00 87.00 1040 PRO A N 1
ATOM 7959 C CA . PRO A 1 1040 ? -7.750 9.961 28.872 1.00 87.00 1040 PRO A CA 1
ATOM 7960 C C . PRO A 1 1040 ? -8.286 9.471 30.226 1.00 87.00 1040 PRO A C 1
ATOM 7962 O O . PRO A 1 1040 ? -7.875 9.941 31.288 1.00 87.00 1040 PRO A O 1
ATOM 7965 N N . ILE A 1 1041 ? -9.224 8.524 30.193 1.00 84.75 1041 ILE A N 1
ATOM 7966 C CA . ILE A 1 1041 ? -9.776 7.869 31.387 1.00 84.75 1041 ILE A CA 1
ATOM 7967 C C . ILE A 1 1041 ? -9.344 6.407 31.374 1.00 84.75 1041 ILE A C 1
ATOM 7969 O O . ILE A 1 1041 ? -9.572 5.698 30.393 1.00 84.75 1041 ILE A O 1
ATOM 7973 N N . ALA A 1 1042 ? -8.726 5.942 32.455 1.00 82.88 1042 ALA A N 1
ATOM 7974 C CA . ALA A 1 1042 ? -8.308 4.554 32.602 1.00 82.88 1042 ALA A CA 1
ATOM 7975 C C . ALA A 1 1042 ? -9.188 3.805 33.599 1.00 82.88 1042 ALA A C 1
ATOM 7977 O O . ALA A 1 1042 ? -9.740 4.392 34.530 1.00 82.88 1042 ALA A O 1
ATOM 7978 N N . GLY A 1 1043 ? -9.291 2.492 33.387 1.00 77.94 1043 GLY A N 1
ATOM 7979 C CA . GLY A 1 1043 ? -10.041 1.600 34.260 1.00 77.94 1043 GLY A CA 1
ATOM 7980 C C . GLY A 1 1043 ? -9.155 0.626 35.015 1.00 77.94 1043 GLY A C 1
ATOM 7981 O O . GLY A 1 1043 ? -8.538 -0.242 34.400 1.00 77.94 1043 GLY A O 1
ATOM 7982 N N . SER A 1 1044 ? -9.089 0.732 36.340 1.00 80.38 1044 SER A N 1
ATOM 7983 C CA . SER A 1 1044 ? -8.485 -0.297 37.194 1.00 80.38 1044 SER A CA 1
ATOM 7984 C C . SER A 1 1044 ? -9.454 -1.460 37.393 1.00 80.38 1044 SER A C 1
ATOM 7986 O O . SER A 1 1044 ? -10.650 -1.256 37.581 1.00 80.38 1044 SER A O 1
ATOM 7988 N N . PHE A 1 1045 ? -8.922 -2.680 37.341 1.00 82.81 1045 PHE A N 1
ATOM 7989 C CA . PHE A 1 1045 ? -9.658 -3.917 37.598 1.00 82.81 1045 PHE A CA 1
ATOM 7990 C C . PHE A 1 1045 ? -9.043 -4.643 38.797 1.00 82.81 1045 PHE A C 1
ATOM 7992 O O . PHE A 1 1045 ? -7.859 -4.474 39.097 1.00 82.81 1045 PHE A O 1
ATOM 7999 N N . PHE A 1 1046 ? -9.835 -5.482 39.456 1.00 82.25 1046 PHE A N 1
ATOM 8000 C CA . PHE A 1 1046 ? -9.447 -6.255 40.629 1.00 82.25 1046 PHE A CA 1
ATOM 8001 C C . PHE A 1 1046 ? -9.861 -7.720 40.470 1.00 82.25 1046 PHE A C 1
ATOM 8003 O O . PHE A 1 1046 ? -10.966 -8.017 40.022 1.00 82.25 1046 PHE A O 1
ATOM 8010 N N . PHE A 1 1047 ? -8.994 -8.649 40.865 1.00 80.19 1047 PHE A N 1
ATOM 8011 C CA . PHE A 1 1047 ? -9.282 -10.084 40.862 1.00 80.19 1047 PHE A CA 1
ATOM 8012 C C . PHE A 1 1047 ? -9.673 -10.580 42.256 1.00 80.19 1047 PHE A C 1
ATOM 8014 O O . PHE A 1 1047 ? -9.037 -10.219 43.249 1.00 80.19 1047 PHE A O 1
ATOM 8021 N N . ALA A 1 1048 ? -10.669 -11.467 42.314 1.00 73.81 1048 ALA A N 1
ATOM 8022 C CA . ALA A 1 1048 ? -11.060 -12.179 43.529 1.00 73.81 1048 ALA A CA 1
ATOM 8023 C C . ALA A 1 1048 ? -10.098 -13.347 43.836 1.00 73.81 1048 ALA A C 1
ATOM 8025 O O . ALA A 1 1048 ? -10.049 -14.341 43.102 1.00 73.81 1048 ALA A O 1
ATOM 8026 N N . GLY A 1 1049 ? -9.344 -13.247 44.936 1.00 65.75 1049 GLY A N 1
ATOM 8027 C CA . GLY A 1 1049 ? -8.398 -14.280 45.368 1.00 65.75 1049 GLY A CA 1
ATOM 8028 C C . GLY A 1 1049 ? -7.272 -13.773 46.274 1.00 65.75 1049 GLY A C 1
ATOM 8029 O O . GLY A 1 1049 ? -7.078 -12.572 46.458 1.00 65.75 1049 GLY A O 1
ATOM 8030 N N . SER A 1 1050 ? -6.500 -14.701 46.842 1.00 44.44 1050 SER A N 1
ATOM 8031 C CA . SER A 1 1050 ? -5.299 -14.403 47.631 1.00 44.44 1050 SER A CA 1
ATOM 8032 C C . SER A 1 1050 ? -4.035 -14.867 46.901 1.00 44.44 1050 SER A C 1
ATOM 8034 O O . SER A 1 1050 ? -3.991 -15.948 46.319 1.00 44.44 1050 SER A O 1
ATOM 8036 N N . SER A 1 1051 ? -2.987 -14.039 46.936 1.00 41.34 1051 SER A N 1
ATOM 8037 C CA . SER A 1 1051 ? -1.625 -14.401 46.502 1.00 41.34 1051 SER A CA 1
ATOM 8038 C C . SER A 1 1051 ? -1.518 -15.018 45.093 1.00 41.34 1051 SER A C 1
ATOM 8040 O O . SER A 1 1051 ? -0.758 -15.959 44.880 1.00 41.34 1051 SER A O 1
ATOM 8042 N N . GLY A 1 1052 ? -2.278 -14.497 44.123 1.00 40.41 1052 GLY A N 1
ATOM 8043 C CA . GLY A 1 1052 ? -2.238 -14.950 42.724 1.00 40.41 1052 GLY A CA 1
ATOM 8044 C C . GLY A 1 1052 ? -3.017 -16.238 42.420 1.00 40.41 1052 GLY A C 1
ATOM 8045 O O . GLY A 1 1052 ? -3.059 -16.649 41.262 1.00 40.41 1052 GLY A O 1
ATOM 8046 N N . ALA A 1 1053 ? -3.665 -16.852 43.416 1.00 39.31 1053 ALA A N 1
ATOM 8047 C CA . ALA A 1 1053 ? -4.613 -17.944 43.214 1.00 39.31 1053 ALA A CA 1
ATOM 8048 C C . ALA A 1 1053 ? -6.034 -17.380 43.017 1.00 39.31 1053 ALA A C 1
ATOM 8050 O O . ALA A 1 1053 ? -6.619 -16.792 43.928 1.00 39.31 1053 ALA A O 1
ATOM 8051 N N . TYR A 1 1054 ? -6.578 -17.547 41.810 1.00 54.34 1054 TYR A N 1
ATOM 8052 C CA . TYR A 1 1054 ? -7.879 -17.009 41.394 1.00 54.34 1054 TYR A CA 1
ATOM 8053 C C . TYR A 1 1054 ? -9.038 -17.919 41.829 1.00 54.34 1054 TYR A C 1
ATOM 8055 O O . TYR A 1 1054 ? -8.955 -19.136 41.659 1.00 54.34 1054 TYR A O 1
ATOM 8063 N N . ARG A 1 1055 ? -10.145 -17.347 42.325 1.00 58.88 1055 ARG A N 1
ATOM 8064 C CA . ARG A 1 1055 ? -11.372 -18.096 42.661 1.00 58.88 1055 ARG A CA 1
ATOM 8065 C C . ARG A 1 1055 ? -12.497 -17.795 41.665 1.00 58.88 1055 ARG A C 1
ATOM 8067 O O . ARG A 1 1055 ? -12.850 -16.635 41.466 1.00 58.88 1055 ARG A O 1
ATOM 8074 N N . ARG A 1 1056 ? -13.112 -18.845 41.104 1.00 66.81 1056 ARG A N 1
ATOM 8075 C CA . ARG A 1 1056 ? -14.377 -18.738 40.358 1.00 66.81 1056 ARG A CA 1
ATOM 8076 C C . ARG A 1 1056 ? -15.487 -18.295 41.308 1.00 66.81 1056 ARG A C 1
ATOM 8078 O O . ARG A 1 1056 ? -15.756 -18.976 42.295 1.00 66.81 1056 ARG A O 1
ATOM 8085 N N . LEU A 1 1057 ? -16.083 -17.143 41.008 1.00 73.38 1057 LEU A N 1
ATOM 8086 C CA . LEU A 1 1057 ? -17.097 -16.492 41.842 1.00 73.38 1057 LEU A CA 1
ATOM 8087 C C . LEU A 1 1057 ? -18.421 -16.263 41.097 1.00 73.38 1057 LEU A C 1
ATOM 8089 O O . LEU A 1 1057 ? -19.468 -16.278 41.730 1.00 73.38 1057 LEU A O 1
ATOM 8093 N N . LEU A 1 1058 ? -18.364 -16.097 39.772 1.00 78.38 1058 LEU A N 1
ATOM 8094 C CA . LEU A 1 1058 ? -19.504 -15.847 38.884 1.00 78.38 1058 LEU A CA 1
ATOM 8095 C C . LEU A 1 1058 ? -19.504 -16.846 37.716 1.00 78.38 1058 LEU A C 1
ATOM 8097 O O . LEU A 1 1058 ? -18.478 -17.480 37.431 1.00 78.38 1058 LEU A O 1
ATOM 8101 N N . ASN A 1 1059 ? -20.653 -16.997 37.060 1.00 77.94 1059 ASN A N 1
ATOM 8102 C CA . ASN A 1 1059 ? -20.867 -17.904 35.932 1.00 77.94 1059 ASN A CA 1
ATOM 8103 C C . ASN A 1 1059 ? -20.826 -17.196 34.571 1.00 77.94 1059 ASN A C 1
ATOM 8105 O O . ASN A 1 1059 ? -20.313 -17.774 33.612 1.00 77.94 1059 ASN A O 1
ATOM 8109 N N . GLY A 1 1060 ? -21.302 -15.955 34.504 1.00 82.88 1060 GLY A N 1
ATOM 8110 C CA . GLY A 1 1060 ? -21.275 -15.077 33.340 1.00 82.88 1060 GLY A CA 1
ATOM 8111 C C . GLY A 1 1060 ? -20.934 -13.633 33.712 1.00 82.88 1060 GLY A C 1
ATOM 8112 O O . GLY A 1 1060 ? -20.179 -13.377 34.652 1.00 82.88 1060 GLY A O 1
ATOM 8113 N N . LYS A 1 1061 ? -21.445 -12.683 32.923 1.00 87.31 1061 LYS A N 1
ATOM 8114 C CA . LYS A 1 1061 ? -21.179 -11.244 33.073 1.00 87.31 1061 LYS A CA 1
ATOM 8115 C C . LYS A 1 1061 ? -22.238 -10.573 33.944 1.00 87.31 1061 LYS A C 1
ATOM 8117 O O . LYS A 1 1061 ? -23.419 -10.652 33.613 1.00 87.31 1061 LYS A O 1
ATOM 8122 N N . VAL A 1 1062 ? -21.823 -9.850 34.985 1.00 89.56 1062 VAL A N 1
ATOM 8123 C CA . VAL A 1 1062 ? -22.727 -9.115 35.890 1.00 89.56 1062 VAL A CA 1
ATOM 8124 C C . VAL A 1 1062 ? -22.432 -7.617 35.835 1.00 89.56 1062 VAL A C 1
ATOM 8126 O O . VAL A 1 1062 ? -21.316 -7.195 36.120 1.00 89.56 1062 VAL A O 1
ATOM 8129 N N . TYR A 1 1063 ? -23.433 -6.809 35.497 1.00 90.56 1063 TYR A N 1
ATOM 8130 C CA . TYR A 1 1063 ? -23.353 -5.350 35.385 1.00 90.56 1063 TYR A CA 1
ATOM 8131 C C . TYR A 1 1063 ? -24.279 -4.678 36.402 1.00 90.56 1063 TYR A C 1
ATOM 8133 O O . TYR A 1 1063 ? -25.441 -5.063 36.505 1.00 90.56 1063 TYR A O 1
ATOM 8141 N N . ALA A 1 1064 ? -23.800 -3.655 37.115 1.00 90.56 1064 ALA A N 1
ATOM 8142 C CA . ALA A 1 1064 ? -24.677 -2.760 37.874 1.00 90.56 1064 ALA A CA 1
ATOM 8143 C C . ALA A 1 1064 ? -25.493 -1.843 36.939 1.00 90.56 1064 ALA A C 1
ATOM 8145 O O . ALA A 1 1064 ? -25.106 -1.610 35.789 1.00 90.56 1064 ALA A O 1
ATOM 8146 N N . VAL A 1 1065 ? -26.587 -1.271 37.451 1.00 89.56 1065 VAL A N 1
ATOM 8147 C CA . VAL A 1 1065 ? -27.296 -0.164 36.788 1.00 89.56 1065 VAL A CA 1
ATOM 8148 C C . VAL A 1 1065 ? -26.344 1.023 36.579 1.00 89.56 1065 VAL A C 1
ATOM 8150 O O . VAL A 1 1065 ? -25.577 1.399 37.464 1.00 89.56 1065 VAL A O 1
ATOM 8153 N N . GLN A 1 1066 ? -26.374 1.609 35.381 1.00 86.06 1066 GLN A N 1
ATOM 8154 C CA . GLN A 1 1066 ? -25.491 2.708 34.989 1.00 86.06 1066 GLN A CA 1
ATOM 8155 C C . GLN A 1 1066 ? -26.096 4.081 35.298 1.00 86.06 1066 GLN A C 1
ATOM 8157 O O . GLN A 1 1066 ? -27.223 4.368 34.892 1.00 86.06 1066 GLN A O 1
ATOM 8162 N N . ASP A 1 1067 ? -25.293 4.965 35.893 1.00 78.06 1067 ASP A N 1
ATOM 8163 C CA . ASP A 1 1067 ? -25.593 6.396 36.003 1.00 78.06 1067 ASP A CA 1
ATOM 8164 C C . ASP A 1 1067 ? -25.599 7.050 34.597 1.00 78.06 1067 ASP A C 1
ATOM 8166 O O . ASP A 1 1067 ? -24.591 6.970 33.883 1.00 78.06 1067 ASP A O 1
ATOM 8170 N N . PRO A 1 1068 ? -26.687 7.726 34.171 1.00 72.06 1068 PRO A N 1
ATOM 8171 C CA . PRO A 1 1068 ? -26.739 8.455 32.902 1.00 72.06 1068 PRO A CA 1
ATOM 8172 C C . PRO A 1 1068 ? -25.654 9.532 32.727 1.00 72.06 1068 PRO A C 1
ATOM 8174 O O . PRO A 1 1068 ? -25.278 9.835 31.591 1.00 72.06 1068 PRO A O 1
ATOM 8177 N N . ALA A 1 1069 ? -25.140 10.116 33.815 1.00 66.44 1069 ALA A N 1
ATOM 8178 C CA . ALA A 1 1069 ? -24.087 11.128 33.789 1.00 66.44 1069 ALA A CA 1
ATOM 8179 C C . ALA A 1 1069 ? -22.685 10.531 33.562 1.00 66.44 1069 ALA A C 1
ATOM 8181 O O . ALA A 1 1069 ? -21.863 11.173 32.901 1.00 66.44 1069 ALA A O 1
ATOM 8182 N N . LEU A 1 1070 ? -22.423 9.312 34.057 1.00 69.56 1070 LEU A N 1
ATOM 8183 C CA . LEU A 1 1070 ? -21.144 8.590 33.942 1.00 69.56 1070 LEU A CA 1
ATOM 8184 C C . LEU A 1 1070 ? -21.333 7.095 33.593 1.00 69.56 1070 LEU A C 1
ATOM 8186 O O . LEU A 1 1070 ? -20.895 6.204 34.325 1.00 69.56 1070 LEU A O 1
ATOM 8190 N N . PRO A 1 1071 ? -21.916 6.769 32.428 1.00 63.47 1071 PRO A N 1
ATOM 8191 C CA . PRO A 1 1071 ? -22.338 5.401 32.117 1.00 63.47 1071 PRO A CA 1
ATOM 8192 C C . PRO A 1 1071 ? -21.180 4.412 31.916 1.00 63.47 1071 PRO A C 1
ATOM 8194 O O . PRO A 1 1071 ? -21.360 3.201 32.011 1.00 63.47 1071 PRO A O 1
ATOM 8197 N N . PHE A 1 1072 ? -19.972 4.912 31.641 1.00 68.56 1072 PHE A N 1
ATOM 8198 C CA . PHE A 1 1072 ? -18.762 4.098 31.479 1.00 68.56 1072 PHE A CA 1
ATOM 8199 C C . PHE A 1 1072 ? -18.100 3.693 32.806 1.00 68.56 1072 PHE A C 1
ATOM 8201 O O . PHE A 1 1072 ? -17.058 3.036 32.766 1.00 68.56 1072 PHE A O 1
ATOM 8208 N N . ALA A 1 1073 ? -18.659 4.133 33.937 1.00 66.88 1073 ALA A N 1
ATOM 8209 C CA . ALA A 1 1073 ? -18.029 4.103 35.252 1.00 66.88 1073 ALA A CA 1
ATOM 8210 C C . ALA A 1 1073 ? -18.770 3.226 36.283 1.00 66.88 1073 ALA A C 1
ATOM 8212 O O . ALA A 1 1073 ? -18.306 3.076 37.411 1.00 66.88 1073 ALA A O 1
ATOM 8213 N N . ALA A 1 1074 ? -19.905 2.634 35.900 1.00 77.50 1074 ALA A N 1
ATOM 8214 C CA . ALA A 1 1074 ? -20.610 1.658 36.724 1.00 77.50 1074 ALA A CA 1
ATOM 8215 C C . ALA A 1 1074 ? -19.776 0.369 36.874 1.00 77.50 1074 ALA A C 1
ATOM 8217 O O . ALA A 1 1074 ? -19.253 -0.127 35.866 1.00 77.50 1074 ALA A O 1
ATOM 8218 N N . PRO A 1 1075 ? -19.654 -0.195 38.090 1.00 81.62 1075 PRO A N 1
ATOM 8219 C CA . PRO A 1 1075 ? -18.898 -1.417 38.304 1.00 81.62 1075 PRO A CA 1
ATOM 8220 C C . PRO A 1 1075 ? -19.590 -2.607 37.636 1.00 81.62 1075 PRO A C 1
ATOM 8222 O O . PRO A 1 1075 ? -20.809 -2.785 37.703 1.00 81.62 1075 PRO A O 1
ATOM 8225 N N . HIS A 1 1076 ? -18.783 -3.462 37.025 1.00 86.38 1076 HIS A N 1
ATOM 8226 C CA . HIS A 1 1076 ? -19.195 -4.748 36.499 1.00 86.38 1076 HIS A CA 1
ATOM 8227 C C . HIS A 1 1076 ? -18.184 -5.833 36.874 1.00 86.38 1076 HIS A C 1
ATOM 8229 O O . HIS A 1 1076 ? -17.078 -5.571 37.355 1.00 86.38 1076 HIS A O 1
ATOM 8235 N N . ALA A 1 1077 ? -18.594 -7.080 36.697 1.00 84.25 1077 ALA A N 1
ATOM 8236 C CA . ALA A 1 1077 ? -17.795 -8.254 36.973 1.00 84.25 1077 ALA A CA 1
ATOM 8237 C C . ALA A 1 1077 ? -17.839 -9.177 35.751 1.00 84.25 1077 ALA A C 1
ATOM 8239 O O . ALA A 1 1077 ? -18.895 -9.682 35.366 1.00 84.25 1077 ALA A O 1
ATOM 8240 N N . ASP A 1 1078 ? -16.678 -9.354 35.125 1.00 79.25 1078 ASP A N 1
ATOM 8241 C CA . ASP A 1 1078 ? -16.517 -10.086 33.868 1.00 79.25 1078 ASP A CA 1
ATOM 8242 C C . ASP A 1 1078 ? -15.714 -11.381 34.061 1.00 79.25 1078 ASP A C 1
ATOM 8244 O O . ASP A 1 1078 ? -14.707 -11.361 34.776 1.00 79.25 1078 ASP A O 1
ATOM 8248 N N . PRO A 1 1079 ? -16.076 -12.480 33.374 1.00 73.19 1079 PRO A N 1
ATOM 8249 C CA . PRO A 1 1079 ? -15.206 -13.628 33.183 1.00 73.19 1079 PRO A CA 1
ATOM 8250 C C . PRO A 1 1079 ? -14.189 -13.363 32.053 1.00 73.19 1079 PRO A C 1
ATOM 8252 O O . PRO A 1 1079 ? -14.551 -12.935 30.954 1.00 73.19 1079 PRO A O 1
ATOM 8255 N N . ASP A 1 1080 ? -12.910 -13.655 32.297 1.00 70.19 1080 ASP A N 1
ATOM 8256 C CA . ASP A 1 1080 ? -11.825 -13.511 31.307 1.00 70.19 1080 ASP A CA 1
ATOM 8257 C C . ASP A 1 1080 ? -11.885 -14.598 30.208 1.00 70.19 1080 ASP A C 1
ATOM 8259 O O . ASP A 1 1080 ? -11.358 -15.704 30.378 1.00 70.19 1080 ASP A O 1
ATOM 8263 N N . VAL A 1 1081 ? -12.516 -14.299 29.062 1.00 69.44 1081 VAL A N 1
ATOM 8264 C CA . VAL A 1 1081 ? -12.698 -15.279 27.965 1.00 69.44 1081 VAL A CA 1
ATOM 8265 C C . VAL A 1 1081 ? -11.395 -15.745 27.320 1.00 69.44 1081 VAL A C 1
ATOM 8267 O O . VAL A 1 1081 ? -11.318 -16.893 26.888 1.00 69.44 1081 VAL A O 1
ATOM 8270 N N . ALA A 1 1082 ? -10.329 -14.942 27.362 1.00 61.69 1082 ALA A N 1
ATOM 8271 C CA . ALA A 1 1082 ? -9.009 -15.357 26.884 1.00 61.69 1082 ALA A CA 1
ATOM 8272 C C . ALA A 1 1082 ? -8.391 -16.519 27.696 1.00 61.69 1082 ALA A C 1
ATOM 8274 O O . ALA A 1 1082 ? -7.470 -17.177 27.213 1.00 61.69 1082 ALA A O 1
ATOM 8275 N N . LYS A 1 1083 ? -8.887 -16.794 28.913 1.00 58.91 1083 LYS A N 1
ATOM 8276 C CA . LYS A 1 1083 ? -8.455 -17.927 29.758 1.00 58.91 1083 LYS A CA 1
ATOM 8277 C C . LYS A 1 1083 ? -9.450 -19.085 29.810 1.00 58.91 1083 LYS A C 1
ATOM 8279 O O . LYS A 1 1083 ? -9.088 -20.153 30.298 1.00 58.91 1083 LYS A O 1
ATOM 8284 N N . LEU A 1 1084 ? -10.681 -18.884 29.341 1.00 53.19 1084 LEU A N 1
ATOM 8285 C CA . LEU A 1 1084 ? -11.747 -19.887 29.429 1.00 53.19 1084 LEU A CA 1
ATOM 8286 C C . LEU A 1 1084 ? -11.533 -21.075 28.477 1.00 53.19 1084 LEU A C 1
ATOM 8288 O O . LEU A 1 1084 ? -11.924 -22.194 28.803 1.00 53.19 1084 LEU A O 1
ATOM 8292 N N . GLY A 1 1085 ? -10.882 -20.851 27.331 1.00 49.12 1085 GLY A N 1
ATOM 8293 C CA . GLY A 1 1085 ? -10.766 -21.862 26.280 1.00 49.12 1085 GLY A CA 1
ATOM 8294 C C . GLY A 1 1085 ? -12.120 -22.191 25.635 1.00 49.12 1085 GLY A C 1
ATOM 8295 O O . GLY A 1 1085 ? -13.106 -21.481 25.820 1.00 49.12 1085 GLY A O 1
ATOM 8296 N N . HIS A 1 1086 ? -12.160 -23.266 24.846 1.00 39.69 1086 HIS A N 1
ATOM 8297 C CA . HIS A 1 1086 ? -13.348 -23.669 24.085 1.00 39.69 1086 HIS A CA 1
ATOM 8298 C C . HIS A 1 1086 ? -14.565 -23.896 25.017 1.00 39.69 1086 HIS A C 1
ATOM 8300 O O . HIS A 1 1086 ? -14.470 -24.706 25.948 1.00 39.69 1086 HIS A O 1
ATOM 8306 N N . PRO A 1 1087 ? -15.717 -23.227 24.784 1.00 39.88 1087 PRO A N 1
ATOM 8307 C CA . PRO A 1 1087 ? -16.855 -23.230 25.716 1.00 39.88 1087 PRO A CA 1
ATOM 8308 C C . PRO A 1 1087 ? -17.476 -24.609 26.003 1.00 39.88 1087 PRO A C 1
ATOM 8310 O O . PRO A 1 1087 ? -18.156 -24.767 27.014 1.00 39.88 1087 PRO A O 1
ATOM 8313 N N . THR A 1 1088 ? -17.204 -25.636 25.192 1.00 35.66 1088 THR A N 1
ATOM 8314 C CA . THR A 1 1088 ? -17.678 -27.017 25.409 1.00 35.66 1088 THR A CA 1
ATOM 8315 C C . THR A 1 1088 ? -17.122 -27.696 26.669 1.00 35.66 1088 THR A C 1
ATOM 8317 O O . THR A 1 1088 ? -17.640 -28.738 27.065 1.00 35.66 1088 THR A O 1
ATOM 8320 N N . ARG A 1 1089 ? -16.118 -27.116 27.349 1.00 34.88 1089 ARG A N 1
ATOM 8321 C CA . ARG A 1 1089 ? -15.631 -27.594 28.664 1.00 34.88 1089 ARG A CA 1
ATOM 8322 C C . ARG A 1 1089 ? -16.263 -26.911 29.880 1.00 34.88 1089 ARG A C 1
ATOM 8324 O O . ARG A 1 1089 ? -15.995 -27.311 31.007 1.00 34.88 1089 ARG A O 1
ATOM 8331 N N . LEU A 1 1090 ? -17.148 -25.928 29.701 1.00 37.19 1090 LEU A N 1
ATOM 8332 C CA . LEU A 1 1090 ? -17.819 -25.278 30.839 1.00 37.19 1090 LEU A CA 1
ATOM 8333 C C . LEU A 1 1090 ? -18.772 -26.211 31.610 1.00 37.19 1090 LEU A C 1
ATOM 8335 O O . LEU A 1 1090 ? -19.123 -25.908 32.750 1.00 37.19 1090 LEU A O 1
ATOM 8339 N N . CYS A 1 1091 ? -19.143 -27.352 31.024 1.00 33.84 1091 CYS A N 1
ATOM 8340 C CA . CYS A 1 1091 ? -20.052 -28.339 31.605 1.00 33.84 1091 CYS A CA 1
ATOM 8341 C C . CYS A 1 1091 ? -19.440 -29.200 32.728 1.00 33.84 1091 CYS A C 1
ATOM 8343 O O . CYS A 1 1091 ? -20.197 -29.855 33.439 1.00 33.84 1091 CYS A O 1
ATOM 8345 N N . ASP A 1 1092 ? -18.108 -29.238 32.889 1.00 32.12 1092 ASP A N 1
ATOM 8346 C CA . ASP A 1 1092 ? -17.440 -30.102 33.885 1.00 32.12 1092 ASP A CA 1
ATOM 8347 C C . ASP A 1 1092 ? -17.092 -29.402 35.214 1.00 32.12 1092 ASP A C 1
ATOM 8349 O O . ASP A 1 1092 ? -16.763 -30.064 36.197 1.00 32.12 1092 ASP A O 1
ATOM 8353 N N . GLY A 1 1093 ? -17.193 -28.070 35.271 1.00 35.53 1093 GLY A N 1
ATOM 8354 C CA . GLY A 1 1093 ? -16.937 -27.282 36.482 1.00 35.53 1093 GLY A CA 1
ATOM 8355 C C . GLY A 1 1093 ? -15.467 -27.183 36.924 1.00 35.53 1093 GLY A C 1
ATOM 8356 O O . GLY A 1 1093 ? -15.202 -26.566 37.955 1.00 35.53 1093 GLY A O 1
ATOM 8357 N N . THR A 1 1094 ? -14.508 -27.732 36.170 1.00 31.98 1094 THR A N 1
ATOM 8358 C CA . THR A 1 1094 ? -13.084 -27.806 36.566 1.00 31.98 1094 THR A CA 1
ATOM 8359 C C . THR A 1 1094 ? -12.174 -26.741 35.935 1.00 31.98 1094 THR A C 1
ATOM 8361 O O . THR A 1 1094 ? -11.021 -26.596 36.342 1.00 31.98 1094 THR A O 1
ATOM 8364 N N . GLY A 1 1095 ? -12.683 -25.951 34.982 1.00 36.56 1095 GLY A N 1
ATOM 8365 C CA . GLY A 1 1095 ? -11.962 -24.838 34.345 1.00 36.56 1095 GLY A CA 1
ATOM 8366 C C . GLY A 1 1095 ? -12.014 -23.501 35.121 1.00 36.56 1095 GLY A C 1
ATOM 8367 O O . GLY A 1 1095 ? -13.028 -23.192 35.760 1.00 36.56 1095 GLY A O 1
ATOM 8368 N N . PRO A 1 1096 ? -10.959 -22.660 35.054 1.00 36.44 1096 PRO A N 1
ATOM 8369 C CA . PRO A 1 1096 ? -10.864 -21.423 35.830 1.00 36.44 1096 PRO A CA 1
ATOM 8370 C C . PRO A 1 1096 ? -11.680 -20.278 35.207 1.00 36.44 1096 PRO A C 1
ATOM 8372 O O . PRO A 1 1096 ? -11.187 -19.555 34.342 1.00 36.44 1096 PRO A O 1
ATOM 8375 N N . ALA A 1 1097 ? -12.903 -20.037 35.688 1.00 45.19 1097 ALA A N 1
ATOM 8376 C CA . ALA A 1 1097 ? -13.578 -18.769 35.398 1.00 45.19 1097 ALA A CA 1
ATOM 8377 C C . ALA A 1 1097 ? -13.002 -17.667 36.303 1.00 45.19 1097 ALA A C 1
ATOM 8379 O O . ALA A 1 1097 ? -13.072 -17.745 37.530 1.00 45.19 1097 ALA A O 1
ATOM 8380 N N . VAL A 1 1098 ? -12.392 -16.656 35.687 1.00 51.12 1098 VAL A N 1
ATOM 8381 C CA . VAL A 1 1098 ? -11.674 -15.574 36.372 1.00 51.12 1098 VAL A CA 1
ATOM 8382 C C . VAL A 1 1098 ? -12.563 -14.339 36.410 1.00 51.12 1098 VAL A C 1
ATOM 8384 O O . VAL A 1 1098 ? -12.693 -13.671 35.391 1.00 51.12 1098 VAL A O 1
ATOM 8387 N N . GLY A 1 1099 ? -13.156 -14.040 37.569 1.00 58.38 1099 GLY A N 1
ATOM 8388 C CA . GLY A 1 1099 ? -13.956 -12.829 37.769 1.00 58.38 1099 GLY A CA 1
ATOM 8389 C C . GLY A 1 1099 ? -13.077 -11.601 38.014 1.00 58.38 1099 GLY A C 1
ATOM 8390 O O . GLY A 1 1099 ? -12.458 -11.491 39.077 1.00 58.38 1099 GLY A O 1
ATOM 8391 N N . SER A 1 1100 ? -13.023 -10.683 37.047 1.00 74.06 1100 SER A N 1
ATOM 8392 C CA . SER A 1 1100 ? -12.444 -9.345 37.219 1.00 74.06 1100 SER A CA 1
ATOM 8393 C C . SER A 1 1100 ? -13.535 -8.323 37.527 1.00 74.06 1100 SER A C 1
ATOM 8395 O O . SER A 1 1100 ? -14.433 -8.132 36.709 1.00 74.06 1100 SER A O 1
ATOM 8397 N N . PHE A 1 1101 ? -13.421 -7.647 38.669 1.00 82.88 1101 PHE A N 1
ATOM 8398 C CA . PHE A 1 1101 ? -14.285 -6.547 39.100 1.00 82.88 1101 PHE A CA 1
ATOM 8399 C C . PHE A 1 1101 ? -13.699 -5.212 38.639 1.00 82.88 1101 PHE A C 1
ATOM 8401 O O . PHE A 1 1101 ? -12.509 -4.966 38.840 1.00 82.88 1101 PHE A O 1
ATOM 8408 N N . GLY A 1 1102 ? -14.503 -4.361 38.012 1.00 81.19 1102 GLY A N 1
ATOM 8409 C CA . GLY A 1 1102 ? -14.067 -3.074 37.473 1.00 81.19 1102 GLY A CA 1
ATOM 8410 C C . GLY A 1 1102 ? -15.009 -2.564 36.380 1.00 81.19 1102 GLY A C 1
ATOM 8411 O O . GLY A 1 1102 ? -16.088 -3.116 36.202 1.00 81.19 1102 GLY A O 1
ATOM 8412 N N . PRO A 1 1103 ? -14.608 -1.541 35.618 1.00 77.19 1103 PRO A N 1
ATOM 8413 C CA . PRO A 1 1103 ? -13.451 -0.693 35.857 1.00 77.19 1103 PRO A CA 1
ATOM 8414 C C . PRO A 1 1103 ? -13.729 0.326 36.981 1.00 77.19 1103 PRO A C 1
ATOM 8416 O O . PRO A 1 1103 ? -14.871 0.717 37.209 1.00 77.19 1103 PRO A O 1
ATOM 8419 N N . THR A 1 1104 ? -12.685 0.829 37.642 1.00 79.94 1104 THR A N 1
ATOM 8420 C CA . THR A 1 1104 ? -12.727 2.202 38.188 1.00 79.94 1104 THR A CA 1
ATOM 8421 C C . THR A 1 1104 ? -12.798 3.209 37.032 1.00 79.94 1104 THR A C 1
ATOM 8423 O O . THR A 1 1104 ? -12.562 2.861 35.878 1.00 79.94 1104 THR A O 1
ATOM 8426 N N . ALA A 1 1105 ? -13.097 4.474 37.293 1.00 79.06 1105 ALA A N 1
ATOM 8427 C CA . ALA A 1 1105 ? -13.095 5.512 36.261 1.00 79.06 1105 ALA A CA 1
ATOM 8428 C C . ALA A 1 1105 ? -12.266 6.712 36.713 1.00 79.06 1105 ALA A C 1
ATOM 8430 O O . ALA A 1 1105 ? -12.801 7.729 37.151 1.00 79.06 1105 ALA A O 1
ATOM 8431 N N . ALA A 1 1106 ? -10.945 6.574 36.611 1.00 78.94 1106 ALA A N 1
ATOM 8432 C CA . ALA A 1 1106 ? -9.995 7.603 37.007 1.00 78.94 1106 ALA A CA 1
ATOM 8433 C C . ALA A 1 1106 ? -9.409 8.325 35.785 1.00 78.94 1106 ALA A C 1
ATOM 8435 O O . ALA A 1 1106 ? -9.136 7.725 34.740 1.00 78.94 1106 ALA A O 1
ATOM 8436 N N . PHE A 1 1107 ? -9.184 9.631 35.927 1.00 81.94 1107 PHE A N 1
ATOM 8437 C CA . PHE A 1 1107 ? -8.387 10.396 34.973 1.00 81.94 1107 PHE A CA 1
ATOM 8438 C C . PHE A 1 1107 ? -6.948 9.860 34.951 1.00 81.94 1107 PHE A C 1
ATOM 8440 O O . PHE A 1 1107 ? -6.317 9.753 36.002 1.00 81.94 1107 PHE A O 1
ATOM 8447 N N . HIS A 1 1108 ? -6.410 9.572 33.763 1.00 83.00 1108 HIS A N 1
ATOM 8448 C CA . HIS A 1 1108 ? -5.042 9.090 33.600 1.00 83.00 1108 HIS A CA 1
ATOM 8449 C C . HIS A 1 1108 ? -4.246 10.027 32.675 1.00 83.00 1108 HIS A C 1
ATOM 8451 O O . HIS A 1 1108 ? -4.621 10.193 31.520 1.00 83.00 1108 HIS A O 1
ATOM 8457 N N . PRO A 1 1109 ? -3.099 10.590 33.103 1.00 80.25 1109 PRO A N 1
ATOM 8458 C CA . PRO A 1 1109 ? -2.305 11.496 32.260 1.00 80.25 1109 PRO A CA 1
ATOM 8459 C C . PRO A 1 1109 ? -1.527 10.827 31.099 1.00 80.25 1109 PRO A C 1
ATOM 8461 O O . PRO A 1 1109 ? -0.634 11.450 30.539 1.00 80.25 1109 PRO A O 1
ATOM 8464 N N . MET A 1 1110 ? -1.804 9.570 30.735 1.00 86.00 1110 MET A N 1
ATOM 8465 C CA . MET A 1 1110 ? -1.094 8.833 29.673 1.00 86.00 1110 MET A CA 1
ATOM 8466 C C . MET A 1 1110 ? -2.071 8.376 28.581 1.00 86.00 1110 MET A C 1
ATOM 8468 O O . MET A 1 1110 ? -3.189 7.981 28.905 1.00 86.00 1110 MET A O 1
ATOM 8472 N N . MET A 1 1111 ? -1.657 8.382 27.305 1.00 83.88 1111 MET A N 1
ATOM 8473 C CA . MET A 1 1111 ? -2.495 7.879 26.194 1.00 83.88 1111 MET A CA 1
ATOM 8474 C C . MET A 1 1111 ? -2.570 6.351 26.174 1.00 83.88 1111 MET A C 1
ATOM 8476 O O . MET A 1 1111 ? -3.597 5.785 25.806 1.00 83.88 1111 MET A O 1
ATOM 8480 N N . GLU A 1 1112 ? -1.485 5.683 26.567 1.00 85.81 1112 GLU A N 1
ATOM 8481 C CA . GLU A 1 1112 ? -1.408 4.229 26.699 1.00 85.81 1112 GLU A CA 1
ATOM 8482 C C . GLU A 1 1112 ? -1.056 3.871 28.144 1.00 85.81 1112 GLU A C 1
ATOM 8484 O O . GLU A 1 1112 ? -0.139 4.441 28.744 1.00 85.81 1112 GLU A O 1
ATOM 8489 N N . ARG A 1 1113 ? -1.794 2.919 28.730 1.00 79.62 1113 ARG A N 1
ATOM 8490 C CA . ARG A 1 1113 ? -1.575 2.544 30.129 1.00 79.62 1113 ARG A CA 1
ATOM 8491 C C . ARG A 1 1113 ? -0.198 1.907 30.281 1.00 79.62 1113 ARG A C 1
ATOM 8493 O O . ARG A 1 1113 ? 0.190 1.068 29.475 1.00 79.62 1113 ARG A O 1
ATOM 8500 N N . TYR A 1 1114 ? 0.510 2.294 31.340 1.00 80.62 1114 TYR A N 1
ATOM 8501 C CA . TYR A 1 1114 ? 1.873 1.845 31.648 1.00 80.62 1114 TYR A CA 1
ATOM 8502 C C . TYR A 1 1114 ? 2.969 2.298 30.655 1.00 80.62 1114 TYR A C 1
ATOM 8504 O O . TYR A 1 1114 ? 4.117 1.894 30.824 1.00 80.62 1114 TYR A O 1
ATOM 8512 N N . LEU A 1 1115 ? 2.671 3.176 29.683 1.00 82.62 1115 LEU A N 1
ATOM 8513 C CA . LEU A 1 1115 ? 3.658 3.722 28.740 1.00 82.62 1115 LEU A CA 1
ATOM 8514 C C . LEU A 1 1115 ? 3.942 5.209 29.013 1.00 82.62 1115 LEU A C 1
ATOM 8516 O O . LEU A 1 1115 ? 3.272 6.092 28.473 1.00 82.62 1115 LEU A O 1
ATOM 8520 N N . LEU A 1 1116 ? 4.976 5.487 29.816 1.00 83.31 1116 LEU A N 1
ATOM 8521 C CA . LEU A 1 1116 ? 5.396 6.851 30.190 1.00 83.31 1116 LEU A CA 1
ATOM 8522 C C . LEU A 1 1116 ? 5.755 7.735 28.984 1.00 83.31 1116 LEU A C 1
ATOM 8524 O O . LEU A 1 1116 ? 5.515 8.939 29.016 1.00 83.31 1116 LEU A O 1
ATOM 8528 N N . GLU A 1 1117 ? 6.249 7.140 27.897 1.00 84.50 1117 GLU A N 1
ATOM 8529 C CA . GLU A 1 1117 ? 6.537 7.830 26.630 1.00 84.50 1117 GLU A CA 1
ATOM 8530 C C . GLU A 1 1117 ? 5.300 8.503 26.011 1.00 84.50 1117 GLU A C 1
ATOM 8532 O O . GLU A 1 1117 ? 5.438 9.414 25.202 1.00 84.50 1117 GLU A O 1
ATOM 8537 N N . SER A 1 1118 ? 4.088 8.086 26.398 1.00 87.31 1118 SER A N 1
ATOM 8538 C CA . SER A 1 1118 ? 2.831 8.643 25.888 1.00 87.31 1118 SER A CA 1
ATOM 8539 C C . SER A 1 1118 ? 2.333 9.895 26.628 1.00 87.31 1118 SER A C 1
ATOM 8541 O O . SER A 1 1118 ? 1.389 10.540 26.168 1.00 87.31 1118 SER A O 1
ATOM 8543 N N . LEU A 1 1119 ? 2.960 10.267 27.752 1.00 88.50 1119 LEU A N 1
ATOM 8544 C CA . LEU A 1 1119 ? 2.597 11.442 28.556 1.00 88.50 1119 LEU A CA 1
ATOM 8545 C C . LEU A 1 1119 ? 2.691 12.777 27.778 1.00 88.50 1119 LEU A C 1
ATOM 8547 O O . LEU A 1 1119 ? 1.744 13.562 27.857 1.00 88.50 1119 LEU A O 1
ATOM 8551 N N . PRO A 1 1120 ? 3.752 13.072 26.994 1.00 87.75 1120 PRO A N 1
ATOM 8552 C CA . PRO A 1 1120 ? 3.824 14.322 26.233 1.00 87.75 1120 PRO A CA 1
ATOM 8553 C C . PRO A 1 1120 ? 2.714 14.438 25.183 1.00 87.75 1120 PRO A C 1
ATOM 8555 O O . PRO A 1 1120 ? 2.215 15.530 24.925 1.00 87.75 1120 PRO A O 1
ATOM 8558 N N . ASP A 1 1121 ? 2.309 13.314 24.593 1.00 88.19 1121 ASP A N 1
ATOM 8559 C CA . ASP A 1 1121 ? 1.260 13.266 23.575 1.00 88.19 1121 ASP A CA 1
ATOM 8560 C C . ASP A 1 1121 ? -0.144 13.404 24.189 1.00 88.19 1121 ASP A C 1
ATOM 8562 O O . ASP A 1 1121 ? -0.996 14.097 23.624 1.00 88.19 1121 ASP A O 1
ATOM 8566 N N . ALA A 1 1122 ? -0.360 12.864 25.396 1.00 86.38 1122 ALA A N 1
ATOM 8567 C CA . ALA A 1 1122 ? -1.553 13.159 26.191 1.00 86.38 1122 ALA A CA 1
ATOM 8568 C C . ALA A 1 1122 ? -1.668 14.664 26.466 1.00 86.38 1122 ALA A C 1
ATOM 8570 O O . ALA A 1 1122 ? -2.667 15.280 26.110 1.00 86.38 1122 ALA A O 1
ATOM 8571 N N . LEU A 1 1123 ? -0.618 15.292 27.003 1.00 88.69 1123 LEU A N 1
ATOM 8572 C CA . LEU A 1 1123 ? -0.640 16.719 27.342 1.00 88.69 1123 LEU A CA 1
ATOM 8573 C C . LEU A 1 1123 ? -0.905 17.625 26.123 1.00 88.69 1123 LEU A C 1
ATOM 8575 O O . LEU A 1 1123 ? -1.662 18.589 26.243 1.00 88.69 1123 LEU A O 1
ATOM 8579 N N . LYS A 1 1124 ? -0.355 17.291 24.943 1.00 87.81 1124 LYS A N 1
ATOM 8580 C CA . LYS A 1 1124 ? -0.650 17.996 23.678 1.00 87.81 1124 LYS A CA 1
ATOM 8581 C C . LYS A 1 1124 ? -2.127 17.898 23.277 1.00 87.81 1124 LYS A C 1
ATOM 8583 O O . LYS A 1 1124 ? -2.696 18.899 22.858 1.00 87.81 1124 LYS A O 1
ATOM 8588 N N . THR A 1 1125 ? -2.743 16.719 23.401 1.00 88.25 1125 THR A N 1
ATOM 8589 C CA . THR A 1 1125 ? -4.156 16.498 23.017 1.00 88.25 1125 THR A CA 1
ATOM 8590 C C . THR A 1 1125 ? -5.168 16.970 24.062 1.00 88.25 1125 THR A C 1
ATOM 8592 O O . THR A 1 1125 ? -6.305 17.287 23.714 1.00 88.25 1125 THR A O 1
ATOM 8595 N N . MET A 1 1126 ? -4.769 17.060 25.333 1.00 87.19 1126 MET A N 1
ATOM 8596 C CA . MET A 1 1126 ? -5.600 17.596 26.413 1.00 87.19 1126 MET A CA 1
ATOM 8597 C C . MET A 1 1126 ? -5.793 19.116 26.339 1.00 87.19 1126 MET A C 1
ATOM 8599 O O . MET A 1 1126 ? -6.766 19.616 26.893 1.00 87.19 1126 MET A O 1
ATOM 8603 N N . GLN A 1 1127 ? -4.854 19.849 25.727 1.00 85.94 1127 GLN A N 1
ATOM 8604 C CA . GLN A 1 1127 ? -4.866 21.316 25.598 1.00 85.94 1127 GLN A CA 1
ATOM 8605 C C . GLN A 1 1127 ? -5.145 22.077 26.918 1.00 85.94 1127 GLN A C 1
ATOM 8607 O O . GLN A 1 1127 ? -5.765 23.134 26.910 1.00 85.94 1127 GLN A O 1
ATOM 8612 N N . LEU A 1 1128 ? -4.655 21.593 28.071 1.00 83.50 1128 LEU A N 1
ATOM 8613 C CA . LEU A 1 1128 ? -4.931 22.198 29.394 1.00 83.50 1128 LEU A CA 1
ATOM 8614 C C . LEU A 1 1128 ? -4.461 23.655 29.572 1.00 83.50 1128 LEU A C 1
ATOM 8616 O O . LEU A 1 1128 ? -4.794 24.283 30.572 1.00 83.50 1128 LEU A O 1
ATOM 8620 N N . THR A 1 1129 ? -3.669 24.190 28.644 1.00 83.38 1129 THR A N 1
ATOM 8621 C CA . THR A 1 1129 ? -3.243 25.597 28.620 1.00 83.38 1129 THR A CA 1
ATOM 8622 C C . THR A 1 1129 ? -4.222 26.519 27.887 1.00 83.38 1129 THR A C 1
ATOM 8624 O O . THR A 1 1129 ? -4.066 27.735 27.961 1.00 83.38 1129 THR A O 1
ATOM 8627 N N . ASP A 1 1130 ? -5.193 25.972 27.152 1.00 85.88 1130 ASP A N 1
ATOM 8628 C CA . ASP A 1 1130 ? -6.203 26.738 26.421 1.00 85.88 1130 ASP A CA 1
ATOM 8629 C C . ASP A 1 1130 ? -7.333 27.212 27.365 1.00 85.88 1130 ASP A C 1
ATOM 8631 O O . ASP A 1 1130 ? -8.004 26.382 27.991 1.00 85.88 1130 ASP A O 1
ATOM 8635 N N . PRO A 1 1131 ? -7.606 28.531 27.451 1.00 88.25 1131 PRO A N 1
ATOM 8636 C CA . PRO A 1 1131 ? -8.696 29.063 28.263 1.00 88.25 1131 PRO A CA 1
ATOM 8637 C C . PRO A 1 1131 ? -10.079 28.496 27.916 1.00 88.25 1131 PRO A C 1
ATOM 8639 O O . PRO A 1 1131 ? -10.906 28.365 28.818 1.00 88.25 1131 PRO A O 1
ATOM 8642 N N . ALA A 1 1132 ? -10.350 28.144 26.651 1.00 87.81 1132 ALA A N 1
ATOM 8643 C CA . ALA A 1 1132 ? -11.650 27.591 26.263 1.00 87.81 1132 ALA A CA 1
ATOM 8644 C C . ALA A 1 1132 ? -11.844 26.161 26.800 1.00 87.81 1132 ALA A C 1
ATOM 8646 O O . ALA A 1 1132 ? -12.914 25.836 27.315 1.00 87.81 1132 ALA A O 1
ATOM 8647 N N . THR A 1 1133 ? -10.795 25.337 26.767 1.00 87.88 1133 THR A N 1
ATOM 8648 C CA . THR A 1 1133 ? -10.757 24.007 27.390 1.00 87.88 1133 THR A CA 1
ATOM 8649 C C . THR A 1 1133 ? -10.954 24.088 28.907 1.00 87.88 1133 THR A C 1
ATOM 8651 O O . THR A 1 1133 ? -11.775 23.349 29.454 1.00 87.88 1133 THR A O 1
ATOM 8654 N N . ILE A 1 1134 ? -10.274 25.017 29.594 1.00 88.69 1134 ILE A N 1
ATOM 8655 C CA . ILE A 1 1134 ? -10.450 25.229 31.043 1.00 88.69 1134 ILE A CA 1
ATOM 8656 C C . ILE A 1 1134 ? -11.887 25.670 31.362 1.00 88.69 1134 ILE A C 1
ATOM 8658 O O . ILE A 1 1134 ? -12.498 25.130 32.283 1.00 88.69 1134 ILE A O 1
ATOM 8662 N N . ALA A 1 1135 ? -12.447 26.611 30.595 1.00 88.12 1135 ALA A N 1
ATOM 8663 C CA . ALA A 1 1135 ? -13.818 27.082 30.789 1.00 88.12 1135 ALA A CA 1
ATOM 8664 C C . ALA A 1 1135 ? -14.852 25.964 30.571 1.00 88.12 1135 ALA A C 1
ATOM 8666 O O . ALA A 1 1135 ? -15.751 25.798 31.388 1.00 88.12 1135 ALA A O 1
ATOM 8667 N N . ALA A 1 1136 ? -14.695 25.150 29.522 1.00 87.19 1136 ALA A N 1
ATOM 8668 C CA . ALA A 1 1136 ? -15.578 24.014 29.261 1.00 87.19 1136 ALA A CA 1
ATOM 8669 C C . ALA A 1 1136 ? -15.527 22.961 30.386 1.00 87.19 1136 ALA A C 1
ATOM 8671 O O . ALA A 1 1136 ? -16.569 22.455 30.794 1.00 87.19 1136 ALA A O 1
ATOM 8672 N N . LEU A 1 1137 ? -14.340 22.664 30.932 1.00 86.31 1137 LEU A N 1
ATOM 8673 C CA . LEU A 1 1137 ? -14.200 21.789 32.104 1.00 86.31 1137 LEU A CA 1
ATOM 8674 C C . LEU A 1 1137 ? -14.864 22.385 33.354 1.00 86.31 1137 LEU A C 1
ATOM 8676 O O . LEU A 1 1137 ? -15.559 21.668 34.074 1.00 86.31 1137 LEU A O 1
ATOM 8680 N N . ALA A 1 1138 ? -14.665 23.680 33.610 1.00 86.06 1138 ALA A N 1
ATOM 8681 C CA . ALA A 1 1138 ? -15.248 24.366 34.758 1.00 86.06 1138 ALA A CA 1
ATOM 8682 C C . ALA A 1 1138 ? -16.784 24.374 34.702 1.00 86.06 1138 ALA A C 1
ATOM 8684 O O . ALA A 1 1138 ? -17.422 24.053 35.703 1.00 86.06 1138 ALA A O 1
ATOM 8685 N N . ASP A 1 1139 ? -17.369 24.662 33.536 1.00 85.88 1139 ASP A N 1
ATOM 8686 C CA . ASP A 1 1139 ? -18.822 24.685 33.351 1.00 85.88 1139 ASP A CA 1
ATOM 8687 C C . ASP A 1 1139 ? -19.442 23.286 33.527 1.00 85.88 1139 ASP A C 1
ATOM 8689 O O . ASP A 1 1139 ? -20.417 23.140 34.261 1.00 85.88 1139 ASP A O 1
ATOM 8693 N N . ILE A 1 1140 ? -18.832 22.231 32.967 1.00 83.50 1140 ILE A N 1
ATOM 8694 C CA . ILE A 1 1140 ? -19.306 20.841 33.140 1.00 83.50 1140 ILE A CA 1
ATOM 8695 C C . ILE A 1 1140 ? -19.284 20.410 34.616 1.00 83.50 1140 ILE A C 1
ATOM 8697 O O . ILE A 1 1140 ? -20.199 19.723 35.077 1.00 83.50 1140 ILE A O 1
ATOM 8701 N N . LEU A 1 1141 ? -18.252 20.805 35.368 1.00 82.50 1141 LEU A N 1
ATOM 8702 C CA . LEU A 1 1141 ? -18.152 20.517 36.803 1.00 82.50 1141 LEU A CA 1
ATOM 8703 C C . LEU A 1 1141 ? -19.124 21.369 37.638 1.00 82.50 1141 LEU A C 1
ATOM 8705 O O . LEU A 1 1141 ? -19.633 20.886 38.650 1.00 82.50 1141 LEU A O 1
ATOM 8709 N N . ALA A 1 1142 ? -19.415 22.603 37.213 1.00 83.50 1142 ALA A N 1
ATOM 8710 C CA . ALA A 1 1142 ? -20.365 23.497 37.872 1.00 83.50 1142 ALA A CA 1
ATOM 8711 C C . ALA A 1 1142 ? -21.829 23.070 37.661 1.00 83.50 1142 ALA A C 1
ATOM 8713 O O . ALA A 1 1142 ? -22.612 23.102 38.609 1.00 83.50 1142 ALA A O 1
ATOM 8714 N N . GLU A 1 1143 ? -22.195 22.614 36.458 1.00 80.31 1143 GLU A N 1
ATOM 8715 C CA . GLU A 1 1143 ? -23.521 22.044 36.174 1.00 80.31 1143 GLU A CA 1
ATOM 8716 C C . GLU A 1 1143 ? -23.778 20.737 36.940 1.00 80.31 1143 GLU A C 1
ATOM 8718 O O . GLU A 1 1143 ? -24.927 20.381 37.210 1.00 80.31 1143 GLU A O 1
ATOM 8723 N N . ARG A 1 1144 ? -22.717 19.991 37.277 1.00 77.94 1144 ARG A N 1
ATOM 8724 C CA . ARG A 1 1144 ? -22.811 18.635 37.835 1.00 77.94 1144 ARG A CA 1
ATOM 8725 C C . ARG A 1 1144 ? -21.881 18.447 39.043 1.00 77.94 1144 ARG A C 1
ATOM 8727 O O . ARG A 1 1144 ? -20.949 17.642 38.985 1.00 77.94 1144 ARG A O 1
ATOM 8734 N N . PRO A 1 1145 ? -22.150 19.113 40.182 1.00 76.06 1145 PRO A N 1
ATOM 8735 C CA . PRO A 1 1145 ? -21.262 19.094 41.349 1.00 76.06 1145 PRO A CA 1
ATOM 8736 C C . PRO A 1 1145 ? -21.050 17.693 41.952 1.00 76.06 1145 PRO A C 1
ATOM 8738 O O . PRO A 1 1145 ? -20.013 17.436 42.564 1.00 76.06 1145 PRO A O 1
ATOM 8741 N N . HIS A 1 1146 ? -21.982 16.756 41.738 1.00 76.00 1146 HIS A N 1
ATOM 8742 C CA . HIS A 1 1146 ? -21.831 15.353 42.144 1.00 76.00 1146 HIS A CA 1
ATOM 8743 C C . HIS A 1 1146 ? -20.639 14.654 41.458 1.00 76.00 1146 HIS A C 1
ATOM 8745 O O . HIS A 1 1146 ? -20.013 13.787 42.068 1.00 76.00 1146 HIS A O 1
ATOM 8751 N N . LEU A 1 1147 ? -20.253 15.072 40.242 1.00 75.00 1147 LEU A N 1
ATOM 8752 C CA . LEU A 1 1147 ? -19.099 14.515 39.526 1.00 75.00 1147 LEU A CA 1
ATOM 8753 C C . LEU A 1 1147 ? -17.770 14.794 40.238 1.00 75.00 1147 LEU A C 1
ATOM 8755 O O . LEU A 1 1147 ? -16.842 14.001 40.110 1.00 75.00 1147 LEU A O 1
ATOM 8759 N N . ILE A 1 1148 ? -17.670 15.885 41.006 1.00 77.12 1148 ILE A N 1
ATOM 8760 C CA . ILE A 1 1148 ? -16.462 16.205 41.781 1.00 77.12 1148 ILE A CA 1
ATOM 8761 C C . ILE A 1 1148 ? -16.288 15.178 42.905 1.00 77.12 1148 ILE A C 1
ATOM 8763 O O . ILE A 1 1148 ? -15.214 14.597 43.050 1.00 77.12 1148 ILE A O 1
ATOM 8767 N N . GLY A 1 1149 ? -17.357 14.906 43.663 1.00 76.75 1149 GLY A N 1
ATOM 8768 C CA . GLY A 1 1149 ? -17.356 13.868 44.698 1.00 76.75 1149 GLY A CA 1
ATOM 8769 C C . GLY A 1 1149 ? -17.061 12.482 44.121 1.00 76.75 1149 GLY A C 1
ATOM 8770 O O . GLY A 1 1149 ? -16.255 11.741 44.680 1.00 76.75 1149 GLY A O 1
ATOM 8771 N N . TYR A 1 1150 ? -17.637 12.174 42.957 1.00 78.00 1150 TYR A N 1
ATOM 8772 C CA . TYR A 1 1150 ? -17.387 10.929 42.236 1.00 78.00 1150 TYR A CA 1
ATOM 8773 C C . TYR A 1 1150 ? -15.925 10.774 41.788 1.00 78.00 1150 TYR A C 1
ATOM 8775 O O . TYR A 1 1150 ? -15.297 9.749 42.049 1.00 78.00 1150 TYR A O 1
ATOM 8783 N N . ALA A 1 1151 ? -15.351 11.798 41.148 1.00 76.69 1151 ALA A N 1
ATOM 8784 C CA . ALA A 1 1151 ? -13.963 11.776 40.688 1.00 76.69 1151 ALA A CA 1
ATOM 8785 C C . ALA A 1 1151 ? -12.975 11.641 41.858 1.00 76.69 1151 ALA A C 1
ATOM 8787 O O . ALA A 1 1151 ? -12.009 10.884 41.763 1.00 76.69 1151 ALA A O 1
ATOM 8788 N N . LEU A 1 1152 ? -13.243 12.316 42.983 1.00 79.19 1152 LEU A N 1
ATOM 8789 C CA . LEU A 1 1152 ? -12.465 12.159 44.213 1.00 79.19 1152 LEU A CA 1
ATOM 8790 C C . LEU A 1 1152 ? -12.563 10.730 44.769 1.00 79.19 1152 LEU A C 1
ATOM 8792 O O . LEU A 1 1152 ? -11.533 10.150 45.106 1.00 79.19 1152 LEU A O 1
ATOM 8796 N N . ALA A 1 1153 ? -13.759 10.132 44.814 1.00 78.56 1153 ALA A N 1
ATOM 8797 C CA . ALA A 1 1153 ? -13.938 8.745 45.250 1.00 78.56 1153 ALA A CA 1
ATOM 8798 C C . ALA A 1 1153 ? -13.153 7.763 44.360 1.00 78.56 1153 ALA A C 1
ATOM 8800 O O . ALA A 1 1153 ? -12.384 6.950 44.877 1.00 78.56 1153 ALA A O 1
ATOM 8801 N N . GLN A 1 1154 ? -13.244 7.910 43.035 1.00 81.00 1154 GLN A N 1
ATOM 8802 C CA . GLN A 1 1154 ? -12.488 7.099 42.074 1.00 81.00 1154 GLN A CA 1
ATOM 8803 C C . GLN A 1 1154 ? -10.965 7.219 42.263 1.00 81.00 1154 GLN A C 1
ATOM 8805 O O . GLN A 1 1154 ? -10.263 6.211 42.198 1.00 81.00 1154 GLN A O 1
ATOM 8810 N N . MET A 1 1155 ? -10.441 8.411 42.579 1.00 77.50 1155 MET A N 1
ATOM 8811 C CA . MET A 1 1155 ? -9.020 8.583 42.917 1.00 77.50 1155 MET A CA 1
ATOM 8812 C C . MET A 1 1155 ? -8.622 7.843 44.205 1.00 77.50 1155 MET A C 1
ATOM 8814 O O . MET A 1 1155 ? -7.501 7.341 44.290 1.00 77.50 1155 MET A O 1
ATOM 8818 N N . THR A 1 1156 ? -9.515 7.718 45.198 1.00 81.06 1156 THR A N 1
ATOM 8819 C CA . THR A 1 1156 ? -9.209 6.929 46.409 1.00 81.06 1156 THR A CA 1
ATOM 8820 C C . THR A 1 1156 ? -9.101 5.431 46.127 1.00 81.06 1156 THR A C 1
ATOM 8822 O O . THR A 1 1156 ? -8.292 4.759 46.764 1.00 81.06 1156 THR A O 1
ATOM 8825 N N . TYR A 1 1157 ? -9.836 4.909 45.139 1.00 81.12 1157 TYR A N 1
ATOM 8826 C CA . TYR A 1 1157 ? -9.758 3.500 44.733 1.00 81.12 1157 TYR A CA 1
ATOM 8827 C C . TYR A 1 1157 ? -8.415 3.134 44.073 1.00 81.12 1157 TYR A C 1
ATOM 8829 O O . TYR A 1 1157 ? -8.042 1.962 44.073 1.00 81.12 1157 TYR A O 1
ATOM 8837 N N . GLU A 1 1158 ? -7.657 4.112 43.562 1.00 75.44 1158 GLU A N 1
ATOM 8838 C CA . GLU A 1 1158 ? -6.314 3.886 42.999 1.00 75.44 1158 GLU A CA 1
ATOM 8839 C C . GLU A 1 1158 ? -5.184 3.992 44.045 1.00 75.44 1158 GLU A C 1
ATOM 8841 O O . GLU A 1 1158 ? -4.026 3.694 43.745 1.00 75.44 1158 GLU A O 1
ATOM 8846 N N . ALA A 1 1159 ? -5.492 4.380 45.289 1.00 76.50 1159 ALA A N 1
ATOM 8847 C CA . ALA A 1 1159 ? -4.501 4.485 46.357 1.00 76.50 1159 ALA A CA 1
ATOM 8848 C C . ALA A 1 1159 ? -3.978 3.090 46.779 1.00 76.50 1159 ALA A C 1
ATOM 8850 O O . ALA A 1 1159 ? -4.783 2.225 47.138 1.00 76.50 1159 ALA A O 1
ATOM 8851 N N . PRO A 1 1160 ? -2.650 2.846 46.819 1.00 70.94 1160 PRO A N 1
ATOM 8852 C CA . PRO A 1 1160 ? -2.101 1.554 47.232 1.00 70.94 1160 PRO A CA 1
ATOM 8853 C C . PRO A 1 1160 ? -2.587 1.123 48.623 1.00 70.94 1160 PRO A C 1
ATOM 8855 O O . PRO A 1 1160 ? -2.578 1.925 49.557 1.00 70.94 1160 PRO A O 1
ATOM 8858 N N . LEU A 1 1161 ? -2.973 -0.152 48.765 1.00 69.25 1161 LEU A N 1
ATOM 8859 C CA . LEU A 1 1161 ? -3.496 -0.806 49.982 1.00 69.25 1161 LEU A CA 1
ATOM 8860 C C . LEU A 1 1161 ? -4.846 -0.273 50.512 1.00 69.25 1161 LEU A C 1
ATOM 8862 O O . LEU A 1 1161 ? -5.672 -1.069 50.951 1.00 69.25 1161 LEU A O 1
ATOM 8866 N N . LEU A 1 1162 ? -5.094 1.038 50.467 1.00 74.94 1162 LEU A N 1
ATOM 8867 C CA . LEU A 1 1162 ? -6.345 1.660 50.923 1.00 74.94 1162 LEU A CA 1
ATOM 8868 C C . LEU A 1 1162 ? -7.471 1.522 49.886 1.00 74.94 1162 LEU A C 1
ATOM 8870 O O . LEU A 1 1162 ? -8.605 1.201 50.244 1.00 74.94 1162 LEU A O 1
ATOM 8874 N N . GLY A 1 1163 ? -7.153 1.712 48.604 1.00 76.06 1163 GLY A N 1
ATOM 8875 C CA . GLY A 1 1163 ? -8.115 1.669 47.504 1.00 76.06 1163 GLY A CA 1
ATOM 8876 C C . GLY A 1 1163 ? -8.731 0.288 47.285 1.00 76.06 1163 GLY A C 1
ATOM 8877 O O . GLY A 1 1163 ? -9.932 0.197 47.054 1.00 76.06 1163 GLY A O 1
ATOM 8878 N N . GLU A 1 1164 ? -7.951 -0.787 47.474 1.00 78.31 1164 GLU A N 1
ATOM 8879 C CA . GLU A 1 1164 ? -8.439 -2.179 47.457 1.00 78.31 1164 GLU A CA 1
ATOM 8880 C C . GLU A 1 1164 ? -9.617 -2.377 48.422 1.00 78.31 1164 GLU A C 1
ATOM 8882 O O . GLU A 1 1164 ? -10.642 -2.948 48.054 1.00 78.31 1164 GLU A O 1
ATOM 8887 N N . HIS A 1 1165 ? -9.473 -1.887 49.656 1.00 80.75 1165 HIS A N 1
ATOM 8888 C CA . HIS A 1 1165 ? -10.466 -2.044 50.716 1.00 80.75 1165 HIS A CA 1
ATOM 8889 C C . HIS A 1 1165 ? -11.680 -1.129 50.501 1.00 80.75 1165 HIS A C 1
ATOM 8891 O O . HIS A 1 1165 ? -12.817 -1.548 50.709 1.00 80.75 1165 HIS A O 1
ATOM 8897 N N . GLN A 1 1166 ? -11.459 0.107 50.043 1.00 82.38 1166 GLN A N 1
ATOM 8898 C CA . GLN A 1 1166 ? -12.552 1.048 49.799 1.00 82.38 1166 GLN A CA 1
ATOM 8899 C C . GLN A 1 1166 ? -13.402 0.643 48.581 1.00 82.38 1166 GLN A C 1
ATOM 8901 O O . GLN A 1 1166 ? -14.628 0.684 48.662 1.00 82.38 1166 GLN A O 1
ATOM 8906 N N . TYR A 1 1167 ? -12.777 0.176 47.494 1.00 84.38 1167 TYR A N 1
ATOM 8907 C CA . TYR A 1 1167 ? -13.474 -0.361 46.318 1.00 84.38 1167 TYR A CA 1
ATOM 8908 C C . TYR A 1 1167 ? -14.216 -1.673 46.634 1.00 84.38 1167 TYR A C 1
ATOM 8910 O O . TYR A 1 1167 ? -15.338 -1.884 46.168 1.00 84.38 1167 TYR A O 1
ATOM 8918 N N . ALA A 1 1168 ? -13.624 -2.536 47.473 1.00 84.25 1168 ALA A N 1
ATOM 8919 C CA . ALA A 1 1168 ? -14.262 -3.760 47.959 1.00 84.25 1168 ALA A CA 1
ATOM 8920 C C . ALA A 1 1168 ? -15.561 -3.490 48.737 1.00 84.25 1168 ALA A C 1
ATOM 8922 O O . ALA A 1 1168 ? -16.520 -4.241 48.583 1.00 84.25 1168 ALA A O 1
ATOM 8923 N N . ILE A 1 1169 ? -15.610 -2.427 49.546 1.00 83.56 1169 ILE A N 1
ATOM 8924 C CA . ILE A 1 1169 ? -16.806 -2.062 50.320 1.00 83.56 1169 ILE A CA 1
ATOM 8925 C C . ILE A 1 1169 ? -17.831 -1.317 49.458 1.00 83.56 1169 ILE A C 1
ATOM 8927 O O . ILE A 1 1169 ? -19.002 -1.689 49.464 1.00 83.56 1169 ILE A O 1
ATOM 8931 N N . ASN A 1 1170 ? -17.406 -0.288 48.720 1.00 83.06 1170 ASN A N 1
ATOM 8932 C CA . ASN A 1 1170 ? -18.327 0.639 48.058 1.00 83.06 1170 ASN A CA 1
ATOM 8933 C C . ASN A 1 1170 ? -18.913 0.098 46.742 1.00 83.06 1170 ASN A C 1
ATOM 8935 O O . ASN A 1 1170 ? -20.088 0.317 46.466 1.00 83.06 1170 ASN A O 1
ATOM 8939 N N . GLU A 1 1171 ? -18.102 -0.583 45.924 1.00 86.69 1171 GLU A N 1
ATOM 8940 C CA . GLU A 1 1171 ? -18.447 -0.902 44.529 1.00 86.69 1171 GLU A CA 1
ATOM 8941 C C . GLU A 1 1171 ? -18.614 -2.414 44.325 1.00 86.69 1171 GLU A C 1
ATOM 8943 O O . GLU A 1 1171 ? -19.712 -2.910 44.076 1.00 86.69 1171 GLU A O 1
ATOM 8948 N N . ALA A 1 1172 ? -17.533 -3.187 44.481 1.00 86.69 1172 ALA A N 1
ATOM 8949 C CA . ALA A 1 1172 ? -17.561 -4.632 44.238 1.00 86.69 1172 ALA A CA 1
ATOM 8950 C C . ALA A 1 1172 ? -18.433 -5.378 45.264 1.00 86.69 1172 ALA A C 1
ATOM 8952 O O . ALA A 1 1172 ? -19.111 -6.348 44.923 1.00 86.69 1172 ALA A O 1
ATOM 8953 N N . GLY A 1 1173 ? -18.463 -4.887 46.505 1.00 85.50 1173 GLY A N 1
ATOM 8954 C CA . GLY A 1 1173 ? -19.320 -5.379 47.579 1.00 85.50 1173 GLY A CA 1
ATOM 8955 C C . GLY A 1 1173 ? -20.816 -5.201 47.324 1.00 85.50 1173 GLY A C 1
ATOM 8956 O O . GLY A 1 1173 ? -21.612 -6.000 47.813 1.00 85.50 1173 GLY A O 1
ATOM 8957 N N . ARG A 1 1174 ? -21.202 -4.208 46.507 1.00 87.50 1174 ARG A N 1
ATOM 8958 C CA . ARG A 1 1174 ? -22.592 -3.996 46.083 1.00 87.50 1174 ARG A CA 1
ATOM 8959 C C . ARG A 1 1174 ? -23.084 -5.138 45.191 1.00 87.50 1174 ARG A C 1
ATOM 8961 O O . ARG A 1 1174 ? -24.222 -5.582 45.348 1.00 87.50 1174 ARG A O 1
ATOM 8968 N N . LEU A 1 1175 ? -22.208 -5.630 44.307 1.00 88.25 1175 LEU A N 1
ATOM 8969 C CA . LEU A 1 1175 ? -22.456 -6.785 43.439 1.00 88.25 1175 LEU A CA 1
ATOM 8970 C C . LEU A 1 1175 ? -22.365 -8.116 44.200 1.00 88.25 1175 LEU A C 1
ATOM 8972 O O . LEU A 1 1175 ? -23.229 -8.966 44.021 1.00 88.25 1175 LEU A O 1
ATOM 8976 N N . VAL A 1 1176 ? -21.340 -8.306 45.043 1.00 88.69 1176 VAL A N 1
ATOM 8977 C CA . VAL A 1 1176 ? -21.119 -9.547 45.812 1.00 88.69 1176 VAL A CA 1
ATOM 8978 C C . VAL A 1 1176 ? -20.873 -9.222 47.297 1.00 88.69 1176 VAL A C 1
ATOM 8980 O O . VAL A 1 1176 ? -19.751 -8.848 47.661 1.00 88.69 1176 VAL A O 1
ATOM 8983 N N . PRO A 1 1177 ? -21.865 -9.420 48.192 1.00 87.62 1177 PRO A N 1
ATOM 8984 C CA . PRO A 1 1177 ? -21.782 -9.030 49.609 1.00 87.62 1177 PRO A CA 1
ATOM 8985 C C . PRO A 1 1177 ? -20.601 -9.625 50.394 1.00 87.62 1177 PRO A C 1
ATOM 8987 O O . PRO A 1 1177 ? -20.106 -9.015 51.347 1.00 87.62 1177 PRO A O 1
ATOM 8990 N N . ALA A 1 1178 ? -20.106 -10.799 49.989 1.00 84.19 1178 ALA A N 1
ATOM 8991 C CA . ALA A 1 1178 ? -18.946 -11.447 50.603 1.00 84.19 1178 ALA A CA 1
ATOM 8992 C C . ALA A 1 1178 ? -17.621 -10.673 50.407 1.00 84.19 1178 ALA A C 1
ATOM 8994 O O . ALA A 1 1178 ? -16.675 -10.863 51.179 1.00 84.19 1178 ALA A O 1
ATOM 8995 N N . ILE A 1 1179 ? -17.540 -9.787 49.404 1.00 86.44 1179 ILE A N 1
ATOM 8996 C CA . ILE A 1 1179 ? -16.377 -8.915 49.178 1.00 86.44 1179 ILE A CA 1
ATOM 8997 C C . ILE A 1 1179 ? -16.338 -7.799 50.235 1.00 86.44 1179 ILE A C 1
ATOM 8999 O O . ILE A 1 1179 ? -15.310 -7.624 50.889 1.00 86.44 1179 ILE A O 1
ATOM 9003 N N . ALA A 1 1180 ? -17.465 -7.120 50.493 1.00 85.50 1180 ALA A N 1
ATOM 9004 C CA . ALA A 1 1180 ? -17.552 -6.050 51.498 1.00 85.50 1180 ALA A CA 1
ATOM 9005 C C . ALA A 1 1180 ? -17.191 -6.522 52.920 1.00 85.50 1180 ALA A C 1
ATOM 9007 O O . ALA A 1 1180 ? -16.652 -5.759 53.718 1.00 85.50 1180 ALA A O 1
ATOM 9008 N N . ARG A 1 1181 ? -17.456 -7.797 53.237 1.00 82.06 1181 ARG A N 1
ATOM 9009 C CA . ARG A 1 1181 ? -17.147 -8.424 54.539 1.00 82.06 1181 ARG A CA 1
ATOM 9010 C C . ARG A 1 1181 ? -15.704 -8.926 54.659 1.00 82.06 1181 ARG A C 1
ATOM 9012 O O . ARG A 1 1181 ? -15.360 -9.541 55.665 1.00 82.06 1181 ARG A O 1
ATOM 9019 N N . GLY A 1 1182 ? -14.876 -8.752 53.626 1.00 77.69 1182 GLY A N 1
ATOM 9020 C CA . GLY A 1 1182 ? -13.498 -9.251 53.595 1.00 77.69 1182 GLY A CA 1
ATOM 9021 C C . GLY A 1 1182 ? -13.363 -10.779 53.513 1.00 77.69 1182 GLY A C 1
ATOM 9022 O O . GLY A 1 1182 ? -12.253 -11.293 53.652 1.00 77.69 1182 GLY A O 1
ATOM 9023 N N . ARG A 1 1183 ? -14.456 -11.522 53.266 1.00 79.12 1183 ARG A N 1
ATOM 9024 C CA . ARG A 1 1183 ? -14.424 -12.985 53.053 1.00 79.12 1183 ARG A CA 1
ATOM 9025 C C . ARG A 1 1183 ? -13.790 -13.343 51.709 1.00 79.12 1183 ARG A C 1
ATOM 9027 O O . ARG A 1 1183 ? -13.114 -14.362 51.592 1.00 79.12 1183 ARG A O 1
ATOM 9034 N N . VAL A 1 1184 ? -13.970 -12.478 50.711 1.00 77.81 1184 VAL A N 1
ATOM 9035 C CA . VAL A 1 1184 ? -13.246 -12.512 49.438 1.00 77.81 1184 VAL A CA 1
ATOM 9036 C C . VAL A 1 1184 ? -12.295 -11.325 49.392 1.00 77.81 1184 VAL A C 1
ATOM 9038 O O . VAL A 1 1184 ? -12.728 -10.177 49.332 1.00 77.81 1184 VAL A O 1
ATOM 9041 N N . ARG A 1 1185 ? -10.987 -11.595 49.386 1.00 79.00 1185 ARG A N 1
ATOM 9042 C CA . ARG A 1 1185 ? -9.983 -10.553 49.165 1.00 79.00 1185 ARG A CA 1
ATOM 9043 C C . ARG A 1 1185 ? -9.929 -10.183 47.680 1.00 79.00 1185 ARG A C 1
ATOM 9045 O O . ARG A 1 1185 ? -9.844 -11.066 46.826 1.00 79.00 1185 ARG A O 1
ATOM 9052 N N . LEU A 1 1186 ? -9.941 -8.883 47.394 1.00 80.12 1186 LEU A N 1
ATOM 9053 C CA . LEU A 1 1186 ? -9.585 -8.339 46.086 1.00 80.12 1186 LEU A CA 1
ATOM 9054 C C . LEU A 1 1186 ? -8.075 -8.094 45.991 1.00 80.12 1186 LEU A C 1
ATOM 9056 O O . LEU A 1 1186 ? -7.409 -7.827 46.991 1.00 80.12 1186 LEU A O 1
ATOM 9060 N N . SER A 1 1187 ? -7.545 -8.175 44.774 1.00 76.81 1187 SER A N 1
ATOM 9061 C CA . SER A 1 1187 ? -6.156 -7.843 44.446 1.00 76.81 1187 SER A CA 1
ATOM 9062 C C . SER A 1 1187 ? -6.094 -7.056 43.127 1.00 76.81 1187 SER A C 1
ATOM 9064 O O . SER A 1 1187 ? -6.833 -7.405 42.204 1.00 76.81 1187 SER A O 1
ATOM 9066 N N . PRO A 1 1188 ? -5.263 -6.001 42.994 1.00 77.94 1188 PRO A N 1
ATOM 9067 C CA . PRO A 1 1188 ? -5.207 -5.202 41.770 1.00 77.94 1188 PRO A CA 1
ATOM 9068 C C . PRO A 1 1188 ? -4.724 -6.014 40.563 1.00 77.94 1188 PRO A C 1
ATOM 9070 O O . PRO A 1 1188 ? -3.702 -6.703 40.617 1.00 77.94 1188 PRO A O 1
ATOM 9073 N N . ALA A 1 1189 ? -5.434 -5.893 39.443 1.00 77.81 1189 ALA A N 1
ATOM 9074 C CA . ALA A 1 1189 ? -5.107 -6.542 38.180 1.00 77.81 1189 ALA A CA 1
ATOM 9075 C C . ALA A 1 1189 ? -4.007 -5.768 37.429 1.00 77.81 1189 ALA A C 1
ATOM 9077 O O . ALA A 1 1189 ? -4.252 -5.112 36.416 1.00 77.81 1189 ALA A O 1
ATOM 9078 N N . TRP A 1 1190 ? -2.772 -5.821 37.932 1.00 75.75 1190 TRP A N 1
ATOM 9079 C CA . TRP A 1 1190 ? -1.626 -5.175 37.285 1.00 75.75 1190 TRP A CA 1
ATOM 9080 C C . TRP A 1 1190 ? -1.445 -5.655 35.836 1.00 75.75 1190 TRP A C 1
ATOM 9082 O O . TRP A 1 1190 ? -1.389 -6.856 35.564 1.00 75.75 1190 TRP A O 1
ATOM 9092 N N . GLY A 1 1191 ? -1.354 -4.709 34.895 1.00 73.81 1191 GLY A N 1
ATOM 9093 C CA . GLY A 1 1191 ? -1.266 -5.011 33.462 1.00 73.81 1191 GLY A CA 1
ATOM 9094 C C . GLY A 1 1191 ? -2.610 -5.323 32.787 1.00 73.81 1191 GLY A C 1
ATOM 9095 O O . GLY A 1 1191 ? -2.606 -5.873 31.685 1.00 73.81 1191 GLY A O 1
ATOM 9096 N N . PHE A 1 1192 ? -3.736 -4.998 33.432 1.00 78.31 1192 PHE A N 1
ATOM 9097 C CA . PHE A 1 1192 ? -5.081 -5.002 32.846 1.00 78.31 1192 PHE A CA 1
ATOM 9098 C C . PHE A 1 1192 ? -5.678 -3.584 32.811 1.00 78.31 1192 PHE A C 1
ATOM 9100 O O . PHE A 1 1192 ? -5.266 -2.684 33.546 1.00 78.31 1192 PHE A O 1
ATOM 9107 N N . GLY A 1 1193 ? -6.682 -3.406 31.953 1.00 77.94 1193 GLY A N 1
ATOM 9108 C CA . GLY A 1 1193 ? -7.386 -2.150 31.719 1.00 77.94 1193 GLY A CA 1
ATOM 9109 C C . GLY A 1 1193 ? -6.651 -1.225 30.749 1.00 77.94 1193 GLY A C 1
ATOM 9110 O O . GLY A 1 1193 ? -5.505 -0.842 30.975 1.00 77.94 1193 GLY A O 1
ATOM 9111 N N . GLY A 1 1194 ? -7.325 -0.847 29.663 1.00 82.69 1194 GLY A N 1
ATOM 9112 C CA . GLY A 1 1194 ? -6.840 0.162 28.724 1.00 82.69 1194 GLY A CA 1
ATOM 9113 C C . GLY A 1 1194 ? -7.159 1.595 29.165 1.00 82.69 1194 GLY A C 1
ATOM 9114 O O . GLY A 1 1194 ? -7.922 1.831 30.104 1.00 82.69 1194 GLY A O 1
ATOM 9115 N N . VAL A 1 1195 ? -6.604 2.557 28.427 1.00 84.56 1195 VAL A N 1
ATOM 9116 C CA . VAL A 1 1195 ? -7.037 3.961 28.455 1.00 84.56 1195 VAL A CA 1
ATOM 9117 C C . VAL A 1 1195 ? -8.133 4.149 27.405 1.00 84.56 1195 VAL A C 1
ATOM 9119 O O . VAL A 1 1195 ? -8.021 3.653 26.282 1.00 84.56 1195 VAL A O 1
ATOM 9122 N N . ARG A 1 1196 ? -9.200 4.862 27.764 1.00 81.31 1196 ARG A N 1
ATOM 9123 C CA . ARG A 1 1196 ? -10.293 5.262 26.873 1.00 81.31 1196 ARG A CA 1
ATOM 9124 C C . ARG A 1 1196 ? -10.192 6.772 26.613 1.00 81.31 1196 ARG A C 1
ATOM 9126 O O . ARG A 1 1196 ? -10.215 7.536 27.578 1.00 81.31 1196 ARG A O 1
ATOM 9133 N N . PRO A 1 1197 ? -10.093 7.221 25.349 1.00 83.88 1197 PRO A N 1
ATOM 9134 C CA . PRO A 1 1197 ? -10.126 8.642 25.030 1.00 83.88 1197 PRO A CA 1
ATOM 9135 C C . PRO A 1 1197 ? -11.568 9.155 25.124 1.00 83.88 1197 PRO A C 1
ATOM 9137 O O . PRO A 1 1197 ? -12.422 8.711 24.359 1.00 83.88 1197 PRO A O 1
ATOM 9140 N N . GLN A 1 1198 ? -11.844 10.082 26.040 1.00 84.75 1198 GLN A N 1
ATOM 9141 C CA . GLN A 1 1198 ? -13.098 10.840 26.047 1.00 84.75 1198 GLN A CA 1
ATOM 9142 C C . GLN A 1 1198 ? -12.866 12.199 25.393 1.00 84.75 1198 GLN A C 1
ATOM 9144 O O . GLN A 1 1198 ? -11.871 12.860 25.682 1.00 84.75 1198 GLN A O 1
ATOM 9149 N N . LEU A 1 1199 ? -13.767 12.623 24.510 1.00 87.69 1199 LEU A N 1
ATOM 9150 C CA . LEU A 1 1199 ? -13.637 13.895 23.800 1.00 87.69 1199 LEU A CA 1
ATOM 9151 C C . LEU A 1 1199 ? -14.464 14.984 24.485 1.00 87.69 1199 LEU A C 1
ATOM 9153 O O . LEU A 1 1199 ? -15.636 14.787 24.794 1.00 87.69 1199 LEU A O 1
ATOM 9157 N N . LEU A 1 1200 ? -13.854 16.146 24.684 1.00 88.25 1200 LEU A N 1
ATOM 9158 C CA . LEU A 1 1200 ? -14.479 17.372 25.162 1.00 88.25 1200 LEU A CA 1
ATOM 9159 C C . LEU A 1 1200 ? -14.606 18.351 23.990 1.00 88.25 1200 LEU A C 1
ATOM 9161 O O . LEU A 1 1200 ? -13.595 18.751 23.420 1.00 88.25 1200 LEU A O 1
ATOM 9165 N N . ASP A 1 1201 ? -15.832 18.747 23.650 1.00 89.50 1201 ASP A N 1
ATOM 9166 C CA . ASP A 1 1201 ? -16.112 19.801 22.666 1.00 89.50 1201 ASP A CA 1
ATOM 9167 C C . ASP A 1 1201 ? -16.130 21.159 23.386 1.00 89.50 1201 ASP A C 1
ATOM 9169 O O . ASP A 1 1201 ? -17.026 21.423 24.193 1.00 89.50 1201 ASP A O 1
ATOM 9173 N N . THR A 1 1202 ? -15.145 22.023 23.117 1.00 89.50 1202 THR A N 1
ATOM 9174 C CA . THR A 1 1202 ? -15.016 23.331 23.788 1.00 89.50 1202 THR A CA 1
ATOM 9175 C C . THR A 1 1202 ? -16.026 24.367 23.291 1.00 89.50 1202 THR A C 1
ATOM 9177 O O . THR A 1 1202 ? -16.302 25.335 23.999 1.00 89.50 1202 THR A O 1
ATOM 9180 N N . ARG A 1 1203 ? -16.628 24.160 22.109 1.00 88.06 1203 ARG A N 1
ATOM 9181 C CA . ARG A 1 1203 ? -17.674 25.038 21.554 1.00 88.06 1203 ARG A CA 1
ATOM 9182 C C . ARG A 1 1203 ? -19.029 24.735 22.183 1.00 88.06 1203 ARG A C 1
ATOM 9184 O O . ARG A 1 1203 ? -19.749 25.658 22.552 1.00 88.06 1203 ARG A O 1
ATOM 9191 N N . LYS A 1 1204 ? -19.370 23.449 22.310 1.00 86.56 1204 LYS A N 1
ATOM 9192 C CA . LYS A 1 1204 ? -20.622 22.997 22.945 1.00 86.56 1204 LYS A CA 1
ATOM 9193 C C . LYS A 1 1204 ? -20.534 22.914 24.465 1.00 86.56 1204 LYS A C 1
ATOM 9195 O O . LYS A 1 1204 ? -21.574 22.891 25.109 1.00 86.56 1204 LYS A O 1
ATOM 9200 N N . LYS A 1 1205 ? -19.317 22.864 25.020 1.00 86.19 1205 LYS A N 1
ATOM 9201 C CA . LYS A 1 1205 ? -19.029 22.625 26.444 1.00 86.19 1205 LYS A CA 1
ATOM 9202 C C . LYS A 1 1205 ? -19.606 21.294 26.937 1.00 86.19 1205 LYS A C 1
ATOM 9204 O O . LYS A 1 1205 ? -20.177 21.196 28.015 1.00 86.19 1205 LYS A O 1
ATOM 9209 N N . THR A 1 1206 ? -19.455 20.248 26.124 1.00 84.06 1206 THR A N 1
ATOM 9210 C CA . THR A 1 1206 ? -20.012 18.912 26.391 1.00 84.06 1206 THR A CA 1
ATOM 9211 C C . THR A 1 1206 ? -18.982 17.812 26.182 1.00 84.06 1206 THR A C 1
ATOM 9213 O O . THR A 1 1206 ? -18.209 17.859 25.223 1.00 84.06 1206 THR A O 1
ATOM 9216 N N . LEU A 1 1207 ? -19.044 16.766 27.009 1.00 79.94 1207 LEU A N 1
ATOM 9217 C CA . LEU A 1 1207 ? -18.355 15.501 26.749 1.00 79.94 1207 LEU A CA 1
ATOM 9218 C C . LEU A 1 1207 ? -19.093 14.711 25.659 1.00 79.94 1207 LEU A C 1
ATOM 9220 O O . LEU A 1 1207 ? -20.272 14.382 25.806 1.00 79.94 1207 LEU A O 1
ATOM 9224 N N . LEU A 1 1208 ? -18.394 14.394 24.573 1.00 77.19 1208 LEU A N 1
ATOM 9225 C CA . LEU A 1 1208 ? -18.887 13.562 23.480 1.00 77.19 1208 LEU A CA 1
ATOM 9226 C C . LEU A 1 1208 ? -18.732 12.082 23.860 1.00 77.19 1208 LEU A C 1
ATOM 9228 O O . LEU A 1 1208 ? -17.626 11.596 24.087 1.00 77.19 1208 LEU A O 1
ATOM 9232 N N . MET A 1 1209 ? -19.856 11.366 23.927 1.00 66.56 1209 MET A N 1
ATOM 9233 C CA . MET A 1 1209 ? -19.926 9.979 24.396 1.00 66.56 1209 MET A CA 1
ATOM 9234 C C . MET A 1 1209 ? -20.056 8.986 23.230 1.00 66.56 1209 MET A C 1
ATOM 9236 O O . MET A 1 1209 ? -21.104 8.927 22.583 1.00 66.56 1209 MET A O 1
ATOM 9240 N N . GLY A 1 1210 ? -19.048 8.133 23.032 1.00 63.41 1210 GLY A N 1
ATOM 9241 C CA . GLY A 1 1210 ? -19.057 7.047 22.039 1.00 63.41 1210 GLY A CA 1
ATOM 9242 C C . GLY A 1 1210 ? -18.069 7.259 20.888 1.00 63.41 1210 GLY A C 1
ATOM 9243 O O . GLY A 1 1210 ? -17.169 8.087 20.985 1.00 63.41 1210 GLY A O 1
ATOM 9244 N N . ALA A 1 1211 ? -18.210 6.474 19.814 1.00 59.12 1211 ALA A N 1
ATOM 9245 C CA . ALA A 1 1211 ? -17.325 6.541 18.650 1.00 59.12 1211 ALA A CA 1
ATOM 9246 C C . ALA A 1 1211 ? -17.358 7.938 18.003 1.00 59.12 1211 ALA A C 1
ATOM 9248 O O . ALA A 1 1211 ? -18.378 8.348 17.452 1.00 59.12 1211 ALA A O 1
ATOM 9249 N N . GLY A 1 1212 ? -16.236 8.652 18.079 1.00 74.12 1212 GLY A N 1
ATOM 9250 C CA . GLY A 1 1212 ? -16.023 9.930 17.416 1.00 74.12 1212 GLY A CA 1
ATOM 9251 C C . GLY A 1 1212 ? -15.379 9.725 16.048 1.00 74.12 1212 GLY A C 1
ATOM 9252 O O . GLY A 1 1212 ? -14.448 8.932 15.902 1.00 74.12 1212 GLY A O 1
ATOM 9253 N N . LYS A 1 1213 ? -15.850 10.469 15.051 1.00 86.00 1213 LYS A N 1
ATOM 9254 C CA . LYS A 1 1213 ? -15.228 10.556 13.730 1.00 86.00 1213 LYS A CA 1
ATOM 9255 C C . LYS A 1 1213 ? -15.036 12.030 13.397 1.00 86.00 1213 LYS A C 1
ATOM 9257 O O . LYS A 1 1213 ? -15.980 12.806 13.516 1.00 86.00 1213 LYS A O 1
ATOM 9262 N N . ILE A 1 1214 ? -13.819 12.404 13.023 1.00 87.50 1214 ILE A N 1
ATOM 9263 C CA . ILE A 1 1214 ? -13.484 13.747 12.551 1.00 87.50 1214 ILE A CA 1
ATOM 9264 C C . ILE A 1 1214 ? -13.283 13.643 11.042 1.00 87.50 1214 ILE A C 1
ATOM 9266 O O . ILE A 1 1214 ? -12.432 12.884 10.572 1.00 87.50 1214 ILE A O 1
ATOM 9270 N N . ILE A 1 1215 ? -14.089 14.405 10.310 1.00 85.50 1215 ILE A N 1
ATOM 9271 C CA . ILE A 1 1215 ? -13.981 14.640 8.872 1.00 85.50 1215 ILE A CA 1
ATOM 9272 C C . ILE A 1 1215 ? -14.108 16.152 8.720 1.00 85.50 1215 ILE A C 1
ATOM 9274 O O . ILE A 1 1215 ? -15.134 16.712 9.105 1.00 85.50 1215 ILE A O 1
ATOM 9278 N N . GLU A 1 1216 ? -13.071 16.806 8.210 1.00 82.62 1216 GLU A N 1
ATOM 9279 C CA . GLU A 1 1216 ? -13.066 18.253 7.984 1.00 82.62 1216 GLU A CA 1
ATOM 9280 C C . GLU A 1 1216 ? -13.142 18.502 6.467 1.00 82.62 1216 GLU A C 1
ATOM 9282 O O . GLU A 1 1216 ? -12.375 17.880 5.726 1.00 82.62 1216 GLU A O 1
ATOM 9287 N N . PRO A 1 1217 ? -14.018 19.399 5.967 1.00 76.94 1217 PRO A N 1
ATOM 9288 C CA . PRO A 1 1217 ? -14.148 19.674 4.527 1.00 76.94 1217 PRO A CA 1
ATOM 9289 C C . PRO A 1 1217 ? -12.859 20.171 3.855 1.00 76.94 1217 PRO A C 1
ATOM 9291 O O . PRO A 1 1217 ? -12.736 20.118 2.635 1.00 76.94 1217 PRO A O 1
ATOM 9294 N N . GLU A 1 1218 ? -11.917 20.664 4.659 1.00 75.12 1218 GLU A N 1
ATOM 9295 C CA . GLU A 1 1218 ? -10.603 21.176 4.264 1.00 75.12 1218 GLU A CA 1
ATOM 9296 C C . GLU A 1 1218 ? -9.648 20.059 3.791 1.00 75.12 1218 GLU A C 1
ATOM 9298 O O . GLU A 1 1218 ? -8.757 20.322 2.988 1.00 75.12 1218 GLU A O 1
ATOM 9303 N N . VAL A 1 1219 ? -9.854 18.813 4.243 1.00 79.50 1219 VAL A N 1
ATOM 9304 C CA . VAL A 1 1219 ? -9.080 17.615 3.855 1.00 79.50 1219 VAL A CA 1
ATOM 9305 C C . VAL A 1 1219 ? -10.016 16.421 3.581 1.00 79.50 1219 VAL A C 1
ATOM 9307 O O . VAL A 1 1219 ? -10.095 15.475 4.368 1.00 79.50 1219 VAL A O 1
ATOM 9310 N N . PRO A 1 1220 ? -10.754 16.426 2.453 1.00 79.56 1220 PRO A N 1
ATOM 9311 C CA . PRO A 1 1220 ? -11.776 15.415 2.146 1.00 79.56 1220 PRO A CA 1
ATOM 9312 C C . PRO A 1 1220 ? -11.209 14.021 1.812 1.00 79.56 1220 PRO A C 1
ATOM 9314 O O . PRO A 1 1220 ? -11.972 13.084 1.590 1.00 79.56 1220 PRO A O 1
ATOM 9317 N N . ASN A 1 1221 ? -9.884 13.893 1.738 1.00 82.81 1221 ASN A N 1
ATOM 9318 C CA . ASN A 1 1221 ? -9.105 12.667 1.548 1.00 82.81 1221 ASN A CA 1
ATOM 9319 C C . ASN A 1 1221 ? -8.633 12.038 2.882 1.00 82.81 1221 ASN A C 1
ATOM 9321 O O . ASN A 1 1221 ? -7.840 11.092 2.871 1.00 82.81 1221 ASN A O 1
ATOM 9325 N N . MET A 1 1222 ? -9.075 12.570 4.032 1.00 90.19 1222 MET A N 1
ATOM 9326 C CA . MET A 1 1222 ? -8.666 12.110 5.362 1.00 90.19 1222 MET A CA 1
ATOM 9327 C C . MET A 1 1222 ? -9.856 11.835 6.289 1.00 90.19 1222 MET A C 1
ATOM 9329 O O . MET A 1 1222 ? -10.800 12.618 6.373 1.00 90.19 1222 MET A O 1
ATOM 9333 N N . ILE A 1 1223 ? -9.783 10.739 7.051 1.00 92.81 1223 ILE A N 1
ATOM 9334 C CA . ILE A 1 1223 ? -10.742 10.406 8.120 1.00 92.81 1223 ILE A CA 1
ATOM 9335 C C . ILE A 1 1223 ? -9.967 10.110 9.403 1.00 92.81 1223 ILE A C 1
ATOM 9337 O O . ILE A 1 1223 ? -9.079 9.259 9.397 1.00 92.81 1223 ILE A O 1
ATOM 9341 N N . PHE A 1 1224 ? -10.331 10.741 10.523 1.00 93.12 1224 PHE A N 1
ATOM 9342 C CA . PHE A 1 1224 ? -9.748 10.434 11.835 1.00 93.12 1224 PHE A CA 1
ATOM 9343 C C . PHE A 1 1224 ? -10.794 9.768 12.736 1.00 93.12 1224 PHE A C 1
ATOM 9345 O O . PHE A 1 1224 ? -11.709 10.409 13.258 1.00 93.12 1224 PHE A O 1
ATOM 9352 N N . ASN A 1 1225 ? -10.638 8.461 12.930 1.00 90.81 1225 ASN A N 1
ATOM 9353 C CA . ASN A 1 1225 ? -11.471 7.624 13.782 1.00 90.81 1225 ASN A CA 1
ATOM 9354 C C . ASN A 1 1225 ? -10.929 7.602 15.217 1.00 90.81 1225 ASN A C 1
ATOM 9356 O O . ASN A 1 1225 ? -9.794 7.185 15.469 1.00 90.81 1225 ASN A O 1
ATOM 9360 N N . ILE A 1 1226 ? -11.771 7.994 16.173 1.00 87.06 1226 ILE A N 1
ATOM 9361 C CA . ILE A 1 1226 ? -11.502 7.972 17.614 1.00 87.06 1226 ILE A CA 1
ATOM 9362 C C . ILE A 1 1226 ? -12.551 7.059 18.250 1.00 87.06 1226 ILE A C 1
ATOM 9364 O O . ILE A 1 1226 ? -13.699 7.446 18.450 1.00 87.06 1226 ILE A O 1
ATOM 9368 N N . THR A 1 1227 ? -12.176 5.814 18.543 1.00 75.44 1227 THR A N 1
ATOM 9369 C CA . THR A 1 1227 ? -13.126 4.748 18.908 1.00 75.44 1227 THR A CA 1
ATOM 9370 C C . THR A 1 1227 ? -13.020 4.320 20.383 1.00 75.44 1227 THR A C 1
ATOM 9372 O O . THR A 1 1227 ? -12.436 3.268 20.662 1.00 75.44 1227 THR A O 1
ATOM 9375 N N . PRO A 1 1228 ? -13.578 5.077 21.354 1.00 68.00 1228 PRO A N 1
ATOM 9376 C CA . PRO A 1 1228 ? -13.806 4.575 22.709 1.00 68.00 1228 PRO A CA 1
ATOM 9377 C C . PRO A 1 1228 ? -14.918 3.512 22.723 1.00 68.00 1228 PRO A C 1
ATOM 9379 O O . PRO A 1 1228 ? -15.670 3.364 21.760 1.00 68.00 1228 PRO A O 1
ATOM 9382 N N . SER A 1 1229 ? -15.038 2.762 23.824 1.00 62.44 1229 SER A N 1
ATOM 9383 C CA . SER A 1 1229 ? -16.064 1.716 24.009 1.00 62.44 1229 SER A CA 1
ATOM 9384 C C . SER A 1 1229 ? -17.484 2.265 23.759 1.00 62.44 1229 SER A C 1
ATOM 9386 O O . SER A 1 1229 ? -17.792 3.331 24.295 1.00 62.44 1229 SER A O 1
ATOM 9388 N N . PRO A 1 1230 ? -18.360 1.584 22.989 1.00 61.91 1230 PRO A N 1
ATOM 9389 C CA . PRO A 1 1230 ? -18.261 0.214 22.464 1.00 61.91 1230 PRO A CA 1
ATOM 9390 C C . PRO A 1 1230 ? -17.594 0.095 21.074 1.00 61.91 1230 PRO A C 1
ATOM 9392 O O . PRO A 1 1230 ? -17.924 -0.802 20.305 1.00 61.91 1230 PRO A O 1
ATOM 9395 N N . GLY A 1 1231 ? -16.648 0.976 20.732 1.00 71.50 1231 GLY A N 1
ATOM 9396 C CA . GLY A 1 1231 ? -15.987 1.086 19.420 1.00 71.50 1231 GLY A CA 1
ATOM 9397 C C . GLY A 1 1231 ? -15.533 -0.225 18.758 1.00 71.50 1231 GLY A C 1
ATOM 9398 O O . GLY A 1 1231 ? -15.591 -0.337 17.538 1.00 71.50 1231 GLY A O 1
ATOM 9399 N N . ALA A 1 1232 ? -15.138 -1.230 19.545 1.00 84.94 1232 ALA A N 1
ATOM 9400 C CA . ALA A 1 1232 ? -14.748 -2.547 19.039 1.00 84.94 1232 ALA A CA 1
ATOM 9401 C C . ALA A 1 1232 ? -15.935 -3.411 18.562 1.00 84.94 1232 ALA A C 1
ATOM 9403 O O . ALA A 1 1232 ? -15.780 -4.166 1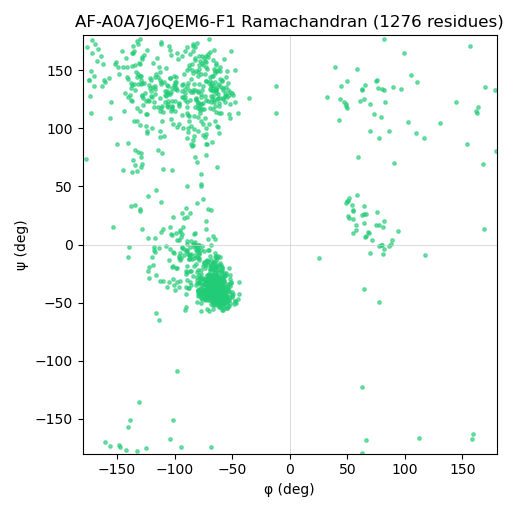7.610 1.00 84.94 1232 ALA A O 1
ATOM 9404 N N . THR A 1 1233 ? -17.123 -3.281 19.168 1.00 88.38 1233 THR A N 1
ATOM 9405 C CA . THR A 1 1233 ? -18.351 -3.961 18.710 1.00 88.38 1233 THR A CA 1
ATOM 9406 C C . THR A 1 1233 ? -18.833 -3.405 17.369 1.00 88.38 1233 THR A C 1
ATOM 9408 O O . THR A 1 1233 ? -19.334 -4.145 16.530 1.00 88.38 1233 THR A O 1
ATOM 9411 N N . VAL A 1 1234 ? -18.662 -2.098 17.156 1.00 86.38 1234 VAL A N 1
ATOM 9412 C CA . VAL A 1 1234 ? -19.186 -1.376 15.984 1.00 86.38 1234 VAL A CA 1
ATOM 9413 C C . VAL A 1 1234 ? -18.185 -1.264 14.824 1.00 86.38 1234 VAL A C 1
ATOM 9415 O O . VAL A 1 1234 ? -18.448 -0.543 13.862 1.00 86.38 1234 VAL A O 1
ATOM 9418 N N . CYS A 1 1235 ? -17.046 -1.965 14.894 1.00 90.38 1235 CYS A N 1
ATOM 9419 C CA . CYS A 1 1235 ? -15.922 -1.812 13.963 1.00 90.38 1235 CYS A CA 1
ATOM 9420 C C . CYS A 1 1235 ? -16.318 -2.000 12.488 1.00 90.38 1235 CYS A C 1
ATOM 9422 O O . CYS A 1 1235 ? -15.991 -1.153 11.662 1.00 90.38 1235 CYS A O 1
ATOM 9424 N N . LEU A 1 1236 ? -17.101 -3.039 12.171 1.00 90.81 1236 LEU A N 1
ATOM 9425 C CA . LEU A 1 1236 ? -17.577 -3.315 10.811 1.00 90.81 1236 LEU A CA 1
ATOM 9426 C C . LEU A 1 1236 ? -18.538 -2.246 10.280 1.00 90.81 1236 LEU A C 1
ATOM 9428 O O . LEU A 1 1236 ? -18.476 -1.908 9.103 1.00 90.81 1236 LEU A O 1
ATOM 9432 N N . ALA A 1 1237 ? -19.392 -1.674 11.132 1.00 87.00 1237 ALA A N 1
ATOM 9433 C CA . ALA A 1 1237 ? -20.279 -0.585 10.724 1.00 87.00 1237 ALA A CA 1
ATOM 9434 C C . ALA A 1 1237 ? -19.479 0.682 10.381 1.00 87.00 1237 ALA A C 1
ATOM 9436 O O . ALA A 1 1237 ? -19.736 1.317 9.359 1.00 87.00 1237 ALA A O 1
ATOM 9437 N N . SER A 1 1238 ? -18.472 1.015 11.196 1.00 87.31 1238 SER A N 1
ATOM 9438 C CA . SER A 1 1238 ? -17.540 2.108 10.897 1.00 87.31 1238 SER A CA 1
ATOM 9439 C C . SER A 1 1238 ? -16.759 1.843 9.610 1.00 87.31 1238 SER A C 1
ATOM 9441 O O . SER A 1 1238 ? -16.707 2.722 8.758 1.00 87.31 1238 SER A O 1
ATOM 9443 N N . ALA A 1 1239 ? -16.236 0.626 9.432 1.00 92.19 1239 ALA A N 1
ATOM 9444 C CA . ALA A 1 1239 ? -15.481 0.213 8.252 1.00 92.19 1239 ALA A CA 1
ATOM 9445 C C . ALA A 1 1239 ? -16.293 0.308 6.949 1.00 92.19 1239 ALA A C 1
ATOM 9447 O O . ALA A 1 1239 ? -15.779 0.819 5.962 1.00 92.19 1239 ALA A O 1
ATOM 9448 N N . LEU A 1 1240 ? -17.562 -0.119 6.941 1.00 90.62 1240 LEU A N 1
ATOM 9449 C CA . LEU A 1 1240 ? -18.460 0.040 5.786 1.00 90.62 1240 LEU A CA 1
ATOM 9450 C C . LEU A 1 1240 ? -18.727 1.527 5.478 1.00 90.62 1240 LEU A C 1
ATOM 9452 O O . LEU A 1 1240 ? -18.649 1.949 4.328 1.00 90.62 1240 LEU A O 1
ATOM 9456 N N . SER A 1 1241 ? -18.979 2.330 6.516 1.00 87.44 1241 SER A N 1
ATOM 9457 C CA . SER A 1 1241 ? -19.213 3.780 6.415 1.00 87.44 1241 SER A CA 1
ATOM 9458 C C . SER A 1 1241 ? -17.969 4.557 5.940 1.00 87.44 1241 SER A C 1
ATOM 9460 O O . SER A 1 1241 ? -18.087 5.576 5.257 1.00 87.44 1241 SER A O 1
ATOM 9462 N N . ASP A 1 1242 ? -16.765 4.094 6.286 1.00 91.50 1242 ASP A N 1
ATOM 9463 C CA . ASP A 1 1242 ? -15.497 4.653 5.802 1.00 91.50 1242 ASP A CA 1
ATOM 9464 C C . ASP A 1 1242 ? -15.198 4.206 4.371 1.00 91.50 1242 ASP A C 1
ATOM 9466 O O . ASP A 1 1242 ? -14.886 5.044 3.529 1.00 91.50 1242 ASP A O 1
ATOM 9470 N N . ALA A 1 1243 ? -15.360 2.915 4.068 1.00 92.69 1243 ALA A N 1
ATOM 9471 C CA . ALA A 1 1243 ? -15.137 2.366 2.735 1.00 92.69 1243 ALA A CA 1
ATOM 9472 C C . ALA A 1 1243 ? -16.010 3.043 1.673 1.00 92.69 1243 ALA A C 1
ATOM 9474 O O . ALA A 1 1243 ? -15.509 3.341 0.596 1.00 92.69 1243 ALA A O 1
ATOM 9475 N N . LEU A 1 1244 ? -17.267 3.373 1.983 1.00 89.94 1244 LEU A N 1
ATOM 9476 C CA . LEU A 1 1244 ? -18.125 4.122 1.061 1.00 89.94 1244 LEU A CA 1
ATOM 9477 C C . LEU A 1 1244 ? -17.634 5.547 0.791 1.00 89.94 1244 LEU A C 1
ATOM 9479 O O . LEU A 1 1244 ? -17.644 5.971 -0.360 1.00 89.94 1244 LEU A O 1
ATOM 9483 N N . ARG A 1 1245 ? -17.145 6.267 1.810 1.00 89.06 1245 ARG A N 1
ATOM 9484 C CA . ARG A 1 1245 ? -16.542 7.600 1.618 1.00 89.06 1245 ARG A CA 1
ATOM 9485 C C . ARG A 1 1245 ? -15.238 7.529 0.831 1.00 89.06 1245 ARG A C 1
ATOM 9487 O O . ARG A 1 1245 ? -14.984 8.391 -0.001 1.00 89.06 1245 ARG A O 1
ATOM 9494 N N . ILE A 1 1246 ? -14.434 6.494 1.068 1.00 90.56 1246 ILE A N 1
ATOM 9495 C CA . ILE A 1 1246 ? -13.229 6.214 0.282 1.00 90.56 1246 ILE A CA 1
ATOM 9496 C C . ILE A 1 1246 ? -13.608 5.927 -1.176 1.00 90.56 1246 ILE A C 1
ATOM 9498 O O . ILE A 1 1246 ? -12.962 6.458 -2.072 1.00 90.56 1246 ILE A O 1
ATOM 9502 N N . CYS A 1 1247 ? -14.659 5.140 -1.429 1.00 88.19 1247 CYS A N 1
ATOM 9503 C CA . CYS A 1 1247 ? -15.102 4.815 -2.786 1.00 88.19 1247 CYS A CA 1
ATOM 9504 C C . CYS A 1 1247 ? -15.640 6.043 -3.530 1.00 88.19 1247 CYS A C 1
ATOM 9506 O O . CYS A 1 1247 ? -15.194 6.315 -4.642 1.00 88.19 1247 CYS A O 1
ATOM 9508 N N . ASP A 1 1248 ? -16.512 6.829 -2.891 1.00 86.06 1248 ASP A N 1
ATOM 9509 C CA . ASP A 1 1248 ? -17.027 8.099 -3.422 1.00 86.06 1248 ASP A CA 1
ATOM 9510 C C . ASP A 1 1248 ? -15.891 9.093 -3.721 1.00 86.06 1248 ASP A C 1
ATOM 9512 O O . ASP A 1 1248 ? -15.856 9.720 -4.780 1.00 86.06 1248 ASP A O 1
ATOM 9516 N N . HIS A 1 1249 ? -14.883 9.166 -2.843 1.00 81.88 1249 HIS A N 1
ATOM 9517 C CA . HIS A 1 1249 ? -13.699 9.980 -3.086 1.00 81.88 1249 HIS A CA 1
ATOM 9518 C C . HIS A 1 1249 ? -12.859 9.442 -4.258 1.00 81.88 1249 HIS A C 1
ATOM 9520 O O . HIS A 1 1249 ? -12.556 10.185 -5.191 1.00 81.88 1249 HIS A O 1
ATOM 9526 N N . LEU A 1 1250 ? -12.441 8.175 -4.231 1.00 77.50 1250 LEU A N 1
ATOM 9527 C CA . LEU A 1 1250 ? -11.514 7.609 -5.219 1.00 77.50 1250 LEU A CA 1
ATOM 9528 C C . LEU A 1 1250 ? -12.161 7.339 -6.589 1.00 77.50 1250 LEU A C 1
ATOM 9530 O O . LEU A 1 1250 ? -11.431 7.182 -7.569 1.00 77.50 1250 LEU A O 1
ATOM 9534 N N . GLY A 1 1251 ? -13.496 7.331 -6.674 1.00 76.75 1251 GLY A N 1
ATOM 9535 C CA . GLY A 1 1251 ? -14.250 6.910 -7.857 1.00 76.75 1251 GLY A CA 1
ATOM 9536 C C . GLY A 1 1251 ? -14.282 5.388 -8.038 1.00 76.75 1251 GLY A C 1
ATOM 9537 O O . GLY A 1 1251 ? -14.347 4.924 -9.172 1.00 76.75 1251 GLY A O 1
ATOM 9538 N N . ALA A 1 1252 ? -14.180 4.648 -6.933 1.00 79.81 1252 ALA A N 1
ATOM 9539 C CA . ALA A 1 1252 ? -14.131 3.188 -6.871 1.00 79.81 1252 ALA A CA 1
ATOM 9540 C C . ALA A 1 1252 ? -15.540 2.573 -6.754 1.00 79.81 1252 ALA A C 1
ATOM 9542 O O . ALA A 1 1252 ? -16.451 3.180 -6.183 1.00 79.81 1252 ALA A O 1
ATOM 9543 N N . GLU A 1 1253 ? -15.725 1.362 -7.279 1.00 85.44 1253 GLU A N 1
ATOM 9544 C CA . GLU A 1 1253 ? -16.974 0.607 -7.149 1.00 85.44 1253 GLU A CA 1
ATOM 9545 C C . GLU A 1 1253 ? -17.078 -0.078 -5.774 1.00 85.44 1253 GLU A C 1
ATOM 9547 O O . GLU A 1 1253 ? -16.090 -0.553 -5.211 1.00 85.44 1253 GLU A O 1
ATOM 9552 N N . PHE A 1 1254 ? -18.301 -0.154 -5.234 1.00 89.50 1254 PHE A N 1
ATOM 9553 C CA . PHE A 1 1254 ? -18.611 -0.817 -3.964 1.00 89.50 1254 PHE A CA 1
ATOM 9554 C C . PHE A 1 1254 ? -19.683 -1.897 -4.173 1.00 89.50 1254 PHE A C 1
ATOM 9556 O O . PHE A 1 1254 ? -20.782 -1.611 -4.653 1.00 89.50 1254 PHE A O 1
ATOM 9563 N N . ASP A 1 1255 ? -19.386 -3.136 -3.783 1.00 89.31 1255 ASP A N 1
ATOM 9564 C CA . ASP A 1 1255 ? -20.259 -4.295 -3.973 1.00 89.31 1255 ASP A CA 1
ATOM 9565 C C . ASP A 1 1255 ? -21.289 -4.423 -2.838 1.00 89.31 1255 ASP A C 1
ATOM 9567 O O . ASP A 1 1255 ? -21.127 -5.147 -1.849 1.00 89.31 1255 ASP A O 1
ATOM 9571 N N . TYR A 1 1256 ? -22.392 -3.693 -2.999 1.00 85.81 1256 TYR A N 1
ATOM 9572 C CA . TYR A 1 1256 ? -23.534 -3.747 -2.090 1.00 85.81 1256 TYR A CA 1
ATOM 9573 C C . TYR A 1 1256 ? -24.203 -5.131 -2.041 1.00 85.81 1256 TYR A C 1
ATOM 9575 O O . TYR A 1 1256 ? -24.748 -5.495 -0.996 1.00 85.81 1256 TYR A O 1
ATOM 9583 N N . GLU A 1 1257 ? -24.200 -5.901 -3.136 1.00 85.25 1257 GLU A N 1
ATOM 9584 C CA . GLU A 1 1257 ? -24.877 -7.204 -3.189 1.00 85.25 1257 GLU A CA 1
ATOM 9585 C C . GLU A 1 1257 ? -24.101 -8.260 -2.399 1.00 85.25 1257 GLU A C 1
ATOM 9587 O O . GLU A 1 1257 ? -24.696 -9.013 -1.625 1.00 85.25 1257 GLU A O 1
ATOM 9592 N N . GLU A 1 1258 ? -22.773 -8.266 -2.505 1.00 86.88 1258 GLU A N 1
ATOM 9593 C CA . GLU A 1 1258 ? -21.910 -9.166 -1.746 1.00 86.88 1258 GLU A CA 1
ATOM 9594 C C . GLU A 1 1258 ? -21.929 -8.844 -0.244 1.00 86.88 1258 GLU A C 1
ATOM 9596 O O . GLU A 1 1258 ? -21.993 -9.768 0.570 1.00 86.88 1258 GLU A O 1
ATOM 9601 N N . VAL A 1 1259 ? -21.983 -7.563 0.153 1.00 87.44 1259 VAL A N 1
ATOM 9602 C CA . VAL A 1 1259 ? -22.206 -7.174 1.563 1.00 87.44 1259 VAL A CA 1
ATOM 9603 C C . VAL A 1 1259 ? -23.543 -7.718 2.073 1.00 87.44 1259 VAL A C 1
ATOM 9605 O O . VAL A 1 1259 ? -23.585 -8.364 3.127 1.00 87.44 1259 VAL A O 1
ATOM 9608 N N . MET A 1 1260 ? -24.630 -7.510 1.318 1.00 82.62 1260 MET A N 1
ATOM 9609 C CA . MET A 1 1260 ? -25.966 -8.018 1.658 1.00 82.62 1260 MET A CA 1
ATOM 9610 C C . MET A 1 1260 ? -25.978 -9.550 1.761 1.00 82.62 1260 MET A C 1
ATOM 9612 O O . MET A 1 1260 ? -26.608 -10.095 2.666 1.00 82.62 1260 MET A O 1
ATOM 9616 N N . ARG A 1 1261 ? -25.274 -10.259 0.869 1.00 85.50 1261 ARG A N 1
ATOM 9617 C CA . ARG A 1 1261 ? -25.213 -11.729 0.832 1.00 85.50 1261 ARG A CA 1
ATOM 9618 C C . ARG A 1 1261 ? -24.392 -12.314 1.979 1.00 85.50 1261 ARG A C 1
ATOM 9620 O O . ARG A 1 1261 ? -24.805 -13.300 2.586 1.00 85.50 1261 ARG A O 1
ATOM 9627 N N . LEU A 1 1262 ? -23.225 -11.736 2.255 1.00 85.62 1262 LEU A N 1
ATOM 9628 C CA . LEU A 1 1262 ? -22.200 -12.323 3.120 1.00 85.62 1262 LEU A CA 1
ATOM 9629 C C . LEU A 1 1262 ? -22.362 -11.913 4.589 1.00 85.62 1262 LEU A C 1
ATOM 9631 O O . LEU A 1 1262 ? -22.170 -12.745 5.477 1.00 85.62 1262 LEU A O 1
ATOM 9635 N N . LEU A 1 1263 ? -22.783 -10.672 4.859 1.00 84.94 1263 LEU A N 1
ATOM 9636 C CA . LEU A 1 1263 ? -23.146 -10.230 6.212 1.00 84.94 1263 LEU A CA 1
ATOM 9637 C C . LEU A 1 1263 ? -24.645 -10.410 6.510 1.00 84.94 1263 LEU A C 1
ATOM 9639 O O . LEU A 1 1263 ? -25.044 -10.282 7.662 1.00 84.94 1263 LEU A O 1
ATOM 9643 N N . ALA A 1 1264 ? -25.475 -10.759 5.517 1.00 70.69 1264 ALA A N 1
ATOM 9644 C CA . ALA A 1 1264 ? -26.925 -10.963 5.662 1.00 70.69 1264 ALA A CA 1
ATOM 9645 C C . ALA A 1 1264 ? -27.675 -9.754 6.265 1.00 70.69 1264 ALA A C 1
ATOM 9647 O O . ALA A 1 1264 ? -28.694 -9.921 6.940 1.00 70.69 1264 ALA A O 1
ATOM 9648 N N . VAL A 1 1265 ? -27.166 -8.539 6.033 1.00 67.56 1265 VAL A N 1
ATOM 9649 C CA . VAL A 1 1265 ? -27.744 -7.288 6.536 1.00 67.56 1265 VAL A CA 1
ATOM 9650 C C . VAL A 1 1265 ? -28.428 -6.541 5.403 1.00 67.56 1265 VAL A C 1
ATOM 9652 O O . VAL A 1 1265 ? -27.826 -6.292 4.363 1.00 67.56 1265 VAL A O 1
ATOM 9655 N N . ASN A 1 1266 ? -29.680 -6.140 5.625 1.00 64.81 1266 ASN A N 1
ATOM 9656 C CA . ASN A 1 1266 ? -30.403 -5.280 4.701 1.00 64.81 1266 ASN A CA 1
ATOM 9657 C C . ASN A 1 1266 ? -29.890 -3.836 4.821 1.00 64.81 1266 ASN A C 1
ATOM 9659 O O . ASN A 1 1266 ? -30.268 -3.121 5.742 1.00 64.81 1266 ASN A O 1
ATOM 9663 N N . LEU A 1 1267 ? -29.083 -3.376 3.865 1.00 60.94 1267 LEU A N 1
ATOM 9664 C CA . LEU A 1 1267 ? -28.587 -1.993 3.808 1.00 60.94 1267 LEU A CA 1
ATOM 9665 C C . LEU A 1 1267 ? -29.705 -0.946 3.590 1.00 60.94 1267 LEU A C 1
ATOM 9667 O O . LEU A 1 1267 ? -29.448 0.250 3.680 1.00 60.94 1267 LEU A O 1
ATOM 9671 N N . ARG A 1 1268 ? -30.949 -1.384 3.327 1.00 56.00 1268 ARG A N 1
ATOM 9672 C CA . ARG A 1 1268 ? -32.160 -0.540 3.290 1.00 56.00 1268 ARG A CA 1
ATOM 9673 C C . ARG A 1 1268 ? -32.921 -0.493 4.621 1.00 56.00 1268 ARG A C 1
ATOM 9675 O O . ARG A 1 1268 ? -33.938 0.192 4.697 1.00 56.00 1268 ARG A O 1
ATOM 9682 N N . ASP A 1 1269 ? -32.491 -1.236 5.641 1.00 63.06 1269 ASP A N 1
ATOM 9683 C CA . ASP A 1 1269 ? -32.991 -1.065 7.009 1.00 63.06 1269 ASP A CA 1
ATOM 9684 C C . ASP A 1 1269 ? -32.663 0.367 7.465 1.00 63.06 1269 ASP A C 1
ATOM 9686 O O . ASP A 1 1269 ? -31.493 0.742 7.381 1.00 63.06 1269 ASP A O 1
ATOM 9690 N N . PRO A 1 1270 ? -33.626 1.183 7.935 1.00 62.25 1270 PRO A N 1
ATOM 9691 C CA . PRO A 1 1270 ? -33.363 2.567 8.323 1.00 62.25 1270 PRO A CA 1
ATOM 9692 C C . PRO A 1 1270 ? -32.224 2.725 9.336 1.00 62.25 1270 PRO A C 1
ATOM 9694 O O . PRO A 1 1270 ? -31.433 3.655 9.207 1.00 62.25 1270 PRO A O 1
ATOM 9697 N N . CYS A 1 1271 ? -32.083 1.810 10.300 1.00 61.00 1271 CYS A N 1
ATOM 9698 C CA . CYS A 1 1271 ? -31.023 1.874 11.305 1.00 61.00 1271 CYS A CA 1
ATOM 9699 C C . CYS A 1 1271 ? -29.639 1.542 10.728 1.00 61.00 1271 CYS A C 1
ATOM 9701 O O . CYS A 1 1271 ? -28.638 2.026 11.253 1.00 61.00 1271 CYS A O 1
ATOM 9703 N N . VAL A 1 1272 ? -29.567 0.749 9.653 1.00 58.16 1272 VAL A N 1
ATOM 9704 C CA . VAL A 1 1272 ? -28.318 0.435 8.933 1.00 58.16 1272 VAL A CA 1
ATOM 9705 C C . VAL A 1 1272 ? -28.022 1.488 7.860 1.00 58.16 1272 VAL A C 1
ATOM 9707 O O . VAL A 1 1272 ? -26.877 1.900 7.692 1.00 58.16 1272 VAL A O 1
ATOM 9710 N N . ALA A 1 1273 ? -29.044 1.996 7.177 1.00 57.62 1273 ALA A N 1
ATOM 9711 C CA . ALA A 1 1273 ? -28.940 3.086 6.214 1.00 57.62 1273 ALA A CA 1
ATOM 9712 C C . ALA A 1 1273 ? -28.430 4.378 6.883 1.00 57.62 1273 ALA A C 1
ATOM 9714 O O . ALA A 1 1273 ? -27.497 4.991 6.377 1.00 57.62 1273 ALA A O 1
ATOM 9715 N N . GLU A 1 1274 ? -28.931 4.727 8.076 1.00 58.41 1274 GLU A N 1
ATOM 9716 C CA . GLU A 1 1274 ? -28.455 5.843 8.929 1.00 58.41 1274 GLU A CA 1
ATOM 9717 C C . GLU A 1 1274 ? -27.061 5.592 9.574 1.00 58.41 1274 GLU A C 1
ATOM 9719 O O . GLU A 1 1274 ? -26.576 6.356 10.417 1.00 58.41 1274 GLU A O 1
ATOM 9724 N N . LEU A 1 1275 ? -26.409 4.481 9.220 1.00 55.16 1275 LEU A N 1
ATOM 9725 C CA . LEU A 1 1275 ? -25.025 4.151 9.577 1.00 55.16 1275 LEU A CA 1
ATOM 9726 C C . LEU A 1 1275 ? -24.088 4.131 8.364 1.00 55.16 1275 LEU A C 1
ATOM 9728 O O . LEU A 1 1275 ? -22.896 4.412 8.499 1.00 55.16 1275 LEU A O 1
ATOM 9732 N N . VAL A 1 1276 ? -24.626 3.767 7.202 1.00 47.94 1276 VAL A N 1
ATOM 9733 C CA . VAL A 1 1276 ? -23.878 3.448 5.982 1.00 47.94 1276 VAL A CA 1
ATOM 9734 C C . VAL A 1 1276 ? -23.972 4.578 4.945 1.00 47.94 1276 VAL A C 1
ATOM 9736 O O . VAL A 1 1276 ? -23.001 4.814 4.239 1.00 47.94 1276 VAL A O 1
ATOM 9739 N N . LEU A 1 1277 ? -25.091 5.311 4.884 1.00 40.91 1277 LEU A N 1
ATOM 9740 C CA . LEU A 1 1277 ? -25.374 6.347 3.873 1.00 40.91 1277 LEU A CA 1
ATOM 9741 C C . LEU A 1 1277 ? -25.306 7.798 4.398 1.00 40.91 1277 LEU A C 1
ATOM 9743 O O . LEU A 1 1277 ? -25.514 8.729 3.623 1.00 40.91 1277 LEU A O 1
ATOM 9747 N N . THR A 1 1278 ? -25.032 7.995 5.693 1.00 34.72 1278 THR A N 1
ATOM 9748 C CA . THR A 1 1278 ? -24.781 9.308 6.330 1.00 34.72 1278 THR A CA 1
ATOM 9749 C C . THR A 1 1278 ? -23.313 9.483 6.669 1.00 34.72 1278 THR A C 1
ATOM 9751 O O . THR A 1 1278 ? -22.743 10.552 6.367 1.00 34.72 1278 THR A O 1
#

InterPro domains:
  IPR003130 Dynamin GTPase effector [PF02212] (95-179)
  IPR003130 Dynamin GTPase effector [SM00302] (90-181)
  IPR006231 Malate:quinone-oxidoreductase [PF06039] (791-1154)
  IPR011989 Armadillo-like helical [G3DSA:1.25.10.10] (383-597)
  IPR020850 GTPase effector domain [PS51388] (95-186)
  IPR024990 Anaphase-promoting complex subunit 1 [PTHR12827] (286-544)
  IPR036188 FAD/NAD(P)-binding domain superfamily [G3DSA:3.50.50.60] (791-1037)
  IPR036188 FAD/NAD(P)-binding domain superfamily [SSF51905] (790-1249)
  IPR060410 APC1, TPR-like domain [PF27562] (284-453)

Foldseek 3Di:
DVVVLVVVLVVVLCVLVVVVPPPPPVVCVVPVDPPPPDDDDDDDDDDDDDDDDDDDDDDDDDDDDDDDDDDDDDDDDDDDDDDDDDDPDDDPVVVVVVVVVVVVVVVVSVVCSVVVSVVSCCPVPVVVVVVVVVVVVVVVCPPPVCVCVVVVDDPVVVVVVVVVVVVVVVVVVVVVVQCVPVVNVVVVVVVVVVPPDDDDDDDDDDDDDDDDDDDDDDDDDDDDDDDDDDDDDDDDDDDDDDDDDDDDDDDDDDDDDDDDDDDDDDDDDDDPVLQQDQFPDDAAEDEDPPPPDDPVPDDPLNVLVLLQLSLLLNLLLLLLLLLQLAQQFADAQQDLGDGAQWHAYPPPRDIDGHDPVRHDDCLVSLLSSLLSVLRNHDHPPPDQAAQVNLCRNLPHDDDVDDRLSSSLSNLLNVLLVLNCDCRNQNPVNLCVQVVVPQLSSLLSSLQSHLNNQFQVLPVSSLVSLCVLQVLLVVNQPCLDLALSSLSSNLSSLLSLLRNLFQVLPVSSLVSLLVCLQCLDVSNDDPDDTRPPCSLSSLLSSLSSNLRNQQPHDDDVVSVVSLLVLCLDQRNNLSSLLNLLSNQFCPQDPVSLVSLDDDQDPVSLVVHALLSLLSSLLSNCRNRVARDDDHVVLVVVVVVVVPPLDDFDDQRSPLSSLSNLLSNLLSNLVSQFQVQPPVNLVVLVVSLVVLVPPDDLDDDPDDDDDPPPPPDDDDRRDHHDPLSSLVSSLSSLLSSLRNLFQVLDLVSVVSLVVSVVSLVVRQPDPPHDSVSSSVSSSSSSVSNSRNRHAAAEEEEALALLRLLLLLQCLPWWPGFGYEYEAQAQDHNPACLALQADQQWQQQLLLLLLDDLLRNPLSNLLLLLVVLCLVFVNDDVLSLLFWDKFKEKAKDWADVRLVSVVVSCVRPCVVPVQKDKDQDLVVVCVAAVLQQDLAPVRDDGDDTGMMITMRGIDRTGGSSSSSSVVSVVSSVVSCVVVVGHRYYHYSWDFDAWDQDPSQWIWTFTPSVRDIHIHNFYEYPRALCLLLRCVRVVHPPLKAWFWKWFWKKWWDPPPDGDDRHGAKYWYNADSLCRVAAKIWGFSSNQQPRCVPSVPVPGDGIIIIMTHTETDQAQWPPDPVRNVSSCSRRPPVDPLSVVLVVVSCVVPVVVVVSNVLSVQLPDPPRNQLSCQQPHVCNRGVNSPVVVIGIDIPPPGHTIAIWMARSVVSDIDDAWDWDQDPVNLSYIRTHGGPVSSSSSNLSSLQVSVSSCVSSVMDTRPPCSCVSSVDDCPPPSSVVSRVD